Protein AF-0000000087742223 (afdb_homodimer)

Solvent-accessible surface area (backbone atoms only — not comparable to full-atom values): 45566 Å² total; per-residue (Å²): 126,82,78,73,71,72,75,75,63,58,58,28,65,40,25,45,65,69,66,67,43,57,46,55,66,52,47,65,45,51,42,52,51,47,54,49,37,52,41,29,89,66,44,44,80,52,85,76,18,36,36,39,75,44,46,47,68,55,53,37,59,74,55,50,55,72,65,54,70,68,59,47,47,54,52,49,53,52,36,34,48,50,44,12,29,34,47,39,71,52,62,34,60,91,76,56,30,36,44,25,33,14,52,28,34,29,26,35,30,51,93,60,33,36,36,40,25,31,33,48,86,40,41,55,52,55,64,55,63,80,70,67,58,33,80,42,45,48,69,53,60,50,64,52,79,43,40,48,27,48,38,46,50,51,51,52,49,44,49,50,51,52,51,50,50,49,48,45,51,48,19,58,71,68,71,41,75,60,68,76,62,63,83,61,69,51,78,45,76,51,73,45,45,43,41,52,46,35,31,56,41,25,61,40,52,48,80,41,70,60,13,36,64,35,46,60,45,82,72,49,43,34,60,57,14,57,70,45,34,86,77,58,59,57,74,47,65,68,47,31,41,60,69,42,51,49,48,21,34,51,50,40,44,70,64,47,70,38,30,56,47,75,44,78,34,61,44,72,97,83,53,44,71,54,23,38,35,36,41,39,30,31,29,72,44,48,44,67,69,58,73,75,82,80,76,77,82,70,82,68,70,55,66,76,85,55,61,64,85,56,58,78,61,70,69,69,46,58,40,56,52,49,36,51,48,55,70,69,41,88,66,91,71,42,52,57,53,47,50,49,41,32,57,51,36,70,67,36,64,66,52,48,50,53,31,49,56,54,52,69,70,45,90,80,71,92,49,59,68,61,48,39,35,48,28,48,68,67,58,68,66,88,70,78,80,71,83,75,83,74,83,73,75,71,79,69,76,76,70,70,63,65,60,60,55,52,51,60,74,70,97,125,83,77,74,72,70,76,76,63,58,60,29,64,40,26,46,66,68,67,67,44,59,46,55,64,50,47,67,45,51,40,52,51,45,54,48,39,52,41,29,88,66,44,45,82,51,84,76,16,36,36,38,75,43,46,45,69,54,53,36,56,74,55,50,54,73,63,53,69,68,60,46,48,54,51,49,53,52,36,36,47,50,43,12,28,34,46,39,69,51,59,34,59,90,77,55,31,36,44,25,33,15,52,28,34,28,26,34,30,52,94,58,32,35,36,42,24,30,33,50,87,41,40,56,54,56,64,55,63,82,69,68,60,34,81,44,44,48,66,53,60,50,66,52,79,44,38,49,28,49,38,46,50,50,50,51,49,44,50,49,52,51,52,49,50,49,49,45,51,48,18,58,72,69,70,41,74,62,67,76,60,63,84,60,68,54,77,44,76,52,74,43,46,42,41,52,46,36,32,57,41,25,61,40,53,48,79,41,68,60,14,35,64,34,45,60,44,81,73,48,42,35,62,56,15,56,69,45,34,86,77,58,60,56,72,48,65,68,47,32,41,59,69,42,49,50,48,23,36,50,50,40,44,70,65,47,71,40,30,56,47,75,45,78,34,61,44,74,95,82,51,44,70,52,23,37,33,36,40,38,30,32,28,70,43,46,44,68,69,58,72,75,81,81,75,78,82,70,83,67,72,52,67,75,84,52,62,65,86,55,58,79,62,69,69,68,45,58,40,54,51,48,34,51,49,54,71,68,41,86,65,92,70,41,50,57,54,47,50,49,41,32,55,51,37,71,67,34,63,64,52,47,49,52,32,49,56,53,51,68,70,44,89,79,71,91,49,59,69,63,48,39,35,47,29,48,70,67,57,69,69,88,69,78,79,72,83,73,82,74,83,72,77,70,77,70,75,76,70,70,63,64,59,60,53,52,52,60,73,71,98

Nearest PDB structures (foldseek):
  7sgc-assembly1_C  TM=8.302E-01  e=5.800E-12  Escherichia coli
  8aan-assembly1_A  TM=8.088E-01  e=1.295E-11  Escherichia coli
  7soz-assembly1_C  TM=8.041E-01  e=1.295E-11  Escherichia coli
  7rva-assembly1_C  TM=8.100E-01  e=2.740E-11  Escherichia coli K-12
  1rep-assembly1_C  TM=8.113E-01  e=1.365E-10  Escherichia coli

Sequence (822 aa):
MPNSIVKKGDNYKKSNFLITSKYKSSILENKILSIALANADDIHEESEGLVYEIAVSDLKRKMNISKSYGSFYDKLDDAAKSMTGRTIGTSNKKNRTFDYISVVTRATSKDGIFRIIFNPALKDNIIDIKDKFTVLKLSTMLSFKSSYSLRLYELLKDELQEIKWQQDRDAITLGKKNTYRQENLFKYETSIGLAELKLEMGVVNAELDKVKRVLQGKNPDYEKAVASSPEQIFKSWSDFRRRVLEKATEEINEKTDLHVDFEADKAGRGGKVVGVTFIITDSKSYKNSNAGIKTESSDVFMDDLGDPYIVEAEELDIDDLIDKVRMIISENLKTKEIKSILQAADNDISKIKDAYELACKQSEIENLVGWMISAIKNGYTATPKRKNNTYSDFEQNTYDYELLEDELRANMPNSIVKKGDNYKKSNFLITSKYKSSILENKILSIALANADDIHEESEGLVYEIAVSDLKRKMNISKSYGSFYDKLDDAAKSMTGRTIGTSNKKNRTFDYISVVTRATSKDGIFRIIFNPALKDNIIDIKDKFTVLKLSTMLSFKSSYSLRLYELLKDELQEIKWQQDRDAITLGKKNTYRQENLFKYETSIGLAELKLEMGVVNAELDKVKRVLQGKNPDYEKAVASSPEQIFKSWSDFRRRVLEKATEEINEKTDLHVDFEADKAGRGGKVVGVTFIITDSKSYKNSNAGIKTESSDVFMDDLGDPYIVEAEELDIDDLIDKVRMIISENLKTKEIKSILQAADNDISKIKDAYELACKQSEIENLVGWMISAIKNGYTATPKRKNNTYSDFEQNTYDYELLEDELRAN

Secondary structure (DSSP, 8-state):
---------SEEEEEHHHHH------HHHHHHHHHHHHTGGG-EEETTEEEEEEEHHHHHHHTT--S-HHHHHHHHHHHHHHHTT-EEEEEETTTTEEEEEESEEEEEEETTEEEEEE-GGGHHHHT---SSEEEEEHHHHHH---HHHHHHHHHHHHHHHHHHHHHHHHHHHTT---GGG-TT--EEEEEEEHHHHHHHTTSS-TTSHHHHHHH-SSS--HHHHHHH-TT-TT-SHHHHIIIIIHHHHHHHHHHSSEEEEEEEEEETTTTEEEEEEEEEEEHHHHHHHS-----------------TT--------HHHHHHHHHHH--S---HHHHHHHHHHTTT-HHHHHHHHHHHHT-S--S-HHHHHHHHHHHT----------S----------HHHHHHHHHH-/---------SEEEEEHHHHH------HHHHHHHHHHHHTGGG-EEETTEEEEEEEHHHHHHHTT--S-HHHHHHHHHHHHHHHTT-EEEEEETTTTEEEEEESEEEEEEETTEEEEEE-GGGHHHHT---SSEEEEEHHHHHH---HHHHHHHHHHHHHHHHHHHHHHHHHHHTT---GGG-TT--EEEEEEEHHHHHHHTTSS-TTSHHHHHHH-SSS--HHHHHHH-TT-TT-SHHHHIIIIIHHHHHHHHHHSSEEEEEEEEEETTTTEEEEEEEEEEEHHHHHHHS-----------------TT--------HHHHHHHHHHH--S---HHHHHHHHHHTTT-HHHHHHHHHHHHT-S--S-HHHHHHHHHHHT----------S----------HHHHHHHHHH-

Structure (mmCIF, N/CA/C/O backbone):
data_AF-0000000087742223-model_v1
#
loop_
_entity.id
_entity.type
_entity.pdbx_description
1 polymer 'RepB family plasmid replication initiator protein'
#
loop_
_atom_site.group_PDB
_atom_site.id
_atom_site.type_symbol
_atom_site.label_atom_id
_atom_site.label_alt_id
_atom_site.label_comp_id
_atom_site.label_asym_id
_atom_site.label_entity_id
_atom_site.label_seq_id
_atom_site.pdbx_PDB_ins_code
_atom_site.Cartn_x
_atom_site.Cartn_y
_atom_site.Cartn_z
_atom_site.occupancy
_atom_site.B_iso_or_equiv
_atom_site.auth_seq_id
_atom_site.auth_comp_id
_atom_site.auth_asym_id
_atom_site.auth_atom_id
_atom_site.pdbx_PDB_model_num
ATOM 1 N N . MET A 1 1 ? -32.219 -34.188 11.773 1 24.64 1 MET A N 1
ATOM 2 C CA . MET A 1 1 ? -31.406 -34.594 10.617 1 24.64 1 MET A CA 1
ATOM 3 C C . MET A 1 1 ? -30.031 -33.969 10.641 1 24.64 1 MET A C 1
ATOM 5 O O . MET A 1 1 ? -29.906 -32.781 10.961 1 24.64 1 MET A O 1
ATOM 9 N N . PRO A 1 2 ? -28.891 -34.719 10.898 1 28.28 2 PRO A N 1
ATOM 10 C CA . PRO A 1 2 ? -27.562 -34.156 11.117 1 28.28 2 PRO A CA 1
ATOM 11 C C . PRO A 1 2 ? -27.125 -33.219 9.992 1 28.28 2 PRO A C 1
ATOM 13 O O . PRO A 1 2 ? -27.453 -33.438 8.828 1 28.28 2 PRO A O 1
ATOM 16 N N . ASN A 1 3 ? -27.297 -31.938 10.164 1 30.61 3 ASN A N 1
ATOM 17 C CA . ASN A 1 3 ? -26.969 -30.922 9.18 1 30.61 3 ASN A CA 1
ATOM 18 C C . ASN A 1 3 ? -25.672 -31.234 8.453 1 30.61 3 ASN A C 1
ATOM 20 O O . ASN A 1 3 ? -24.625 -31.438 9.086 1 30.61 3 ASN A O 1
ATOM 24 N N . SER A 1 4 ? -25.703 -32.031 7.391 1 30.89 4 SER A N 1
ATOM 25 C CA . SER A 1 4 ? -24.641 -32.531 6.523 1 30.89 4 SER A CA 1
ATOM 26 C C . SER A 1 4 ? -23.594 -31.438 6.27 1 30.89 4 SER A C 1
ATOM 28 O O . SER A 1 4 ? -23.922 -30.391 5.707 1 30.89 4 SER A O 1
ATOM 30 N N . ILE A 1 5 ? -22.781 -31.203 7.199 1 35.38 5 ILE A N 1
ATOM 31 C CA . ILE A 1 5 ? -21.594 -30.391 6.969 1 35.38 5 ILE A CA 1
ATOM 32 C C . ILE A 1 5 ? -21.016 -30.703 5.59 1 35.38 5 ILE A C 1
ATOM 34 O O . ILE A 1 5 ? -20.547 -31.812 5.344 1 35.38 5 ILE A O 1
ATOM 38 N N . VAL A 1 6 ? -21.703 -30.422 4.523 1 37.72 6 VAL A N 1
ATOM 39 C CA . VAL A 1 6 ? -21.172 -30.594 3.178 1 37.72 6 VAL A CA 1
ATOM 40 C C . VAL A 1 6 ? -19.656 -30.359 3.193 1 37.72 6 VAL A C 1
ATOM 42 O O . VAL A 1 6 ? -19.188 -29.328 3.67 1 37.72 6 VAL A O 1
ATOM 45 N N . LYS A 1 7 ? -18.922 -31.406 3.346 1 42.81 7 LYS A N 1
ATOM 46 C CA . LYS A 1 7 ? -17.469 -31.5 3.229 1 42.81 7 LYS A CA 1
ATOM 47 C C . LYS A 1 7 ? -16.953 -30.594 2.109 1 42.81 7 LYS A C 1
ATOM 49 O O . LYS A 1 7 ? -17.188 -30.859 0.93 1 42.81 7 LYS A O 1
ATOM 54 N N . LYS A 1 8 ? -16.906 -29.25 2.275 1 56.97 8 LYS A N 1
ATOM 55 C CA . LYS A 1 8 ? -16.391 -28.359 1.236 1 56.97 8 LYS A CA 1
ATOM 56 C C . LYS A 1 8 ? -15.078 -28.875 0.663 1 56.97 8 LYS A C 1
ATOM 58 O O . LYS A 1 8 ? -14.203 -29.328 1.408 1 56.97 8 LYS A O 1
ATOM 63 N N . GLY A 1 9 ? -15.047 -29.484 -0.623 1 71.94 9 GLY A N 1
ATOM 64 C CA . GLY A 1 9 ? -13.945 -30.109 -1.33 1 71.94 9 GLY A CA 1
ATOM 65 C C . GLY A 1 9 ? -12.656 -29.312 -1.271 1 71.94 9 GLY A C 1
ATOM 66 O O . GLY A 1 9 ? -12.648 -28.172 -0.778 1 71.94 9 GLY A O 1
ATOM 67 N N . ASP A 1 10 ? -11.484 -29.953 -1.344 1 90.44 10 ASP A N 1
ATOM 68 C CA . ASP A 1 10 ? -10.117 -29.438 -1.302 1 90.44 10 ASP A CA 1
ATOM 69 C C . ASP A 1 10 ? -9.836 -28.531 -2.498 1 90.44 10 ASP A C 1
ATOM 71 O O . ASP A 1 10 ? -8.898 -27.719 -2.471 1 90.44 10 ASP A O 1
ATOM 75 N N . ASN A 1 11 ? -10.711 -28.609 -3.529 1 94.12 11 ASN A N 1
ATOM 76 C CA . ASN A 1 11 ? -10.508 -27.812 -4.734 1 94.12 11 ASN A CA 1
ATOM 77 C C . ASN A 1 11 ? -11.234 -26.469 -4.648 1 94.12 11 ASN A C 1
ATOM 79 O O . ASN A 1 11 ? -12.336 -26.391 -4.105 1 94.12 11 ASN A O 1
ATOM 83 N N . TYR A 1 12 ? -10.633 -25.438 -5.133 1 95.5 12 TYR A N 1
ATOM 84 C CA . TYR A 1 12 ? -11.281 -24.125 -5.227 1 95.5 12 TYR A CA 1
ATOM 85 C C . TYR A 1 12 ? -10.82 -23.375 -6.477 1 95.5 12 TYR A C 1
ATOM 87 O O . TYR A 1 12 ? -9.805 -23.734 -7.074 1 95.5 12 TYR A O 1
ATOM 95 N N . LYS A 1 13 ? -11.57 -22.438 -6.867 1 95.06 13 LYS A N 1
ATOM 96 C CA . LYS A 1 13 ? -11.281 -21.625 -8.055 1 95.06 13 LYS A CA 1
ATOM 97 C C . LYS A 1 13 ? -10.602 -20.312 -7.676 1 95.06 13 LYS A C 1
ATOM 99 O O . LYS A 1 13 ? -10.977 -19.688 -6.684 1 95.06 13 LYS A O 1
ATOM 104 N N . LYS A 1 14 ? -9.625 -19.969 -8.406 1 95.44 14 LYS A N 1
ATOM 105 C CA . LYS A 1 14 ? -9.016 -18.641 -8.344 1 95.44 14 LYS A CA 1
ATOM 106 C C . LYS A 1 14 ? -8.992 -17.984 -9.727 1 95.44 14 LYS A C 1
ATOM 108 O O . LYS A 1 14 ? -8.547 -18.594 -10.703 1 95.44 14 LYS A O 1
ATOM 113 N N . SER A 1 15 ? -9.508 -16.781 -9.75 1 94.25 15 SER A N 1
ATOM 114 C CA . SER A 1 15 ? -9.578 -16.094 -11.031 1 94.25 15 SER A CA 1
ATOM 115 C C . SER A 1 15 ? -8.188 -15.852 -11.609 1 94.25 15 SER A C 1
ATOM 117 O O . SER A 1 15 ? -7.25 -15.531 -10.875 1 94.25 15 SER A O 1
ATOM 119 N N . ASN A 1 16 ? -8.039 -15.977 -12.953 1 91.12 16 ASN A N 1
ATOM 120 C CA . ASN A 1 16 ? -6.773 -15.711 -13.625 1 91.12 16 ASN A CA 1
ATOM 121 C C . ASN A 1 16 ? -6.328 -14.266 -13.406 1 91.12 16 ASN A C 1
ATOM 123 O O . ASN A 1 16 ? -5.129 -13.984 -13.336 1 91.12 16 ASN A O 1
ATOM 127 N N . PHE A 1 17 ? -7.316 -13.492 -13.25 1 89.5 17 PHE A N 1
ATOM 128 C CA . PHE A 1 17 ? -7.043 -12.078 -12.984 1 89.5 17 PHE A CA 1
ATOM 129 C C . PHE A 1 17 ? -6.289 -11.914 -11.672 1 89.5 17 PHE A C 1
ATOM 131 O O . PHE A 1 17 ? -5.285 -11.195 -11.617 1 89.5 17 PHE A O 1
ATOM 138 N N . LEU A 1 18 ? -6.691 -12.547 -10.625 1 91.19 18 LEU A N 1
ATOM 139 C CA . LEU A 1 18 ? -6.039 -12.453 -9.32 1 91.19 18 LEU A CA 1
ATOM 140 C C . LEU A 1 18 ? -4.668 -13.117 -9.352 1 91.19 18 LEU A C 1
ATOM 142 O O . LEU A 1 18 ? -3.742 -12.672 -8.664 1 91.19 18 LEU A O 1
ATOM 146 N N . ILE A 1 19 ? -4.508 -14.125 -10.117 1 91.5 19 ILE A N 1
ATOM 147 C CA . ILE A 1 19 ? -3.24 -14.844 -10.203 1 91.5 19 ILE A CA 1
ATOM 148 C C . ILE A 1 19 ? -2.199 -13.984 -10.914 1 91.5 19 ILE A C 1
ATOM 150 O O . ILE A 1 19 ? -1.046 -13.906 -10.477 1 91.5 19 ILE A O 1
ATOM 154 N N . THR A 1 20 ? -2.574 -13.273 -11.906 1 85.06 20 THR A N 1
ATOM 155 C CA . THR A 1 20 ? -1.614 -12.555 -12.742 1 85.06 20 THR A CA 1
ATOM 156 C C . THR A 1 20 ? -1.434 -11.125 -12.242 1 85.06 20 THR A C 1
ATOM 158 O O . THR A 1 20 ? -0.556 -10.406 -12.719 1 85.06 20 THR A O 1
ATOM 161 N N . SER A 1 21 ? -2.281 -10.812 -11.289 1 79.19 21 SER A N 1
ATOM 162 C CA . SER A 1 21 ? -2.107 -9.484 -10.719 1 79.19 21 SER A CA 1
ATOM 163 C C . SER A 1 21 ? -0.779 -9.367 -9.977 1 79.19 21 SER A C 1
ATOM 165 O O . SER A 1 21 ? -0.411 -10.258 -9.211 1 79.19 21 SER A O 1
ATOM 167 N N . LYS A 1 22 ? 0.018 -8.43 -10.352 1 61.81 22 LYS A N 1
ATOM 168 C CA . LYS A 1 22 ? 1.414 -8.273 -9.961 1 61.81 22 LYS A CA 1
ATOM 169 C C . LYS A 1 22 ? 1.528 -7.527 -8.633 1 61.81 22 LYS A C 1
ATOM 171 O O . LYS A 1 22 ? 1.303 -6.316 -8.57 1 61.81 22 LYS A O 1
ATOM 176 N N . TYR A 1 23 ? 1.649 -8.289 -7.562 1 66 23 TYR A N 1
ATOM 177 C CA . TYR A 1 23 ? 1.946 -7.633 -6.293 1 66 23 TYR A CA 1
ATOM 178 C C . TYR A 1 23 ? 2.771 -8.539 -5.391 1 66 23 TYR A C 1
ATOM 180 O O . TYR A 1 23 ? 2.721 -9.766 -5.52 1 66 23 TYR A O 1
ATOM 188 N N . LYS A 1 24 ? 3.568 -7.902 -4.688 1 74.38 24 LYS A N 1
ATOM 189 C CA . LYS A 1 24 ? 4.301 -8.633 -3.656 1 74.38 24 LYS A CA 1
ATOM 190 C C . LYS A 1 24 ? 3.385 -9.016 -2.498 1 74.38 24 LYS A C 1
ATOM 192 O O . LYS A 1 24 ? 2.621 -8.18 -2.002 1 74.38 24 LYS A O 1
ATOM 197 N N . SER A 1 25 ? 3.332 -10.312 -2.221 1 82.62 25 SER A N 1
ATOM 198 C CA . SER A 1 25 ? 2.518 -10.805 -1.117 1 82.62 25 SER A CA 1
ATOM 199 C C . SER A 1 25 ? 3.287 -11.812 -0.27 1 82.62 25 SER A C 1
ATOM 201 O O . SER A 1 25 ? 4.105 -12.57 -0.792 1 82.62 25 SER A O 1
ATOM 203 N N . SER A 1 26 ? 3.029 -11.797 0.991 1 84.88 26 SER A N 1
ATOM 204 C CA . SER A 1 26 ? 3.648 -12.773 1.886 1 84.88 26 SER A CA 1
ATOM 205 C C . SER A 1 26 ? 2.941 -14.117 1.81 1 84.88 26 SER A C 1
ATOM 207 O O . SER A 1 26 ? 1.835 -14.219 1.271 1 84.88 26 SER A O 1
ATOM 209 N N . ILE A 1 27 ? 3.621 -15.078 2.324 1 90.31 27 ILE A N 1
ATOM 210 C CA . ILE A 1 27 ? 3.064 -16.422 2.322 1 90.31 27 ILE A CA 1
ATOM 211 C C . ILE A 1 27 ? 1.771 -16.453 3.135 1 90.31 27 ILE A C 1
ATOM 213 O O . ILE A 1 27 ? 0.793 -17.094 2.734 1 90.31 27 ILE A O 1
ATOM 217 N N . LEU A 1 28 ? 1.738 -15.758 4.25 1 91.88 28 LEU A N 1
ATOM 218 C CA . LEU A 1 28 ? 0.547 -15.727 5.09 1 91.88 28 LEU A CA 1
ATOM 219 C C . LEU A 1 28 ? -0.62 -15.078 4.359 1 91.88 28 LEU A C 1
ATOM 221 O O . LEU A 1 28 ? -1.745 -15.578 4.402 1 91.88 28 LEU A O 1
ATOM 225 N N . GLU A 1 29 ? -0.349 -13.961 3.697 1 92.88 29 GLU A N 1
ATOM 226 C CA . GLU A 1 29 ? -1.372 -13.297 2.895 1 92.88 29 GLU A CA 1
ATOM 227 C C . GLU A 1 29 ? -1.972 -14.25 1.865 1 92.88 29 GLU A C 1
ATOM 229 O O . GLU A 1 29 ? -3.193 -14.336 1.726 1 92.88 29 GLU A O 1
ATOM 234 N N . ASN A 1 30 ? -1.108 -14.906 1.192 1 93.75 30 ASN A N 1
ATOM 235 C CA . ASN A 1 30 ? -1.547 -15.828 0.15 1 93.75 30 ASN A CA 1
ATOM 236 C C . ASN A 1 30 ? -2.369 -16.984 0.727 1 93.75 30 ASN A C 1
ATOM 238 O O . ASN A 1 30 ? -3.385 -17.375 0.149 1 93.75 30 ASN A O 1
ATOM 242 N N . LYS A 1 31 ? -1.947 -17.5 1.813 1 94.81 31 LYS A N 1
ATOM 243 C CA . LYS A 1 31 ? -2.664 -18.609 2.447 1 94.81 31 LYS A CA 1
ATOM 244 C C . LYS A 1 31 ? -4.031 -18.156 2.955 1 94.81 31 LYS A C 1
ATOM 246 O O . LYS A 1 31 ? -5.02 -18.875 2.814 1 94.81 31 LYS A O 1
ATOM 251 N N . ILE A 1 32 ? -4.078 -16.969 3.512 1 96.19 32 ILE A N 1
ATOM 252 C CA . ILE A 1 32 ? -5.348 -16.422 3.967 1 96.19 32 ILE A CA 1
ATOM 253 C C . ILE A 1 32 ? -6.301 -16.281 2.781 1 96.19 32 ILE A C 1
ATOM 255 O O . ILE A 1 32 ? -7.473 -16.656 2.869 1 96.19 32 ILE A O 1
ATOM 259 N N . LEU A 1 33 ? -5.785 -15.75 1.72 1 95.81 33 LEU A N 1
ATOM 260 C CA . LEU A 1 33 ? -6.598 -15.609 0.517 1 95.81 33 LEU A CA 1
ATOM 261 C C . LEU A 1 33 ? -7.09 -16.969 0.026 1 95.81 33 LEU A C 1
ATOM 263 O O . LEU A 1 33 ? -8.258 -17.109 -0.329 1 95.81 33 LEU A O 1
ATOM 267 N N . SER A 1 34 ? -6.25 -17.953 0.003 1 96.06 34 SER A N 1
ATOM 268 C CA . SER A 1 34 ? -6.633 -19.297 -0.421 1 96.06 34 SER A CA 1
ATOM 269 C C . SER A 1 34 ? -7.742 -19.859 0.458 1 96.06 34 SER A C 1
ATOM 271 O O . SER A 1 34 ? -8.695 -20.453 -0.044 1 96.06 34 SER A O 1
ATOM 273 N N . ILE A 1 35 ? -7.613 -19.703 1.725 1 96.62 35 ILE A N 1
ATOM 274 C CA . ILE A 1 35 ? -8.617 -20.203 2.666 1 96.62 35 ILE A CA 1
ATOM 275 C C . ILE A 1 35 ? -9.953 -19.516 2.402 1 96.62 35 ILE A C 1
ATOM 277 O O . ILE A 1 35 ? -10.992 -20.172 2.357 1 96.62 35 ILE A O 1
ATOM 281 N N . ALA A 1 36 ? -9.898 -18.219 2.225 1 96.5 36 ALA A N 1
ATOM 282 C CA . ALA A 1 36 ? -11.133 -17.469 1.961 1 96.5 36 ALA A CA 1
ATOM 283 C C . ALA A 1 36 ? -11.789 -17.938 0.668 1 96.5 36 ALA A C 1
ATOM 285 O O . ALA A 1 36 ? -13 -18.188 0.635 1 96.5 36 ALA A O 1
ATOM 286 N N . LEU A 1 37 ? -10.984 -18.078 -0.371 1 96.06 37 LEU A N 1
ATOM 287 C CA . LEU A 1 37 ? -11.516 -18.469 -1.671 1 96.06 37 LEU A CA 1
ATOM 288 C C . LEU A 1 37 ? -12.055 -19.891 -1.627 1 96.06 37 LEU A C 1
ATOM 290 O O . LEU A 1 37 ? -13.047 -20.203 -2.289 1 96.06 37 LEU A O 1
ATOM 294 N N . ALA A 1 38 ? -11.367 -20.75 -0.923 1 95.81 38 ALA A N 1
ATOM 295 C CA . ALA A 1 38 ? -11.828 -22.125 -0.77 1 95.81 38 ALA A CA 1
ATOM 296 C C . ALA A 1 38 ? -13.156 -22.188 -0.021 1 95.81 38 ALA A C 1
ATOM 298 O O . ALA A 1 38 ? -13.883 -23.188 -0.103 1 95.81 38 ALA A O 1
ATOM 299 N N . ASN A 1 39 ? -13.484 -21.172 0.73 1 95 39 ASN A N 1
ATOM 300 C CA . ASN A 1 39 ? -14.742 -21.047 1.461 1 95 39 ASN A CA 1
ATOM 301 C C . ASN A 1 39 ? -15.609 -19.922 0.913 1 95 39 ASN A C 1
ATOM 303 O O . ASN A 1 39 ? -16.219 -19.172 1.68 1 95 39 ASN A O 1
ATOM 307 N N . ALA A 1 40 ? -15.57 -19.766 -0.352 1 93.56 40 ALA A N 1
ATOM 308 C CA . ALA A 1 40 ? -16.266 -18.672 -1.017 1 93.56 40 ALA A CA 1
ATOM 309 C C . ALA A 1 40 ? -17.75 -18.672 -0.667 1 93.56 40 ALA A C 1
ATOM 311 O O . ALA A 1 40 ? -18.391 -17.625 -0.582 1 93.56 40 ALA A O 1
ATOM 312 N N . ASP A 1 41 ? -18.312 -19.828 -0.415 1 92.69 41 ASP A N 1
ATOM 313 C CA . ASP A 1 41 ? -19.734 -19.969 -0.082 1 92.69 41 ASP A CA 1
ATOM 314 C C . ASP A 1 41 ? -20.062 -19.281 1.244 1 92.69 41 ASP A C 1
ATOM 316 O O . ASP A 1 41 ? -21.219 -18.953 1.518 1 92.69 41 ASP A O 1
ATOM 320 N N . ASP A 1 42 ? -19.031 -19.078 2.045 1 94.38 42 ASP A N 1
ATOM 321 C CA . ASP A 1 42 ? -19.203 -18.453 3.35 1 94.38 42 ASP A CA 1
ATOM 322 C C . ASP A 1 42 ? -19.062 -16.938 3.25 1 94.38 42 ASP A C 1
ATOM 324 O O . ASP A 1 42 ? -19.25 -16.219 4.234 1 94.38 42 ASP A O 1
ATOM 328 N N . ILE A 1 43 ? -18.734 -16.438 2.1 1 96 43 ILE A N 1
ATOM 329 C CA . ILE A 1 43 ? -18.578 -15 1.897 1 96 43 ILE A CA 1
ATOM 330 C C . ILE A 1 43 ? -19.953 -14.375 1.609 1 96 43 ILE A C 1
ATOM 332 O O . ILE A 1 43 ? -20.672 -14.828 0.716 1 96 43 ILE A O 1
ATOM 336 N N . HIS A 1 44 ? -20.328 -13.43 2.344 1 95.88 44 HIS A N 1
ATOM 337 C CA . HIS A 1 44 ? -21.609 -12.773 2.145 1 95.88 44 HIS A CA 1
ATOM 338 C C . HIS A 1 44 ? -21.422 -11.281 1.852 1 95.88 44 HIS A C 1
ATOM 340 O O . HIS A 1 44 ? -20.391 -10.703 2.189 1 95.88 44 HIS A O 1
ATOM 346 N N . GLU A 1 45 ? -22.406 -10.727 1.274 1 94.19 45 GLU A N 1
ATOM 347 C CA . GLU A 1 45 ? -22.344 -9.328 0.863 1 94.19 45 GLU A CA 1
ATOM 348 C C . GLU A 1 45 ? -22.938 -8.406 1.927 1 94.19 45 GLU A C 1
ATOM 350 O O . GLU A 1 45 ? -24.016 -8.688 2.457 1 94.19 45 GLU A O 1
ATOM 355 N N . GLU A 1 46 ? -22.188 -7.387 2.287 1 93.62 46 GLU A N 1
ATOM 356 C CA . GLU A 1 46 ? -22.641 -6.293 3.141 1 93.62 46 GLU A CA 1
ATOM 357 C C . GLU A 1 46 ? -22.422 -4.941 2.469 1 93.62 46 GLU A C 1
ATOM 359 O O . GLU A 1 46 ? -21.906 -4.879 1.346 1 93.62 46 GLU A O 1
ATOM 364 N N . SER A 1 47 ? -22.875 -3.891 3.141 1 90.5 47 SER A N 1
ATOM 365 C CA . SER A 1 47 ? -22.703 -2.541 2.611 1 90.5 47 SER A CA 1
ATOM 366 C C . SER A 1 47 ? -21.234 -2.199 2.42 1 90.5 47 SER A C 1
ATOM 368 O O . SER A 1 47 ? -20.875 -1.416 1.535 1 90.5 47 SER A O 1
ATOM 370 N N . GLU A 1 48 ? -20.422 -2.861 3.193 1 92.5 48 GLU A N 1
ATOM 371 C CA . GLU A 1 48 ? -19 -2.557 3.133 1 92.5 48 GLU A CA 1
ATOM 372 C C . GLU A 1 48 ? -18.297 -3.389 2.061 1 92.5 48 GLU A C 1
ATOM 374 O O . GLU A 1 48 ? -17.172 -3.088 1.67 1 92.5 48 GLU A O 1
ATOM 379 N N . GLY A 1 49 ? -18.938 -4.41 1.656 1 95.75 49 GLY A N 1
ATOM 380 C CA . GLY A 1 49 ? -18.328 -5.242 0.63 1 95.75 49 GLY A CA 1
ATOM 381 C C . GLY A 1 49 ? -18.547 -6.727 0.857 1 95.75 49 GLY A C 1
ATOM 382 O O . GLY A 1 49 ? -19.594 -7.129 1.39 1 95.75 49 GLY A O 1
ATOM 383 N N . LEU A 1 50 ? -17.656 -7.574 0.316 1 97.44 50 LEU A N 1
ATOM 384 C CA . LEU A 1 50 ? -17.734 -9.023 0.441 1 97.44 50 LEU A CA 1
ATOM 385 C C . LEU A 1 50 ? -17.016 -9.5 1.702 1 97.44 50 LEU A C 1
ATOM 387 O O . LEU A 1 50 ? -15.797 -9.445 1.781 1 97.44 50 LEU A O 1
ATOM 391 N N . VAL A 1 51 ? -17.75 -10.086 2.635 1 98.06 51 VAL A N 1
ATOM 392 C CA . VAL A 1 51 ? -17.234 -10.289 3.986 1 98.06 51 VAL A CA 1
ATOM 393 C C . VAL A 1 51 ? -16.938 -11.773 4.207 1 98.06 51 VAL A C 1
ATOM 395 O O . VAL A 1 51 ? -17.797 -12.625 3.943 1 98.06 51 VAL A O 1
ATOM 398 N N . TYR A 1 52 ? -15.742 -12.086 4.645 1 98 52 TYR A N 1
ATOM 399 C CA . TYR A 1 52 ? -15.344 -13.406 5.113 1 98 52 TYR A CA 1
ATOM 400 C C . TYR A 1 52 ? -14.875 -13.344 6.562 1 98 52 TYR A C 1
ATOM 402 O O . TYR A 1 52 ? -14.078 -12.477 6.93 1 98 52 TYR A O 1
ATOM 410 N N . GLU A 1 53 ? -15.359 -14.25 7.375 1 98 53 GLU A N 1
ATOM 411 C CA . GLU A 1 53 ? -14.992 -14.305 8.789 1 98 53 GLU A CA 1
ATOM 412 C C . GLU A 1 53 ? -14.5 -15.695 9.172 1 98 53 GLU A C 1
ATOM 414 O O . GLU A 1 53 ? -15.047 -16.703 8.711 1 98 53 GLU A O 1
ATOM 419 N N . ILE A 1 54 ? -13.492 -15.695 10.016 1 96.81 54 ILE A N 1
ATOM 420 C CA . ILE A 1 54 ? -12.961 -16.953 10.516 1 96.81 54 ILE A CA 1
ATOM 421 C C . ILE A 1 54 ? -12.359 -16.75 11.906 1 96.81 54 ILE A C 1
ATOM 423 O O . ILE A 1 54 ? -11.758 -15.711 12.18 1 96.81 54 ILE A O 1
ATOM 427 N N . ALA A 1 55 ? -12.562 -17.734 12.734 1 95.44 55 ALA A N 1
ATOM 428 C CA . ALA A 1 55 ? -11.898 -17.672 14.039 1 95.44 55 ALA A CA 1
ATOM 429 C C . ALA A 1 55 ? -10.383 -17.734 13.883 1 95.44 55 ALA A C 1
ATOM 431 O O . ALA A 1 55 ? -9.875 -18.547 13.102 1 95.44 55 ALA A O 1
ATOM 432 N N . VAL A 1 56 ? -9.672 -16.906 14.656 1 94 56 VAL A N 1
ATOM 433 C CA . VAL A 1 56 ? -8.219 -16.875 14.586 1 94 56 VAL A CA 1
ATOM 434 C C . VAL A 1 56 ? -7.656 -18.25 14.938 1 94 56 VAL A C 1
ATOM 436 O O . VAL A 1 56 ? -6.691 -18.719 14.32 1 94 56 VAL A O 1
ATOM 439 N N . SER A 1 57 ? -8.25 -18.922 15.844 1 90.81 57 SER A N 1
ATOM 440 C CA . SER A 1 57 ? -7.832 -20.266 16.234 1 90.81 57 SER A CA 1
ATOM 441 C C . SER A 1 57 ? -7.977 -21.25 15.078 1 90.81 57 SER A C 1
ATOM 443 O O . SER A 1 57 ? -7.121 -22.109 14.883 1 90.81 57 SER A O 1
ATOM 445 N N . ASP A 1 58 ? -9.031 -21.141 14.328 1 92.69 58 ASP A N 1
ATOM 446 C CA . ASP A 1 58 ? -9.25 -22 13.172 1 92.69 58 ASP A CA 1
ATOM 447 C C . ASP A 1 58 ? -8.227 -21.719 12.078 1 92.69 58 ASP A C 1
ATOM 449 O O . ASP A 1 58 ? -7.746 -22.625 11.406 1 92.69 58 ASP A O 1
ATOM 453 N N . LEU A 1 59 ? -7.977 -20.438 11.875 1 93.19 59 LEU A N 1
ATOM 454 C CA . LEU A 1 59 ? -6.969 -20.031 10.898 1 93.19 59 LEU A CA 1
ATOM 455 C C . LEU A 1 59 ? -5.617 -20.656 11.234 1 93.19 59 LEU A C 1
ATOM 457 O O . LEU A 1 59 ? -4.945 -21.203 10.352 1 93.19 59 LEU A O 1
ATOM 461 N N . LYS A 1 60 ? -5.301 -20.562 12.43 1 89.94 60 LYS A N 1
ATOM 462 C CA . LYS A 1 60 ? -4.051 -21.141 12.914 1 89.94 60 LYS A CA 1
ATOM 463 C C . LYS A 1 60 ? -4.02 -22.641 12.703 1 89.94 60 LYS A C 1
ATOM 465 O O . LYS A 1 60 ? -3.01 -23.203 12.266 1 89.94 60 LYS A O 1
ATOM 470 N N . ARG A 1 61 ? -5.051 -23.328 12.961 1 90.06 61 ARG A N 1
ATOM 471 C CA . ARG A 1 61 ? -5.156 -24.781 12.812 1 90.06 61 ARG A CA 1
ATOM 472 C C . ARG A 1 61 ? -5.043 -25.188 11.352 1 90.06 61 ARG A C 1
ATOM 474 O O . ARG A 1 61 ? -4.316 -26.141 11.023 1 90.06 61 ARG A O 1
ATOM 481 N N . LYS A 1 62 ? -5.77 -24.484 10.516 1 90.44 62 LYS A N 1
ATOM 482 C CA . LYS A 1 62 ? -5.766 -24.812 9.094 1 90.44 62 LYS A CA 1
ATOM 483 C C . LYS A 1 62 ? -4.363 -24.688 8.508 1 90.44 62 LYS A C 1
ATOM 485 O O . LYS A 1 62 ? -3.994 -25.453 7.613 1 90.44 62 LYS A O 1
ATOM 490 N N . MET A 1 63 ? -3.623 -23.75 8.992 1 89 63 MET A N 1
ATOM 491 C CA . MET A 1 63 ? -2.295 -23.5 8.438 1 89 63 MET A CA 1
ATOM 492 C C . MET A 1 63 ? -1.231 -24.281 9.195 1 89 63 MET A C 1
ATOM 494 O O . MET A 1 63 ? -0.042 -24.188 8.891 1 89 63 MET A O 1
ATOM 498 N N . ASN A 1 64 ? -1.613 -25 10.164 1 82.5 64 ASN A N 1
ATOM 499 C CA . ASN A 1 64 ? -0.736 -25.844 10.977 1 82.5 64 ASN A CA 1
ATOM 500 C C . ASN A 1 64 ? 0.413 -25.031 11.57 1 82.5 64 ASN A C 1
ATOM 502 O O . ASN A 1 64 ? 1.575 -25.422 11.469 1 82.5 64 ASN A O 1
ATOM 506 N N . ILE A 1 65 ? 0.039 -23.953 12.102 1 80 65 ILE A N 1
ATOM 507 C CA . ILE A 1 65 ? 1.048 -23.094 12.703 1 80 65 ILE A CA 1
ATOM 508 C C . ILE A 1 65 ? 1.212 -23.438 14.18 1 80 65 ILE A C 1
ATOM 510 O O . ILE A 1 65 ? 0.238 -23.453 14.938 1 80 65 ILE A O 1
ATOM 514 N N . SER A 1 66 ? 2.441 -23.781 14.547 1 71 66 SER A N 1
ATOM 515 C CA . SER A 1 66 ? 2.744 -24.219 15.906 1 71 66 SER A CA 1
ATOM 516 C C . SER A 1 66 ? 3.072 -23.031 16.797 1 71 66 SER A C 1
ATOM 518 O O . SER A 1 66 ? 3.037 -23.141 18.031 1 71 66 SER A O 1
ATOM 520 N N . LYS A 1 67 ? 3.309 -21.891 16.25 1 67.69 67 LYS A N 1
ATOM 521 C CA . LYS A 1 67 ? 3.691 -20.719 17.031 1 67.69 67 LYS A CA 1
ATOM 522 C C . LYS A 1 67 ? 2.641 -20.406 18.094 1 67.69 67 LYS A C 1
ATOM 524 O O . LYS A 1 67 ? 1.491 -20.844 17.984 1 67.69 67 LYS A O 1
ATOM 529 N N . SER A 1 68 ? 3.211 -19.703 19.094 1 69.31 68 SER A N 1
ATOM 530 C CA . SER A 1 68 ? 2.283 -19.266 20.141 1 69.31 68 SER A CA 1
ATOM 531 C C . SER A 1 68 ? 1.189 -18.375 19.562 1 69.31 68 SER A C 1
ATOM 533 O O . SER A 1 68 ? 1.357 -17.797 18.484 1 69.31 68 SER A O 1
ATOM 535 N N . TYR A 1 69 ? 0.148 -18.453 20.219 1 67.56 69 TYR A N 1
ATOM 536 C CA . TYR A 1 69 ? -1.014 -17.672 19.812 1 67.56 69 TYR A CA 1
ATOM 537 C C . TYR A 1 69 ? -0.659 -16.203 19.672 1 67.56 69 TYR A C 1
ATOM 539 O O . TYR A 1 69 ? -1.08 -15.539 18.719 1 67.56 69 TYR A O 1
ATOM 547 N N . GLY A 1 70 ? 0.14 -15.648 20.562 1 69.5 70 GLY A N 1
ATOM 548 C CA . GLY A 1 70 ? 0.565 -14.258 20.516 1 69.5 70 GLY A CA 1
ATOM 549 C C . GLY A 1 70 ? 1.428 -13.945 19.297 1 69.5 70 GLY A C 1
ATOM 550 O O . GLY A 1 70 ? 1.211 -12.938 18.625 1 69.5 70 GLY A O 1
ATOM 551 N N . SER A 1 71 ? 2.227 -14.805 19.047 1 77.12 71 SER A N 1
ATOM 552 C CA . SER A 1 71 ? 3.125 -14.633 17.906 1 77.12 71 SER A CA 1
ATOM 553 C C . SER A 1 71 ? 2.367 -14.688 16.578 1 77.12 71 SER A C 1
ATOM 555 O O . SER A 1 71 ? 2.67 -13.93 15.656 1 77.12 71 SER A O 1
ATOM 557 N N . PHE A 1 72 ? 1.35 -15.508 16.594 1 86.19 72 PHE A N 1
ATOM 558 C CA . PHE A 1 72 ? 0.553 -15.609 15.375 1 86.19 72 PHE A CA 1
ATOM 559 C C . PHE A 1 72 ? -0.269 -14.344 15.164 1 86.19 72 PHE A C 1
ATOM 561 O O . PHE A 1 72 ? -0.423 -13.883 14.031 1 86.19 72 PHE A O 1
ATOM 568 N N . TYR A 1 73 ? -0.687 -13.836 16.25 1 85.31 73 TYR A N 1
ATOM 569 C CA . TYR A 1 73 ? -1.469 -12.609 16.172 1 85.31 73 TYR A CA 1
ATOM 570 C C . TYR A 1 73 ? -0.647 -11.477 15.555 1 85.31 73 TYR A C 1
ATOM 572 O O . TYR A 1 73 ? -1.154 -10.703 14.742 1 85.31 73 TYR A O 1
ATOM 580 N N . ASP A 1 74 ? 0.502 -11.414 15.953 1 85.06 74 ASP A N 1
ATOM 581 C CA . ASP A 1 74 ? 1.382 -10.391 15.406 1 85.06 74 ASP A CA 1
ATOM 582 C C . ASP A 1 74 ? 1.557 -10.562 13.898 1 85.06 74 ASP A C 1
ATOM 584 O O . ASP A 1 74 ? 1.533 -9.578 13.148 1 85.06 74 ASP A O 1
ATOM 588 N N . LYS A 1 75 ? 1.697 -11.75 13.508 1 87.38 75 LYS A N 1
ATOM 589 C CA . LYS A 1 75 ? 1.842 -12.031 12.086 1 87.38 75 LYS A CA 1
ATOM 590 C C . LYS A 1 75 ? 0.557 -11.711 11.328 1 87.38 75 LYS A C 1
ATOM 592 O O . LYS A 1 75 ? 0.602 -11.203 10.203 1 87.38 75 LYS A O 1
ATOM 597 N N . LEU A 1 76 ? -0.483 -12.07 11.984 1 92.81 76 LEU A N 1
ATOM 598 C CA . LEU A 1 76 ? -1.781 -11.789 11.383 1 92.81 76 LEU A CA 1
ATOM 599 C C . LEU A 1 76 ? -2 -10.281 11.25 1 92.81 76 LEU A C 1
ATOM 601 O O . LEU A 1 76 ? -2.547 -9.812 10.25 1 92.81 76 LEU A O 1
ATOM 605 N N . ASP A 1 77 ? -1.619 -9.562 12.234 1 91.5 77 ASP A N 1
ATOM 606 C CA . ASP A 1 77 ? -1.684 -8.109 12.227 1 91.5 77 ASP A CA 1
ATOM 607 C C . ASP A 1 77 ? -0.919 -7.527 11.039 1 91.5 77 ASP A C 1
ATOM 609 O O . ASP A 1 77 ? -1.455 -6.707 10.289 1 91.5 77 ASP A O 1
ATOM 613 N N . ASP A 1 78 ? 0.23 -8.055 10.797 1 87.69 78 ASP A N 1
ATOM 614 C CA . ASP A 1 78 ? 1.071 -7.617 9.688 1 87.69 78 ASP A CA 1
ATOM 615 C C . ASP A 1 78 ? 0.435 -7.965 8.344 1 87.69 78 ASP A C 1
ATOM 617 O O . ASP A 1 78 ? 0.443 -7.156 7.418 1 87.69 78 ASP A O 1
ATOM 621 N N . ALA A 1 79 ? -0.033 -9.117 8.297 1 91.44 79 ALA A N 1
ATOM 622 C CA . ALA A 1 79 ? -0.657 -9.57 7.062 1 91.44 79 ALA A CA 1
ATOM 623 C C . ALA A 1 79 ? -1.887 -8.734 6.727 1 91.44 79 ALA A C 1
ATOM 625 O O . ALA A 1 79 ? -2.094 -8.352 5.57 1 91.44 79 ALA A O 1
ATOM 626 N N . ALA A 1 80 ? -2.648 -8.422 7.742 1 94.31 80 ALA A N 1
ATOM 627 C CA . ALA A 1 80 ? -3.859 -7.629 7.555 1 94.31 80 ALA A CA 1
ATOM 628 C C . ALA A 1 80 ? -3.523 -6.238 7.023 1 94.31 80 ALA A C 1
ATOM 630 O O . ALA A 1 80 ? -4.176 -5.746 6.102 1 94.31 80 ALA A O 1
ATOM 631 N N . LYS A 1 81 ? -2.559 -5.672 7.625 1 89.75 81 LYS A N 1
ATOM 632 C CA . LYS A 1 81 ? -2.111 -4.355 7.176 1 89.75 81 LYS A CA 1
ATOM 633 C C . LYS A 1 81 ? -1.631 -4.402 5.727 1 89.75 81 LYS A C 1
ATOM 635 O O . LYS A 1 81 ? -2.004 -3.553 4.918 1 89.75 81 LYS A O 1
ATOM 640 N N . SER A 1 82 ? -0.896 -5.383 5.441 1 88.06 82 SER A N 1
ATOM 641 C CA . SER A 1 82 ? -0.369 -5.539 4.09 1 88.06 82 SER A CA 1
ATOM 642 C C . SER A 1 82 ? -1.485 -5.809 3.09 1 88.06 82 SER A C 1
ATOM 644 O O . SER A 1 82 ? -1.501 -5.234 1.999 1 88.06 82 SER A O 1
ATOM 646 N N . MET A 1 83 ? -2.355 -6.566 3.428 1 92.88 83 MET A N 1
ATOM 647 C CA . MET A 1 83 ? -3.443 -6.953 2.535 1 92.88 83 MET A CA 1
ATOM 648 C C . MET A 1 83 ? -4.293 -5.742 2.158 1 92.88 83 MET A C 1
ATOM 650 O O . MET A 1 83 ? -4.711 -5.605 1.007 1 92.88 83 MET A O 1
ATOM 654 N N . THR A 1 84 ? -4.512 -4.906 3.111 1 93.69 84 THR A N 1
ATOM 655 C CA . THR A 1 84 ? -5.363 -3.744 2.869 1 93.69 84 THR A CA 1
ATOM 656 C C . THR A 1 84 ? -4.586 -2.646 2.146 1 93.69 84 THR A C 1
ATOM 658 O O . THR A 1 84 ? -5.152 -1.611 1.788 1 93.69 84 THR A O 1
ATOM 661 N N . GLY A 1 85 ? -3.408 -2.898 1.899 1 87.56 85 GLY A N 1
ATOM 662 C CA . GLY A 1 85 ? -2.57 -1.972 1.156 1 87.56 85 GLY A CA 1
ATOM 663 C C . GLY A 1 85 ? -2.209 -2.475 -0.228 1 87.56 85 GLY A C 1
ATOM 664 O O . GLY A 1 85 ? -1.355 -1.893 -0.902 1 87.56 85 GLY A O 1
ATOM 665 N N . ARG A 1 86 ? -2.859 -3.496 -0.619 1 86 86 ARG A N 1
ATOM 666 C CA . ARG A 1 86 ? -2.568 -4.066 -1.931 1 86 86 ARG A CA 1
ATOM 667 C C . ARG A 1 86 ? -3.543 -3.545 -2.982 1 86 86 ARG A C 1
ATOM 669 O O . ARG A 1 86 ? -4.754 -3.504 -2.748 1 86 86 ARG A O 1
ATOM 676 N N . THR A 1 87 ? -2.943 -3.146 -4.059 1 88.88 87 THR A N 1
ATOM 677 C CA . THR A 1 87 ? -3.744 -2.662 -5.176 1 88.88 87 THR A CA 1
ATOM 678 C C . THR A 1 87 ? -3.398 -3.416 -6.457 1 88.88 87 THR A C 1
ATOM 680 O O . THR A 1 87 ? -2.238 -3.762 -6.684 1 88.88 87 THR A O 1
ATOM 683 N N . ILE A 1 88 ? -4.426 -3.738 -7.203 1 86.75 88 ILE A N 1
ATOM 684 C CA . ILE A 1 88 ? -4.246 -4.344 -8.516 1 86.75 88 ILE A CA 1
ATOM 685 C C . ILE A 1 88 ? -4.852 -3.441 -9.594 1 86.75 88 ILE A C 1
ATOM 687 O O . ILE A 1 88 ? -5.711 -2.607 -9.297 1 86.75 88 ILE A O 1
ATOM 691 N N . GLY A 1 89 ? -4.289 -3.576 -10.797 1 85.12 89 GLY A N 1
ATOM 692 C CA . GLY A 1 89 ? -4.914 -2.801 -11.859 1 85.12 89 GLY A CA 1
ATOM 693 C C . GLY A 1 89 ? -4.066 -2.725 -13.117 1 85.12 89 GLY A C 1
ATOM 694 O O . GLY A 1 89 ? -3.057 -3.42 -13.234 1 85.12 89 GLY A O 1
ATOM 695 N N . THR A 1 90 ? -4.715 -2.039 -14.031 1 83 90 THR A N 1
ATOM 696 C CA . THR A 1 90 ? -4.098 -1.885 -15.344 1 83 90 THR A CA 1
ATOM 697 C C . THR A 1 90 ? -4.109 -0.422 -15.781 1 83 90 THR A C 1
ATOM 699 O O . THR A 1 90 ? -4.879 0.382 -15.25 1 83 90 THR A O 1
ATOM 702 N N . SER A 1 91 ? -3.17 -0.078 -16.547 1 86.06 91 SER A N 1
ATOM 703 C CA . SER A 1 91 ? -3.09 1.252 -17.141 1 86.06 91 SER A CA 1
ATOM 704 C C . SER A 1 91 ? -2.75 1.172 -18.625 1 86.06 91 SER A C 1
ATOM 706 O O . SER A 1 91 ? -2.037 0.263 -19.047 1 86.06 91 SER A O 1
ATOM 708 N N . ASN A 1 92 ? -3.424 2.014 -19.391 1 85.69 92 ASN A N 1
ATOM 709 C CA . ASN A 1 92 ? -3.145 2.18 -20.812 1 85.69 92 ASN A CA 1
ATOM 710 C C . ASN A 1 92 ? -2.809 3.629 -21.156 1 85.69 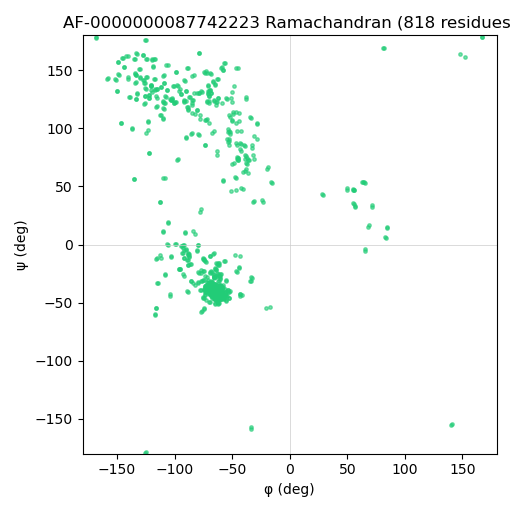92 ASN A C 1
ATOM 712 O O . ASN A 1 92 ? -3.703 4.473 -21.25 1 85.69 92 ASN A O 1
ATOM 716 N N . LYS A 1 93 ? -1.615 3.891 -21.406 1 79.81 93 LYS A N 1
ATOM 717 C CA . LYS A 1 93 ? -1.153 5.254 -21.656 1 79.81 93 LYS A CA 1
ATOM 718 C C . LYS A 1 93 ? -1.703 5.789 -22.969 1 79.81 93 LYS A C 1
ATOM 720 O O . LYS A 1 93 ? -2.045 6.973 -23.078 1 79.81 93 LYS A O 1
ATOM 725 N N . LYS A 1 94 ? -1.725 4.91 -23.969 1 80.81 94 LYS A N 1
ATOM 726 C CA . LYS A 1 94 ? -2.189 5.332 -25.281 1 80.81 94 LYS A CA 1
ATOM 727 C C . LYS A 1 94 ? -3.617 5.867 -25.219 1 80.81 94 LYS A C 1
ATOM 729 O O . LYS A 1 94 ? -3.912 6.93 -25.766 1 80.81 94 LYS A O 1
ATOM 734 N N . ASN A 1 95 ? -4.434 5.164 -24.516 1 85 95 ASN A N 1
ATOM 735 C CA . ASN A 1 95 ? -5.836 5.559 -24.422 1 85 95 ASN A CA 1
ATOM 736 C C . ASN A 1 95 ? -6.086 6.426 -23.188 1 85 95 ASN A C 1
ATOM 738 O O . ASN A 1 95 ? -7.211 6.879 -22.969 1 85 95 ASN A O 1
ATOM 742 N N . ARG A 1 96 ? -5.062 6.676 -22.375 1 86.5 96 ARG A N 1
ATOM 743 C CA . ARG A 1 96 ? -5.152 7.473 -21.156 1 86.5 96 ARG A CA 1
ATOM 744 C C . ARG A 1 96 ? -6.207 6.914 -20.219 1 86.5 96 ARG A C 1
ATOM 746 O O . ARG A 1 96 ? -7.07 7.648 -19.734 1 86.5 96 ARG A O 1
ATOM 753 N N . THR A 1 97 ? -6.18 5.598 -20.016 1 91.69 97 THR A N 1
ATOM 754 C CA . THR A 1 97 ? -7.113 4.922 -19.125 1 91.69 97 THR A CA 1
ATOM 755 C C . THR A 1 97 ? -6.363 4.121 -18.062 1 91.69 97 THR A C 1
ATOM 757 O O . THR A 1 97 ? -5.246 3.66 -18.297 1 91.69 97 THR A O 1
ATOM 760 N N . PHE A 1 98 ? -6.883 4.055 -16.859 1 93.88 98 PHE A N 1
ATOM 761 C CA . PHE A 1 98 ? -6.406 3.156 -15.82 1 93.88 98 PHE A CA 1
ATOM 762 C C . PHE A 1 98 ? -7.547 2.74 -14.906 1 93.88 98 PHE A C 1
ATOM 764 O O . PHE A 1 98 ? -8.602 3.381 -14.883 1 93.88 98 PHE A O 1
ATOM 771 N N . ASP A 1 99 ? -7.375 1.655 -14.281 1 95.06 99 ASP A N 1
ATOM 772 C CA . ASP A 1 99 ? -8.305 1.105 -13.297 1 95.06 99 ASP A CA 1
ATOM 773 C C . ASP A 1 99 ? -7.562 0.359 -12.195 1 95.06 99 ASP A C 1
ATOM 775 O O . ASP A 1 99 ? -7.055 -0.742 -12.414 1 95.06 99 ASP A O 1
ATOM 779 N N . TYR A 1 100 ? -7.48 1.011 -11.008 1 94.38 100 TYR A N 1
ATOM 780 C CA . TYR A 1 100 ? -6.805 0.409 -9.867 1 94.38 100 TYR A CA 1
ATOM 781 C C . TYR A 1 100 ? -7.801 0.064 -8.766 1 94.38 100 TYR A C 1
ATOM 783 O O . TYR A 1 100 ? -8.695 0.857 -8.461 1 94.38 100 TYR A O 1
ATOM 791 N N . ILE A 1 101 ? -7.664 -1.124 -8.203 1 95.88 101 ILE A N 1
ATOM 792 C CA . ILE A 1 101 ? -8.625 -1.657 -7.238 1 95.88 101 ILE A CA 1
ATOM 793 C C . ILE A 1 101 ? -7.879 -2.238 -6.039 1 95.88 101 ILE A C 1
ATOM 795 O O . ILE A 1 101 ? -6.953 -3.033 -6.199 1 95.88 101 ILE A O 1
ATOM 799 N N . SER A 1 102 ? -8.266 -1.736 -4.871 1 95.31 102 SER A N 1
ATOM 800 C CA . SER A 1 102 ? -7.801 -2.426 -3.672 1 95.31 102 SER A CA 1
ATOM 801 C C . SER A 1 102 ? -8.484 -3.781 -3.514 1 95.31 102 SER A C 1
ATOM 803 O O . SER A 1 102 ? -9.703 -3.881 -3.617 1 95.31 102 SER A O 1
ATOM 805 N N . VAL A 1 103 ? -7.758 -4.816 -3.264 1 94.69 103 VAL A N 1
ATOM 806 C CA . VAL A 1 103 ? -8.328 -6.156 -3.213 1 94.69 103 VAL A CA 1
ATOM 807 C C . VAL A 1 103 ? -9.078 -6.348 -1.897 1 94.69 103 VAL A C 1
ATOM 809 O O . VAL A 1 103 ? -10.266 -6.699 -1.896 1 94.69 103 VAL A O 1
ATOM 812 N N . VAL A 1 104 ? -8.398 -6.168 -0.809 1 97.12 104 VAL A N 1
ATOM 813 C CA . VAL A 1 104 ? -8.984 -6.188 0.524 1 97.12 104 VAL A CA 1
ATOM 814 C C . VAL A 1 104 ? -9.188 -4.762 1.026 1 97.12 104 VAL A C 1
ATOM 816 O O . VAL A 1 104 ? -8.227 -3.988 1.118 1 97.12 104 VAL A O 1
ATOM 819 N N . THR A 1 105 ? -10.398 -4.445 1.331 1 98.12 105 THR A N 1
ATOM 820 C CA . THR A 1 105 ? -10.688 -3.053 1.659 1 98.12 105 THR A CA 1
ATOM 821 C C . THR A 1 105 ? -10.648 -2.834 3.168 1 98.12 105 THR A C 1
ATOM 823 O O . THR A 1 105 ? -10.539 -1.697 3.633 1 98.12 105 THR A O 1
ATOM 826 N N . ARG A 1 106 ? -10.789 -3.867 3.893 1 98.06 106 ARG A N 1
ATOM 827 C CA . ARG A 1 106 ? -10.727 -3.773 5.348 1 98.06 106 ARG A CA 1
ATOM 828 C C . ARG A 1 106 ? -10.383 -5.125 5.969 1 98.06 106 ARG A C 1
ATOM 830 O O . ARG A 1 106 ? -10.797 -6.168 5.465 1 98.06 106 ARG A O 1
ATOM 837 N N . ALA A 1 107 ? -9.625 -5.148 6.992 1 97.94 107 ALA A N 1
ATOM 838 C CA . ALA A 1 107 ? -9.266 -6.336 7.766 1 97.94 107 ALA A CA 1
ATOM 839 C C . ALA A 1 107 ? -9.266 -6.031 9.266 1 97.94 107 ALA A C 1
ATOM 841 O O . ALA A 1 107 ? -8.617 -5.082 9.711 1 97.94 107 ALA A O 1
ATOM 842 N N . THR A 1 108 ? -10.023 -6.875 10.016 1 97.69 108 THR A N 1
ATOM 843 C CA . THR A 1 108 ? -10.164 -6.609 11.438 1 97.69 108 THR A CA 1
ATOM 844 C C . THR A 1 108 ? -9.969 -7.891 12.25 1 97.69 108 THR A C 1
ATOM 846 O O . THR A 1 108 ? -10.188 -8.992 11.734 1 97.69 108 THR A O 1
ATOM 849 N N . SER A 1 109 ? -9.445 -7.727 13.359 1 95.94 109 SER A N 1
ATOM 850 C CA . SER A 1 109 ? -9.461 -8.758 14.391 1 95.94 109 SER A CA 1
ATOM 851 C C . SER A 1 109 ? -10.031 -8.219 15.695 1 95.94 109 SER A C 1
ATOM 853 O O . SER A 1 109 ? -9.547 -7.219 16.234 1 95.94 109 SER A O 1
ATOM 855 N N . LYS A 1 110 ? -11.055 -8.867 16.109 1 94.81 110 LYS A N 1
ATOM 856 C CA . LYS A 1 110 ? -11.734 -8.523 17.359 1 94.81 110 LYS A CA 1
ATOM 857 C C . LYS A 1 110 ? -12.375 -9.758 18 1 94.81 110 LYS A C 1
ATOM 859 O O . LYS A 1 110 ? -13.023 -10.547 17.312 1 94.81 110 LYS A O 1
ATOM 864 N N . ASP A 1 111 ? -12.148 -9.93 19.281 1 93.25 111 ASP A N 1
ATOM 865 C CA . ASP A 1 111 ? -12.75 -11.023 20.031 1 93.25 111 ASP A CA 1
ATOM 866 C C . ASP A 1 111 ? -12.414 -12.375 19.406 1 93.25 111 ASP A C 1
ATOM 868 O O . ASP A 1 111 ? -13.289 -13.234 19.266 1 93.25 111 ASP A O 1
ATOM 872 N N . GLY A 1 112 ? -11.266 -12.438 18.859 1 92.44 112 GLY A N 1
ATOM 873 C CA . GLY A 1 112 ? -10.773 -13.703 18.328 1 92.44 112 GLY A CA 1
ATOM 874 C C . GLY A 1 112 ? -11.281 -14.008 16.938 1 92.44 112 GLY A C 1
ATOM 875 O O . GLY A 1 112 ? -11.062 -15.102 16.406 1 92.44 112 GLY A O 1
ATOM 876 N N . ILE A 1 113 ? -11.977 -13.078 16.344 1 96.69 113 ILE A N 1
ATOM 877 C CA . ILE A 1 113 ? -12.508 -13.273 15 1 96.69 113 ILE A CA 1
ATOM 878 C C . ILE A 1 113 ? -11.75 -12.398 14.008 1 96.69 113 ILE A C 1
ATOM 880 O O . ILE A 1 113 ? -11.617 -11.188 14.219 1 96.69 113 ILE A O 1
ATOM 884 N N . PHE A 1 114 ? -11.18 -13.023 13.039 1 97.44 114 PHE A N 1
ATOM 885 C CA . PHE A 1 114 ? -10.523 -12.328 11.938 1 97.44 114 PHE A CA 1
ATOM 886 C C . PHE A 1 114 ? -11.508 -12.102 10.789 1 97.44 114 PHE A C 1
ATOM 888 O O . PHE A 1 114 ? -12.133 -13.047 10.312 1 97.44 114 PHE A O 1
ATOM 895 N N . ARG A 1 115 ? -11.648 -10.867 10.414 1 97.94 115 ARG A N 1
ATOM 896 C CA . ARG A 1 115 ? -12.602 -10.469 9.383 1 97.94 115 ARG A CA 1
ATOM 897 C C . ARG A 1 115 ? -11.906 -9.758 8.234 1 97.94 115 ARG A C 1
ATOM 899 O O . ARG A 1 115 ? -11.133 -8.82 8.453 1 97.94 115 ARG A O 1
ATOM 906 N N . ILE A 1 116 ? -12.195 -10.258 7.039 1 98.12 116 ILE A N 1
ATOM 907 C CA . ILE A 1 116 ? -11.664 -9.633 5.832 1 98.12 116 ILE A CA 1
ATOM 908 C C . ILE A 1 116 ? -12.82 -9.195 4.934 1 98.12 116 ILE A C 1
ATOM 910 O O . ILE A 1 116 ? -13.789 -9.938 4.746 1 98.12 116 ILE A O 1
ATOM 914 N N . ILE A 1 117 ? -12.703 -8.023 4.402 1 98.38 117 ILE A N 1
ATOM 915 C CA . ILE A 1 117 ? -13.695 -7.52 3.459 1 98.38 117 ILE A CA 1
ATOM 916 C C . ILE A 1 117 ? -13.055 -7.316 2.09 1 98.38 117 ILE A C 1
ATOM 918 O O . ILE A 1 117 ? -12.109 -6.531 1.949 1 98.38 117 ILE A O 1
ATOM 922 N N . PHE A 1 118 ? -13.547 -8.023 1.106 1 97.75 118 PHE A N 1
ATOM 923 C CA . PHE A 1 118 ? -13.047 -7.887 -0.257 1 97.75 118 PHE A CA 1
ATOM 924 C C . PHE A 1 118 ? -13.797 -6.789 -1.001 1 97.75 118 PHE A C 1
ATOM 926 O O . PHE A 1 118 ? -14.977 -6.539 -0.728 1 97.75 118 PHE A O 1
ATOM 933 N N . ASN A 1 119 ? -13.133 -6.25 -1.896 1 97.88 119 ASN A N 1
ATOM 934 C CA . ASN A 1 119 ? -13.711 -5.211 -2.744 1 97.88 119 ASN A CA 1
ATOM 935 C C . ASN A 1 119 ? -14.883 -5.738 -3.559 1 97.88 119 ASN A C 1
ATOM 937 O O . ASN A 1 119 ? -14.742 -6.715 -4.301 1 97.88 119 ASN A O 1
ATOM 941 N N . PRO A 1 120 ? -16.016 -5.055 -3.447 1 96.56 120 PRO A N 1
ATOM 942 C CA . PRO A 1 120 ? -17.188 -5.539 -4.199 1 96.56 120 PRO A CA 1
ATOM 943 C C . PRO A 1 120 ? -16.969 -5.504 -5.711 1 96.56 120 PRO A C 1
ATOM 945 O O . PRO A 1 120 ? -17.594 -6.273 -6.445 1 96.56 120 PRO A O 1
ATOM 948 N N . ALA A 1 121 ? -16.125 -4.684 -6.16 1 95.38 121 ALA A N 1
ATOM 949 C CA . ALA A 1 121 ? -15.805 -4.609 -7.586 1 95.38 121 ALA A CA 1
ATOM 950 C C . ALA A 1 121 ? -15.203 -5.922 -8.086 1 95.38 121 ALA A C 1
ATOM 952 O O . ALA A 1 121 ? -15.148 -6.168 -9.289 1 95.38 121 ALA A O 1
ATOM 953 N N . LEU A 1 122 ? -14.766 -6.773 -7.176 1 95.25 122 LEU A N 1
ATOM 954 C CA . LEU A 1 122 ? -14.117 -8.031 -7.543 1 95.25 122 LEU A CA 1
ATOM 955 C C . LEU A 1 122 ? -15.055 -9.211 -7.301 1 95.25 122 LEU A C 1
ATOM 957 O O . LEU A 1 122 ? -14.594 -10.352 -7.168 1 95.25 122 LEU A O 1
ATOM 961 N N . LYS A 1 123 ? -16.281 -8.984 -7.207 1 95.88 123 LYS A N 1
ATOM 962 C CA . LYS A 1 123 ? -17.25 -10.031 -6.922 1 95.88 123 LYS A CA 1
ATOM 963 C C . LYS A 1 123 ? -17.125 -11.188 -7.906 1 95.88 123 LYS A C 1
ATOM 965 O O . LYS A 1 123 ? -17.078 -12.352 -7.5 1 95.88 123 LYS A O 1
ATOM 970 N N . ASP A 1 124 ? -16.891 -10.891 -9.172 1 94.62 124 ASP A N 1
ATOM 971 C CA . ASP A 1 124 ? -16.797 -11.906 -10.219 1 94.62 124 ASP A CA 1
ATOM 972 C C . ASP A 1 124 ? -15.469 -12.648 -10.141 1 94.62 124 ASP A C 1
ATOM 974 O O . ASP A 1 124 ? -15.297 -13.695 -10.773 1 94.62 124 ASP A O 1
ATOM 978 N N . ASN A 1 125 ? -14.555 -12.125 -9.359 1 94.62 125 ASN A N 1
ATOM 979 C CA . ASN A 1 125 ? -13.25 -12.75 -9.219 1 94.62 125 ASN A CA 1
ATOM 980 C C . ASN A 1 125 ? -13.133 -13.508 -7.898 1 94.62 125 ASN A C 1
ATOM 982 O O . ASN A 1 125 ? -12.188 -14.273 -7.699 1 94.62 125 ASN A O 1
ATOM 986 N N . ILE A 1 126 ? -14.094 -13.305 -7.047 1 94.62 126 ILE A N 1
ATOM 987 C CA . ILE A 1 126 ? -13.961 -13.859 -5.703 1 94.62 126 ILE A CA 1
ATOM 988 C C . ILE A 1 126 ? -15.055 -14.906 -5.469 1 94.62 126 ILE A C 1
ATOM 990 O O . ILE A 1 126 ? -14.758 -16.047 -5.109 1 94.62 126 ILE A O 1
ATOM 994 N N . ILE A 1 127 ? -16.281 -14.594 -5.648 1 92.94 127 ILE A N 1
ATOM 995 C CA . ILE A 1 127 ? -17.344 -15.531 -5.297 1 92.94 127 ILE A CA 1
ATOM 996 C C . ILE A 1 127 ? -18.094 -15.969 -6.559 1 92.94 127 ILE A C 1
ATOM 998 O O . ILE A 1 127 ? -18.625 -17.078 -6.621 1 92.94 127 ILE A O 1
ATOM 1002 N N . ASP A 1 128 ? -18.266 -15.188 -7.551 1 89.94 128 ASP A N 1
ATOM 1003 C CA . ASP A 1 128 ? -19.016 -15.508 -8.758 1 89.94 128 ASP A CA 1
ATOM 1004 C C . ASP A 1 128 ? -18.094 -15.695 -9.953 1 89.94 128 ASP A C 1
ATOM 1006 O O . ASP A 1 128 ? -18.297 -15.078 -11 1 89.94 128 ASP A O 1
ATOM 1010 N N . ILE A 1 129 ? -17.219 -16.625 -9.734 1 91.75 129 ILE A N 1
ATOM 1011 C CA . ILE A 1 129 ? -16.25 -16.844 -10.805 1 91.75 129 ILE A CA 1
ATOM 1012 C C . ILE A 1 129 ? -16.875 -17.703 -11.898 1 91.75 129 ILE A C 1
ATOM 1014 O O . ILE A 1 129 ? -17.219 -18.859 -11.656 1 91.75 129 ILE A O 1
ATOM 1018 N N . LYS A 1 130 ? -17.031 -17.172 -13.031 1 87.88 130 LYS A N 1
ATOM 1019 C CA . LYS A 1 130 ? -17.719 -17.891 -14.102 1 87.88 130 LYS A CA 1
ATOM 1020 C C . LYS A 1 130 ? -16.734 -18.422 -15.141 1 87.88 130 LYS A C 1
ATOM 1022 O O . LYS A 1 130 ? -16.891 -19.547 -15.641 1 87.88 130 LYS A O 1
ATOM 1027 N N . ASP A 1 131 ? -15.766 -17.531 -15.461 1 86.06 131 ASP A N 1
ATOM 1028 C CA . ASP A 1 131 ? -14.797 -17.922 -16.484 1 86.06 131 ASP A CA 1
ATOM 1029 C C . ASP A 1 131 ? -13.398 -17.406 -16.125 1 86.06 131 ASP A C 1
ATOM 1031 O O . ASP A 1 131 ? -13.219 -16.734 -15.117 1 86.06 131 ASP A O 1
ATOM 1035 N N . LYS A 1 132 ? -12.328 -18 -16.766 1 88.38 132 LYS A N 1
ATOM 1036 C CA . LYS A 1 132 ? -10.93 -17.594 -16.656 1 88.38 132 LYS A CA 1
ATOM 1037 C C . LYS A 1 132 ? -10.406 -17.812 -15.242 1 88.38 132 LYS A C 1
ATOM 1039 O O . LYS A 1 132 ? -10 -16.844 -14.578 1 88.38 132 LYS A O 1
ATOM 1044 N N . PHE A 1 133 ? -10.586 -18.969 -14.828 1 93.31 133 PHE A N 1
ATOM 1045 C CA . PHE A 1 133 ? -10.078 -19.297 -13.508 1 93.31 133 PHE A CA 1
ATOM 1046 C C . PHE A 1 133 ? -9.211 -20.547 -13.562 1 93.31 133 PHE A C 1
ATOM 1048 O O . PHE A 1 133 ? -9.211 -21.266 -14.555 1 93.31 133 PHE A O 1
ATOM 1055 N N . THR A 1 134 ? -8.453 -20.719 -12.539 1 92.88 134 THR A N 1
ATOM 1056 C CA . THR A 1 134 ? -7.625 -21.906 -12.305 1 92.88 134 THR A CA 1
ATOM 1057 C C . THR A 1 134 ? -8.086 -22.656 -11.062 1 92.88 134 THR A C 1
ATOM 1059 O O . THR A 1 134 ? -8.398 -22.031 -10.039 1 92.88 134 THR A O 1
ATOM 1062 N N . VAL A 1 135 ? -8.195 -23.969 -11.211 1 93.25 135 VAL A N 1
ATOM 1063 C CA . VAL A 1 135 ? -8.57 -24.797 -10.062 1 93.25 135 VAL A CA 1
ATOM 1064 C C . VAL A 1 135 ? -7.324 -25.172 -9.266 1 93.25 135 VAL A C 1
ATOM 1066 O O . VAL A 1 135 ? -6.352 -25.688 -9.828 1 93.25 135 VAL A O 1
ATOM 1069 N N . LEU A 1 136 ? -7.367 -24.891 -7.988 1 95.38 136 LEU A N 1
ATOM 1070 C CA . LEU A 1 136 ? -6.27 -25.172 -7.078 1 95.38 136 LEU A CA 1
ATOM 1071 C C . LEU A 1 136 ? -6.738 -26.031 -5.906 1 95.38 136 LEU A C 1
ATOM 1073 O O . LEU A 1 136 ? -7.941 -26.109 -5.637 1 95.38 136 LEU A O 1
ATOM 1077 N N . LYS A 1 137 ? -5.793 -26.688 -5.266 1 95.38 137 LYS A N 1
ATOM 1078 C CA . LYS A 1 137 ? -6.07 -27.453 -4.059 1 95.38 137 LYS A CA 1
ATOM 1079 C C . LYS A 1 137 ? -5.617 -26.703 -2.811 1 95.38 137 LYS A C 1
ATOM 1081 O O . LYS A 1 137 ? -4.453 -26.297 -2.707 1 95.38 137 LYS A O 1
ATOM 1086 N N . LEU A 1 138 ? -6.582 -26.516 -1.907 1 96.5 138 LEU A N 1
ATOM 1087 C CA . LEU A 1 138 ? -6.281 -25.766 -0.7 1 96.5 138 LEU A CA 1
ATOM 1088 C C . LEU A 1 138 ? -5.152 -26.422 0.088 1 96.5 138 LEU A C 1
ATOM 1090 O O . LEU A 1 138 ? -4.23 -25.734 0.542 1 96.5 138 LEU A O 1
ATOM 1094 N N . SER A 1 139 ? -5.203 -27.719 0.297 1 95.31 139 SER A N 1
ATOM 1095 C CA . SER A 1 139 ? -4.184 -28.438 1.052 1 95.31 139 SER A CA 1
ATOM 1096 C C . SER A 1 139 ? -2.797 -28.219 0.46 1 95.31 139 SER A C 1
ATOM 1098 O O . SER A 1 139 ? -1.825 -28.031 1.195 1 95.31 139 SER A O 1
ATOM 1100 N N . THR A 1 140 ? -2.736 -28.234 -0.887 1 95.31 140 THR A N 1
ATOM 1101 C CA . THR A 1 140 ? -1.471 -27.984 -1.57 1 95.31 140 THR A CA 1
ATOM 1102 C C . THR A 1 140 ? -0.971 -26.562 -1.295 1 95.31 140 THR A C 1
ATOM 1104 O O . THR A 1 140 ? 0.185 -26.375 -0.912 1 95.31 140 THR A O 1
ATOM 1107 N N . MET A 1 141 ? -1.859 -25.625 -1.434 1 96.25 141 MET A N 1
ATOM 1108 C CA . MET A 1 141 ? -1.481 -24.234 -1.244 1 96.25 141 MET A CA 1
ATOM 1109 C C . MET A 1 141 ? -1.001 -23.984 0.182 1 96.25 141 MET A C 1
ATOM 1111 O O . MET A 1 141 ? -0.053 -23.234 0.4 1 96.25 141 MET A O 1
ATOM 1115 N N . LEU A 1 142 ? -1.647 -24.609 1.119 1 95.62 142 LEU A N 1
ATOM 1116 C CA . LEU A 1 142 ? -1.312 -24.391 2.523 1 95.62 142 LEU A CA 1
ATOM 1117 C C . LEU A 1 142 ? -0.013 -25.109 2.885 1 95.62 142 LEU A C 1
ATOM 1119 O O . LEU A 1 142 ? 0.577 -24.844 3.934 1 95.62 142 LEU A O 1
ATOM 1123 N N . SER A 1 143 ? 0.482 -25.969 2.053 1 94.25 143 SER A N 1
ATOM 1124 C CA . SER A 1 143 ? 1.675 -26.766 2.355 1 94.25 143 SER A CA 1
ATOM 1125 C C . SER A 1 143 ? 2.945 -26 1.985 1 94.25 143 SER A C 1
ATOM 1127 O O . SER A 1 143 ? 4.035 -26.344 2.439 1 94.25 143 SER A O 1
ATOM 1129 N N . PHE A 1 144 ? 2.822 -24.984 1.196 1 94.56 144 PHE A N 1
ATOM 1130 C CA . PHE A 1 144 ? 3.996 -24.234 0.764 1 94.56 144 PHE A CA 1
ATOM 1131 C C . PHE A 1 144 ? 4.605 -23.469 1.93 1 94.56 144 PHE A C 1
ATOM 1133 O O . PHE A 1 144 ? 3.885 -22.922 2.766 1 94.56 144 PHE A O 1
ATOM 1140 N N . LYS A 1 145 ? 5.887 -23.344 1.868 1 90.31 145 LYS A N 1
ATOM 1141 C CA . LYS A 1 145 ? 6.605 -22.578 2.873 1 90.31 145 LYS A CA 1
ATOM 1142 C C . LYS A 1 145 ? 7.125 -21.266 2.289 1 90.31 145 LYS A C 1
ATOM 1144 O O . LYS A 1 145 ? 7.305 -20.281 3.014 1 90.31 145 LYS A O 1
ATOM 1149 N N . SER A 1 146 ? 7.305 -21.328 1.023 1 91.31 146 SER A N 1
ATOM 1150 C CA . SER A 1 146 ? 7.832 -20.172 0.325 1 91.31 146 SER A CA 1
ATOM 1151 C C . SER A 1 146 ? 6.75 -19.469 -0.495 1 91.31 146 SER A C 1
ATOM 1153 O O . SER A 1 146 ? 6.008 -20.125 -1.233 1 91.31 146 SER A O 1
ATOM 1155 N N . SER A 1 147 ? 6.762 -18.094 -0.289 1 90.81 147 SER A N 1
ATOM 1156 C CA . SER A 1 147 ? 5.828 -17.328 -1.11 1 90.81 147 SER A CA 1
ATOM 1157 C C . SER A 1 147 ? 6.199 -17.406 -2.588 1 90.81 147 SER A C 1
ATOM 1159 O O . SER A 1 147 ? 5.324 -17.391 -3.455 1 90.81 147 SER A O 1
ATOM 1161 N N . TYR A 1 148 ? 7.449 -17.578 -2.893 1 91.88 148 TYR A N 1
ATOM 1162 C CA . TYR A 1 148 ? 7.902 -17.688 -4.273 1 91.88 148 TYR A CA 1
ATOM 1163 C C . TYR A 1 148 ? 7.426 -18.984 -4.91 1 91.88 148 TYR A C 1
ATOM 1165 O O . TYR A 1 148 ? 6.992 -19 -6.066 1 91.88 148 TYR A O 1
ATOM 1173 N N . SER A 1 149 ? 7.535 -20.047 -4.133 1 95.19 149 SER A N 1
ATOM 1174 C CA . SER A 1 149 ? 7.074 -21.328 -4.625 1 95.19 149 SER A CA 1
ATOM 1175 C C . SER A 1 149 ? 5.578 -21.312 -4.914 1 95.19 149 SER A C 1
ATOM 1177 O O . SER A 1 149 ? 5.137 -21.781 -5.965 1 95.19 149 SER A O 1
ATOM 1179 N N . LEU A 1 150 ? 4.895 -20.766 -3.986 1 95.38 150 LEU A N 1
ATOM 1180 C CA . LEU A 1 150 ? 3.445 -20.688 -4.121 1 95.38 150 LEU A CA 1
ATOM 1181 C C . LEU A 1 150 ? 3.057 -19.875 -5.355 1 95.38 150 LEU A C 1
ATOM 1183 O O . LEU A 1 150 ? 2.23 -20.328 -6.156 1 95.38 150 LEU A O 1
ATOM 1187 N N . ARG A 1 151 ? 3.658 -18.766 -5.523 1 94.25 151 ARG A N 1
ATOM 1188 C CA . ARG A 1 151 ? 3.354 -17.875 -6.637 1 94.25 151 ARG A CA 1
ATOM 1189 C C . ARG A 1 151 ? 3.74 -18.5 -7.969 1 94.25 151 ARG A C 1
ATOM 1191 O O . ARG A 1 151 ? 2.988 -18.422 -8.945 1 94.25 151 ARG A O 1
ATOM 1198 N N . LEU A 1 152 ? 4.895 -19.094 -8 1 94.94 152 LEU A N 1
ATOM 1199 C CA . LEU A 1 152 ? 5.316 -19.75 -9.234 1 94.94 152 LEU A CA 1
ATOM 1200 C C . LEU A 1 152 ? 4.359 -20.875 -9.602 1 94.94 152 LEU A C 1
ATOM 1202 O O . LEU A 1 152 ? 3.992 -21.031 -10.773 1 94.94 152 LEU A O 1
ATOM 1206 N N . TYR A 1 153 ? 3.998 -21.672 -8.617 1 96.19 153 TYR A N 1
ATOM 1207 C CA . TYR A 1 153 ? 3.055 -22.75 -8.852 1 96.19 153 TYR A CA 1
ATOM 1208 C C . TYR A 1 153 ? 1.752 -22.234 -9.438 1 96.19 153 TYR A C 1
ATOM 1210 O O . TYR A 1 153 ? 1.246 -22.781 -10.422 1 96.19 153 TYR A O 1
ATOM 1218 N N . GLU A 1 154 ? 1.222 -21.141 -8.875 1 95 154 GLU A N 1
ATOM 1219 C CA . GLU A 1 154 ? -0.014 -20.547 -9.367 1 95 154 GLU A CA 1
ATOM 1220 C C . GLU A 1 154 ? 0.136 -20.094 -10.82 1 95 154 GLU A C 1
ATOM 1222 O O . GLU A 1 154 ? -0.751 -20.312 -11.641 1 95 154 GLU A O 1
ATOM 1227 N N . LEU A 1 155 ? 1.201 -19.469 -11.055 1 93.25 155 LEU A N 1
ATOM 1228 C CA . LEU A 1 155 ? 1.463 -18.938 -12.391 1 93.25 155 LEU A CA 1
ATOM 1229 C C . LEU A 1 155 ? 1.538 -20.078 -13.414 1 93.25 155 LEU A C 1
ATOM 1231 O O . LEU A 1 155 ? 0.949 -19.984 -14.492 1 93.25 155 LEU A O 1
ATOM 1235 N N . LEU A 1 156 ? 2.266 -21.109 -13.094 1 94 156 LEU A N 1
ATOM 1236 C CA . LEU A 1 156 ? 2.443 -22.234 -14.008 1 94 156 LEU A CA 1
ATOM 1237 C C . LEU A 1 156 ? 1.131 -22.984 -14.203 1 94 156 LEU A C 1
ATOM 1239 O O . LEU A 1 156 ? 0.812 -23.406 -15.32 1 94 156 LEU A O 1
ATOM 1243 N N . LYS A 1 157 ? 0.407 -23.141 -13.109 1 93.5 157 LYS A N 1
ATOM 1244 C CA . LYS A 1 157 ? -0.899 -23.781 -13.219 1 93.5 157 LYS A CA 1
ATOM 1245 C C . LYS A 1 157 ? -1.836 -22.984 -14.117 1 93.5 157 LYS A C 1
ATOM 1247 O O . LYS A 1 157 ? -2.59 -23.547 -14.906 1 93.5 157 LYS A O 1
ATOM 1252 N N . ASP A 1 158 ? -1.8 -21.719 -13.883 1 92.38 158 ASP A N 1
ATOM 1253 C CA . ASP A 1 158 ? -2.604 -20.828 -14.711 1 92.38 158 ASP A CA 1
ATOM 1254 C C . ASP A 1 158 ? -2.238 -20.953 -16.188 1 92.38 158 ASP A C 1
ATOM 1256 O O . ASP A 1 158 ? -3.119 -21.062 -17.047 1 92.38 158 ASP A O 1
ATOM 1260 N N . GLU A 1 159 ? -0.996 -20.984 -16.5 1 88 159 GLU A N 1
ATOM 1261 C CA . GLU A 1 159 ? -0.509 -21.156 -17.875 1 88 159 GLU A CA 1
ATOM 1262 C C . GLU A 1 159 ? -0.933 -22.5 -18.453 1 88 159 GLU A C 1
ATOM 1264 O O . GLU A 1 159 ? -1.319 -22.594 -19.625 1 88 159 GLU A O 1
ATOM 1269 N N . LEU A 1 160 ? -0.791 -23.516 -17.656 1 86.94 160 LEU A N 1
ATOM 1270 C CA . LEU A 1 160 ? -1.173 -24.859 -18.078 1 86.94 160 LEU A CA 1
ATOM 1271 C C . LEU A 1 160 ? -2.654 -24.906 -18.438 1 86.94 160 LEU A C 1
ATOM 1273 O O . LEU A 1 160 ? -3.033 -25.531 -19.438 1 86.94 160 LEU A O 1
ATOM 1277 N N . GLN A 1 161 ? -3.418 -24.266 -17.609 1 85.31 161 GLN A N 1
ATOM 1278 C CA . GLN A 1 161 ? -4.852 -24.234 -17.875 1 85.31 161 GLN A CA 1
ATOM 1279 C C . GLN A 1 161 ? -5.16 -23.516 -19.172 1 85.31 161 GLN A C 1
ATOM 1281 O O . GLN A 1 161 ? -6.039 -23.922 -19.938 1 85.31 161 GLN A O 1
ATOM 1286 N N . GLU A 1 162 ? -4.473 -22.484 -19.391 1 83.5 162 GLU A N 1
ATOM 1287 C CA . GLU A 1 162 ? -4.656 -21.719 -20.625 1 83.5 162 GLU A CA 1
ATOM 1288 C C . GLU A 1 162 ? -4.262 -22.547 -21.844 1 83.5 162 GLU A C 1
ATOM 1290 O O . GLU A 1 162 ? -4.949 -22.516 -22.859 1 83.5 162 GLU A O 1
ATOM 1295 N N . ILE A 1 163 ? -3.203 -23.25 -21.75 1 79 163 ILE A N 1
ATOM 1296 C CA . ILE A 1 163 ? -2.721 -24.094 -22.828 1 79 163 ILE A CA 1
ATOM 1297 C C . ILE A 1 163 ? -3.729 -25.203 -23.109 1 79 163 ILE A C 1
ATOM 1299 O O . ILE A 1 163 ? -4.051 -25.484 -24.266 1 79 163 ILE A O 1
ATOM 1303 N N . LYS A 1 164 ? -4.191 -25.75 -22.078 1 76.69 164 LYS A N 1
ATOM 1304 C CA . LYS A 1 164 ? -5.168 -26.828 -22.219 1 76.69 164 LYS A CA 1
ATOM 1305 C C . LYS A 1 164 ? -6.445 -26.312 -22.891 1 76.69 164 LYS A C 1
ATOM 1307 O O . LYS A 1 164 ? -7.02 -27 -23.75 1 76.69 164 LYS A O 1
ATOM 1312 N N . TRP A 1 165 ? -6.832 -25.203 -22.469 1 78.69 165 TRP A N 1
ATOM 1313 C CA . TRP A 1 165 ? -8.023 -24.609 -23.047 1 78.69 165 TRP A CA 1
ATOM 1314 C C . TRP A 1 165 ? -7.832 -24.344 -24.531 1 78.69 165 TRP A C 1
ATOM 1316 O O . TRP A 1 165 ? -8.719 -24.641 -25.344 1 78.69 165 TRP A O 1
ATOM 1326 N N . GLN A 1 166 ? -6.73 -23.875 -24.859 1 76.94 166 GLN A N 1
ATOM 1327 C CA . GLN A 1 166 ? -6.43 -23.609 -26.266 1 76.94 166 GLN A CA 1
ATOM 1328 C C . GLN A 1 166 ? -6.391 -24.906 -27.078 1 76.94 166 GLN A C 1
ATOM 1330 O O . GLN A 1 166 ? -6.895 -24.953 -28.203 1 76.94 166 GLN A O 1
ATOM 1335 N N . GLN A 1 167 ? -5.781 -25.859 -26.531 1 73.88 167 GLN A N 1
ATOM 1336 C CA . GLN A 1 167 ? -5.707 -27.156 -27.203 1 73.88 167 GLN A CA 1
ATOM 1337 C C . GLN A 1 167 ? -7.102 -27.734 -27.422 1 73.88 167 GLN A C 1
ATOM 1339 O O . GLN A 1 167 ? -7.383 -28.312 -28.484 1 73.88 167 GLN A O 1
ATOM 1344 N N . ASP A 1 168 ? -7.844 -27.578 -26.406 1 73.69 168 ASP A N 1
ATOM 1345 C CA . ASP A 1 168 ? -9.211 -28.062 -26.516 1 73.69 168 ASP A CA 1
ATOM 1346 C C . ASP A 1 168 ? -9.977 -27.312 -27.609 1 73.69 168 ASP A C 1
ATOM 1348 O O . ASP A 1 168 ? -10.695 -27.922 -28.391 1 73.69 168 ASP A O 1
ATOM 1352 N N . ARG A 1 169 ? -9.781 -26.125 -27.625 1 74 169 ARG A N 1
ATOM 1353 C CA . ARG A 1 169 ? -10.43 -25.312 -28.641 1 74 169 ARG A CA 1
ATOM 1354 C C . ARG A 1 169 ? -9.953 -25.703 -30.047 1 74 169 ARG A C 1
ATOM 1356 O O . ARG A 1 169 ? -10.75 -25.781 -30.984 1 74 169 ARG A O 1
ATOM 1363 N N . ASP A 1 170 ? -8.711 -25.859 -30.172 1 68.88 170 ASP A N 1
ATOM 1364 C CA . ASP A 1 170 ? -8.141 -26.266 -31.453 1 68.88 170 ASP A CA 1
ATOM 1365 C C . ASP A 1 170 ? -8.648 -27.641 -31.875 1 68.88 170 ASP A C 1
ATOM 1367 O O . ASP A 1 170 ? -8.93 -27.875 -33.062 1 68.88 170 ASP A O 1
ATOM 1371 N N . ALA A 1 171 ? -8.695 -28.484 -30.875 1 64.19 171 ALA A N 1
ATOM 1372 C CA . ALA A 1 171 ? -9.211 -29.828 -31.156 1 64.19 171 ALA A CA 1
ATOM 1373 C C . ALA A 1 171 ? -10.648 -29.766 -31.656 1 64.19 171 ALA A C 1
ATOM 1375 O O . ALA A 1 171 ? -11.023 -30.469 -32.594 1 64.19 171 ALA A O 1
ATOM 1376 N N . ILE A 1 172 ? -11.375 -28.953 -31.094 1 64.5 172 ILE A N 1
ATOM 1377 C CA . ILE A 1 172 ? -12.766 -28.781 -31.484 1 64.5 172 ILE A CA 1
ATOM 1378 C C . ILE A 1 172 ? -12.836 -28.234 -32.906 1 64.5 172 ILE A C 1
ATOM 1380 O O . ILE A 1 172 ? -13.617 -28.719 -33.719 1 64.5 172 ILE A O 1
ATOM 1384 N N . THR A 1 173 ? -12.078 -27.281 -33.156 1 66.25 173 THR A N 1
ATOM 1385 C CA . THR A 1 173 ? -12.086 -26.672 -34.469 1 66.25 173 THR A CA 1
ATOM 1386 C C . THR A 1 173 ? -11.625 -27.656 -35.531 1 66.25 173 THR A C 1
ATOM 1388 O O . THR A 1 173 ? -12.133 -27.656 -36.656 1 66.25 173 THR A O 1
ATOM 1391 N N . LEU A 1 174 ? -10.656 -28.391 -35.219 1 60.09 174 LEU A N 1
ATOM 1392 C CA . LEU A 1 174 ? -10.109 -29.344 -36.188 1 60.09 174 LEU A CA 1
ATOM 1393 C C . LEU A 1 174 ? -10.93 -30.625 -36.219 1 60.09 174 LEU A C 1
ATOM 1395 O O . LEU A 1 174 ? -10.656 -31.531 -37 1 60.09 174 LEU A O 1
ATOM 1399 N N . GLY A 1 175 ? -12.094 -30.75 -35.594 1 54.69 175 GLY A N 1
ATOM 1400 C CA . GLY A 1 175 ? -12.938 -31.938 -35.562 1 54.69 175 GLY A CA 1
ATOM 1401 C C . GLY A 1 175 ? -12.289 -33.094 -34.844 1 54.69 175 GLY A C 1
ATOM 1402 O O . GLY A 1 175 ? -12.672 -34.25 -35.031 1 54.69 175 GLY A O 1
ATOM 1403 N N . LYS A 1 176 ? -11.078 -33 -34.406 1 49.28 176 LYS A N 1
ATOM 1404 C CA . LYS A 1 176 ? -10.32 -34.062 -33.781 1 49.28 176 LYS A CA 1
ATOM 1405 C C . LYS A 1 176 ? -10.609 -34.156 -32.281 1 49.28 176 LYS A C 1
ATOM 1407 O O . LYS A 1 176 ? -10.906 -33.125 -31.656 1 49.28 176 LYS A O 1
ATOM 1412 N N . LYS A 1 177 ? -11.086 -35.281 -31.891 1 45.47 177 LYS A N 1
ATOM 1413 C CA . LYS A 1 177 ? -11.281 -35.562 -30.469 1 45.47 177 LYS A CA 1
ATOM 1414 C C . LYS A 1 177 ? -10.031 -35.219 -29.672 1 45.47 177 LYS A C 1
ATOM 1416 O O . LYS A 1 177 ? -8.906 -35.438 -30.125 1 45.47 177 LYS A O 1
ATOM 1421 N N . ASN A 1 178 ? -10.047 -34.219 -28.828 1 43.81 178 ASN A N 1
ATOM 1422 C CA . ASN A 1 178 ? -8.922 -33.812 -27.984 1 43.81 178 ASN A CA 1
ATOM 1423 C C . ASN A 1 178 ? -8.164 -35.031 -27.438 1 43.81 178 ASN A C 1
ATOM 1425 O O .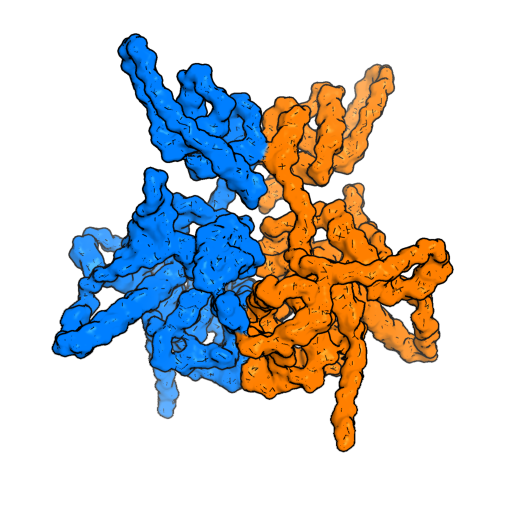 ASN A 1 178 ? -8.641 -35.688 -26.516 1 43.81 178 ASN A O 1
ATOM 1429 N N . THR A 1 179 ? -7.543 -35.875 -28.281 1 38.44 179 THR A N 1
ATOM 1430 C CA . THR A 1 179 ? -6.723 -37 -27.875 1 38.44 179 THR A CA 1
ATOM 1431 C C . THR A 1 179 ? -5.754 -36.625 -26.766 1 38.44 179 THR A C 1
ATOM 1433 O O . THR A 1 179 ? -4.977 -37.469 -26.281 1 38.44 179 THR A O 1
ATOM 1436 N N . TYR A 1 180 ? -5.461 -35.438 -26.672 1 39.59 180 TYR A N 1
ATOM 1437 C CA . TYR A 1 180 ? -4.453 -35.062 -25.688 1 39.59 180 TYR A CA 1
ATOM 1438 C C . TYR A 1 180 ? -4.953 -35.312 -24.281 1 39.59 180 TYR A C 1
ATOM 1440 O O . TYR A 1 180 ? -4.367 -34.812 -23.312 1 39.59 180 TYR A O 1
ATOM 1448 N N . ARG A 1 181 ? -6.176 -35.656 -24.141 1 39.06 181 ARG A N 1
ATOM 1449 C CA . ARG A 1 181 ? -6.613 -36.062 -22.812 1 39.06 181 ARG A CA 1
ATOM 1450 C C . ARG A 1 181 ? -5.754 -37.219 -22.297 1 39.06 181 ARG A C 1
ATOM 1452 O O . ARG A 1 181 ? -6.133 -37.906 -21.328 1 39.06 181 ARG A O 1
ATOM 1459 N N . GLN A 1 182 ? -5.016 -37.844 -23.078 1 38.09 182 GLN A N 1
ATOM 1460 C CA . GLN A 1 182 ? -4.355 -38.875 -22.297 1 38.09 182 GLN A CA 1
ATOM 1461 C C . GLN A 1 182 ? -3.676 -38.312 -21.062 1 38.09 182 GLN A C 1
ATOM 1463 O O . GLN A 1 182 ? -2.844 -37.406 -21.172 1 38.09 182 GLN A O 1
ATOM 1468 N N . GLU A 1 183 ? -4.344 -38.25 -19.969 1 44.44 183 GLU A N 1
ATOM 1469 C CA . GLU A 1 183 ? -4.309 -37.812 -18.578 1 44.44 183 GLU A CA 1
ATOM 1470 C C . GLU A 1 183 ? -2.877 -37.562 -18.109 1 44.44 183 GLU A C 1
ATOM 1472 O O . GLU A 1 183 ? -2.627 -36.656 -17.328 1 44.44 183 GLU A O 1
ATOM 1477 N N . ASN A 1 184 ? -1.856 -38.656 -18.266 1 47.28 184 ASN A N 1
ATOM 1478 C CA . ASN A 1 184 ? -0.728 -39.031 -17.422 1 47.28 184 ASN A CA 1
ATOM 1479 C C . ASN A 1 184 ? 0.561 -38.344 -17.875 1 47.28 184 ASN A C 1
ATOM 1481 O O . ASN A 1 184 ? 1.589 -38.438 -17.203 1 47.28 184 ASN A O 1
ATOM 1485 N N . LEU A 1 185 ? 0.778 -37.906 -19.219 1 56.03 185 LEU A N 1
ATOM 1486 C CA . LEU A 1 185 ? 2.164 -37.562 -19.516 1 56.03 185 LEU A CA 1
ATOM 1487 C C . LEU A 1 185 ? 2.24 -36.25 -20.297 1 56.03 185 LEU A C 1
ATOM 1489 O O . LEU A 1 185 ? 2.48 -36.25 -21.5 1 56.03 185 LEU A O 1
ATOM 1493 N N . PHE A 1 186 ? 1.677 -35.156 -19.75 1 67.25 186 PHE A N 1
ATOM 1494 C CA . PHE A 1 186 ? 1.807 -33.938 -20.516 1 67.25 186 PHE A CA 1
ATOM 1495 C C . PHE A 1 186 ? 3.156 -33.25 -20.266 1 67.25 186 PHE A C 1
ATOM 1497 O O . PHE A 1 186 ? 3.771 -33.5 -19.219 1 67.25 186 PHE A O 1
ATOM 1504 N N . LYS A 1 187 ? 3.807 -32.906 -21.359 1 78.5 187 LYS A N 1
ATOM 1505 C CA . LYS A 1 187 ? 4.984 -32.031 -21.312 1 78.5 187 LYS A CA 1
ATOM 1506 C C . LYS A 1 187 ? 4.699 -30.688 -21.953 1 78.5 187 LYS A C 1
ATOM 1508 O O . LYS A 1 187 ? 4.324 -30.625 -23.125 1 78.5 187 LYS A O 1
ATOM 1513 N N . TYR A 1 188 ? 4.676 -29.672 -21.109 1 85.81 188 TYR A N 1
ATOM 1514 C CA . TYR A 1 188 ? 4.438 -28.312 -21.594 1 85.81 188 TYR A CA 1
ATOM 1515 C C . TYR A 1 188 ? 5.637 -27.422 -21.312 1 85.81 188 TYR A C 1
ATOM 1517 O O . TYR A 1 188 ? 6.352 -27.609 -20.328 1 85.81 188 TYR A O 1
ATOM 1525 N N . GLU A 1 189 ? 5.848 -26.562 -22.328 1 88.62 189 GLU A N 1
ATOM 1526 C CA . GLU A 1 189 ? 6.91 -25.578 -22.141 1 88.62 189 GLU A CA 1
ATOM 1527 C C . GLU A 1 189 ? 6.363 -24.156 -22.234 1 88.62 189 GLU A C 1
ATOM 1529 O O . GLU A 1 189 ? 5.484 -23.859 -23.047 1 88.62 189 GLU A O 1
ATOM 1534 N N . THR A 1 190 ? 6.805 -23.312 -21.359 1 89.75 190 THR A N 1
ATOM 1535 C CA . THR A 1 190 ? 6.445 -21.906 -21.406 1 89.75 190 THR A CA 1
ATOM 1536 C C . THR A 1 190 ? 7.641 -21.031 -21.047 1 89.75 190 THR A C 1
ATOM 1538 O O . THR A 1 190 ? 8.453 -21.391 -20.188 1 89.75 190 THR A O 1
ATOM 1541 N N . SER A 1 191 ? 7.738 -19.891 -21.703 1 91.69 191 SER A N 1
ATOM 1542 C CA . SER A 1 191 ? 8.836 -18.953 -21.469 1 91.69 191 SER A CA 1
ATOM 1543 C C . SER A 1 191 ? 8.328 -17.625 -20.922 1 91.69 191 SER A C 1
ATOM 1545 O O . SER A 1 191 ? 7.309 -17.109 -21.375 1 91.69 191 SER A O 1
ATOM 1547 N N . ILE A 1 192 ? 8.969 -17.156 -19.891 1 88.69 192 ILE A N 1
ATOM 1548 C CA . ILE A 1 192 ? 8.633 -15.883 -19.266 1 88.69 192 ILE A CA 1
ATOM 1549 C C . ILE A 1 192 ? 9.875 -14.984 -19.219 1 88.69 192 ILE A C 1
ATOM 1551 O O . ILE A 1 192 ? 10.961 -15.445 -18.859 1 88.69 192 ILE A O 1
ATOM 1555 N N . GLY A 1 193 ? 9.727 -13.734 -19.594 1 88.38 193 GLY A N 1
ATOM 1556 C CA . GLY A 1 193 ? 10.828 -12.797 -19.453 1 88.38 193 GLY A CA 1
ATO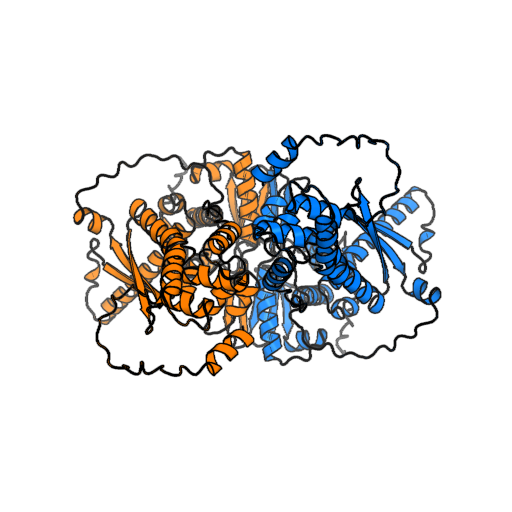M 1557 C C . GLY A 1 193 ? 11.32 -12.664 -18.016 1 88.38 193 GLY A C 1
ATOM 1558 O O . GLY A 1 193 ? 10.531 -12.742 -17.078 1 88.38 193 GLY A O 1
ATOM 1559 N N . LEU A 1 194 ? 12.586 -12.367 -17.891 1 86.56 194 LEU A N 1
ATOM 1560 C CA . LEU A 1 194 ? 13.203 -12.367 -16.562 1 86.56 194 LEU A CA 1
ATOM 1561 C C . LEU A 1 194 ? 12.594 -11.281 -15.688 1 86.56 194 LEU A C 1
ATOM 1563 O O . LEU A 1 194 ? 12.219 -11.539 -14.539 1 86.56 194 LEU A O 1
ATOM 1567 N N . ALA A 1 195 ? 12.547 -10.086 -16.203 1 80.88 195 ALA A N 1
ATOM 1568 C CA . ALA A 1 195 ? 11.992 -8.969 -15.438 1 80.88 195 ALA A CA 1
ATOM 1569 C C . ALA A 1 195 ? 10.531 -9.227 -15.078 1 80.88 195 ALA A C 1
ATOM 1571 O O . ALA A 1 195 ? 10.109 -8.977 -13.945 1 80.88 195 ALA A O 1
ATOM 1572 N N . GLU A 1 196 ? 9.82 -9.75 -15.961 1 81.94 196 GLU A N 1
ATOM 1573 C CA . GLU A 1 196 ? 8.414 -10.086 -15.734 1 81.94 196 GLU A CA 1
ATOM 1574 C C . GLU A 1 196 ? 8.273 -11.164 -14.656 1 81.94 196 GLU A C 1
ATOM 1576 O O . GLU A 1 196 ? 7.402 -11.07 -13.797 1 81.94 196 GLU A O 1
ATOM 1581 N N . LEU A 1 197 ? 9.109 -12.109 -14.75 1 87.38 197 LEU A N 1
ATOM 1582 C CA . LEU A 1 197 ? 9.07 -13.211 -13.789 1 87.38 197 LEU A CA 1
ATOM 1583 C C . LEU A 1 197 ? 9.336 -12.695 -12.375 1 87.38 197 LEU A C 1
ATOM 1585 O O . LEU A 1 197 ? 8.648 -13.094 -11.43 1 87.38 197 LEU A O 1
ATOM 1589 N N . LYS A 1 198 ? 10.266 -11.844 -12.258 1 83.75 198 LYS A N 1
ATOM 1590 C CA . LYS A 1 198 ? 10.609 -11.281 -10.953 1 83.75 198 LYS A CA 1
ATOM 1591 C C . LYS A 1 198 ? 9.445 -10.484 -10.375 1 83.75 198 LYS A C 1
ATOM 1593 O O . LYS A 1 198 ? 9.195 -10.516 -9.172 1 83.75 198 LYS A O 1
ATOM 1598 N N . LEU A 1 199 ? 8.711 -9.836 -11.18 1 79.56 199 LEU A N 1
ATOM 1599 C CA . LEU A 1 199 ? 7.547 -9.062 -10.75 1 79.56 199 LEU A CA 1
ATOM 1600 C C . LEU A 1 199 ? 6.391 -9.977 -10.375 1 79.56 199 LEU A C 1
ATOM 1602 O O . LEU A 1 199 ? 5.758 -9.789 -9.336 1 79.56 199 LEU A O 1
ATOM 1606 N N . GLU A 1 200 ? 6.234 -10.938 -11.195 1 82.81 200 GLU A N 1
ATOM 1607 C CA . GLU A 1 200 ? 5.105 -11.844 -10.992 1 82.81 200 GLU A CA 1
ATOM 1608 C C . GLU A 1 200 ? 5.289 -12.672 -9.727 1 82.81 200 GLU A C 1
ATOM 1610 O O . GLU A 1 200 ? 4.312 -12.992 -9.039 1 82.81 200 GLU A O 1
ATOM 1615 N N . MET A 1 201 ? 6.484 -12.938 -9.453 1 86.94 201 MET A N 1
ATOM 1616 C CA . MET A 1 201 ? 6.762 -13.758 -8.281 1 86.94 201 MET A CA 1
ATOM 1617 C C . MET A 1 201 ? 6.875 -12.898 -7.027 1 86.94 201 MET A C 1
ATOM 1619 O O . MET A 1 201 ? 6.996 -13.422 -5.918 1 86.94 201 MET A O 1
ATOM 1623 N N . GLY A 1 202 ? 6.926 -11.602 -7.227 1 78.44 202 GLY A N 1
ATOM 1624 C CA . GLY A 1 202 ? 6.965 -10.695 -6.09 1 78.44 202 GLY A CA 1
ATOM 1625 C C . GLY A 1 202 ? 8.367 -10.477 -5.551 1 78.44 202 GLY A C 1
ATOM 1626 O O . GLY A 1 202 ? 8.531 -10.047 -4.41 1 78.44 202 GLY A O 1
ATOM 1627 N N . VAL A 1 203 ? 9.289 -10.852 -6.297 1 76.25 203 VAL A N 1
ATOM 1628 C CA . VAL A 1 203 ? 10.68 -10.625 -5.898 1 76.25 203 VAL A CA 1
ATOM 1629 C C . VAL A 1 203 ? 10.969 -9.125 -5.875 1 76.25 203 VAL A C 1
ATOM 1631 O O . VAL A 1 203 ? 11.656 -8.633 -4.973 1 76.25 203 VAL A O 1
ATOM 1634 N N . VAL A 1 204 ? 10.531 -8.516 -6.828 1 68.81 204 VAL A N 1
ATOM 1635 C CA . VAL A 1 204 ? 10.586 -7.059 -6.891 1 68.81 204 VAL A CA 1
ATOM 1636 C C . VAL A 1 204 ? 9.211 -6.477 -6.578 1 68.81 204 VAL A C 1
ATOM 1638 O O . VAL A 1 204 ? 8.203 -6.898 -7.152 1 68.81 204 VAL A O 1
ATOM 1641 N N . ASN A 1 205 ? 9.297 -5.621 -5.57 1 62.88 205 ASN A N 1
ATOM 1642 C CA . ASN A 1 205 ? 8.047 -4.984 -5.184 1 62.88 205 ASN A CA 1
ATOM 1643 C C . ASN A 1 205 ? 7.605 -3.941 -6.211 1 62.88 205 ASN A C 1
ATOM 1645 O O . ASN A 1 205 ? 8.18 -2.854 -6.281 1 62.88 205 ASN A O 1
ATOM 1649 N N . ALA A 1 206 ? 6.68 -4.27 -6.867 1 58.28 206 ALA A N 1
ATOM 1650 C CA . ALA A 1 206 ? 6.188 -3.402 -7.934 1 58.28 206 ALA A CA 1
ATOM 1651 C C . ALA A 1 206 ? 5.535 -2.148 -7.359 1 58.28 206 ALA A C 1
ATOM 1653 O O . ALA A 1 206 ? 5.316 -1.171 -8.078 1 58.28 206 ALA A O 1
ATOM 1654 N N . GLU A 1 207 ? 5.348 -2.182 -6.023 1 59.09 207 GLU A N 1
ATOM 1655 C CA . GLU A 1 207 ? 4.594 -1.092 -5.41 1 59.09 207 GLU A CA 1
ATOM 1656 C C . GLU A 1 207 ? 5.52 0.031 -4.953 1 59.09 207 GLU A C 1
ATOM 1658 O O . GLU A 1 207 ? 5.059 1.117 -4.594 1 59.09 207 GLU A O 1
ATOM 1663 N N . LEU A 1 208 ? 6.766 -0.259 -4.961 1 59.34 208 LEU A N 1
ATOM 1664 C CA . LEU A 1 208 ? 7.719 0.777 -4.582 1 59.34 208 LEU A CA 1
ATOM 1665 C C . LEU A 1 208 ? 7.73 1.907 -5.605 1 59.34 208 LEU A C 1
ATOM 1667 O O . LEU A 1 208 ? 7.676 1.657 -6.812 1 59.34 208 LEU A O 1
ATOM 1671 N N . ASP A 1 209 ? 7.82 3.084 -5.168 1 54 209 ASP A N 1
ATOM 1672 C CA . ASP A 1 209 ? 7.684 4.27 -6.008 1 54 209 ASP A CA 1
ATOM 1673 C C . ASP A 1 209 ? 8.617 4.199 -7.211 1 54 209 ASP A C 1
ATOM 1675 O O . ASP A 1 209 ? 8.188 4.41 -8.352 1 54 209 ASP A O 1
ATOM 1679 N N . LYS A 1 210 ? 9.812 3.85 -6.984 1 51.91 210 LYS A N 1
ATOM 1680 C CA . LYS A 1 210 ? 10.789 3.832 -8.07 1 51.91 210 LYS A CA 1
ATOM 1681 C C . LYS A 1 210 ? 10.445 2.768 -9.109 1 51.91 210 LYS A C 1
ATOM 1683 O O . LYS A 1 210 ? 10.617 2.984 -10.312 1 51.91 210 LYS A O 1
ATOM 1688 N N . VAL A 1 211 ? 9.938 1.701 -8.727 1 57.59 211 VAL A N 1
ATOM 1689 C CA . VAL A 1 211 ? 9.609 0.585 -9.602 1 57.59 211 VAL A CA 1
ATOM 1690 C C . VAL A 1 211 ? 8.312 0.886 -10.359 1 57.59 211 VAL A C 1
ATOM 1692 O O . VAL A 1 211 ? 8.234 0.679 -11.57 1 57.59 211 VAL A O 1
ATOM 1695 N N . LYS A 1 212 ? 7.508 1.442 -9.633 1 59.53 212 LYS A N 1
ATOM 1696 C CA . LYS A 1 212 ? 6.207 1.783 -10.203 1 59.53 212 LYS A CA 1
ATOM 1697 C C . LYS A 1 212 ? 6.363 2.727 -11.391 1 59.53 212 LYS A C 1
ATOM 1699 O O . LYS A 1 212 ? 5.688 2.566 -12.414 1 59.53 212 LYS A O 1
ATOM 1704 N N . ARG A 1 213 ? 7.219 3.613 -11.297 1 54.75 213 ARG A N 1
ATOM 1705 C CA . ARG A 1 213 ? 7.449 4.621 -12.328 1 54.75 213 ARG A CA 1
ATOM 1706 C C . ARG A 1 213 ? 7.883 3.975 -13.641 1 54.75 213 ARG A C 1
ATOM 1708 O O . ARG A 1 213 ? 7.488 4.418 -14.719 1 54.75 213 ARG A O 1
ATOM 1715 N N . VAL A 1 214 ? 8.562 2.879 -13.477 1 53.91 214 VAL A N 1
ATOM 1716 C CA . VAL A 1 214 ? 9.117 2.234 -14.656 1 53.91 214 VAL A CA 1
ATOM 1717 C C . VAL A 1 214 ? 8.078 1.316 -15.297 1 53.91 214 VAL A C 1
ATOM 1719 O O . VAL A 1 214 ? 8.031 1.168 -16.516 1 53.91 214 VAL A O 1
ATOM 1722 N N . LEU A 1 215 ? 7.281 0.792 -14.508 1 57.28 215 LEU A N 1
ATOM 1723 C CA . LEU A 1 215 ? 6.336 -0.203 -15 1 57.28 215 LEU A CA 1
ATOM 1724 C C . LEU A 1 215 ? 5.145 0.466 -15.672 1 57.28 215 LEU A C 1
ATOM 1726 O O . LEU A 1 215 ? 4.344 -0.2 -16.344 1 57.28 215 LEU A O 1
ATOM 1730 N N . GLN A 1 216 ? 5.188 1.773 -15.539 1 48.69 216 GLN A N 1
ATOM 1731 C CA . GLN A 1 216 ? 4.117 2.584 -16.109 1 48.69 216 GLN A CA 1
ATOM 1732 C C . GLN A 1 216 ? 4.289 2.752 -17.609 1 48.69 216 GLN A C 1
ATOM 1734 O O . GLN A 1 216 ? 5.402 2.953 -18.094 1 48.69 216 GLN A O 1
ATOM 1739 N N . GLY A 1 217 ? 3.266 1.961 -18.547 1 48.78 217 GLY A N 1
ATOM 1740 C CA . GLY A 1 217 ? 3.268 2.037 -20 1 48.78 217 GLY A CA 1
ATOM 1741 C C . GLY A 1 217 ? 2.719 0.789 -20.656 1 48.78 217 GLY A C 1
ATOM 1742 O O . GLY A 1 217 ? 2.428 -0.202 -19.984 1 48.78 217 GLY A O 1
ATOM 1743 N N . LYS A 1 218 ? 2.363 0.942 -21.875 1 49.09 218 LYS A N 1
ATOM 1744 C CA . LYS A 1 218 ? 1.729 -0.115 -22.656 1 49.09 218 LYS A CA 1
ATOM 1745 C C . LYS A 1 218 ? 2.6 -1.367 -22.688 1 49.09 218 LYS A C 1
ATOM 1747 O O . LYS A 1 218 ? 2.088 -2.488 -22.656 1 49.09 218 LYS A O 1
ATOM 1752 N N . ASN A 1 219 ? 3.916 -1.105 -22.781 1 49 219 ASN A N 1
ATOM 1753 C CA . ASN A 1 219 ? 4.949 -2.135 -22.812 1 49 219 ASN A CA 1
ATOM 1754 C C . ASN A 1 219 ? 5.949 -1.948 -21.672 1 49 219 ASN A C 1
ATOM 1756 O O . ASN A 1 219 ? 6.961 -1.265 -21.844 1 49 219 ASN A O 1
ATOM 1760 N N . PRO A 1 220 ? 5.457 -2.404 -20.484 1 53.38 220 PRO A N 1
ATOM 1761 C CA . PRO A 1 220 ? 6.359 -2.125 -19.359 1 53.38 220 PRO A CA 1
ATOM 1762 C C . PRO A 1 220 ? 7.77 -2.664 -19.594 1 53.38 220 PRO A C 1
ATOM 1764 O O . PRO A 1 220 ? 7.938 -3.752 -20.141 1 53.38 220 PRO A O 1
ATOM 1767 N N . ASP A 1 221 ? 8.711 -1.761 -19.469 1 57.59 221 ASP A N 1
ATOM 1768 C CA . ASP A 1 221 ? 10.109 -2.184 -19.453 1 57.59 221 ASP A CA 1
ATOM 1769 C C . ASP A 1 221 ? 10.461 -2.859 -18.141 1 57.59 221 ASP A C 1
ATOM 1771 O O . ASP A 1 221 ? 10.906 -2.199 -17.203 1 57.59 221 ASP A O 1
ATOM 1775 N N . TYR A 1 222 ? 10.211 -4.062 -18.094 1 60.78 222 TYR A N 1
ATOM 1776 C CA . TYR A 1 222 ? 10.414 -4.836 -16.875 1 60.78 222 TYR A CA 1
ATOM 1777 C C . TYR A 1 222 ? 11.859 -4.75 -16.406 1 60.78 222 TYR A C 1
ATOM 1779 O O . TYR A 1 222 ? 12.133 -4.715 -15.203 1 60.78 222 TYR A O 1
ATOM 1787 N N . GLU A 1 223 ? 12.695 -4.699 -17.391 1 61.81 223 GLU A N 1
ATOM 1788 C CA . GLU A 1 223 ? 14.109 -4.617 -17.047 1 61.81 223 GLU A CA 1
ATOM 1789 C C . GLU A 1 223 ? 14.422 -3.326 -16.297 1 61.81 223 GLU A C 1
ATOM 1791 O O . GLU A 1 223 ? 15.094 -3.352 -15.258 1 61.81 223 GLU A O 1
ATOM 1796 N N . LYS A 1 224 ? 13.883 -2.352 -16.781 1 59.84 224 LYS A N 1
ATOM 1797 C CA . LYS A 1 224 ? 14.102 -1.056 -16.141 1 59.84 224 LYS A CA 1
ATOM 1798 C C . LYS A 1 224 ? 13.438 -1.003 -14.766 1 59.84 224 LYS A C 1
ATOM 1800 O O . LYS A 1 224 ? 13.992 -0.433 -13.82 1 59.84 224 LYS A O 1
ATOM 1805 N N . ALA A 1 225 ? 12.367 -1.617 -14.68 1 60.03 225 ALA A N 1
ATOM 1806 C CA . ALA A 1 225 ? 11.633 -1.624 -13.414 1 60.03 225 ALA A CA 1
ATOM 1807 C C . ALA A 1 225 ? 12.422 -2.355 -12.336 1 60.03 225 ALA A C 1
ATOM 1809 O O . ALA A 1 225 ? 12.586 -1.843 -11.227 1 60.03 225 ALA A O 1
ATOM 1810 N N . VAL A 1 226 ? 12.914 -3.42 -12.656 1 59.56 226 VAL A N 1
ATOM 1811 C CA . VAL A 1 226 ? 13.648 -4.234 -11.695 1 59.56 226 VAL A CA 1
ATOM 1812 C C . VAL A 1 226 ? 14.938 -3.52 -11.289 1 59.56 226 VAL A C 1
ATOM 1814 O O . VAL A 1 226 ? 15.305 -3.514 -10.109 1 59.56 226 VAL A O 1
ATOM 1817 N N . ALA A 1 227 ? 15.484 -2.861 -12.234 1 60.09 227 ALA A N 1
ATOM 1818 C CA . ALA A 1 227 ? 16.75 -2.158 -11.977 1 60.09 227 ALA A CA 1
ATOM 1819 C C . ALA A 1 227 ? 16.531 -0.97 -11.047 1 60.09 227 ALA A C 1
ATOM 1821 O O . ALA A 1 227 ? 17.438 -0.589 -10.305 1 60.09 227 ALA A O 1
ATOM 1822 N N . SER A 1 228 ? 15.406 -0.507 -11.031 1 57.97 228 SER A N 1
ATOM 1823 C CA . SER A 1 228 ? 15.125 0.722 -10.297 1 57.97 228 SER A CA 1
ATOM 1824 C C . SER A 1 228 ? 14.766 0.428 -8.844 1 57.97 228 SER A C 1
ATOM 1826 O O . SER A 1 228 ? 14.688 1.342 -8.023 1 57.97 228 SER A O 1
ATOM 1828 N N . SER A 1 229 ? 14.586 -0.827 -8.5 1 60.94 229 SER A N 1
ATOM 1829 C CA . SER A 1 229 ? 14.141 -1.172 -7.156 1 60.94 229 SER A CA 1
ATOM 1830 C C . SER A 1 229 ? 15.219 -0.866 -6.117 1 60.94 229 SER A C 1
ATOM 1832 O O . SER A 1 229 ? 16.359 -1.32 -6.242 1 60.94 229 SER A O 1
ATOM 1834 N N . PRO A 1 230 ? 14.797 -0.182 -5.086 1 55.5 230 PRO A N 1
ATOM 1835 C CA . PRO A 1 230 ? 15.781 0.092 -4.039 1 55.5 230 PRO A CA 1
ATOM 1836 C C . PRO A 1 230 ? 16.094 -1.136 -3.182 1 55.5 230 PRO A C 1
ATOM 1838 O O . PRO A 1 230 ? 17.125 -1.183 -2.514 1 55.5 230 PRO A O 1
ATOM 1841 N N . GLU A 1 231 ? 15.18 -2.068 -3.158 1 59.94 231 GLU A N 1
ATOM 1842 C CA . GLU A 1 231 ? 15.375 -3.25 -2.324 1 59.94 231 GLU A CA 1
ATOM 1843 C C . GLU A 1 231 ? 16.422 -4.18 -2.928 1 59.94 231 GLU A C 1
ATOM 1845 O O . GLU A 1 231 ? 17.109 -4.906 -2.203 1 59.94 231 GLU A O 1
ATOM 1850 N N . GLN A 1 232 ? 16.797 -4.008 -4.168 1 57.66 232 GLN A N 1
ATOM 1851 C CA . GLN A 1 232 ? 17.766 -4.762 -4.949 1 57.66 232 GLN A CA 1
ATOM 1852 C C . GLN A 1 232 ? 17.859 -6.207 -4.465 1 57.66 232 GLN A C 1
ATOM 1854 O O . GLN A 1 232 ? 18.953 -6.734 -4.281 1 57.66 232 GLN A O 1
ATOM 1859 N N . ILE A 1 233 ? 16.734 -6.797 -4.203 1 62.34 233 ILE A N 1
ATOM 1860 C CA . ILE A 1 233 ? 16.734 -8.188 -3.766 1 62.34 233 ILE A CA 1
ATOM 1861 C C . ILE A 1 233 ? 16.969 -9.102 -4.965 1 62.34 233 ILE A C 1
ATOM 1863 O O . ILE A 1 233 ? 16.359 -8.93 -6.02 1 62.34 233 ILE A O 1
ATOM 1867 N N . PHE A 1 234 ? 17.859 -10.078 -4.918 1 67.69 234 PHE A N 1
ATOM 1868 C CA . PHE A 1 234 ? 18.219 -11.07 -5.926 1 67.69 234 PHE A CA 1
ATOM 1869 C C . PHE A 1 234 ? 18.484 -10.406 -7.273 1 67.69 234 PHE A C 1
ATOM 1871 O O . PHE A 1 234 ? 17.938 -10.836 -8.297 1 67.69 234 PHE A O 1
ATOM 1878 N N . LYS A 1 235 ? 19.219 -9.391 -7.238 1 72.12 235 LYS A N 1
ATOM 1879 C CA . LYS A 1 235 ? 19.531 -8.609 -8.438 1 72.12 235 LYS A CA 1
ATOM 1880 C C . LYS A 1 235 ? 20.266 -9.453 -9.469 1 72.12 235 LYS A C 1
ATOM 1882 O O . LYS A 1 235 ? 19.953 -9.414 -10.656 1 72.12 235 LYS A O 1
ATOM 1887 N N . SER A 1 236 ? 21.141 -10.297 -9.031 1 77.44 236 SER A N 1
ATOM 1888 C CA . SER A 1 236 ? 21.906 -11.133 -9.953 1 77.44 236 SER A CA 1
ATOM 1889 C C . SER A 1 236 ? 21.141 -12.391 -10.336 1 77.44 236 SER A C 1
ATOM 1891 O O . SER A 1 236 ? 20.406 -12.945 -9.516 1 77.44 236 SER A O 1
ATOM 1893 N N . TRP A 1 237 ? 21.344 -12.797 -11.578 1 84.62 237 TRP A N 1
ATOM 1894 C CA . TRP A 1 237 ? 20.734 -14.031 -12.047 1 84.62 237 TRP A CA 1
ATOM 1895 C C . TRP A 1 237 ? 21.094 -15.203 -11.141 1 84.62 237 TRP A C 1
ATOM 1897 O O . TRP A 1 237 ? 20.25 -16.031 -10.805 1 84.62 237 TRP A O 1
ATOM 1907 N N . SER A 1 238 ? 22.328 -15.219 -10.828 1 83.81 238 SER A N 1
ATOM 1908 C CA . SER A 1 238 ? 22.812 -16.328 -10.016 1 83.81 238 SER A CA 1
ATOM 1909 C C . SER A 1 238 ? 22.047 -16.422 -8.703 1 83.81 238 SER A C 1
ATOM 1911 O O . SER A 1 238 ? 21.641 -17.516 -8.289 1 83.81 238 SER A O 1
ATOM 1913 N N . ASP A 1 239 ? 21.875 -15.32 -8.117 1 83.31 239 ASP A N 1
ATOM 1914 C CA . ASP A 1 239 ? 21.141 -15.305 -6.848 1 83.31 239 ASP A CA 1
ATOM 1915 C C . ASP A 1 239 ? 19.672 -15.641 -7.062 1 83.31 239 ASP A C 1
ATOM 1917 O O . ASP A 1 239 ? 19.078 -16.391 -6.277 1 83.31 239 ASP A O 1
ATOM 1921 N N . PHE A 1 240 ? 19.156 -15.047 -8.055 1 90.19 240 PHE A N 1
ATOM 1922 C CA . PHE A 1 240 ? 17.75 -15.32 -8.359 1 90.19 240 PHE A CA 1
ATOM 1923 C C . PHE A 1 240 ? 17.547 -16.797 -8.656 1 90.19 240 PHE A C 1
ATOM 1925 O O . PHE A 1 240 ? 16.594 -17.406 -8.156 1 90.19 240 PHE A O 1
ATOM 1932 N N . ARG A 1 241 ? 18.391 -17.328 -9.398 1 91.31 241 ARG A N 1
ATOM 1933 C CA . ARG A 1 241 ? 18.297 -18.734 -9.773 1 91.31 241 ARG A CA 1
ATOM 1934 C C . ARG A 1 241 ? 18.422 -19.641 -8.547 1 91.31 241 ARG A C 1
ATOM 1936 O O . ARG A 1 241 ? 17.562 -20.5 -8.312 1 91.31 241 ARG A O 1
ATOM 1943 N N . ARG A 1 242 ? 19.391 -19.422 -7.773 1 90.31 242 ARG A N 1
ATOM 1944 C CA . ARG A 1 242 ? 19.734 -20.312 -6.672 1 90.31 242 ARG A CA 1
ATOM 1945 C C . ARG A 1 242 ? 18.75 -20.156 -5.512 1 90.31 242 ARG A C 1
ATOM 1947 O O . ARG A 1 242 ? 18.312 -21.141 -4.918 1 90.31 242 ARG A O 1
ATOM 1954 N N . ARG A 1 243 ? 18.391 -18.922 -5.316 1 89.88 243 ARG A N 1
ATOM 1955 C CA . ARG A 1 243 ? 17.656 -18.641 -4.082 1 89.88 243 ARG A CA 1
ATOM 1956 C C . ARG A 1 243 ? 16.156 -18.641 -4.324 1 89.88 243 ARG A C 1
ATOM 1958 O O . ARG A 1 243 ? 15.375 -18.797 -3.385 1 89.88 243 ARG A O 1
ATOM 1965 N N . VAL A 1 244 ? 15.812 -18.469 -5.512 1 93.19 244 VAL A N 1
ATOM 1966 C CA . VAL A 1 244 ? 14.383 -18.359 -5.777 1 93.19 244 VAL A CA 1
ATOM 1967 C C . VAL A 1 244 ? 13.93 -19.516 -6.672 1 93.19 244 VAL A C 1
ATOM 1969 O O . VAL A 1 244 ? 13.156 -20.359 -6.246 1 93.19 244 VAL A O 1
ATOM 1972 N N . LEU A 1 245 ? 14.453 -19.625 -7.82 1 95.5 245 LEU A N 1
ATOM 1973 C CA . LEU A 1 245 ? 13.93 -20.547 -8.82 1 95.5 245 LEU A CA 1
ATOM 1974 C C . LEU A 1 245 ? 14.195 -21.984 -8.414 1 95.5 245 LEU A C 1
ATOM 1976 O O . LEU A 1 245 ? 13.297 -22.828 -8.453 1 95.5 245 LEU A O 1
ATOM 1980 N N . GLU A 1 246 ? 15.406 -22.234 -8.062 1 95.12 246 GLU A N 1
ATOM 1981 C CA . GLU A 1 246 ? 15.75 -23.609 -7.688 1 95.12 246 GLU A CA 1
ATOM 1982 C C . GLU A 1 246 ? 14.977 -24.062 -6.453 1 95.12 246 GLU A C 1
ATOM 1984 O O . GLU A 1 246 ? 14.422 -25.156 -6.422 1 95.12 246 GLU A O 1
ATOM 1989 N N . LYS A 1 247 ? 14.945 -23.203 -5.543 1 94.44 247 LYS A N 1
ATOM 1990 C CA . LYS A 1 247 ? 14.211 -23.547 -4.32 1 94.44 247 LYS A CA 1
ATOM 1991 C C . LYS A 1 247 ? 12.719 -23.703 -4.602 1 94.44 247 LYS A C 1
ATOM 1993 O O . LYS A 1 247 ? 12.078 -24.625 -4.086 1 94.44 247 LYS A O 1
ATOM 1998 N N . ALA A 1 248 ? 12.203 -22.812 -5.383 1 96.19 248 ALA A N 1
ATOM 1999 C CA . ALA A 1 248 ? 10.781 -22.859 -5.699 1 96.19 248 ALA A CA 1
ATOM 2000 C C . ALA A 1 248 ? 10.43 -24.125 -6.484 1 96.19 248 ALA A C 1
ATOM 2002 O O . ALA A 1 248 ? 9.445 -24.797 -6.18 1 96.19 248 ALA A O 1
ATOM 2003 N N . THR A 1 249 ? 11.234 -24.469 -7.453 1 96.56 249 THR A N 1
ATOM 2004 C CA . THR A 1 249 ? 10.961 -25.656 -8.258 1 96.56 249 THR A CA 1
ATOM 2005 C C . THR A 1 249 ? 11.117 -26.922 -7.426 1 96.56 249 THR A C 1
ATOM 2007 O O . THR A 1 249 ? 10.352 -27.875 -7.59 1 96.56 249 THR A O 1
ATOM 2010 N N . GLU A 1 250 ? 12.062 -26.891 -6.562 1 95.88 250 GLU A N 1
ATOM 2011 C CA . GLU A 1 250 ? 12.25 -28.031 -5.672 1 95.88 250 GLU A CA 1
ATOM 2012 C C . GLU A 1 250 ? 11.016 -28.25 -4.789 1 95.88 250 GLU A C 1
ATOM 2014 O O . GLU A 1 250 ? 10.523 -29.375 -4.668 1 95.88 250 GLU A O 1
ATOM 2019 N N . GLU A 1 251 ? 10.57 -27.203 -4.227 1 96.25 251 GLU A N 1
ATOM 2020 C CA . GLU A 1 251 ? 9.406 -27.312 -3.359 1 96.25 251 GLU A CA 1
ATOM 2021 C C . GLU A 1 251 ? 8.164 -27.734 -4.145 1 96.25 251 GLU A C 1
ATOM 2023 O O . GLU A 1 251 ? 7.375 -28.547 -3.678 1 96.25 251 GLU A O 1
ATOM 2028 N N . ILE A 1 252 ? 7.984 -27.219 -5.285 1 97 252 ILE A N 1
ATOM 2029 C CA . ILE A 1 252 ? 6.859 -27.578 -6.137 1 97 252 ILE A CA 1
ATOM 2030 C C . ILE A 1 252 ? 6.926 -29.062 -6.469 1 97 252 ILE A C 1
ATOM 2032 O O . ILE A 1 252 ? 5.926 -29.781 -6.352 1 97 252 ILE A O 1
ATOM 2036 N N . ASN A 1 253 ? 8.07 -29.547 -6.832 1 95.38 253 ASN A N 1
ATOM 2037 C CA . ASN A 1 253 ? 8.258 -30.938 -7.211 1 95.38 253 ASN A CA 1
ATOM 2038 C C . ASN A 1 253 ? 8.023 -31.875 -6.031 1 95.38 253 ASN A C 1
ATOM 2040 O O . ASN A 1 253 ? 7.605 -33.031 -6.219 1 95.38 253 ASN A O 1
ATOM 2044 N N . GLU A 1 254 ? 8.258 -31.359 -4.895 1 94.25 254 GLU A N 1
ATOM 2045 C CA . GLU A 1 254 ? 8.086 -32.156 -3.686 1 94.25 254 GLU A CA 1
ATOM 2046 C C . GLU A 1 254 ? 6.625 -32.188 -3.24 1 94.25 254 GLU A C 1
ATOM 2048 O O . GLU A 1 254 ? 6.133 -33.219 -2.775 1 94.25 254 GLU A O 1
ATOM 2053 N N . LYS A 1 255 ? 5.926 -31.125 -3.432 1 93.56 255 LYS A N 1
ATOM 2054 C CA . LYS A 1 255 ? 4.672 -30.953 -2.697 1 93.56 255 LYS A CA 1
ATOM 2055 C C . LYS A 1 255 ? 3.471 -31.031 -3.635 1 93.56 255 LYS A C 1
ATOM 2057 O O . LYS A 1 255 ? 2.326 -31.094 -3.18 1 93.56 255 LYS A O 1
ATOM 2062 N N . THR A 1 256 ? 3.701 -31 -4.895 1 93.94 256 THR A N 1
ATOM 2063 C CA . THR A 1 256 ? 2.555 -30.891 -5.789 1 93.94 256 THR A CA 1
ATOM 2064 C C . THR A 1 256 ? 2.549 -32.031 -6.809 1 93.94 256 THR A C 1
ATOM 2066 O O . THR A 1 256 ? 3.395 -32.938 -6.75 1 93.94 256 THR A O 1
ATOM 2069 N N . ASP A 1 257 ? 1.52 -31.984 -7.703 1 87.44 257 ASP A N 1
ATOM 2070 C CA . ASP A 1 257 ? 1.347 -33 -8.742 1 87.44 257 ASP A CA 1
ATOM 2071 C C . ASP A 1 257 ? 2.07 -32.594 -10.031 1 87.44 257 ASP A C 1
ATOM 2073 O O . ASP A 1 257 ? 1.898 -33.219 -11.07 1 87.44 257 ASP A O 1
ATOM 2077 N N . LEU A 1 258 ? 2.859 -31.562 -9.93 1 91.06 258 LEU A N 1
ATOM 2078 C CA . LEU A 1 258 ? 3.631 -31.125 -11.086 1 91.06 258 LEU A CA 1
ATOM 2079 C C . LEU A 1 258 ? 5.113 -31.406 -10.891 1 91.06 258 LEU A C 1
ATOM 2081 O O . LEU A 1 258 ? 5.605 -31.438 -9.758 1 91.06 258 LEU A O 1
ATOM 2085 N N . HIS A 1 259 ? 5.727 -31.719 -11.93 1 92.5 259 HIS A N 1
ATOM 2086 C CA . HIS A 1 259 ? 7.18 -31.672 -11.992 1 92.5 259 HIS A CA 1
ATOM 2087 C C . HIS A 1 259 ? 7.656 -30.531 -12.891 1 92.5 259 HIS A C 1
ATOM 2089 O O . HIS A 1 259 ? 7.277 -30.469 -14.062 1 92.5 259 HIS A O 1
ATOM 2095 N N . VAL A 1 260 ? 8.445 -29.688 -12.344 1 95.38 260 VAL A N 1
ATOM 2096 C CA . VAL A 1 260 ? 8.859 -28.484 -13.047 1 95.38 260 VAL A CA 1
ATOM 2097 C C . VAL A 1 260 ? 10.375 -28.438 -13.148 1 95.38 260 VAL A C 1
ATOM 2099 O O . VAL A 1 260 ? 11.078 -28.641 -12.156 1 95.38 260 VAL A O 1
ATOM 2102 N N . ASP A 1 261 ? 10.852 -28.281 -14.328 1 94.44 261 ASP A N 1
ATOM 2103 C CA . ASP A 1 261 ? 12.234 -27.938 -14.609 1 94.44 261 ASP A CA 1
ATOM 2104 C C . ASP A 1 261 ? 12.328 -26.594 -15.328 1 94.44 261 ASP A C 1
ATOM 2106 O O . ASP A 1 261 ? 11.328 -26.062 -15.812 1 94.44 261 ASP A O 1
ATOM 2110 N N . PHE A 1 262 ? 13.562 -25.969 -15.258 1 96.12 262 PHE A N 1
ATOM 2111 C CA . PHE A 1 262 ? 13.664 -24.688 -15.953 1 96.12 262 PHE A CA 1
ATOM 2112 C C . PHE A 1 262 ? 15.047 -24.531 -16.578 1 96.12 262 PHE A C 1
ATOM 2114 O O . PHE A 1 262 ? 16 -25.172 -16.156 1 96.12 262 PHE A O 1
ATOM 2121 N N . GLU A 1 263 ? 15.062 -23.734 -17.672 1 94.31 263 GLU A N 1
ATOM 2122 C CA . GLU A 1 263 ? 16.281 -23.375 -18.375 1 94.31 263 GLU A CA 1
ATOM 2123 C C . GLU A 1 263 ? 16.375 -21.859 -18.594 1 94.31 263 GLU A C 1
ATOM 2125 O O . GLU A 1 263 ? 15.352 -21.203 -18.844 1 94.31 263 GLU A O 1
ATOM 2130 N N . ALA A 1 264 ? 17.547 -21.328 -18.516 1 93.5 264 ALA A N 1
ATOM 2131 C CA . ALA A 1 264 ? 17.766 -19.906 -18.766 1 93.5 264 ALA A CA 1
ATOM 2132 C C . ALA A 1 264 ? 17.797 -19.625 -20.266 1 93.5 264 ALA A C 1
ATOM 2134 O O . ALA A 1 264 ? 18.422 -20.359 -21.031 1 93.5 264 ALA A O 1
ATOM 2135 N N . ASP A 1 265 ? 17.031 -18.641 -20.609 1 91.81 265 ASP A N 1
ATOM 2136 C CA . ASP A 1 265 ? 17.094 -18.141 -21.969 1 91.81 265 ASP A CA 1
ATOM 2137 C C . ASP A 1 265 ? 18.156 -17.062 -22.109 1 91.81 265 ASP A C 1
ATOM 2139 O O . ASP A 1 265 ? 18.031 -15.984 -21.516 1 91.81 265 ASP A O 1
ATOM 2143 N N . LYS A 1 266 ? 19.094 -17.312 -22.906 1 90.31 266 LYS A N 1
ATOM 2144 C CA . LYS A 1 266 ? 20.203 -16.375 -23.078 1 90.31 266 LYS A CA 1
ATOM 2145 C C . LYS A 1 266 ? 20.156 -15.688 -24.438 1 90.31 266 LYS A C 1
ATOM 2147 O O . LYS A 1 266 ? 19.688 -16.281 -25.422 1 90.31 266 LYS A O 1
ATOM 2152 N N . ALA A 1 267 ? 20.453 -14.414 -24.375 1 85.19 267 ALA A N 1
ATOM 2153 C CA . ALA A 1 267 ? 20.484 -13.672 -25.625 1 85.19 267 ALA A CA 1
ATOM 2154 C C . ALA A 1 267 ? 21.719 -12.773 -25.703 1 85.19 267 ALA A C 1
ATOM 2156 O O . ALA A 1 267 ? 22.266 -12.383 -24.672 1 85.19 267 ALA A O 1
ATOM 2157 N N . GLY A 1 268 ? 22 -12.445 -26.953 1 78.31 268 GLY A N 1
ATOM 2158 C CA . GLY A 1 268 ? 23.094 -11.516 -27.188 1 78.31 268 GLY A CA 1
ATOM 2159 C C . GLY A 1 268 ? 24.453 -12.18 -27.172 1 78.31 268 GLY A C 1
ATOM 2160 O O . GLY A 1 268 ? 24.562 -13.359 -26.828 1 78.31 268 GLY A O 1
ATOM 2161 N N . ARG A 1 269 ? 25.438 -11.508 -27.578 1 73.5 269 ARG A N 1
ATOM 2162 C CA . ARG A 1 269 ? 26.812 -11.984 -27.688 1 73.5 269 ARG A CA 1
ATOM 2163 C C . ARG A 1 269 ? 27.391 -12.336 -26.328 1 73.5 269 ARG A C 1
ATOM 2165 O O . ARG A 1 269 ? 28.172 -13.281 -26.188 1 73.5 269 ARG A O 1
ATOM 2172 N N . GLY A 1 270 ? 26.875 -11.664 -25.297 1 76.81 270 GLY A N 1
ATOM 2173 C CA . GLY A 1 270 ? 27.406 -11.859 -23.953 1 76.81 270 GLY A CA 1
ATOM 2174 C C . GLY A 1 270 ? 26.672 -12.938 -23.172 1 76.81 270 GLY A C 1
ATOM 2175 O O . GLY A 1 270 ? 27.109 -13.328 -22.078 1 76.81 270 GLY A O 1
ATOM 2176 N N . GLY A 1 271 ? 25.672 -13.453 -23.734 1 82.38 271 GLY A N 1
ATOM 2177 C CA . GLY A 1 271 ? 24.938 -14.547 -23.109 1 82.38 271 GLY A CA 1
ATOM 2178 C C . GLY A 1 271 ? 24.125 -14.102 -21.906 1 82.38 271 GLY A C 1
ATOM 2179 O O . GLY A 1 271 ? 24.031 -14.82 -20.906 1 82.38 271 GLY A O 1
ATOM 2180 N N . LYS A 1 272 ? 23.656 -12.938 -22 1 85.12 272 LYS A N 1
ATOM 2181 C CA . LYS A 1 272 ? 22.844 -12.422 -20.891 1 85.12 272 LYS A CA 1
ATOM 2182 C C . LYS A 1 272 ? 21.5 -13.148 -20.812 1 85.12 272 LYS A C 1
ATOM 2184 O O . LYS A 1 272 ? 20.875 -13.414 -21.844 1 85.12 272 LYS A O 1
ATOM 2189 N N . VAL A 1 273 ? 21.125 -13.555 -19.625 1 89.12 273 VAL A N 1
ATOM 2190 C CA . VAL A 1 273 ? 19.844 -14.219 -19.406 1 89.12 273 VAL A CA 1
ATOM 2191 C C . VAL A 1 273 ? 18.703 -13.219 -19.578 1 89.12 273 VAL A C 1
ATOM 2193 O O . VAL A 1 273 ? 18.672 -12.188 -18.891 1 89.12 273 VAL A O 1
ATOM 2196 N N . VAL A 1 274 ? 17.797 -13.453 -20.453 1 88.31 274 VAL A N 1
ATOM 2197 C CA . VAL A 1 274 ? 16.719 -12.516 -20.75 1 88.31 274 VAL A CA 1
ATOM 2198 C C . VAL A 1 274 ? 15.375 -13.125 -20.359 1 88.31 274 VAL A C 1
ATOM 2200 O O . VAL A 1 274 ? 14.367 -12.422 -20.281 1 88.31 274 VAL A O 1
ATOM 2203 N N . GLY A 1 275 ? 15.398 -14.406 -20.078 1 91.62 275 GLY A N 1
ATOM 2204 C CA . GLY A 1 275 ? 14.164 -15.102 -19.734 1 91.62 275 GLY A CA 1
ATOM 2205 C C . GLY A 1 275 ? 14.398 -16.484 -19.172 1 91.62 275 GLY A C 1
ATOM 2206 O O . GLY A 1 275 ? 15.547 -16.906 -19.016 1 91.62 275 GLY A O 1
ATOM 2207 N N . VAL A 1 276 ? 13.328 -17.094 -18.812 1 93.88 276 VAL A N 1
ATOM 2208 C CA . VAL A 1 276 ? 13.367 -18.453 -18.281 1 93.88 276 VAL A CA 1
ATOM 2209 C C . VAL A 1 276 ? 12.297 -19.312 -18.969 1 93.88 276 VAL A C 1
ATOM 2211 O O . VAL A 1 276 ? 11.148 -18.891 -19.094 1 93.88 276 VAL A O 1
ATOM 2214 N N . THR A 1 277 ? 12.75 -20.422 -19.422 1 94.25 277 THR A N 1
ATOM 2215 C CA . THR A 1 277 ? 11.812 -21.391 -19.969 1 94.25 277 THR A CA 1
ATOM 2216 C C . THR A 1 277 ? 11.547 -22.516 -18.969 1 94.25 277 THR A C 1
ATOM 2218 O O . THR A 1 277 ? 12.477 -23.156 -18.484 1 94.25 277 THR A O 1
ATOM 2221 N N . PHE A 1 278 ? 10.289 -22.688 -18.703 1 95.06 278 PHE A N 1
ATOM 2222 C CA . PHE A 1 278 ? 9.883 -23.75 -17.781 1 95.06 278 PHE A CA 1
ATOM 2223 C C . PHE A 1 278 ? 9.375 -24.969 -18.531 1 95.06 278 PHE A C 1
ATOM 2225 O O . PHE A 1 278 ? 8.656 -24.828 -19.531 1 95.06 278 PHE A O 1
ATOM 2232 N N . ILE A 1 279 ? 9.797 -26.156 -18.078 1 92.31 279 ILE A N 1
ATOM 2233 C CA . ILE A 1 279 ? 9.312 -27.438 -18.578 1 92.31 279 ILE A CA 1
ATOM 2234 C C . ILE A 1 279 ? 8.453 -28.125 -17.516 1 92.31 279 ILE A C 1
ATOM 2236 O O . ILE A 1 279 ? 8.938 -28.469 -16.438 1 92.31 279 ILE A O 1
ATOM 2240 N N . ILE A 1 280 ? 7.199 -28.312 -17.891 1 91.69 280 ILE A N 1
ATOM 2241 C CA . ILE A 1 280 ? 6.242 -28.812 -16.906 1 91.69 280 ILE A CA 1
ATOM 2242 C C . ILE A 1 280 ? 5.734 -30.188 -17.328 1 91.69 280 ILE A C 1
ATOM 2244 O O . ILE A 1 280 ? 5.297 -30.375 -18.469 1 91.69 280 ILE A O 1
ATOM 2248 N N . THR A 1 281 ? 5.84 -31.141 -16.391 1 87.75 281 THR A N 1
ATOM 2249 C CA . THR A 1 281 ? 5.312 -32.5 -16.609 1 87.75 281 THR A CA 1
ATOM 2250 C C . THR A 1 281 ? 4.523 -32.969 -15.383 1 87.75 281 THR A C 1
ATOM 2252 O O . THR A 1 281 ? 4.504 -32.281 -14.352 1 87.75 281 THR A O 1
ATOM 2255 N N . ASP A 1 282 ? 3.746 -34.031 -15.586 1 81.38 282 ASP A N 1
ATOM 2256 C CA . ASP A 1 282 ? 3.049 -34.625 -14.453 1 81.38 282 ASP A CA 1
ATOM 2257 C C . ASP A 1 282 ? 4.023 -35.344 -13.531 1 81.38 282 ASP A C 1
ATOM 2259 O O . ASP A 1 282 ? 4.973 -36 -14.008 1 81.38 282 ASP A O 1
ATOM 2263 N N . SER A 1 283 ? 3.863 -35.188 -12.219 1 74.56 283 SER A N 1
ATOM 2264 C CA . SER A 1 283 ? 4.781 -35.812 -11.273 1 74.56 283 SER A CA 1
ATOM 2265 C C . SER A 1 283 ? 4.777 -37.344 -11.414 1 74.56 283 SER A C 1
ATOM 2267 O O . SER A 1 283 ? 5.801 -38 -11.195 1 74.56 283 SER A O 1
ATOM 2269 N N . LYS A 1 284 ? 3.652 -37.906 -11.617 1 66.44 284 LYS A N 1
ATOM 2270 C CA . LYS A 1 284 ? 3.564 -39.344 -11.781 1 66.44 284 LYS A CA 1
ATOM 2271 C C . LYS A 1 284 ? 4.395 -39.812 -12.977 1 66.44 284 LYS A C 1
ATOM 2273 O O . LYS A 1 284 ? 5.035 -40.875 -12.922 1 66.44 284 LYS A O 1
ATOM 2278 N N . SER A 1 285 ? 4.332 -38.938 -13.922 1 56.88 285 SER A N 1
ATOM 2279 C CA . SER A 1 285 ? 5.105 -39.312 -15.102 1 56.88 285 SER A CA 1
ATOM 2280 C C . SER A 1 285 ? 6.605 -39.219 -14.836 1 56.88 285 SER A C 1
ATOM 2282 O O . SER A 1 285 ? 7.387 -40 -15.383 1 56.88 285 SER A O 1
ATOM 2284 N N . TYR A 1 286 ? 6.93 -38.281 -13.953 1 54.38 286 TYR A N 1
ATOM 2285 C CA . TYR A 1 286 ? 8.352 -38.094 -13.672 1 54.38 286 TYR A CA 1
ATOM 2286 C C . TYR A 1 286 ? 8.883 -39.219 -12.797 1 54.38 286 TYR A C 1
ATOM 2288 O O . TYR A 1 286 ? 10 -39.688 -13.008 1 54.38 286 TYR A O 1
ATOM 2296 N N . LYS A 1 287 ? 8.141 -39.625 -11.648 1 53.25 287 LYS A N 1
ATOM 2297 C CA . LYS A 1 287 ? 8.617 -40.719 -10.797 1 53.25 287 LYS A CA 1
ATOM 2298 C C . LYS A 1 287 ? 8.766 -42 -11.594 1 53.25 287 LYS A C 1
ATOM 2300 O O . LYS A 1 287 ? 9.648 -42.812 -11.305 1 53.25 287 LYS A O 1
ATOM 2305 N N . ASN A 1 288 ? 7.801 -42.219 -12.414 1 47.19 288 ASN A N 1
ATOM 2306 C CA . ASN A 1 288 ? 7.965 -43.438 -13.172 1 47.19 288 ASN A CA 1
ATOM 2307 C C . ASN A 1 288 ? 9.242 -43.438 -14 1 47.19 288 ASN A C 1
ATOM 2309 O O . ASN A 1 288 ? 9.812 -44.469 -14.297 1 47.19 288 ASN A O 1
ATOM 2313 N N . SER A 1 289 ? 9.492 -42.25 -14.445 1 42.25 289 SER A N 1
ATOM 2314 C CA . SER A 1 289 ? 10.734 -42.312 -15.203 1 42.25 289 SER A CA 1
ATOM 2315 C C . SER A 1 289 ? 11.945 -42.406 -14.273 1 42.25 289 SER A C 1
ATOM 2317 O O . SER A 1 289 ? 12.969 -43 -14.633 1 42.25 289 SER A O 1
ATOM 2319 N N . ASN A 1 290 ? 12.008 -41.531 -13.133 1 41.78 290 ASN A N 1
ATOM 2320 C CA . ASN A 1 290 ? 13.164 -41.594 -12.258 1 41.78 290 ASN A CA 1
ATOM 2321 C C . ASN A 1 290 ? 12.898 -42.438 -11.023 1 41.78 290 ASN A C 1
ATOM 2323 O O . ASN A 1 290 ? 12.156 -42.031 -10.133 1 41.78 290 ASN A O 1
ATOM 2327 N N . ALA A 1 291 ? 12.797 -43.781 -11.016 1 33.97 291 ALA A N 1
ATOM 2328 C CA . ALA A 1 291 ? 12.461 -44.875 -10.102 1 33.97 291 ALA A CA 1
ATOM 2329 C C . ALA A 1 291 ? 13.125 -44.656 -8.742 1 33.97 291 ALA A C 1
ATOM 2331 O O . ALA A 1 291 ? 12.773 -45.344 -7.773 1 33.97 291 ALA A O 1
ATOM 2332 N N . GLY A 1 292 ? 14.422 -44.25 -8.578 1 32.22 292 GLY A N 1
ATOM 2333 C CA . GLY A 1 292 ? 15.148 -44.688 -7.398 1 32.22 292 GLY A CA 1
ATOM 2334 C C . GLY A 1 292 ? 14.711 -43.969 -6.133 1 32.22 292 GLY A C 1
ATOM 2335 O O . GLY A 1 292 ? 15.062 -44.375 -5.027 1 32.22 292 GLY A O 1
ATOM 2336 N N . ILE A 1 293 ? 14.688 -42.656 -5.965 1 29.62 293 ILE A N 1
ATOM 2337 C CA . ILE A 1 293 ? 14.977 -42.094 -4.645 1 29.62 293 ILE A CA 1
ATOM 2338 C C . ILE A 1 293 ? 13.68 -41.969 -3.842 1 29.62 293 ILE A C 1
ATOM 2340 O O . ILE A 1 293 ? 12.742 -41.312 -4.27 1 29.62 293 ILE A O 1
ATOM 2344 N N . LYS A 1 294 ? 13.281 -42.938 -3.041 1 31.2 294 LYS A N 1
ATOM 2345 C CA . LYS A 1 294 ? 12.25 -43.031 -2.016 1 31.2 294 LYS A CA 1
ATOM 2346 C C . LYS A 1 294 ? 12.352 -41.875 -1.031 1 31.2 294 LYS A C 1
ATOM 2348 O O . LYS A 1 294 ? 13.273 -41.812 -0.217 1 31.2 294 LYS A O 1
ATOM 2353 N N . THR A 1 295 ? 12.102 -40.625 -1.208 1 28.48 295 THR A N 1
ATOM 2354 C CA . THR A 1 295 ? 12.219 -39.625 -0.138 1 28.48 295 THR A CA 1
ATOM 2355 C C . THR A 1 295 ? 11.078 -39.812 0.867 1 28.48 295 THR A C 1
ATOM 2357 O O . THR A 1 295 ? 9.914 -39.938 0.481 1 28.48 295 THR A O 1
ATOM 2360 N N . GLU A 1 296 ? 11.32 -40.312 2.094 1 26.22 296 GLU A N 1
ATOM 2361 C CA . GLU A 1 296 ? 10.523 -40.406 3.316 1 26.22 296 GLU A CA 1
ATOM 2362 C C . GLU A 1 296 ? 9.836 -39.062 3.615 1 26.22 296 GLU A C 1
ATOM 2364 O O . GLU A 1 296 ? 10.445 -38 3.492 1 26.22 296 GLU A O 1
ATOM 2369 N N . SER A 1 297 ? 8.547 -39 3.547 1 28.98 297 SER A N 1
ATOM 2370 C CA . SER A 1 297 ? 7.656 -37.906 3.883 1 28.98 297 SER A CA 1
ATOM 2371 C C . SER A 1 297 ? 7.816 -37.469 5.34 1 28.98 297 SER A C 1
ATOM 2373 O O . SER A 1 297 ? 7.41 -38.219 6.25 1 28.98 297 SER A O 1
ATOM 2375 N N . SER A 1 298 ? 8.992 -37.094 5.906 1 25.81 298 SER A N 1
ATOM 2376 C CA . SER A 1 298 ? 8.977 -36.625 7.289 1 25.81 298 SER A CA 1
ATOM 2377 C C . SER A 1 298 ? 7.961 -35.5 7.48 1 25.81 298 SER A C 1
ATOM 2379 O O . SER A 1 298 ? 7.859 -34.625 6.645 1 25.81 298 SER A O 1
ATOM 2381 N N . ASP A 1 299 ? 6.941 -35.75 8.188 1 29.36 299 ASP A N 1
ATOM 2382 C CA . ASP A 1 299 ? 5.957 -34.844 8.742 1 29.36 299 ASP A CA 1
ATOM 2383 C C . ASP A 1 299 ? 6.629 -33.594 9.328 1 29.36 299 ASP A C 1
ATOM 2385 O O . ASP A 1 299 ? 7.152 -33.625 10.438 1 29.36 299 ASP A O 1
ATOM 2389 N N . VAL A 1 300 ? 7.527 -32.938 8.609 1 26.06 300 VAL A N 1
ATOM 2390 C CA . VAL A 1 300 ? 8.156 -31.766 9.188 1 26.06 300 VAL A CA 1
ATOM 2391 C C . VAL A 1 300 ? 7.078 -30.781 9.641 1 26.06 300 VAL A C 1
ATOM 2393 O O . VAL A 1 300 ? 6.211 -30.391 8.859 1 26.06 300 VAL A O 1
ATOM 2396 N N . PHE A 1 301 ? 6.652 -30.875 10.828 1 26.94 301 PHE A N 1
ATOM 2397 C CA . PHE A 1 301 ? 5.949 -29.781 11.5 1 26.94 301 PHE A CA 1
ATOM 2398 C C . PHE A 1 301 ? 6.508 -28.438 11.07 1 26.94 301 PHE A C 1
ATOM 2400 O O . PHE A 1 301 ? 7.719 -28.281 10.914 1 26.94 301 PHE A O 1
ATOM 2407 N N . MET A 1 302 ? 5.699 -27.703 10.297 1 32.62 302 MET A N 1
ATOM 2408 C CA . MET A 1 302 ? 5.973 -26.359 9.789 1 32.62 302 MET A CA 1
ATOM 2409 C C . MET A 1 302 ? 6.516 -25.469 10.898 1 32.62 302 MET A C 1
ATOM 2411 O O . MET A 1 302 ? 5.82 -25.188 11.875 1 32.62 302 MET A O 1
ATOM 2415 N N . ASP A 1 303 ? 7.781 -25.688 11.297 1 29.55 303 ASP A N 1
ATOM 2416 C CA . ASP A 1 303 ? 8.367 -24.656 12.148 1 29.55 303 ASP A CA 1
ATOM 2417 C C . ASP A 1 303 ? 7.84 -23.266 11.773 1 29.55 303 ASP A C 1
ATOM 2419 O O . ASP A 1 303 ? 7.172 -23.109 10.758 1 29.55 303 ASP A O 1
ATOM 2423 N N . ASP A 1 304 ? 8.695 -22.188 12.211 1 31.12 304 ASP A N 1
ATOM 2424 C CA . ASP A 1 304 ? 8.461 -20.766 12.469 1 31.12 304 ASP A CA 1
ATOM 2425 C C . ASP A 1 304 ? 8.109 -20.031 11.188 1 31.12 304 ASP A C 1
ATOM 2427 O O . ASP A 1 304 ? 8.672 -20.312 10.125 1 31.12 304 ASP A O 1
ATOM 2431 N N . LEU A 1 305 ? 6.859 -19.859 11.008 1 33.12 305 LEU A N 1
ATOM 2432 C CA . LEU A 1 305 ? 6.465 -18.859 10.023 1 33.12 305 LEU A CA 1
ATOM 2433 C C . LEU A 1 305 ? 7.566 -17.812 9.836 1 33.12 305 LEU A C 1
ATOM 2435 O O . LEU A 1 305 ? 7.621 -16.828 10.562 1 33.12 305 LEU A O 1
ATOM 2439 N N . GLY A 1 306 ? 8.867 -18.266 9.859 1 31.09 306 GLY A N 1
ATOM 2440 C CA . GLY A 1 306 ? 9.922 -17.297 9.609 1 31.09 306 GLY A CA 1
ATOM 2441 C C . GLY A 1 306 ? 9.562 -16.281 8.539 1 31.09 306 GLY A C 1
ATOM 2442 O O . GLY A 1 306 ? 8.664 -16.516 7.73 1 31.09 306 GLY A O 1
ATOM 2443 N N . ASP A 1 307 ? 9.695 -15.117 9.016 1 32.06 307 ASP A N 1
ATOM 2444 C CA . ASP A 1 307 ? 9.57 -14.031 8.047 1 32.06 307 ASP A CA 1
ATOM 2445 C C . ASP A 1 307 ? 10.211 -14.422 6.711 1 32.06 307 ASP A C 1
ATOM 2447 O O . ASP A 1 307 ? 11.414 -14.648 6.637 1 32.06 307 ASP A O 1
ATOM 2451 N N . PRO A 1 308 ? 9.578 -15.336 6.035 1 33.81 308 PRO A N 1
ATOM 2452 C CA . PRO A 1 308 ? 10.164 -15.859 4.797 1 33.81 308 PRO A CA 1
ATOM 2453 C C . PRO A 1 308 ? 10.961 -14.805 4.031 1 33.81 308 PRO A C 1
ATOM 2455 O O . PRO A 1 308 ? 11.562 -15.109 3 1 33.81 308 PRO A O 1
ATOM 2458 N N . TYR A 1 309 ? 10.562 -13.57 4.207 1 33 309 TYR A N 1
ATOM 2459 C CA . TYR A 1 309 ? 11.492 -12.664 3.541 1 33 309 TYR A CA 1
ATOM 2460 C C . TYR A 1 309 ? 12.883 -12.773 4.145 1 33 309 TYR A C 1
ATOM 2462 O O . TYR A 1 309 ? 13.797 -12.039 3.75 1 33 309 TYR A O 1
ATOM 2470 N N . ILE A 1 310 ? 12.984 -13.352 5.387 1 28.64 310 ILE A N 1
ATOM 2471 C CA . ILE A 1 310 ? 14.328 -13.531 5.934 1 28.64 310 ILE A CA 1
ATOM 2472 C C . ILE A 1 310 ? 14.992 -14.734 5.266 1 28.64 310 ILE A C 1
ATOM 2474 O O . ILE A 1 310 ? 14.734 -15.883 5.633 1 28.64 310 ILE A O 1
ATOM 2478 N N . VAL A 1 311 ? 14.828 -15.188 4.109 1 28.84 311 VAL A N 1
ATOM 2479 C CA . VAL A 1 311 ? 16.094 -15.852 3.777 1 28.84 311 VAL A CA 1
ATOM 2480 C C . VAL A 1 311 ? 17.234 -15.188 4.527 1 28.84 311 VAL A C 1
ATOM 2482 O O . VAL A 1 311 ? 17.281 -13.961 4.652 1 28.84 311 VAL A O 1
ATOM 2485 N N . GLU A 1 312 ? 17.766 -15.742 5.555 1 27.83 312 GLU A N 1
ATOM 2486 C CA . GLU A 1 312 ? 19.078 -15.383 6.059 1 27.83 312 GLU A CA 1
ATOM 2487 C C . GLU A 1 312 ? 20 -14.945 4.922 1 27.83 312 GLU A C 1
ATOM 2489 O O . GLU A 1 312 ? 20.594 -15.789 4.23 1 27.83 312 GLU A O 1
ATOM 2494 N N . ALA A 1 313 ? 19.578 -14.297 3.953 1 26.7 313 ALA A N 1
ATOM 2495 C CA . ALA A 1 313 ? 20.672 -13.672 3.213 1 26.7 313 ALA A CA 1
ATOM 2496 C C . ALA A 1 313 ? 21.812 -13.297 4.145 1 26.7 313 ALA A C 1
ATOM 2498 O O . ALA A 1 313 ? 21.625 -12.531 5.094 1 26.7 313 ALA A O 1
ATOM 2499 N N . GLU A 1 314 ? 22.594 -14.195 4.559 1 29.17 314 GLU A N 1
ATOM 2500 C CA . GLU A 1 314 ? 23.922 -13.758 4.977 1 29.17 314 GLU A CA 1
ATOM 2501 C C . GLU A 1 314 ? 24.25 -12.383 4.402 1 29.17 314 GLU A C 1
ATOM 2503 O O . GLU A 1 314 ? 24.297 -12.203 3.184 1 29.17 314 GLU A O 1
ATOM 2508 N N . GLU A 1 315 ? 23.594 -11.461 4.809 1 31.5 315 GLU A N 1
ATOM 2509 C CA . GLU A 1 315 ? 24.062 -10.102 4.566 1 31.5 315 GLU A CA 1
ATOM 2510 C C . GLU A 1 315 ? 25.531 -10.078 4.168 1 31.5 315 GLU A C 1
ATOM 2512 O O . GLU A 1 315 ? 26.406 -10.273 5.008 1 31.5 315 GLU A O 1
ATOM 2517 N N . LEU A 1 316 ? 25.891 -10.758 3.252 1 34.91 316 LEU A N 1
ATOM 2518 C CA . LEU A 1 316 ? 27.234 -10.484 2.754 1 34.91 316 LEU A CA 1
ATOM 2519 C C . LEU A 1 316 ? 27.562 -9 2.893 1 34.91 316 LEU A C 1
ATOM 2521 O O . LEU A 1 316 ? 26.828 -8.141 2.404 1 34.91 316 LEU A O 1
ATOM 2525 N N . ASP A 1 317 ? 28 -8.617 3.943 1 45 317 ASP A N 1
ATOM 2526 C CA . ASP A 1 317 ? 28.453 -7.281 4.32 1 45 317 ASP A CA 1
ATOM 2527 C C . ASP A 1 317 ? 29.203 -6.617 3.176 1 45 317 ASP A C 1
ATOM 2529 O O . ASP A 1 317 ? 30.375 -6.926 2.934 1 45 317 ASP A O 1
ATOM 2533 N N . ILE A 1 318 ? 28.531 -6.238 2.266 1 51.47 318 ILE A N 1
ATOM 2534 C CA . ILE A 1 318 ? 29.125 -5.543 1.128 1 51.47 318 ILE A CA 1
ATOM 2535 C C . ILE A 1 318 ? 30.297 -4.691 1.6 1 51.47 318 ILE A C 1
ATOM 2537 O O . ILE A 1 318 ? 31.328 -4.598 0.915 1 51.47 318 ILE A O 1
ATOM 2541 N N . ASP A 1 319 ? 30.109 -4.301 2.73 1 56.56 319 ASP A N 1
ATOM 2542 C CA . ASP A 1 319 ? 31.234 -3.576 3.316 1 56.56 319 ASP A CA 1
ATOM 2543 C C . ASP A 1 319 ? 32.406 -4.512 3.586 1 56.56 319 ASP A C 1
ATOM 2545 O O . ASP A 1 319 ? 33.562 -4.145 3.355 1 56.56 319 ASP A O 1
ATOM 2549 N N . ASP A 1 320 ? 31.969 -5.613 3.953 1 64.25 320 ASP A N 1
ATOM 2550 C CA . ASP A 1 320 ? 33.031 -6.602 4.172 1 64.25 320 ASP A CA 1
ATOM 2551 C C . ASP A 1 320 ? 33.625 -7.051 2.848 1 64.25 320 ASP A C 1
ATOM 2553 O O . ASP A 1 320 ? 34.844 -7.262 2.76 1 64.25 320 ASP A O 1
ATOM 2557 N N . LEU A 1 321 ? 32.844 -7.074 1.896 1 71 321 LEU A N 1
ATOM 2558 C CA . LEU A 1 321 ? 33.312 -7.453 0.578 1 71 321 LEU A CA 1
ATOM 2559 C C . LEU A 1 321 ? 34.156 -6.336 -0.031 1 71 321 LEU A C 1
ATOM 2561 O O . LEU A 1 321 ? 35.219 -6.602 -0.638 1 71 321 LEU A O 1
ATOM 2565 N N . ILE A 1 322 ? 33.812 -5.203 0.209 1 71.5 322 ILE A N 1
ATOM 2566 C CA . ILE A 1 322 ? 34.562 -4.051 -0.244 1 71.5 322 ILE A CA 1
ATOM 2567 C C . ILE A 1 322 ? 35.938 -4.043 0.439 1 71.5 322 ILE A C 1
ATOM 2569 O O . ILE A 1 322 ? 36.969 -3.854 -0.217 1 71.5 322 ILE A O 1
ATOM 2573 N N . ASP A 1 323 ? 35.906 -4.348 1.659 1 70.38 323 ASP A N 1
ATOM 2574 C CA . ASP A 1 323 ? 37.156 -4.379 2.42 1 70.38 323 ASP A CA 1
ATOM 2575 C C . ASP A 1 323 ? 38.062 -5.52 1.951 1 70.38 323 ASP A C 1
ATOM 2577 O O . ASP A 1 323 ? 39.25 -5.352 1.852 1 70.38 323 ASP A O 1
ATOM 2581 N N . LYS A 1 324 ? 37.469 -6.543 1.622 1 75.94 324 LYS A N 1
ATOM 2582 C CA . LYS A 1 324 ? 38.219 -7.676 1.121 1 75.94 324 LYS A CA 1
ATOM 2583 C C . LYS A 1 324 ? 38.844 -7.359 -0.239 1 75.94 324 LYS A C 1
ATOM 2585 O O . LYS A 1 324 ? 40 -7.688 -0.491 1 75.94 324 LYS A O 1
ATOM 2590 N N . VAL A 1 325 ? 38.156 -6.695 -1.026 1 79.62 325 VAL A N 1
ATOM 2591 C CA . VAL A 1 325 ? 38.688 -6.328 -2.344 1 79.62 325 VAL A CA 1
ATOM 2592 C C . VAL A 1 325 ? 39.781 -5.297 -2.199 1 79.62 325 VAL A C 1
ATOM 2594 O O . VAL A 1 325 ? 40.812 -5.367 -2.895 1 79.62 325 VAL A O 1
ATOM 2597 N N . ARG A 1 326 ? 39.594 -4.496 -1.252 1 75.44 326 ARG A N 1
ATOM 2598 C CA . ARG A 1 326 ? 40.625 -3.496 -0.99 1 75.44 326 ARG A CA 1
ATOM 2599 C C . ARG A 1 326 ? 41.906 -4.148 -0.506 1 75.44 326 ARG A C 1
ATOM 2601 O O . ARG A 1 326 ? 43 -3.633 -0.749 1 75.44 326 ARG A O 1
ATOM 2608 N N . MET A 1 327 ? 41.812 -5.234 0.046 1 76.31 327 MET A N 1
ATOM 2609 C CA . MET A 1 327 ? 42.969 -5.973 0.511 1 76.31 327 MET A CA 1
ATOM 2610 C C . MET A 1 327 ? 43.656 -6.695 -0.645 1 76.31 327 MET A C 1
ATOM 2612 O O . MET A 1 327 ? 44.875 -6.957 -0.598 1 76.31 327 MET A O 1
ATOM 2616 N N . ILE A 1 328 ? 43 -6.953 -1.605 1 78.62 328 ILE A N 1
ATOM 2617 C CA . ILE A 1 328 ? 43.469 -7.73 -2.736 1 78.62 328 ILE A CA 1
ATOM 2618 C C . ILE A 1 328 ? 44.125 -6.805 -3.762 1 78.62 328 ILE A C 1
ATOM 2620 O O . ILE A 1 328 ? 45.219 -7.098 -4.281 1 78.62 328 ILE A O 1
ATOM 2624 N N . ILE A 1 329 ? 43.5 -5.668 -3.957 1 76.69 329 ILE A N 1
ATOM 2625 C CA . ILE A 1 329 ? 43.969 -4.746 -4.996 1 76.69 329 ILE A CA 1
ATOM 2626 C C . ILE A 1 329 ? 44.812 -3.648 -4.379 1 76.69 329 ILE A C 1
ATOM 2628 O O . ILE A 1 329 ? 44.375 -2.904 -3.51 1 76.69 329 ILE A O 1
ATOM 2632 N N . SER A 1 330 ? 45.938 -3.598 -4.871 1 72.62 330 SER A N 1
ATOM 2633 C CA . SER A 1 330 ? 46.906 -2.688 -4.289 1 72.62 330 SER A CA 1
ATOM 2634 C C . SER A 1 330 ? 46.656 -1.245 -4.703 1 72.62 330 SER A C 1
ATOM 2636 O O . SER A 1 330 ? 47.031 -0.308 -3.996 1 72.62 330 SER A O 1
ATOM 2638 N N . GLU A 1 331 ? 45.969 -1.097 -5.801 1 69.75 331 GLU A N 1
ATOM 2639 C CA . GLU A 1 331 ? 45.656 0.243 -6.285 1 69.75 331 GLU A CA 1
ATOM 2640 C C . GLU A 1 331 ? 44.562 0.88 -5.457 1 69.75 331 GLU A C 1
ATOM 2642 O O . GLU A 1 331 ? 43.688 0.18 -4.93 1 69.75 331 GLU A O 1
ATOM 2647 N N . ASN A 1 332 ? 44.594 2.119 -5.32 1 66.81 332 ASN A N 1
ATOM 2648 C CA . ASN A 1 332 ? 43.562 2.875 -4.605 1 66.81 332 ASN A CA 1
ATOM 2649 C C . ASN A 1 332 ? 42.312 3.096 -5.469 1 66.81 332 ASN A C 1
ATOM 2651 O O . ASN A 1 332 ? 42.25 4.086 -6.199 1 66.81 332 ASN A O 1
ATOM 2655 N N . LEU A 1 333 ? 41.344 2.264 -5.348 1 73 333 LEU A N 1
ATOM 2656 C CA . LEU A 1 333 ? 40.125 2.332 -6.133 1 73 333 LEU A CA 1
ATOM 2657 C C . LEU A 1 333 ? 39 3.002 -5.34 1 73 333 LEU A C 1
ATOM 2659 O O . LEU A 1 333 ? 38.938 2.869 -4.117 1 73 333 LEU A O 1
ATOM 2663 N N . LYS A 1 334 ? 38.156 3.67 -6.031 1 68.19 334 LYS A N 1
ATOM 2664 C CA . LYS A 1 334 ? 36.969 4.266 -5.43 1 68.19 334 LYS A CA 1
ATOM 2665 C C . LYS A 1 334 ? 35.938 3.197 -5.062 1 68.19 334 LYS A C 1
ATOM 2667 O O . LYS A 1 334 ? 35.906 2.137 -5.691 1 68.19 334 LYS A O 1
ATOM 2672 N N . THR A 1 335 ? 35.281 3.523 -4.043 1 71.38 335 THR A N 1
ATOM 2673 C CA . THR A 1 335 ? 34.25 2.58 -3.562 1 71.38 335 THR A CA 1
ATOM 2674 C C . THR A 1 335 ? 33.312 2.191 -4.688 1 71.38 335 THR A C 1
ATOM 2676 O O . THR A 1 335 ? 32.969 1.016 -4.844 1 71.38 335 THR A O 1
ATOM 2679 N N . LYS A 1 336 ? 33 3.072 -5.434 1 69.25 336 LYS A N 1
ATOM 2680 C CA . LYS A 1 336 ? 32.125 2.803 -6.562 1 69.25 336 LYS A CA 1
ATOM 2681 C C . LYS A 1 336 ? 32.75 1.82 -7.543 1 69.25 336 LYS A C 1
ATOM 2683 O O . LYS A 1 336 ? 32.094 0.955 -8.094 1 69.25 336 LYS A O 1
ATOM 2688 N N . GLU A 1 337 ? 34 1.977 -7.715 1 70.69 337 GLU A N 1
ATOM 2689 C CA . GLU A 1 337 ? 34.75 1.099 -8.609 1 70.69 337 GLU A CA 1
ATOM 2690 C C . GLU A 1 337 ? 34.812 -0.323 -8.055 1 70.69 337 GLU A C 1
ATOM 2692 O O . GLU A 1 337 ? 34.656 -1.291 -8.805 1 70.69 337 GLU A O 1
ATOM 2697 N N . ILE A 1 338 ? 35 -0.378 -6.828 1 78.81 338 ILE A N 1
ATOM 2698 C CA . ILE A 1 338 ? 35.062 -1.68 -6.172 1 78.81 338 ILE A CA 1
ATOM 2699 C C . ILE A 1 338 ? 33.688 -2.371 -6.27 1 78.81 338 ILE A C 1
ATOM 2701 O O . ILE A 1 338 ? 33.625 -3.566 -6.562 1 78.81 338 ILE A O 1
ATOM 2705 N N . LYS A 1 339 ? 32.812 -1.585 -6.051 1 74.62 339 LYS A N 1
ATOM 2706 C CA . LYS A 1 339 ? 31.469 -2.123 -6.16 1 74.62 339 LYS A CA 1
ATOM 2707 C C . LYS A 1 339 ? 31.188 -2.621 -7.574 1 74.62 339 LYS A C 1
ATOM 2709 O O . LYS A 1 339 ? 30.562 -3.668 -7.758 1 74.62 339 LYS A O 1
ATOM 2714 N N . SER A 1 340 ? 31.719 -1.945 -8.484 1 72.31 340 SER A N 1
ATOM 2715 C CA . SER A 1 340 ? 31.562 -2.354 -9.883 1 72.31 340 SER A CA 1
ATOM 2716 C C . SER A 1 340 ? 32.281 -3.672 -10.148 1 72.31 340 SER A C 1
ATOM 2718 O O . SER A 1 340 ? 31.781 -4.523 -10.883 1 72.31 340 SER A O 1
ATOM 2720 N N . ILE A 1 341 ? 33.375 -3.799 -9.594 1 77.62 341 ILE A N 1
ATOM 2721 C CA . ILE A 1 341 ? 34.125 -5.027 -9.734 1 77.62 341 ILE A CA 1
ATOM 2722 C C . ILE A 1 341 ? 33.438 -6.172 -9.016 1 77.62 341 ILE A C 1
ATOM 2724 O O . ILE A 1 341 ? 33.312 -7.277 -9.555 1 77.62 341 ILE A O 1
ATOM 2728 N N . LEU A 1 342 ? 33 -5.859 -7.922 1 78.88 342 LEU A N 1
ATOM 2729 C CA . LEU A 1 342 ? 32.281 -6.852 -7.152 1 78.88 342 LEU A CA 1
ATOM 2730 C C . LEU A 1 342 ? 31.031 -7.312 -7.91 1 78.88 342 LEU A C 1
ATOM 2732 O O . LEU A 1 342 ? 30.734 -8.508 -7.965 1 78.88 342 LEU A O 1
ATOM 2736 N N . GLN A 1 343 ? 30.516 -6.406 -8.445 1 73.5 343 GLN A N 1
ATOM 2737 C CA . GLN A 1 343 ? 29.328 -6.684 -9.242 1 73.5 343 GLN A CA 1
ATOM 2738 C C . GLN A 1 343 ? 29.656 -7.559 -10.445 1 73.5 343 GLN A C 1
ATOM 2740 O O . GLN A 1 343 ? 28.953 -8.523 -10.742 1 73.5 343 GLN A O 1
ATOM 2745 N N . ALA A 1 344 ? 30.703 -7.184 -11.07 1 69.62 344 ALA A N 1
ATOM 2746 C CA . ALA A 1 344 ? 31.172 -7.953 -12.227 1 69.62 344 ALA A CA 1
ATOM 2747 C C . ALA A 1 344 ? 31.531 -9.383 -11.828 1 69.62 344 ALA A C 1
ATOM 2749 O O . ALA A 1 344 ? 31.375 -10.312 -12.617 1 69.62 344 ALA A O 1
ATOM 2750 N N . ALA A 1 345 ? 31.906 -9.547 -10.586 1 74.81 345 ALA A N 1
ATOM 2751 C CA . ALA A 1 345 ? 32.375 -10.836 -10.086 1 74.81 345 ALA A CA 1
ATOM 2752 C C . ALA A 1 345 ? 31.281 -11.586 -9.336 1 74.81 345 ALA A C 1
ATOM 2754 O O . ALA A 1 345 ? 31.531 -12.648 -8.766 1 74.81 345 ALA A O 1
ATOM 2755 N N . ASP A 1 346 ? 30.141 -10.922 -9.312 1 66.25 346 ASP A N 1
ATOM 2756 C CA . ASP A 1 346 ? 29 -11.477 -8.57 1 66.25 346 ASP A CA 1
ATOM 2757 C C . ASP A 1 346 ? 29.391 -11.75 -7.121 1 66.25 346 ASP A C 1
ATOM 2759 O O . ASP A 1 346 ? 29.094 -12.828 -6.59 1 66.25 346 ASP A O 1
ATOM 2763 N N . ASN A 1 347 ? 30.234 -10.852 -6.645 1 71.38 347 ASN A N 1
ATOM 2764 C CA . ASN A 1 347 ? 30.688 -10.789 -5.262 1 71.38 347 ASN A CA 1
ATOM 2765 C C . ASN A 1 347 ? 31.578 -11.984 -4.91 1 71.38 347 ASN A C 1
ATOM 2767 O O . ASN A 1 347 ? 31.766 -12.305 -3.734 1 71.38 347 ASN A O 1
ATOM 2771 N N . ASP A 1 348 ? 32 -12.617 -5.828 1 73.69 348 ASP A N 1
ATOM 2772 C CA . ASP A 1 348 ? 32.969 -13.703 -5.645 1 73.69 348 ASP A CA 1
ATOM 2773 C C . ASP A 1 348 ? 34.375 -13.156 -5.539 1 73.69 348 ASP A C 1
ATOM 2775 O O . ASP A 1 348 ? 35 -12.773 -6.543 1 73.69 348 ASP A O 1
ATOM 2779 N N . ILE A 1 349 ? 34.938 -13.266 -4.453 1 79.56 349 ILE A N 1
ATOM 2780 C CA . ILE A 1 349 ? 36.219 -12.688 -4.137 1 79.56 349 ILE A CA 1
ATOM 2781 C C . ILE A 1 349 ? 37.344 -13.453 -4.867 1 79.56 349 ILE A C 1
ATOM 2783 O O . ILE A 1 349 ? 38.344 -12.875 -5.262 1 79.56 349 ILE A O 1
ATOM 2787 N N . SER A 1 350 ? 37.094 -14.664 -5.113 1 79.31 350 SER A N 1
ATOM 2788 C CA . SER A 1 350 ? 38.094 -15.469 -5.789 1 79.31 350 SER A CA 1
ATOM 2789 C C . SER A 1 350 ? 38.281 -15.023 -7.234 1 79.31 350 SER A C 1
ATOM 2791 O O . SER A 1 350 ? 39.406 -14.938 -7.723 1 79.31 350 SER A O 1
ATOM 2793 N N . LYS A 1 351 ? 37.281 -14.656 -7.855 1 80.44 351 LYS A N 1
ATOM 2794 C CA . LYS A 1 351 ? 37.344 -14.164 -9.234 1 80.44 351 LYS A CA 1
ATOM 2795 C C . LYS A 1 351 ? 38.062 -12.836 -9.312 1 80.44 351 LYS A C 1
ATOM 2797 O O . LYS A 1 351 ? 38.812 -12.586 -10.258 1 80.44 351 LYS A O 1
ATOM 2802 N N . ILE A 1 352 ? 37.875 -12.148 -8.312 1 81.94 352 ILE A N 1
ATOM 2803 C CA . ILE A 1 352 ? 38.531 -10.836 -8.25 1 81.94 352 ILE A CA 1
ATOM 2804 C C . ILE A 1 352 ? 40 -11.008 -8.016 1 81.94 352 ILE A C 1
ATOM 2806 O O . ILE A 1 352 ? 40.844 -10.352 -8.664 1 81.94 352 ILE A O 1
ATOM 2810 N N . LYS A 1 353 ? 40.281 -11.914 -7.188 1 82.12 353 LYS A N 1
ATOM 2811 C CA . LYS A 1 353 ? 41.688 -12.219 -6.918 1 82.12 353 LYS A CA 1
ATOM 2812 C C . LYS A 1 353 ? 42.406 -12.719 -8.18 1 82.12 353 LYS A C 1
ATOM 2814 O O . LYS A 1 353 ? 43.5 -12.273 -8.5 1 82.12 353 LYS A O 1
ATOM 2819 N N . ASP A 1 354 ? 41.75 -13.555 -8.867 1 79.94 354 ASP A N 1
ATOM 2820 C CA . ASP A 1 354 ? 42.312 -14.117 -10.094 1 79.94 354 ASP A CA 1
ATOM 2821 C C . ASP A 1 354 ? 42.5 -13.031 -11.156 1 79.94 354 ASP A C 1
ATOM 2823 O O . ASP A 1 354 ? 43.562 -12.977 -11.805 1 79.94 354 ASP A O 1
ATOM 2827 N N . ALA A 1 355 ? 41.594 -12.25 -11.273 1 79.31 355 ALA A N 1
ATOM 2828 C CA . ALA A 1 355 ? 41.656 -11.18 -12.266 1 79.31 355 ALA A CA 1
ATOM 2829 C C . ALA A 1 355 ? 42.75 -10.188 -11.93 1 79.31 355 ALA A C 1
ATOM 2831 O O . ALA A 1 355 ? 43.469 -9.727 -12.82 1 79.31 355 ALA A O 1
ATOM 2832 N N . TYR A 1 356 ? 42.844 -9.961 -10.742 1 84.5 356 TYR A N 1
ATOM 2833 C CA . TYR A 1 356 ? 43.875 -9.016 -10.328 1 84.5 356 TYR A CA 1
ATOM 2834 C C . TYR A 1 356 ? 45.25 -9.602 -10.5 1 84.5 356 TYR A C 1
ATOM 2836 O O . TYR A 1 356 ? 46.188 -8.914 -10.938 1 84.5 356 TYR A O 1
ATOM 2844 N N . GLU A 1 357 ? 45.375 -10.789 -10.234 1 79.5 357 GLU A N 1
ATOM 2845 C CA . GLU A 1 357 ? 46.656 -11.461 -10.477 1 79.5 357 GLU A CA 1
ATOM 2846 C C . GLU A 1 357 ? 47.031 -11.43 -11.953 1 79.5 357 GLU A C 1
ATOM 2848 O O . GLU A 1 357 ? 48.188 -11.242 -12.305 1 79.5 357 GLU A O 1
ATOM 2853 N N . LEU A 1 358 ? 46.062 -11.609 -12.727 1 78.31 358 LEU A N 1
ATOM 2854 C CA . LEU A 1 358 ? 46.281 -11.539 -14.172 1 78.31 358 LEU A CA 1
ATOM 2855 C C . LEU A 1 358 ? 46.625 -10.117 -14.594 1 78.31 358 LEU A C 1
ATOM 2857 O O . LEU A 1 358 ? 47.469 -9.922 -15.469 1 78.31 358 LEU A O 1
ATOM 2861 N N . ALA A 1 359 ? 46.031 -9.211 -13.992 1 77.44 359 ALA A N 1
ATOM 2862 C CA . ALA A 1 359 ? 46.281 -7.805 -14.305 1 77.44 359 ALA A CA 1
ATOM 2863 C C . ALA A 1 359 ? 47.719 -7.422 -13.961 1 77.44 359 ALA A C 1
ATOM 2865 O O . ALA A 1 359 ? 48.375 -6.691 -14.711 1 77.44 359 ALA A O 1
ATOM 2866 N N . CYS A 1 360 ? 48.125 -7.949 -12.961 1 78.69 360 CYS A N 1
ATOM 2867 C CA . CYS A 1 360 ? 49.469 -7.648 -12.492 1 78.69 360 CYS A CA 1
ATOM 2868 C C . CYS A 1 360 ? 50.531 -8.203 -13.445 1 78.69 360 CYS A C 1
ATOM 2870 O O . CYS A 1 360 ? 51.656 -7.691 -13.508 1 78.69 360 CYS A O 1
ATOM 2872 N N . LYS A 1 361 ? 50.156 -9.125 -14.148 1 70.81 361 LYS A N 1
ATOM 2873 C CA . LYS A 1 361 ? 51.062 -9.75 -15.094 1 70.81 361 LYS A CA 1
ATOM 2874 C C . LYS A 1 361 ? 51.031 -9.039 -16.438 1 70.81 361 LYS A C 1
ATOM 2876 O O . LYS A 1 361 ? 51.844 -9.344 -17.328 1 70.81 361 LYS A O 1
ATOM 2881 N N . GLN A 1 362 ? 50.156 -8.188 -16.5 1 66.75 362 GLN A N 1
ATOM 2882 C CA . GLN A 1 362 ? 50.062 -7.438 -17.75 1 66.75 362 GLN A CA 1
ATOM 2883 C C . GLN A 1 362 ? 50.938 -6.188 -17.703 1 66.75 362 GLN A C 1
ATOM 2885 O O . GLN A 1 362 ? 51.125 -5.578 -16.656 1 66.75 362 GLN A O 1
ATOM 2890 N N . SER A 1 363 ? 51.688 -5.984 -18.688 1 60.44 363 SER A N 1
ATOM 2891 C CA . SER A 1 363 ? 52.688 -4.922 -18.719 1 60.44 363 SER A CA 1
ATOM 2892 C C . SER A 1 363 ? 52.031 -3.547 -18.703 1 60.44 363 SER A C 1
ATOM 2894 O O . SER A 1 363 ? 52.562 -2.605 -18.109 1 60.44 363 SER A O 1
ATOM 2896 N N . GLU A 1 364 ? 50.906 -3.311 -19.453 1 59.28 364 GLU A N 1
ATOM 2897 C CA . GLU A 1 364 ? 50.344 -1.964 -19.531 1 59.28 364 GLU A CA 1
ATOM 2898 C C . GLU A 1 364 ? 48.812 -1.988 -19.406 1 59.28 364 GLU A C 1
ATOM 2900 O O . GLU A 1 364 ? 48.156 -2.633 -20.203 1 59.28 364 GLU A O 1
ATOM 2905 N N . ILE A 1 365 ? 48.25 -1.673 -18.188 1 64.19 365 ILE A N 1
ATOM 2906 C CA . ILE A 1 365 ? 46.781 -1.517 -18.031 1 64.19 365 ILE A CA 1
ATOM 2907 C C . ILE A 1 365 ? 46.469 -0.049 -17.781 1 64.19 365 ILE A C 1
ATOM 2909 O O . ILE A 1 365 ? 46.906 0.534 -16.781 1 64.19 365 ILE A O 1
ATOM 2913 N N . GLU A 1 366 ? 45.906 0.558 -18.719 1 62 366 GLU A N 1
ATOM 2914 C CA . GLU A 1 366 ? 45.562 1.967 -18.562 1 62 366 GLU A CA 1
ATOM 2915 C C . GLU A 1 366 ? 44.406 2.143 -17.562 1 62 366 GLU A C 1
ATOM 2917 O O . GLU A 1 366 ? 44.438 3.062 -16.75 1 62 366 GLU A O 1
ATOM 2922 N N . ASN A 1 367 ? 43.438 1.266 -17.688 1 64.19 367 ASN A N 1
ATOM 2923 C CA . ASN A 1 367 ? 42.25 1.301 -16.828 1 64.19 367 ASN A CA 1
ATOM 2924 C C . ASN A 1 367 ? 42.031 -0.027 -16.109 1 64.19 367 ASN A C 1
ATOM 2926 O O . ASN A 1 367 ? 41.469 -0.963 -16.672 1 64.19 367 ASN A O 1
ATOM 2930 N N . LEU A 1 368 ? 42.531 -0.002 -14.93 1 77.38 368 LEU A N 1
ATOM 2931 C CA . LEU A 1 368 ? 42.5 -1.249 -14.172 1 77.38 368 LEU A CA 1
ATOM 2932 C C . LEU A 1 368 ? 41.094 -1.743 -13.945 1 77.38 368 LEU A C 1
ATOM 2934 O O . LEU A 1 368 ? 40.812 -2.926 -14.133 1 77.38 368 LEU A O 1
ATOM 2938 N N . VAL A 1 369 ? 40.281 -0.834 -13.555 1 76.75 369 VAL A N 1
ATOM 2939 C CA . VAL A 1 369 ? 38.906 -1.205 -13.219 1 76.75 369 VAL A CA 1
ATOM 2940 C C . VAL A 1 369 ? 38.219 -1.777 -14.453 1 76.75 369 VAL A C 1
ATOM 2942 O O . VAL A 1 369 ? 37.594 -2.846 -14.383 1 76.75 369 VAL A O 1
ATOM 2945 N N . GLY A 1 370 ? 38.281 -1.137 -15.484 1 71.38 370 GLY A N 1
ATOM 2946 C CA . GLY A 1 370 ? 37.719 -1.632 -16.734 1 71.38 370 GLY A CA 1
ATOM 2947 C C . GLY A 1 370 ? 38.312 -2.965 -17.172 1 71.38 370 GLY A C 1
ATOM 2948 O O . GLY A 1 370 ? 37.562 -3.85 -17.609 1 71.38 370 GLY A O 1
ATOM 2949 N N . TRP A 1 371 ? 39.531 -3.1 -17.078 1 74.38 371 TRP A N 1
ATOM 2950 C CA . TRP A 1 371 ? 40.219 -4.336 -17.438 1 74.38 371 TRP A CA 1
ATOM 2951 C C . TRP A 1 371 ? 39.75 -5.496 -16.562 1 74.38 371 TRP A C 1
ATOM 2953 O O . TRP A 1 371 ? 39.469 -6.586 -17.062 1 74.38 371 TRP A O 1
ATOM 2963 N N . MET A 1 372 ? 39.656 -5.266 -15.32 1 79.88 372 MET A N 1
ATOM 2964 C CA . MET A 1 372 ? 39.25 -6.309 -14.383 1 79.88 372 MET A CA 1
ATOM 2965 C C . MET A 1 372 ? 37.812 -6.758 -14.672 1 79.88 372 MET A C 1
ATOM 2967 O O . MET A 1 372 ? 37.531 -7.957 -14.68 1 79.88 372 MET A O 1
ATOM 2971 N N . ILE A 1 373 ? 37.062 -5.832 -14.891 1 76.12 373 ILE A N 1
ATOM 2972 C CA . ILE A 1 373 ? 35.656 -6.141 -15.195 1 76.12 373 ILE A CA 1
ATOM 2973 C C . ILE A 1 373 ? 35.594 -6.969 -16.484 1 76.12 373 ILE A C 1
ATOM 2975 O O . ILE A 1 373 ? 34.875 -7.977 -16.531 1 76.12 373 ILE A O 1
ATOM 2979 N N . SER A 1 374 ? 36.344 -6.648 -17.422 1 72.75 374 SER A N 1
ATOM 2980 C CA . SER A 1 374 ? 36.406 -7.398 -18.672 1 72.75 374 SER A CA 1
ATOM 2981 C C . SER A 1 374 ? 37 -8.789 -18.453 1 72.75 374 SER A C 1
ATOM 2983 O O . SER A 1 374 ? 36.5 -9.773 -19 1 72.75 374 SER A O 1
ATOM 2985 N N . ALA A 1 375 ? 37.969 -8.859 -17.688 1 76.38 375 ALA A N 1
ATOM 2986 C CA . ALA A 1 375 ? 38.594 -10.133 -17.406 1 76.38 375 ALA A CA 1
ATOM 2987 C C . ALA A 1 375 ? 37.656 -11.086 -16.672 1 76.38 375 ALA A C 1
ATOM 2989 O O . ALA A 1 375 ? 37.594 -12.273 -16.984 1 76.38 375 ALA A O 1
ATOM 2990 N N . ILE A 1 376 ? 36.906 -10.562 -15.82 1 77.88 376 ILE A N 1
ATOM 2991 C CA . ILE A 1 376 ? 35.969 -11.352 -15.023 1 77.88 376 ILE A CA 1
ATOM 2992 C C . ILE A 1 376 ? 34.812 -11.797 -15.891 1 77.88 376 ILE A C 1
ATOM 2994 O O . ILE A 1 376 ? 34.406 -12.969 -15.867 1 77.88 376 ILE A O 1
ATOM 2998 N N . LYS A 1 377 ? 34.438 -10.938 -16.672 1 69.38 377 LYS A N 1
ATOM 2999 C CA . LYS A 1 377 ? 33.25 -11.203 -17.484 1 69.38 377 LYS A CA 1
ATOM 3000 C C . LYS A 1 377 ? 33.594 -12.156 -18.641 1 69.38 377 LYS A C 1
ATOM 3002 O O . LYS A 1 377 ? 32.781 -13.008 -18.984 1 69.38 377 LYS A O 1
ATOM 3007 N N . ASN A 1 378 ? 34.844 -12.07 -19.141 1 67.44 378 ASN A N 1
ATOM 3008 C CA . ASN A 1 378 ? 35.25 -12.836 -20.312 1 67.44 378 ASN A CA 1
ATOM 3009 C C . ASN A 1 378 ? 36.156 -14.008 -19.938 1 67.44 378 ASN A C 1
ATOM 3011 O O . ASN A 1 378 ? 36.625 -14.75 -20.797 1 67.44 378 ASN A O 1
ATOM 3015 N N . GLY A 1 379 ? 36.406 -14.117 -18.734 1 67.75 379 GLY A N 1
ATOM 3016 C CA . GLY A 1 379 ? 37.188 -15.242 -18.281 1 67.75 379 GLY A CA 1
ATOM 3017 C C . GLY A 1 379 ? 38.594 -15.242 -18.828 1 67.75 379 GLY A C 1
ATOM 3018 O O . GLY A 1 379 ? 39.062 -16.25 -19.375 1 67.75 379 GLY A O 1
ATOM 3019 N N . TYR A 1 380 ? 39.312 -14.242 -18.688 1 69.12 380 TYR A N 1
ATOM 3020 C CA . TYR A 1 380 ? 40.688 -14.18 -19.156 1 69.12 380 TYR A CA 1
ATOM 3021 C C . TYR A 1 380 ? 41.562 -15.18 -18.422 1 69.12 380 TYR A C 1
ATOM 3023 O O . TYR A 1 380 ? 41.406 -15.391 -17.219 1 69.12 380 TYR A O 1
ATOM 3031 N N . THR A 1 381 ? 42.156 -16.094 -19.172 1 62.06 381 THR A N 1
ATOM 3032 C CA . THR A 1 381 ? 43.094 -17.047 -18.594 1 62.06 381 THR A CA 1
ATOM 3033 C C . THR A 1 381 ? 44.531 -16.672 -18.984 1 62.06 381 THR A C 1
ATOM 3035 O O . THR A 1 381 ? 44.75 -15.992 -19.984 1 62.06 381 THR A O 1
ATOM 3038 N N . ALA A 1 382 ? 45.469 -17.047 -18.203 1 53.25 382 ALA A N 1
ATOM 3039 C CA . ALA A 1 382 ? 46.875 -16.828 -18.469 1 53.25 382 ALA A CA 1
ATOM 3040 C C . ALA A 1 382 ? 47.312 -17.562 -19.734 1 53.25 382 ALA A C 1
ATOM 3042 O O . ALA A 1 382 ? 47.125 -18.781 -19.844 1 53.25 382 ALA A O 1
ATOM 3043 N N . THR A 1 383 ? 47.094 -17.219 -20.891 1 41.88 383 THR A N 1
ATOM 3044 C CA . THR A 1 383 ? 47.719 -17.891 -22.031 1 41.88 383 THR A CA 1
ATOM 3045 C C . THR A 1 383 ? 49.219 -17.812 -21.938 1 41.88 383 THR A C 1
ATOM 3047 O O . THR A 1 383 ? 49.812 -16.75 -21.703 1 41.88 383 THR A O 1
ATOM 3050 N N . PRO A 1 384 ? 49.938 -18.938 -21.906 1 34.22 384 PRO A N 1
ATOM 3051 C CA . PRO A 1 384 ? 51.406 -18.922 -22 1 34.22 384 PRO A CA 1
ATOM 3052 C C . PRO A 1 384 ? 51.906 -18.094 -23.172 1 34.22 384 PRO A C 1
ATOM 3054 O O . PRO A 1 384 ? 51.25 -18.016 -24.219 1 34.22 384 PRO A O 1
ATOM 3057 N N . LYS A 1 385 ? 52.781 -17.281 -23 1 35.22 385 LYS A N 1
ATOM 3058 C CA . LYS A 1 385 ? 53.469 -16.562 -24.062 1 35.22 385 LYS A CA 1
ATOM 3059 C C . LYS A 1 385 ? 54.031 -17.531 -25.094 1 35.22 385 LYS A C 1
ATOM 3061 O O . LYS A 1 385 ? 54.875 -18.391 -24.781 1 35.22 385 LYS A O 1
ATOM 3066 N N . ARG A 1 386 ? 53.219 -17.953 -26.094 1 30.98 386 ARG A N 1
ATOM 3067 C CA . ARG A 1 386 ? 54 -18.516 -27.188 1 30.98 386 ARG A CA 1
ATOM 3068 C C . ARG A 1 386 ? 5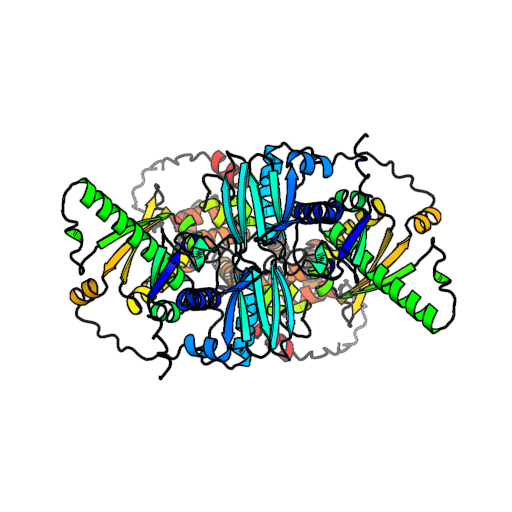5.125 -17.562 -27.625 1 30.98 386 ARG A C 1
ATOM 3070 O O . ARG A 1 386 ? 54.906 -16.344 -27.656 1 30.98 386 ARG A O 1
ATOM 3077 N N . LYS A 1 387 ? 56.406 -17.953 -27.688 1 31.81 387 LYS A N 1
ATOM 3078 C CA . LYS A 1 387 ? 57.688 -17.344 -28.094 1 31.81 387 LYS A CA 1
ATOM 3079 C C . LYS A 1 387 ? 57.531 -16.641 -29.453 1 31.81 387 LYS A C 1
ATOM 3081 O O . LYS A 1 387 ? 58.531 -16.297 -30.078 1 31.81 387 LYS A O 1
ATOM 3086 N N . ASN A 1 388 ? 56.375 -16.75 -30.297 1 28.84 388 ASN A N 1
ATOM 3087 C CA . ASN A 1 388 ? 56.719 -16.25 -31.625 1 28.84 388 ASN A CA 1
ATOM 3088 C C . ASN A 1 388 ? 56.906 -14.742 -31.609 1 28.84 388 ASN A C 1
ATOM 3090 O O . ASN A 1 388 ? 56.219 -14.023 -30.891 1 28.84 388 ASN A O 1
ATOM 3094 N N . ASN A 1 389 ? 58.125 -14.047 -32.156 1 29.12 389 ASN A N 1
ATOM 3095 C CA . ASN A 1 389 ? 58.625 -12.719 -32.438 1 29.12 389 ASN A CA 1
ATOM 3096 C C . ASN A 1 389 ? 57.562 -11.82 -33.062 1 29.12 389 ASN A C 1
ATOM 3098 O O . ASN A 1 389 ? 57.844 -10.68 -33.438 1 29.12 389 ASN A O 1
ATOM 3102 N N . THR A 1 390 ? 56.688 -12.312 -34.094 1 26.64 390 THR A N 1
ATOM 3103 C CA . THR A 1 390 ? 56.094 -11.344 -35 1 26.64 390 THR A CA 1
ATOM 3104 C C . THR A 1 390 ? 55.031 -10.516 -34.25 1 26.64 390 THR A C 1
ATOM 3106 O O . THR A 1 390 ? 54.281 -11.047 -33.438 1 26.64 390 THR A O 1
ATOM 3109 N N . TYR A 1 391 ? 55.062 -9.102 -34.344 1 28.3 391 TYR A N 1
ATOM 3110 C CA . TYR A 1 391 ? 54.281 -7.977 -33.875 1 28.3 391 TYR A CA 1
ATOM 3111 C C . TYR A 1 391 ? 52.812 -8.18 -34.219 1 28.3 391 TYR A C 1
ATOM 3113 O O . TYR A 1 391 ? 52.375 -7.988 -35.344 1 28.3 391 TYR A O 1
ATOM 3121 N N . SER A 1 392 ? 52.188 -9.328 -34 1 26.8 392 SER A N 1
ATOM 3122 C CA . SER A 1 392 ? 50.781 -9.469 -34.406 1 26.8 392 SER A CA 1
ATOM 3123 C C . SER A 1 392 ? 49.938 -8.336 -33.844 1 26.8 392 SER A C 1
ATOM 3125 O O . SER A 1 392 ? 49.938 -8.094 -32.625 1 26.8 392 SER A O 1
ATOM 3127 N N . ASP A 1 393 ? 49.656 -7.246 -34.688 1 26.77 393 ASP A N 1
ATOM 3128 C CA . ASP A 1 393 ? 48.812 -6.082 -34.531 1 26.77 393 ASP A CA 1
ATOM 3129 C C . ASP A 1 393 ? 47.438 -6.473 -33.969 1 26.77 393 ASP A C 1
ATOM 3131 O O . ASP A 1 393 ? 46.688 -7.223 -34.594 1 26.77 393 ASP A O 1
ATOM 3135 N N . PHE A 1 394 ? 47.312 -6.762 -32.781 1 28.91 394 PHE A N 1
ATOM 3136 C CA . PHE A 1 394 ? 46.031 -6.926 -32.156 1 28.91 394 PHE A CA 1
ATOM 3137 C C . PHE A 1 394 ? 45.094 -5.793 -32.531 1 28.91 394 PHE A C 1
ATOM 3139 O O . PHE A 1 394 ? 45.438 -4.617 -32.406 1 28.91 394 PHE A O 1
ATOM 3146 N N . GLU A 1 395 ? 44.406 -5.98 -33.719 1 27.92 395 GLU A N 1
ATOM 3147 C CA . GLU A 1 395 ? 43.375 -5 -34.125 1 27.92 395 GLU A CA 1
ATOM 3148 C C . GLU A 1 395 ? 42.531 -4.598 -32.938 1 27.92 395 GLU A C 1
ATOM 3150 O O . GLU A 1 395 ? 41.812 -5.43 -32.344 1 27.92 395 GLU A O 1
ATOM 3155 N N . GLN A 1 396 ? 43 -3.689 -32.094 1 26.27 396 GLN A N 1
ATOM 3156 C CA . GLN A 1 396 ? 42.219 -2.965 -31.109 1 26.27 396 GLN A CA 1
ATOM 3157 C C . GLN A 1 396 ? 40.906 -2.459 -31.703 1 26.27 396 GLN A C 1
ATOM 3159 O O . GLN A 1 396 ? 40.906 -1.619 -32.594 1 26.27 396 GLN A O 1
ATOM 3164 N N . ASN A 1 397 ? 39.969 -3.375 -31.938 1 27.8 397 ASN A N 1
ATOM 3165 C CA . ASN A 1 397 ? 38.688 -2.771 -32.312 1 27.8 397 ASN A CA 1
ATOM 3166 C C . ASN A 1 397 ? 38.375 -1.564 -31.438 1 27.8 397 ASN A C 1
ATOM 3168 O O . ASN A 1 397 ? 38.438 -1.648 -30.203 1 27.8 397 ASN A O 1
ATOM 3172 N N . THR A 1 398 ? 38.656 -0.334 -31.906 1 28.94 398 THR A N 1
ATOM 3173 C CA . THR A 1 398 ? 38.312 0.98 -31.375 1 28.94 398 THR A CA 1
ATOM 3174 C C . THR A 1 398 ? 36.844 1.036 -30.969 1 28.94 398 THR A C 1
ATOM 3176 O O . THR A 1 398 ? 35.969 1.149 -31.828 1 28.94 398 THR A O 1
ATOM 3179 N N . TYR A 1 399 ? 36.406 0.204 -30.125 1 27.98 399 TYR A N 1
ATOM 3180 C CA . TYR A 1 399 ? 35.062 0.459 -29.641 1 27.98 399 TYR A CA 1
ATOM 3181 C C . TYR A 1 399 ? 34.906 1.901 -29.172 1 27.98 399 TYR A C 1
ATOM 3183 O O . TYR A 1 399 ? 35.844 2.453 -28.547 1 27.98 399 TYR A O 1
ATOM 3191 N N . ASP A 1 400 ? 34.156 2.74 -29.984 1 30.64 400 ASP A N 1
ATOM 3192 C CA . ASP A 1 400 ? 33.781 4.137 -29.766 1 30.64 400 ASP A CA 1
ATOM 3193 C C . ASP A 1 400 ? 33.344 4.363 -28.312 1 30.64 400 ASP A C 1
ATOM 3195 O O . ASP A 1 400 ? 32.344 3.822 -27.875 1 30.64 400 ASP A O 1
ATOM 3199 N N . TYR A 1 401 ? 34.25 4.629 -27.469 1 30.75 401 TYR A N 1
ATOM 3200 C CA . TYR A 1 401 ? 34.188 5.039 -26.078 1 30.75 401 TYR A CA 1
ATOM 3201 C C . TYR A 1 401 ? 33.125 6.105 -25.875 1 30.75 401 TYR A C 1
ATOM 3203 O O . TYR A 1 401 ? 32.812 6.477 -24.734 1 30.75 401 TYR A O 1
ATOM 3211 N N . GLU A 1 402 ? 32.75 6.793 -27.047 1 33.03 402 GLU A N 1
ATOM 3212 C CA . GLU A 1 402 ? 31.812 7.883 -26.859 1 33.03 402 GLU A CA 1
ATOM 3213 C C . GLU A 1 402 ? 30.453 7.359 -26.359 1 33.03 402 GLU A C 1
ATOM 3215 O O . GLU A 1 402 ? 29.797 8.008 -25.547 1 33.03 402 GLU A O 1
ATOM 3220 N N . LEU A 1 403 ? 30.094 6.184 -26.812 1 31.22 403 LEU A N 1
ATOM 3221 C CA . LEU A 1 403 ? 28.75 5.777 -26.438 1 31.22 403 LEU A CA 1
ATOM 3222 C C . LEU A 1 403 ? 28.688 5.379 -24.969 1 31.22 403 LEU A C 1
ATOM 3224 O O . LEU A 1 403 ? 27.703 5.668 -24.281 1 31.22 403 LEU A O 1
ATOM 3228 N N . LEU A 1 404 ? 29.719 4.762 -24.438 1 29.58 404 LEU A N 1
ATOM 3229 C CA . LEU A 1 404 ? 29.562 4.336 -23.062 1 29.58 404 LEU A CA 1
ATOM 3230 C C . LEU A 1 404 ? 29.672 5.523 -22.109 1 29.58 404 LEU A C 1
ATOM 3232 O O . LEU A 1 404 ? 29 5.559 -21.078 1 29.58 404 LEU A O 1
ATOM 3236 N N . GLU A 1 405 ? 30.422 6.578 -22.375 1 32.22 405 GLU A N 1
ATOM 3237 C CA . GLU A 1 405 ? 30.406 7.762 -21.531 1 32.22 405 GLU A CA 1
ATOM 3238 C C . GLU A 1 405 ? 29.016 8.391 -21.469 1 32.22 405 GLU A C 1
ATOM 3240 O O . GLU A 1 405 ? 28.594 8.891 -20.422 1 32.22 405 GLU A O 1
ATOM 3245 N N . ASP A 1 406 ? 28.266 8.445 -22.531 1 32.97 406 ASP A N 1
ATOM 3246 C CA . ASP A 1 406 ? 26.922 9.023 -22.531 1 32.97 406 ASP A CA 1
ATOM 3247 C C . ASP A 1 406 ? 25.984 8.211 -21.656 1 32.97 406 ASP A C 1
ATOM 3249 O O . ASP A 1 406 ? 25.094 8.766 -21 1 32.97 406 ASP A O 1
ATOM 3253 N N . GLU A 1 407 ? 26.109 6.992 -21.625 1 31.17 407 GLU A N 1
ATOM 3254 C CA . GLU A 1 407 ? 25.219 6.207 -20.781 1 31.17 407 GLU A CA 1
ATOM 3255 C C . GLU A 1 407 ? 25.547 6.391 -19.297 1 31.17 407 GLU A C 1
ATOM 3257 O O . GLU A 1 407 ? 24.656 6.34 -18.453 1 31.17 407 GLU A O 1
ATOM 3262 N N . LEU A 1 408 ? 26.719 6.547 -18.875 1 30.16 408 LEU A N 1
ATOM 3263 C CA . LEU A 1 408 ? 27.047 6.801 -17.469 1 30.16 408 LEU A CA 1
ATOM 3264 C C . LEU A 1 408 ? 26.609 8.203 -17.062 1 30.16 408 LEU A C 1
ATOM 3266 O O . LEU A 1 408 ? 26.25 8.438 -15.906 1 30.16 408 LEU A O 1
ATOM 3270 N N . ARG A 1 409 ? 26.656 9.289 -17.922 1 31.44 409 ARG A N 1
ATOM 3271 C CA . ARG A 1 409 ? 26.078 10.594 -17.625 1 31.44 409 ARG A CA 1
ATOM 3272 C C . ARG A 1 409 ? 24.547 10.531 -17.609 1 31.44 409 ARG A C 1
ATOM 3274 O O . ARG A 1 409 ? 23.891 11.445 -17.109 1 31.44 409 ARG A O 1
ATOM 3281 N N . ALA A 1 410 ? 23.922 9.703 -18.438 1 31.02 410 ALA A N 1
ATOM 3282 C CA . ALA A 1 410 ? 22.469 9.664 -18.391 1 31.02 410 ALA A CA 1
ATOM 3283 C C . ALA A 1 410 ? 21.969 8.805 -17.219 1 31.02 410 ALA A C 1
ATOM 3285 O O . ALA A 1 410 ? 20.797 8.828 -16.875 1 31.02 410 ALA A O 1
ATOM 3286 N N . ASN A 1 411 ? 22.625 7.777 -16.797 1 26.53 411 ASN A N 1
ATOM 3287 C CA . ASN A 1 411 ? 22.078 7.109 -15.625 1 26.53 411 ASN A CA 1
ATOM 3288 C C . ASN A 1 411 ? 22.547 7.762 -14.328 1 26.53 411 ASN A C 1
ATOM 3290 O O . ASN A 1 411 ? 23.719 8.102 -14.195 1 26.53 411 ASN A O 1
ATOM 3294 N N . MET B 1 1 ? -35 30.078 -13.938 1 24.86 1 MET B N 1
ATOM 3295 C CA . MET B 1 1 ? -34.281 30.594 -12.766 1 24.86 1 MET B CA 1
ATOM 3296 C C . MET B 1 1 ? -32.844 30.109 -12.727 1 24.86 1 MET B C 1
ATOM 3298 O O . MET B 1 1 ? -32.562 28.938 -13.023 1 24.86 1 MET B O 1
ATOM 3302 N N . PRO B 1 2 ? -31.812 30.984 -12.969 1 28.45 2 PRO B N 1
ATOM 3303 C CA . PRO B 1 2 ? -30.422 30.562 -13.133 1 28.45 2 PRO B CA 1
ATOM 3304 C C . PRO B 1 2 ? -29.938 29.672 -11.984 1 28.45 2 PRO B C 1
ATOM 3306 O O . PRO B 1 2 ? -30.328 29.891 -10.836 1 28.45 2 PRO B O 1
ATOM 3309 N N . ASN B 1 3 ? -29.969 28.406 -12.148 1 30.5 3 ASN B N 1
ATOM 3310 C CA . ASN B 1 3 ? -29.578 27.422 -11.141 1 30.5 3 ASN B CA 1
ATOM 3311 C C . ASN B 1 3 ? -28.344 27.875 -10.359 1 30.5 3 ASN B C 1
ATOM 3313 O O . ASN B 1 3 ? -27.312 28.156 -10.953 1 30.5 3 ASN B O 1
ATOM 3317 N N . SER B 1 4 ? -28.531 28.672 -9.312 1 30.97 4 SER B N 1
ATOM 3318 C CA . SER B 1 4 ? -27.547 29.266 -8.406 1 30.97 4 SER B CA 1
ATOM 3319 C C . SER B 1 4 ? -26.406 28.297 -8.117 1 30.97 4 SER B C 1
ATOM 3321 O O . SER B 1 4 ? -26.625 27.203 -7.57 1 30.97 4 SER B O 1
ATOM 3323 N N . ILE B 1 5 ? -25.531 28.141 -9.039 1 35.16 5 ILE B N 1
ATOM 3324 C CA . ILE B 1 5 ? -24.266 27.469 -8.766 1 35.16 5 ILE B CA 1
ATOM 3325 C C . ILE B 1 5 ? -23.781 27.828 -7.367 1 35.16 5 ILE B C 1
ATOM 3327 O O . ILE B 1 5 ? -23.438 28.984 -7.098 1 35.16 5 ILE B O 1
ATOM 3331 N N . VAL B 1 6 ? -24.5 27.516 -6.316 1 37.38 6 VAL B N 1
ATOM 3332 C CA . VAL B 1 6 ? -24.031 27.719 -4.945 1 37.38 6 VAL B CA 1
ATOM 3333 C C . VAL B 1 6 ? -22.516 27.641 -4.891 1 37.38 6 VAL B C 1
ATOM 3335 O O . VAL B 1 6 ? -21.922 26.656 -5.336 1 37.38 6 VAL B O 1
ATOM 3338 N N . LYS B 1 7 ? -21.859 28.75 -5.051 1 42.47 7 LYS B N 1
ATOM 3339 C CA . LYS B 1 7 ? -20.422 28.984 -4.875 1 42.47 7 LYS B CA 1
ATOM 3340 C C . LYS B 1 7 ? -19.875 28.141 -3.729 1 42.47 7 LYS B C 1
ATOM 3342 O O . LYS B 1 7 ? -20.188 28.391 -2.562 1 42.47 7 LYS B O 1
ATOM 3347 N N . LYS B 1 8 ? -19.703 26.781 -3.85 1 57.53 8 LYS B N 1
ATOM 3348 C CA . LYS B 1 8 ? -19.141 25.953 -2.785 1 57.53 8 LYS B CA 1
ATOM 3349 C C . LYS B 1 8 ? -17.922 26.609 -2.158 1 57.53 8 LYS B C 1
ATOM 3351 O O . LYS B 1 8 ? -17.078 27.156 -2.865 1 57.53 8 LYS B O 1
ATOM 3356 N N . GLY B 1 9 ? -18 27.203 -0.859 1 72.12 9 GLY B N 1
ATOM 3357 C CA . GLY B 1 9 ? -17.016 27.953 -0.102 1 72.12 9 GLY B CA 1
ATOM 3358 C C . GLY B 1 9 ? -15.641 27.297 -0.099 1 72.12 9 GLY B C 1
ATOM 3359 O O . GLY B 1 9 ? -15.484 26.172 -0.58 1 72.12 9 GLY B O 1
ATOM 3360 N N . ASP B 1 10 ? -14.555 28.062 0.024 1 90.38 10 ASP B N 1
ATOM 3361 C CA . ASP B 1 10 ? -13.141 27.703 0.049 1 90.38 10 ASP B CA 1
ATOM 3362 C C . ASP B 1 10 ? -12.82 26.828 1.263 1 90.38 10 ASP B C 1
ATOM 3364 O O . ASP B 1 10 ? -11.797 26.141 1.281 1 90.38 10 ASP B O 1
ATOM 3368 N N . ASN B 1 11 ? -13.742 26.828 2.26 1 94 11 ASN B N 1
ATOM 3369 C CA . ASN B 1 11 ? -13.508 26.062 3.477 1 94 11 ASN B CA 1
ATOM 3370 C C . ASN B 1 11 ? -14.078 24.656 3.367 1 94 11 ASN B C 1
ATOM 3372 O O . ASN B 1 11 ? -15.141 24.453 2.777 1 94 11 ASN B O 1
ATOM 3376 N N . TYR B 1 12 ? -13.391 23.672 3.883 1 95.38 12 TYR B N 1
ATOM 3377 C CA . TYR B 1 12 ? -13.898 22.312 3.959 1 95.38 12 TYR B CA 1
ATOM 3378 C C . TYR B 1 12 ? -13.414 21.625 5.23 1 95.38 12 TYR B C 1
ATOM 3380 O O . TYR B 1 12 ? -12.461 22.078 5.867 1 95.38 12 TYR B O 1
ATOM 3388 N N . LYS B 1 13 ? -14.078 20.594 5.602 1 94.94 13 LYS B N 1
ATOM 3389 C CA . LYS B 1 13 ? -13.75 19.828 6.801 1 94.94 13 LYS B CA 1
ATOM 3390 C C . LYS B 1 13 ? -12.922 18.594 6.453 1 94.94 13 LYS B C 1
ATOM 3392 O O . LYS B 1 13 ? -13.188 17.922 5.453 1 94.94 13 LYS B O 1
ATOM 3397 N N . LYS B 1 14 ? -11.945 18.344 7.227 1 95.44 14 LYS B N 1
ATOM 3398 C CA . LYS B 1 14 ? -11.203 17.094 7.195 1 95.44 14 LYS B CA 1
ATOM 3399 C C . LYS B 1 14 ? -11.156 16.438 8.57 1 95.44 14 LYS B C 1
ATOM 3401 O O . LYS B 1 14 ? -10.82 17.094 9.562 1 95.44 14 LYS B O 1
ATOM 3406 N N . SER B 1 15 ? -11.539 15.188 8.578 1 94.25 15 SER B N 1
ATOM 3407 C CA . SER B 1 15 ? -11.586 14.5 9.859 1 94.25 15 SER B CA 1
ATOM 3408 C C . SER B 1 15 ? -10.195 14.406 10.484 1 94.25 15 SER B C 1
ATOM 3410 O O . SER B 1 15 ? -9.203 14.195 9.789 1 94.25 15 SER B O 1
ATOM 3412 N N . ASN B 1 16 ? -10.117 14.547 11.836 1 91.19 16 ASN B N 1
ATOM 3413 C CA . ASN B 1 16 ? -8.852 14.414 12.555 1 91.19 16 ASN B CA 1
ATOM 3414 C C . ASN B 1 16 ? -8.242 13.023 12.367 1 91.19 16 ASN B C 1
ATOM 3416 O O . ASN B 1 16 ? -7.023 12.875 12.336 1 91.19 16 ASN B O 1
ATOM 3420 N N . PHE B 1 17 ? -9.125 12.156 12.172 1 89.44 17 PHE B N 1
ATOM 3421 C CA . PHE B 1 17 ? -8.703 10.781 11.922 1 89.44 17 PHE B CA 1
ATOM 3422 C C . PHE B 1 17 ? -7.883 10.695 10.641 1 89.44 17 PHE B C 1
ATOM 3424 O O . PHE B 1 17 ? -6.809 10.086 10.617 1 89.44 17 PHE B O 1
ATOM 3431 N N . LEU B 1 18 ? -8.32 11.273 9.57 1 91.06 18 LEU B N 1
ATOM 3432 C CA . LEU B 1 18 ? -7.613 11.25 8.289 1 91.06 18 LEU B CA 1
ATOM 3433 C C . LEU B 1 18 ? -6.32 12.055 8.375 1 91.06 18 LEU B C 1
ATOM 3435 O O . LEU B 1 18 ? -5.332 11.711 7.727 1 91.06 18 LEU B O 1
ATOM 3439 N N . ILE B 1 19 ? -6.297 13.078 9.148 1 91.5 19 ILE B N 1
ATOM 3440 C CA . ILE B 1 19 ? -5.121 13.93 9.273 1 91.5 19 ILE B CA 1
ATOM 3441 C C . ILE B 1 19 ? -4.02 13.18 10.023 1 91.5 19 ILE B C 1
ATOM 3443 O O . ILE B 1 19 ? -2.852 13.227 9.633 1 91.5 19 ILE B O 1
ATOM 3447 N N . THR B 1 20 ? -4.352 12.438 11.016 1 85 20 THR B N 1
ATOM 3448 C CA . THR B 1 20 ? -3.355 11.82 11.883 1 85 20 THR B CA 1
ATOM 3449 C C . THR B 1 20 ? -3.002 10.422 11.398 1 85 20 THR B C 1
ATOM 3451 O O . THR B 1 20 ? -2.07 9.797 11.906 1 85 20 THR B O 1
ATOM 3454 N N . SER B 1 21 ? -3.77 10.016 10.414 1 79.44 21 SER B N 1
ATOM 3455 C CA . SER B 1 21 ? -3.434 8.711 9.859 1 79.44 21 SER B CA 1
ATOM 3456 C C . SER B 1 21 ? -2.068 8.742 9.172 1 79.44 21 SER B C 1
ATOM 3458 O O . SER B 1 21 ? -1.761 9.672 8.43 1 79.44 21 SER B O 1
ATOM 3460 N N . LYS B 1 22 ? -1.216 7.891 9.578 1 61.78 22 LYS B N 1
ATOM 3461 C CA . LYS B 1 22 ? 0.206 7.875 9.242 1 61.78 22 LYS B CA 1
ATOM 3462 C C . LYS B 1 22 ? 0.456 7.145 7.926 1 61.78 22 LYS B C 1
ATOM 3464 O O . LYS B 1 22 ? 0.399 5.914 7.871 1 61.78 22 LYS B O 1
ATOM 3469 N N . TYR B 1 23 ? 0.52 7.902 6.859 1 65.88 23 TYR B N 1
ATOM 3470 C CA . TYR B 1 23 ? 0.935 7.281 5.605 1 65.88 23 TYR B CA 1
ATOM 3471 C C . TYR B 1 23 ? 1.689 8.273 4.73 1 65.88 23 TYR B C 1
ATOM 3473 O O . TYR B 1 23 ? 1.501 9.484 4.848 1 65.88 23 TYR B O 1
ATOM 3481 N N . LYS B 1 24 ? 2.582 7.738 4.062 1 74.31 24 LYS B N 1
ATOM 3482 C CA . LYS B 1 24 ? 3.271 8.539 3.059 1 74.31 24 LYS B CA 1
ATOM 3483 C C . LYS B 1 24 ? 2.363 8.82 1.863 1 74.31 24 LYS B C 1
ATOM 3485 O O . LYS B 1 24 ? 1.713 7.91 1.345 1 74.31 24 LYS B O 1
ATOM 3490 N N . SER B 1 25 ? 2.174 10.102 1.585 1 82.81 25 SER B N 1
ATOM 3491 C CA . SER B 1 25 ? 1.355 10.5 0.446 1 82.81 25 SER B CA 1
ATOM 3492 C C . SER B 1 25 ? 2.049 11.586 -0.376 1 82.81 25 SER B C 1
ATOM 3494 O O . SER B 1 25 ? 2.758 12.43 0.173 1 82.81 25 SER B O 1
ATOM 3496 N N . SER B 1 26 ? 1.84 11.547 -1.645 1 84.88 26 SER B N 1
ATOM 3497 C CA . SER B 1 26 ? 2.387 12.578 -2.521 1 84.88 26 SER B CA 1
ATOM 3498 C C . SER B 1 26 ? 1.541 13.852 -2.477 1 84.88 26 SER B C 1
ATOM 3500 O O . SER B 1 26 ? 0.411 13.828 -1.984 1 84.88 26 SER B O 1
ATOM 3502 N N . ILE B 1 27 ? 2.139 14.875 -2.971 1 90.38 27 ILE B N 1
ATOM 3503 C CA . ILE B 1 27 ? 1.445 16.156 -2.994 1 90.38 27 ILE B CA 1
ATOM 3504 C C . ILE B 1 27 ? 0.188 16.047 -3.854 1 90.38 27 ILE B C 1
ATOM 3506 O O . ILE B 1 27 ? -0.866 16.578 -3.494 1 90.38 27 ILE B O 1
ATOM 3510 N N . LEU B 1 28 ? 0.271 15.344 -4.977 1 91.94 28 LEU B N 1
ATOM 3511 C CA . LEU B 1 28 ? -0.88 15.188 -5.863 1 91.94 28 LEU B CA 1
ATOM 3512 C C . LEU B 1 28 ? -1.997 14.414 -5.172 1 91.94 28 LEU B C 1
ATOM 3514 O O . LEU B 1 28 ? -3.166 14.797 -5.258 1 91.94 28 LEU B O 1
ATOM 3518 N N . GLU B 1 29 ? -1.628 13.344 -4.492 1 92.94 29 GLU B N 1
ATOM 3519 C CA . GLU B 1 29 ? -2.604 12.57 -3.725 1 92.94 29 GLU B CA 1
ATOM 3520 C C . GLU B 1 29 ? -3.338 13.461 -2.723 1 92.94 29 GLU B C 1
ATOM 3522 O O . GLU B 1 29 ? -4.566 13.414 -2.629 1 92.94 29 GLU B O 1
ATOM 3527 N N . ASN B 1 30 ? -2.578 14.203 -2.023 1 93.75 30 ASN B N 1
ATOM 3528 C CA . ASN B 1 30 ? -3.148 15.07 -1 1 93.75 30 ASN B CA 1
ATOM 3529 C C . ASN B 1 30 ? -4.066 16.125 -1.611 1 93.75 30 ASN B C 1
ATOM 3531 O O . ASN B 1 30 ? -5.137 16.422 -1.071 1 93.75 30 ASN B O 1
ATOM 3535 N N . LYS B 1 31 ? -3.66 16.703 -2.682 1 94.81 31 LYS B N 1
ATOM 3536 C CA . LYS B 1 31 ? -4.465 17.719 -3.348 1 94.81 31 LYS B CA 1
ATOM 3537 C C . LYS B 1 31 ? -5.754 17.141 -3.902 1 94.81 31 LYS B C 1
ATOM 3539 O O . LYS B 1 31 ? -6.82 17.75 -3.797 1 94.81 31 LYS B O 1
ATOM 3544 N N . ILE B 1 32 ? -5.656 15.945 -4.449 1 96.19 32 ILE B N 1
ATOM 3545 C CA . ILE B 1 32 ? -6.844 15.266 -4.953 1 96.19 32 ILE B CA 1
ATOM 3546 C C . ILE B 1 32 ? -7.82 15.023 -3.805 1 96.19 32 ILE B C 1
ATOM 3548 O O . ILE B 1 32 ? -9.023 15.273 -3.938 1 96.19 32 ILE B O 1
ATOM 3552 N N . LEU B 1 33 ? -7.289 14.555 -2.725 1 95.81 33 LEU B N 1
ATOM 3553 C CA . LEU B 1 33 ? -8.125 14.328 -1.554 1 95.81 33 LEU B CA 1
ATOM 3554 C C . LEU B 1 33 ? -8.781 15.625 -1.088 1 95.81 33 LEU B C 1
ATOM 3556 O O . LEU B 1 33 ? -9.977 15.648 -0.779 1 95.81 33 LEU B O 1
ATOM 3560 N N . SER B 1 34 ? -8.055 16.688 -1.034 1 96 34 SER B N 1
ATOM 3561 C CA . SER B 1 34 ? -8.594 17.984 -0.63 1 96 34 SER B CA 1
ATOM 3562 C C . SER B 1 34 ? -9.719 18.438 -1.555 1 96 34 SER B C 1
ATOM 3564 O O . SER B 1 34 ? -10.75 18.922 -1.091 1 96 34 SER B O 1
ATOM 3566 N N . ILE B 1 35 ? -9.523 18.281 -2.812 1 96.56 35 ILE B N 1
ATOM 3567 C CA . ILE B 1 35 ? -10.531 18.672 -3.793 1 96.56 35 ILE B CA 1
ATOM 3568 C C . ILE B 1 35 ? -11.805 17.859 -3.578 1 96.56 35 ILE B C 1
ATOM 3570 O O . ILE B 1 35 ? -12.914 18.406 -3.578 1 96.56 35 ILE B O 1
ATOM 3574 N N . ALA B 1 36 ? -11.625 16.562 -3.396 1 96.5 36 ALA B N 1
ATOM 3575 C CA . ALA B 1 36 ? -12.781 15.695 -3.18 1 96.5 36 ALA B CA 1
ATOM 3576 C C . ALA B 1 36 ? -13.539 16.094 -1.916 1 96.5 36 ALA B C 1
ATOM 3578 O O . ALA B 1 36 ? -14.766 16.219 -1.932 1 96.5 36 ALA B O 1
ATOM 3579 N N . LEU B 1 37 ? -12.781 16.312 -0.85 1 95.94 37 LEU B N 1
ATOM 3580 C CA . LEU B 1 37 ? -13.398 16.641 0.427 1 95.94 37 LEU B CA 1
ATOM 3581 C C . LEU B 1 37 ? -14.086 18.016 0.354 1 95.94 37 LEU B C 1
ATOM 3583 O O . LEU B 1 37 ? -15.133 18.219 0.975 1 95.94 37 LEU B O 1
ATOM 3587 N N . ALA B 1 38 ? -13.477 18.938 -0.322 1 95.81 38 ALA B N 1
ATOM 3588 C CA . ALA B 1 38 ? -14.07 20.266 -0.498 1 95.81 38 ALA B CA 1
ATOM 3589 C C . ALA B 1 38 ? -15.367 20.188 -1.3 1 95.81 38 ALA B C 1
ATOM 3591 O O . ALA B 1 38 ? -16.188 21.094 -1.249 1 95.81 38 ALA B O 1
ATOM 3592 N N . ASN B 1 39 ? -15.547 19.125 -2.066 1 95 39 ASN B N 1
ATOM 3593 C CA . ASN B 1 39 ? -16.75 18.875 -2.846 1 95 39 ASN B CA 1
ATOM 3594 C C . ASN B 1 39 ? -17.516 17.672 -2.326 1 95 39 ASN B C 1
ATOM 3596 O O . ASN B 1 39 ? -18 16.859 -3.111 1 95 39 ASN B O 1
ATOM 3600 N N . ALA B 1 40 ? -17.516 17.516 -1.056 1 93.44 40 ALA B N 1
ATOM 3601 C CA . ALA B 1 40 ? -18.125 16.359 -0.414 1 93.44 40 ALA B CA 1
ATOM 3602 C C . ALA B 1 40 ? -19.594 16.203 -0.824 1 93.44 40 ALA B C 1
ATOM 3604 O O . ALA B 1 40 ? -20.094 15.086 -0.927 1 93.44 40 ALA B O 1
ATOM 3605 N N . ASP B 1 41 ? -20.25 17.297 -1.096 1 92.56 41 ASP B N 1
ATOM 3606 C CA . ASP B 1 41 ? -21.656 17.281 -1.485 1 92.56 41 ASP B CA 1
ATOM 3607 C C . ASP B 1 41 ? -21.859 16.578 -2.822 1 92.56 41 ASP B C 1
ATOM 3609 O O . ASP B 1 41 ? -22.969 16.125 -3.143 1 92.56 41 ASP B O 1
ATOM 3613 N N . ASP B 1 42 ? -20.781 16.484 -3.584 1 94.31 42 ASP B N 1
ATOM 3614 C CA . ASP B 1 42 ? -20.844 15.836 -4.895 1 94.31 42 ASP B CA 1
ATOM 3615 C C . ASP B 1 42 ? -20.547 14.344 -4.781 1 94.31 42 ASP B C 1
ATOM 3617 O O . ASP B 1 42 ? -20.625 13.617 -5.773 1 94.31 42 ASP B O 1
ATOM 3621 N N . ILE B 1 43 ? -20.219 13.883 -3.615 1 95.94 43 ILE B N 1
ATOM 3622 C CA . ILE B 1 43 ? -19.922 12.469 -3.402 1 95.94 43 ILE B CA 1
ATOM 3623 C C . ILE B 1 43 ? -21.234 11.703 -3.168 1 95.94 43 ILE B C 1
ATOM 3625 O O . ILE B 1 43 ? -22.031 12.078 -2.305 1 95.94 43 ILE B O 1
ATOM 3629 N N . HIS B 1 44 ? -21.469 10.734 -3.914 1 95.94 44 HIS B N 1
ATOM 3630 C CA . HIS B 1 44 ? -22.688 9.938 -3.764 1 95.94 44 HIS B CA 1
ATOM 3631 C C . HIS B 1 44 ? -22.359 8.477 -3.457 1 95.94 44 HIS B C 1
ATOM 3633 O O . HIS B 1 44 ? -21.25 8.016 -3.748 1 95.94 44 HIS B O 1
ATOM 3639 N N . GLU B 1 45 ? -23.297 7.816 -2.912 1 94.19 45 GLU B N 1
ATOM 3640 C CA . GLU B 1 45 ? -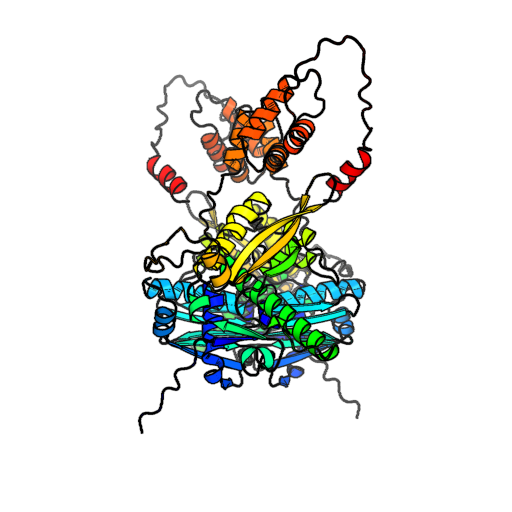23.109 6.43 -2.492 1 94.19 45 GLU B CA 1
ATOM 3641 C C . GLU B 1 45 ? -23.562 5.457 -3.57 1 94.19 45 GLU B C 1
ATOM 3643 O O . GLU B 1 45 ? -24.641 5.613 -4.137 1 94.19 45 GLU B O 1
ATOM 3648 N N . GLU B 1 46 ? -22.703 4.516 -3.898 1 93.69 46 GLU B N 1
ATOM 3649 C CA . GLU B 1 46 ? -23 3.377 -4.766 1 93.69 46 GLU B CA 1
ATOM 3650 C C . GLU B 1 46 ? -22.656 2.059 -4.078 1 93.69 46 GLU B C 1
ATOM 3652 O O . GLU B 1 46 ? -22.203 2.049 -2.934 1 93.69 46 GLU B O 1
ATOM 3657 N N . SER B 1 47 ? -22.969 0.961 -4.766 1 90.5 47 SER B N 1
ATOM 3658 C CA . SER B 1 47 ? -22.688 -0.362 -4.227 1 90.5 47 SER B CA 1
ATOM 3659 C C . SER B 1 47 ? -21.188 -0.545 -3.979 1 90.5 47 SER B C 1
ATOM 3661 O O . SER B 1 47 ? -20.781 -1.289 -3.08 1 90.5 47 SER B O 1
ATOM 3663 N N . GLU B 1 48 ? -20.422 0.202 -4.719 1 92.5 48 GLU B N 1
ATOM 3664 C CA . GLU B 1 48 ? -18.969 0.051 -4.605 1 92.5 48 GLU B CA 1
ATOM 3665 C C . GLU B 1 48 ? -18.406 0.949 -3.508 1 92.5 48 GLU B C 1
ATOM 3667 O O . GLU B 1 48 ? -17.266 0.767 -3.074 1 92.5 48 GLU B O 1
ATOM 3672 N N . GLY B 1 49 ? -19.172 1.899 -3.127 1 95.75 49 GLY B N 1
ATOM 3673 C CA . GLY B 1 49 ? -18.703 2.791 -2.08 1 95.75 49 GLY B CA 1
ATOM 3674 C C . GLY B 1 49 ? -19.078 4.242 -2.322 1 95.75 49 GLY B C 1
ATOM 3675 O O . GLY B 1 49 ? -20.125 4.535 -2.895 1 95.75 49 GLY B O 1
ATOM 3676 N N . LEU B 1 50 ? -18.297 5.18 -1.757 1 97.44 50 LEU B N 1
ATOM 3677 C CA . LEU B 1 50 ? -18.516 6.617 -1.89 1 97.44 50 LEU B CA 1
ATOM 3678 C C . LEU B 1 50 ? -17.812 7.164 -3.123 1 97.44 50 LEU B C 1
ATOM 3680 O O . LEU B 1 50 ? -16.578 7.238 -3.156 1 97.44 50 LEU B O 1
ATOM 3684 N N . VAL B 1 51 ? -18.547 7.664 -4.086 1 98.12 51 VAL B N 1
ATOM 3685 C CA . VAL B 1 51 ? -18.016 7.922 -5.418 1 98.12 51 VAL B CA 1
ATOM 3686 C C . VAL B 1 51 ? -17.859 9.43 -5.633 1 98.12 51 VAL B C 1
ATOM 3688 O O . VAL B 1 51 ? -18.812 10.188 -5.41 1 98.12 51 VAL B O 1
ATOM 3691 N N . TYR B 1 52 ? -16.703 9.875 -6.016 1 98 52 TYR B N 1
ATOM 3692 C CA . TYR B 1 52 ? -16.406 11.227 -6.473 1 98 52 TYR B CA 1
ATOM 3693 C C . TYR B 1 52 ? -15.883 11.219 -7.902 1 98 52 TYR B C 1
ATOM 3695 O O . TYR B 1 52 ? -14.984 10.445 -8.234 1 98 52 TYR B O 1
ATOM 3703 N N . GLU B 1 53 ? -16.438 12.062 -8.742 1 98 53 GLU B N 1
ATOM 3704 C CA . GLU B 1 53 ? -16.016 12.164 -10.133 1 98 53 GLU B CA 1
ATOM 3705 C C . GLU B 1 53 ? -15.664 13.602 -10.508 1 98 53 GLU B C 1
ATOM 3707 O O . GLU B 1 53 ? -16.328 14.539 -10.07 1 98 53 GLU B O 1
ATOM 3712 N N . ILE B 1 54 ? -14.625 13.695 -11.305 1 96.81 54 ILE B N 1
ATOM 3713 C CA . ILE B 1 54 ? -14.203 15 -11.789 1 96.81 54 ILE B CA 1
ATOM 3714 C C . ILE B 1 54 ? -13.539 14.859 -13.156 1 96.81 54 ILE B C 1
ATOM 3716 O O . ILE B 1 54 ? -12.82 13.891 -13.406 1 96.81 54 ILE B O 1
ATOM 3720 N N . ALA B 1 55 ? -13.812 15.82 -14.008 1 95.5 55 ALA B N 1
ATOM 3721 C CA . ALA B 1 55 ? -13.094 15.828 -15.281 1 95.5 55 ALA B CA 1
ATOM 3722 C C . ALA B 1 55 ? -11.602 16.062 -15.07 1 95.5 55 ALA B C 1
ATOM 3724 O O . ALA B 1 55 ? -11.203 16.906 -14.266 1 95.5 55 ALA B O 1
ATOM 3725 N N . VAL B 1 56 ? -10.789 15.297 -15.805 1 93.94 56 VAL B N 1
ATOM 3726 C CA . VAL B 1 56 ? -9.336 15.43 -15.688 1 93.94 56 VAL B CA 1
ATOM 3727 C C . VAL B 1 56 ? -8.914 16.859 -16.016 1 93.94 56 VAL B C 1
ATOM 3729 O O . VAL B 1 56 ? -8.023 17.406 -15.367 1 93.94 56 VAL B O 1
ATOM 3732 N N . SER B 1 57 ? -9.539 17.453 -16.953 1 90.94 57 SER B N 1
ATOM 3733 C CA . SER B 1 57 ? -9.25 18.828 -17.328 1 90.94 57 SER B CA 1
ATOM 3734 C C . SER B 1 57 ? -9.539 19.797 -16.172 1 90.94 57 SER B C 1
ATOM 3736 O O . SER B 1 57 ? -8.789 20.75 -15.953 1 90.94 57 SER B O 1
ATOM 3738 N N . ASP B 1 58 ? -10.617 19.578 -15.477 1 92.69 58 ASP B N 1
ATOM 3739 C CA . ASP B 1 58 ? -10.961 20.406 -14.328 1 92.69 58 ASP B CA 1
ATOM 3740 C C . ASP B 1 58 ? -9.961 20.234 -13.195 1 92.69 58 ASP B C 1
ATOM 3742 O O . ASP B 1 58 ? -9.602 21.203 -12.516 1 92.69 58 ASP B O 1
ATOM 3746 N N . LEU B 1 59 ? -9.578 19 -12.977 1 93.25 59 LEU B N 1
ATOM 3747 C CA . LEU B 1 59 ? -8.57 18.703 -11.969 1 93.25 59 LEU B CA 1
ATOM 3748 C C . LEU B 1 59 ? -7.277 19.453 -12.25 1 93.25 59 LEU B C 1
ATOM 3750 O O . LEU B 1 59 ? -6.699 20.062 -11.352 1 93.25 59 LEU B O 1
ATOM 3754 N N . LYS B 1 60 ? -6.91 19.391 -13.43 1 89.94 60 LYS B N 1
ATOM 3755 C CA . LYS B 1 60 ? -5.707 20.094 -13.867 1 89.94 60 LYS B CA 1
ATOM 3756 C C . LYS B 1 60 ? -5.844 21.594 -13.664 1 89.94 60 LYS B C 1
ATOM 3758 O O . LYS B 1 60 ? -4.91 22.25 -13.188 1 89.94 60 LYS B O 1
ATOM 3763 N N . ARG B 1 61 ? -6.922 22.172 -13.961 1 90.12 61 ARG B N 1
ATOM 3764 C CA . ARG B 1 61 ? -7.188 23.594 -13.828 1 90.12 61 ARG B CA 1
ATOM 3765 C C . ARG B 1 61 ? -7.176 24.031 -12.367 1 90.12 61 ARG B C 1
ATOM 3767 O O . ARG B 1 61 ? -6.566 25.031 -12.016 1 90.12 61 ARG B O 1
ATOM 3774 N N . LYS B 1 62 ? -7.863 23.25 -11.555 1 90.38 62 LYS B N 1
ATOM 3775 C CA . LYS B 1 62 ? -7.949 23.562 -10.133 1 90.38 62 LYS B CA 1
ATOM 3776 C C . LYS B 1 62 ? -6.566 23.594 -9.492 1 90.38 62 LYS B C 1
ATOM 3778 O O . LYS B 1 62 ? -6.312 24.406 -8.586 1 90.38 62 LYS B O 1
ATOM 3783 N N . MET B 1 63 ? -5.715 22.734 -9.938 1 89 63 MET B N 1
ATOM 3784 C CA . MET B 1 63 ? -4.387 22.625 -9.336 1 89 63 MET B CA 1
ATOM 3785 C C . MET B 1 63 ? -3.385 23.516 -10.062 1 89 63 MET B C 1
ATOM 3787 O O . MET B 1 63 ? -2.205 23.547 -9.711 1 89 63 MET B O 1
ATOM 3791 N N . ASN B 1 64 ? -3.793 24.203 -11.047 1 82.56 64 ASN B N 1
ATOM 3792 C CA . ASN B 1 64 ? -2.975 25.125 -11.828 1 82.56 64 ASN B CA 1
ATOM 3793 C C . ASN B 1 64 ? -1.729 24.438 -12.375 1 82.56 64 ASN B C 1
ATOM 3795 O O . ASN B 1 64 ? -0.618 24.953 -12.234 1 82.56 64 ASN B O 1
ATOM 3799 N N . ILE B 1 65 ? -1.968 23.312 -12.914 1 80.12 65 ILE B N 1
ATOM 3800 C CA . ILE B 1 65 ? -0.853 22.562 -13.477 1 80.12 65 ILE B CA 1
ATOM 3801 C C . ILE B 1 65 ? -0.672 22.938 -14.945 1 80.12 65 ILE B C 1
ATOM 3803 O O . ILE B 1 65 ? -1.613 22.828 -15.734 1 80.12 65 ILE B O 1
ATOM 3807 N N . SER B 1 66 ? 0.535 23.391 -15.266 1 71.06 66 SER B N 1
ATOM 3808 C CA . SER B 1 66 ? 0.84 23.844 -16.609 1 71.06 66 SER B CA 1
ATOM 3809 C C . SER B 1 66 ? 1.333 22.703 -17.484 1 71.06 66 SER B C 1
ATOM 3811 O O . SER B 1 66 ? 1.341 22.812 -18.719 1 71.06 66 SER B O 1
ATOM 3813 N N . LYS B 1 67 ? 1.667 21.594 -16.906 1 67.75 67 LYS B N 1
ATOM 3814 C CA . LYS B 1 67 ? 2.203 20.469 -17.672 1 67.75 67 LYS B CA 1
ATOM 3815 C C . LYS B 1 67 ? 1.239 20.047 -18.781 1 67.75 67 LYS B C 1
ATOM 3817 O O . LYS B 1 67 ? 0.044 20.344 -18.719 1 67.75 67 LYS B O 1
ATOM 3822 N N . SER B 1 68 ? 1.91 19.422 -19.75 1 69.06 68 SER B N 1
ATOM 3823 C CA . SER B 1 68 ? 1.078 18.891 -20.828 1 69.06 68 SER B CA 1
ATOM 3824 C C . SER B 1 68 ? 0.06 17.891 -20.281 1 69.06 68 SER B C 1
ATOM 3826 O O . SER B 1 68 ? 0.246 17.328 -19.203 1 69.06 68 SER B O 1
ATOM 3828 N N . TYR B 1 69 ? -0.948 17.859 -21 1 67.56 69 TYR B N 1
ATOM 3829 C CA . TYR B 1 69 ? -2.041 16.969 -20.625 1 67.56 69 TYR B CA 1
ATOM 3830 C C . TYR B 1 69 ? -1.544 15.539 -20.469 1 67.56 69 TYR B C 1
ATOM 3832 O O . TYR B 1 69 ? -1.937 14.844 -19.531 1 67.56 69 TYR B O 1
ATOM 3840 N N . GLY B 1 70 ? -0.658 15.07 -21.328 1 69.56 70 GLY B N 1
ATOM 3841 C CA . GLY B 1 70 ? -0.094 13.727 -21.25 1 69.56 70 GLY B CA 1
ATOM 3842 C C . GLY B 1 70 ? 0.746 13.508 -20 1 69.56 70 GLY B C 1
ATOM 3843 O O . GLY B 1 70 ? 0.606 12.484 -19.328 1 69.56 70 GLY B O 1
ATOM 3844 N N . SER B 1 71 ? 1.434 14.461 -19.719 1 77.25 71 SER B N 1
ATOM 3845 C CA . SER B 1 71 ? 2.301 14.375 -18.547 1 77.25 71 SER B CA 1
ATOM 3846 C C . SER B 1 71 ? 1.488 14.352 -17.266 1 77.25 71 SER B C 1
ATOM 3848 O O . SER B 1 71 ? 1.831 13.641 -16.328 1 77.25 71 SER B O 1
ATOM 3850 N N . PHE B 1 72 ? 0.387 15.07 -17.328 1 86.25 72 PHE B N 1
ATOM 3851 C CA . PHE B 1 72 ? -0.462 15.086 -16.141 1 86.25 72 PHE B CA 1
ATOM 3852 C C . PHE B 1 72 ? -1.157 13.742 -15.945 1 86.25 72 PHE B C 1
ATOM 3854 O O . PHE B 1 72 ? -1.304 13.266 -14.82 1 86.25 72 PHE B O 1
ATOM 3861 N N . TYR B 1 73 ? -1.477 13.195 -17.047 1 85.44 73 TYR B N 1
ATOM 3862 C CA . TYR B 1 73 ? -2.131 11.898 -16.984 1 85.44 73 TYR B CA 1
ATOM 3863 C C . TYR B 1 73 ? -1.218 10.859 -16.344 1 85.44 73 TYR B C 1
ATOM 3865 O O . TYR B 1 73 ? -1.672 10.031 -15.555 1 85.44 73 TYR B O 1
ATOM 3873 N N . ASP B 1 74 ? -0.048 10.922 -16.703 1 85.06 74 ASP B N 1
ATOM 3874 C CA . ASP B 1 74 ? 0.913 9.992 -16.125 1 85.06 74 ASP B CA 1
ATOM 3875 C C . ASP B 1 74 ? 1.009 10.18 -14.602 1 85.06 74 ASP B C 1
ATOM 3877 O O . ASP B 1 74 ? 1.061 9.203 -13.859 1 85.06 74 ASP B O 1
ATOM 3881 N N . LYS B 1 75 ? 1.012 11.367 -14.211 1 87.31 75 LYS B N 1
ATOM 3882 C CA . LYS B 1 75 ? 1.07 11.664 -12.781 1 87.31 75 LYS B CA 1
ATOM 3883 C C . LYS B 1 75 ? -0.203 11.203 -12.07 1 87.31 75 LYS B C 1
ATOM 3885 O O . LYS B 1 75 ? -0.149 10.703 -10.945 1 87.31 75 LYS B O 1
ATOM 3890 N N . LEU B 1 76 ? -1.249 11.461 -12.773 1 92.81 76 LEU B N 1
ATOM 3891 C CA . LEU B 1 76 ? -2.533 11.039 -12.219 1 92.81 76 LEU B CA 1
ATOM 3892 C C . LEU B 1 76 ? -2.6 9.523 -12.094 1 92.81 76 LEU B C 1
ATOM 3894 O O . LEU B 1 76 ? -3.133 9 -11.109 1 92.81 76 LEU B O 1
ATOM 3898 N N . ASP B 1 77 ? -2.107 8.852 -13.062 1 91.44 77 ASP B N 1
ATOM 3899 C CA . ASP B 1 77 ? -2.02 7.391 -13.055 1 91.44 77 ASP B CA 1
ATOM 3900 C C . ASP B 1 77 ? -1.245 6.895 -11.828 1 91.44 77 ASP B C 1
ATOM 3902 O O . ASP B 1 77 ? -1.722 6.027 -11.102 1 91.44 77 ASP B O 1
ATOM 3906 N N . ASP B 1 78 ? -0.167 7.539 -11.539 1 87.62 78 ASP B N 1
ATOM 3907 C CA . ASP B 1 78 ? 0.673 7.191 -10.398 1 87.62 78 ASP B CA 1
ATOM 3908 C C . ASP B 1 78 ? -0.048 7.473 -9.078 1 87.62 78 ASP B C 1
ATOM 3910 O O . ASP B 1 78 ? 0.009 6.664 -8.156 1 87.62 78 ASP B O 1
ATOM 3914 N N . ALA B 1 79 ? -0.631 8.57 -9.055 1 91.38 79 ALA B N 1
ATOM 3915 C CA . ALA B 1 79 ? -1.347 8.953 -7.844 1 91.38 79 ALA B CA 1
ATOM 3916 C C . ALA B 1 79 ? -2.494 7.992 -7.555 1 91.38 79 ALA B C 1
ATOM 3918 O O . ALA B 1 79 ? -2.703 7.594 -6.406 1 91.38 79 ALA B O 1
ATOM 3919 N N . ALA B 1 80 ? -3.18 7.605 -8.602 1 94.38 80 ALA B N 1
ATOM 3920 C CA . ALA B 1 80 ? -4.305 6.688 -8.461 1 94.38 80 ALA B CA 1
ATOM 3921 C C . ALA B 1 80 ? -3.848 5.34 -7.914 1 94.38 80 ALA B C 1
ATOM 3923 O O . ALA B 1 80 ? -4.48 4.777 -7.016 1 94.38 80 ALA B O 1
ATOM 3924 N N . LYS B 1 81 ? -2.803 4.879 -8.477 1 89.62 81 LYS B N 1
ATOM 3925 C CA . LYS B 1 81 ? -2.24 3.617 -8.008 1 89.62 81 LYS B CA 1
ATOM 3926 C C . LYS B 1 81 ? -1.822 3.711 -6.543 1 89.62 81 LYS B C 1
ATOM 3928 O O . LYS B 1 81 ? -2.133 2.822 -5.746 1 89.62 81 LYS B O 1
ATOM 3933 N N . SER B 1 82 ? -1.202 4.762 -6.234 1 88 82 SER B N 1
ATOM 3934 C CA . SER B 1 82 ? -0.745 4.969 -4.863 1 88 82 SER B CA 1
ATOM 3935 C C . SER B 1 82 ? -1.922 5.117 -3.906 1 88 82 SER B C 1
ATOM 3937 O O . SER B 1 82 ? -1.921 4.539 -2.818 1 88 82 SER B O 1
ATOM 3939 N N . MET B 1 83 ? -2.855 5.781 -4.27 1 92.88 83 MET B N 1
ATOM 3940 C CA . MET B 1 83 ? -4.012 6.047 -3.42 1 92.88 83 MET B CA 1
ATOM 3941 C C . MET B 1 83 ? -4.742 4.758 -3.076 1 92.88 83 MET B C 1
ATOM 3943 O O . MET B 1 83 ? -5.188 4.574 -1.94 1 92.88 83 MET B O 1
ATOM 3947 N N . THR B 1 84 ? -4.832 3.91 -4.035 1 93.69 84 THR B N 1
ATOM 3948 C CA . THR B 1 84 ? -5.566 2.666 -3.82 1 93.69 84 THR B CA 1
ATOM 3949 C C . THR B 1 84 ? -4.707 1.653 -3.07 1 93.69 84 THR B C 1
ATOM 3951 O O . THR B 1 84 ? -5.176 0.56 -2.74 1 93.69 84 THR B O 1
ATOM 3954 N N . GLY B 1 85 ? -3.576 2.021 -2.781 1 87.62 85 GLY B N 1
ATOM 3955 C CA . GLY B 1 85 ? -2.676 1.184 -2.006 1 87.62 85 GLY B CA 1
ATOM 3956 C C . GLY B 1 85 ? -2.42 1.716 -0.607 1 87.62 85 GLY B C 1
ATOM 3957 O O . GLY B 1 85 ? -1.541 1.221 0.1 1 87.62 85 GLY B O 1
ATOM 3958 N N . ARG B 1 86 ? -3.174 2.67 -0.247 1 86.19 86 ARG B N 1
ATOM 3959 C CA . ARG B 1 86 ? -2.992 3.26 1.075 1 86.19 86 ARG B CA 1
ATOM 3960 C C . ARG B 1 86 ? -3.947 2.637 2.088 1 86.19 86 ARG B C 1
ATOM 3962 O O . ARG B 1 86 ? -5.133 2.461 1.805 1 86.19 86 ARG B O 1
ATOM 3969 N N . THR B 1 87 ? -3.361 2.312 3.197 1 88.88 87 THR B N 1
ATOM 3970 C CA . THR B 1 87 ? -4.152 1.742 4.281 1 88.88 87 THR B CA 1
ATOM 3971 C C . THR B 1 87 ? -3.945 2.527 5.574 1 88.88 87 THR B C 1
ATOM 3973 O O . THR B 1 87 ? -2.84 2.998 5.852 1 88.88 87 THR B O 1
ATOM 3976 N N . ILE B 1 88 ? -5.02 2.73 6.273 1 86.88 88 ILE B N 1
ATOM 3977 C CA . ILE B 1 88 ? -4.965 3.35 7.594 1 86.88 88 ILE B CA 1
ATOM 3978 C C . ILE B 1 88 ? -5.508 2.381 8.641 1 86.88 88 ILE B C 1
ATOM 3980 O O . ILE B 1 88 ? -6.27 1.466 8.312 1 86.88 88 ILE B O 1
ATOM 3984 N N . GLY B 1 89 ? -5.008 2.568 9.875 1 85.06 89 GLY B N 1
ATOM 3985 C CA . GLY B 1 89 ? -5.582 1.726 10.914 1 85.06 89 GLY B CA 1
ATOM 3986 C C . GLY B 1 89 ? -4.781 1.738 12.203 1 85.06 89 GLY B C 1
ATOM 3987 O O . GLY B 1 89 ? -3.852 2.535 12.359 1 85.06 89 GLY B O 1
ATOM 3988 N N . THR B 1 90 ? -5.383 0.984 13.094 1 83 90 THR B N 1
ATOM 3989 C CA . THR B 1 90 ? -4.801 0.893 14.422 1 83 90 THR B CA 1
ATOM 3990 C C . THR B 1 90 ? -4.68 -0.564 14.867 1 83 90 THR B C 1
ATOM 3992 O O . THR B 1 90 ? -5.344 -1.441 14.312 1 83 90 THR B O 1
ATOM 3995 N N . SER B 1 91 ? -3.736 -0.803 15.656 1 86.19 91 SER B N 1
ATOM 3996 C CA . SER B 1 91 ? -3.541 -2.117 16.266 1 86.19 91 SER B CA 1
ATOM 3997 C C . SER B 1 91 ? -3.268 -2.008 17.75 1 86.19 91 SER B C 1
ATOM 3999 O O . SER B 1 91 ? -2.668 -1.03 18.219 1 86.19 91 SER B O 1
ATOM 4001 N N . ASN B 1 92 ? -3.871 -2.928 18.5 1 85.75 92 ASN B N 1
ATOM 4002 C CA . ASN B 1 92 ? -3.629 -3.068 19.938 1 85.75 92 ASN B CA 1
ATOM 4003 C C . ASN B 1 92 ? -3.16 -4.477 20.297 1 85.75 92 ASN B C 1
ATOM 4005 O O . ASN B 1 92 ? -3.969 -5.406 20.359 1 85.75 92 ASN B O 1
ATOM 4009 N N . LYS B 1 93 ? -1.957 -4.609 20.578 1 79.88 93 LYS B N 1
ATOM 4010 C CA . LYS B 1 93 ? -1.367 -5.922 20.844 1 79.88 93 LYS B CA 1
ATOM 4011 C C . LYS B 1 93 ? -1.907 -6.516 22.141 1 79.88 93 LYS B C 1
ATOM 4013 O O . LYS B 1 93 ? -2.127 -7.727 22.234 1 79.88 93 LYS B O 1
ATOM 4018 N N . LYS B 1 94 ? -2.062 -5.641 23.125 1 80.81 94 LYS B N 1
ATOM 4019 C CA . LYS B 1 94 ? -2.527 -6.113 24.422 1 80.81 94 LYS B CA 1
ATOM 4020 C C . LYS B 1 94 ? -3.889 -6.797 24.312 1 80.81 94 LYS B C 1
ATOM 4022 O O . LYS B 1 94 ? -4.09 -7.887 24.844 1 80.81 94 LYS B O 1
ATOM 4027 N N . ASN B 1 95 ? -4.754 -6.191 23.578 1 85 95 ASN B N 1
ATOM 4028 C CA . ASN B 1 95 ? -6.102 -6.727 23.438 1 85 95 ASN B CA 1
ATOM 4029 C C . ASN B 1 95 ? -6.219 -7.613 22.188 1 85 95 ASN B C 1
ATOM 4031 O O . ASN B 1 95 ? -7.281 -8.18 21.922 1 85 95 ASN B O 1
ATOM 4035 N N . ARG B 1 96 ? -5.148 -7.746 21.438 1 86.5 96 ARG B N 1
ATOM 4036 C CA . ARG B 1 96 ? -5.109 -8.547 20.219 1 86.5 96 ARG B CA 1
ATOM 4037 C C . ARG B 1 96 ? -6.18 -8.094 19.234 1 86.5 96 ARG B C 1
ATOM 4039 O O . ARG B 1 96 ? -6.941 -8.914 18.703 1 86.5 96 ARG B O 1
ATOM 4046 N N . THR B 1 97 ? -6.277 -6.781 19.016 1 91.62 97 THR B N 1
ATOM 4047 C CA . THR B 1 97 ? -7.242 -6.203 18.094 1 91.62 97 THR B CA 1
ATOM 4048 C C . THR B 1 97 ? -6.539 -5.324 17.062 1 91.62 97 THR B C 1
ATOM 4050 O O . THR B 1 97 ? -5.484 -4.75 17.344 1 91.62 97 THR B O 1
ATOM 4053 N N . PHE B 1 98 ? -7.023 -5.312 15.852 1 93.88 98 PHE B N 1
ATOM 4054 C CA . PHE B 1 98 ? -6.602 -4.363 14.828 1 93.88 98 PHE B CA 1
ATOM 4055 C C . PHE B 1 98 ? -7.746 -4.066 13.867 1 93.88 98 PHE B C 1
ATOM 4057 O O . PHE B 1 98 ? -8.727 -4.812 13.805 1 93.88 98 PHE B O 1
ATOM 4064 N N . ASP B 1 99 ? -7.668 -2.967 13.25 1 95.06 99 ASP B N 1
ATOM 4065 C CA . ASP B 1 99 ? -8.617 -2.516 12.234 1 95.06 99 ASP B CA 1
ATOM 4066 C C . ASP B 1 99 ? -7.91 -1.692 11.156 1 95.06 99 ASP B C 1
ATOM 4068 O O . ASP B 1 99 ? -7.527 -0.544 11.398 1 95.06 99 ASP B O 1
ATOM 4072 N N . TYR B 1 100 ? -7.711 -2.324 9.977 1 94.38 100 TYR B N 1
ATOM 4073 C CA . TYR B 1 100 ? -7.062 -1.653 8.859 1 94.38 100 TYR B CA 1
ATOM 4074 C C . TYR B 1 100 ? -8.047 -1.411 7.719 1 94.38 100 TYR B C 1
ATOM 4076 O O . TYR B 1 100 ? -8.836 -2.293 7.379 1 94.38 100 TYR B O 1
ATOM 4084 N N . ILE B 1 101 ? -8.016 -0.215 7.16 1 95.88 101 ILE B N 1
ATOM 4085 C CA . ILE B 1 101 ? -8.992 0.219 6.16 1 95.88 101 ILE B CA 1
ATOM 4086 C C . ILE B 1 101 ? -8.266 0.875 4.988 1 95.88 101 ILE B C 1
ATOM 4088 O O . ILE B 1 101 ? -7.43 1.761 5.184 1 95.88 101 ILE B O 1
ATOM 4092 N N . SER B 1 102 ? -8.547 0.35 3.811 1 95.31 102 SER B N 1
ATOM 4093 C CA . SER B 1 102 ? -8.109 1.087 2.629 1 95.31 102 SER B CA 1
ATOM 4094 C C . SER B 1 102 ? -8.922 2.363 2.441 1 95.31 102 SER B C 1
ATOM 4096 O O . SER B 1 102 ? -10.148 2.338 2.498 1 95.31 102 SER B O 1
ATOM 4098 N N . VAL B 1 103 ? -8.305 3.457 2.205 1 94.62 103 VAL B N 1
ATOM 4099 C CA . VAL B 1 103 ? -9.008 4.73 2.129 1 94.62 103 VAL B CA 1
ATOM 4100 C C . VAL B 1 103 ? -9.727 4.848 0.785 1 94.62 103 VAL B C 1
ATOM 4102 O O . VAL B 1 103 ? -10.938 5.07 0.735 1 94.62 103 VAL B O 1
ATOM 4105 N N . VAL B 1 104 ? -8.984 4.75 -0.271 1 97.12 104 VAL B N 1
ATOM 4106 C CA . VAL B 1 104 ? -9.516 4.715 -1.628 1 97.12 104 VAL B CA 1
ATOM 4107 C C . VAL B 1 104 ? -9.547 3.273 -2.135 1 97.12 104 VAL B C 1
ATOM 4109 O O . VAL B 1 104 ? -8.508 2.607 -2.186 1 97.12 104 VAL B O 1
ATOM 4112 N N . THR B 1 105 ? -10.711 2.826 -2.488 1 98.19 105 THR B N 1
ATOM 4113 C CA . THR B 1 105 ? -10.844 1.412 -2.824 1 98.19 105 THR B CA 1
ATOM 4114 C C . THR B 1 105 ? -10.719 1.199 -4.328 1 98.19 105 THR B C 1
ATOM 4116 O O . THR B 1 105 ? -10.469 0.082 -4.785 1 98.19 105 THR B O 1
ATOM 4119 N N . ARG B 1 106 ? -10.938 2.215 -5.055 1 98.12 106 ARG B N 1
ATOM 4120 C CA . ARG B 1 106 ? -10.812 2.131 -6.508 1 98.12 106 ARG B CA 1
ATOM 4121 C C . ARG B 1 106 ? -10.594 3.51 -7.117 1 98.12 106 ARG B C 1
ATOM 4123 O O . ARG B 1 106 ? -11.133 4.504 -6.633 1 98.12 106 ARG B O 1
ATOM 4130 N N . ALA B 1 107 ? -9.797 3.615 -8.109 1 98 107 ALA B N 1
ATOM 4131 C CA . ALA B 1 107 ? -9.539 4.832 -8.875 1 98 107 ALA B CA 1
ATOM 4132 C C . ALA B 1 107 ? -9.445 4.535 -10.367 1 98 107 ALA B C 1
ATOM 4134 O O . ALA B 1 107 ? -8.688 3.658 -10.781 1 98 107 ALA B O 1
ATOM 4135 N N . THR B 1 108 ? -10.258 5.293 -11.141 1 97.69 108 THR B N 1
ATOM 4136 C CA . THR B 1 108 ? -10.305 5.016 -12.578 1 97.69 108 THR B CA 1
ATOM 4137 C C . THR B 1 108 ? -10.219 6.312 -13.383 1 97.69 108 THR B C 1
ATOM 4139 O O . THR B 1 108 ? -10.57 7.383 -12.883 1 97.69 108 THR B O 1
ATOM 4142 N N . SER B 1 109 ? -9.641 6.199 -14.477 1 96.06 109 SER B N 1
ATOM 4143 C CA . SER B 1 109 ? -9.719 7.223 -15.508 1 96.06 109 SER B CA 1
ATOM 4144 C C . SER B 1 109 ? -10.18 6.633 -16.844 1 96.06 109 SER B C 1
ATOM 4146 O O . SER B 1 109 ? -9.57 5.688 -17.344 1 96.06 109 SER B O 1
ATOM 4148 N N . LYS B 1 110 ? -11.258 7.172 -17.297 1 94.88 110 LYS B N 1
ATOM 4149 C CA . LYS B 1 110 ? -11.844 6.758 -18.562 1 94.88 110 LYS B CA 1
ATOM 4150 C C . LYS B 1 110 ? -12.586 7.914 -19.219 1 94.88 110 LYS B C 1
ATOM 4152 O O . LYS B 1 110 ? -13.352 8.625 -18.562 1 94.88 110 LYS B O 1
ATOM 4157 N N . ASP B 1 111 ? -12.328 8.109 -20.5 1 93.25 111 ASP B N 1
ATOM 4158 C CA . ASP B 1 111 ? -13.016 9.133 -21.281 1 93.25 111 ASP B CA 1
ATOM 4159 C C . ASP B 1 111 ? -12.844 10.516 -20.656 1 93.25 111 ASP B C 1
ATOM 4161 O O . ASP B 1 111 ? -13.805 11.281 -20.547 1 93.25 111 ASP B O 1
ATOM 4165 N N . GLY B 1 112 ? -11.734 10.703 -20.062 1 92.44 112 GLY B N 1
ATOM 4166 C CA . GLY B 1 112 ? -11.398 12.008 -19.516 1 92.44 112 GLY B CA 1
ATOM 4167 C C . GLY B 1 112 ? -11.984 12.258 -18.141 1 92.44 112 GLY B C 1
ATOM 4168 O O . GLY B 1 112 ? -11.898 13.367 -17.609 1 92.44 112 GLY B O 1
ATOM 4169 N N . ILE B 1 113 ? -12.609 11.258 -17.578 1 96.75 113 ILE B N 1
ATOM 4170 C CA . ILE B 1 113 ? -13.211 11.398 -16.25 1 96.75 113 ILE B CA 1
ATOM 4171 C C . ILE B 1 113 ? -12.398 10.602 -15.234 1 96.75 113 ILE B C 1
ATOM 4173 O O . ILE B 1 113 ? -12.133 9.414 -15.43 1 96.75 113 ILE B O 1
ATOM 4177 N N . PHE B 1 114 ? -11.93 11.289 -14.242 1 97.38 114 PHE B N 1
ATOM 4178 C CA . PHE B 1 114 ? -11.25 10.664 -13.109 1 97.38 114 PHE B CA 1
ATOM 4179 C C . PHE B 1 114 ? -12.242 10.344 -12 1 97.38 114 PHE B C 1
ATOM 4181 O O . PHE B 1 114 ? -12.984 11.219 -11.547 1 97.38 114 PHE B O 1
ATOM 4188 N N . ARG B 1 115 ? -12.273 9.094 -11.625 1 97.94 115 ARG B N 1
ATOM 4189 C CA . ARG B 1 115 ? -13.219 8.602 -10.633 1 97.94 115 ARG B CA 1
ATOM 4190 C C . ARG B 1 115 ? -12.5 7.965 -9.453 1 97.94 115 ARG B C 1
ATOM 4192 O O . ARG B 1 115 ? -11.625 7.113 -9.633 1 97.94 115 ARG B O 1
ATOM 4199 N N . ILE B 1 116 ? -12.883 8.43 -8.273 1 98.19 116 ILE B N 1
ATOM 4200 C CA . ILE B 1 116 ? -12.336 7.863 -7.043 1 98.19 116 ILE B CA 1
ATOM 4201 C C . ILE B 1 116 ? -13.469 7.305 -6.188 1 98.19 116 ILE B C 1
ATOM 4203 O O . ILE B 1 116 ? -14.516 7.941 -6.043 1 98.19 116 ILE B O 1
ATOM 4207 N N . ILE B 1 117 ? -13.25 6.152 -5.656 1 98.38 117 ILE B N 1
ATOM 4208 C CA . ILE B 1 117 ? -14.219 5.543 -4.75 1 98.38 117 ILE B CA 1
ATOM 4209 C C . ILE B 1 117 ? -13.609 5.406 -3.357 1 98.38 117 ILE B C 1
ATOM 4211 O O . ILE B 1 117 ? -12.602 4.723 -3.18 1 98.38 117 ILE B O 1
ATOM 4215 N N . PHE B 1 118 ? -14.227 6.059 -2.391 1 97.75 118 PHE B N 1
ATOM 4216 C CA . PHE B 1 118 ? -13.766 5.973 -1.009 1 97.75 118 PHE B CA 1
ATOM 4217 C C . PHE B 1 118 ? -14.43 4.805 -0.29 1 97.75 118 PHE B C 1
ATOM 4219 O O . PHE B 1 118 ? -15.562 4.43 -0.609 1 97.75 118 PHE B O 1
ATOM 4226 N N . ASN B 1 119 ? -13.742 4.332 0.638 1 97.88 119 ASN B N 1
ATOM 4227 C CA . ASN B 1 119 ? -14.234 3.238 1.466 1 97.88 119 ASN B CA 1
ATOM 4228 C C . ASN B 1 119 ? -15.492 3.641 2.236 1 97.88 119 ASN B C 1
ATOM 4230 O O . ASN B 1 119 ? -15.484 4.625 2.979 1 97.88 119 ASN B O 1
ATOM 4234 N N . PRO B 1 120 ? -16.547 2.844 2.086 1 96.56 120 PRO B N 1
ATOM 4235 C CA . PRO B 1 120 ? -17.781 3.199 2.793 1 96.56 120 PRO B CA 1
ATOM 4236 C C . PRO B 1 120 ? -17.609 3.186 4.312 1 96.56 120 PRO B C 1
ATOM 4238 O O . PRO B 1 120 ? -18.344 3.879 5.02 1 96.56 120 PRO B O 1
ATOM 4241 N N . ALA B 1 121 ? -16.719 2.459 4.789 1 95.31 121 ALA B N 1
ATOM 4242 C CA . ALA B 1 121 ? -16.438 2.416 6.223 1 95.31 121 ALA B CA 1
ATOM 4243 C C . ALA B 1 121 ? -16 3.781 6.738 1 95.31 121 ALA B C 1
ATOM 4245 O O . ALA B 1 121 ? -16.016 4.031 7.949 1 95.31 121 ALA B O 1
ATOM 4246 N N . LEU B 1 122 ? -15.625 4.68 5.852 1 95.19 122 LEU B N 1
ATOM 4247 C CA . LEU B 1 122 ? -15.125 5.996 6.238 1 95.19 122 LEU B CA 1
ATOM 4248 C C . LEU B 1 122 ? -16.172 7.074 5.961 1 95.19 122 LEU B C 1
ATOM 4250 O O . LEU B 1 122 ? -15.828 8.25 5.84 1 95.19 122 LEU B O 1
ATOM 4254 N N . LYS B 1 123 ? -17.344 6.719 5.812 1 95.88 123 LYS B N 1
ATOM 4255 C CA . LYS B 1 123 ? -18.422 7.656 5.484 1 95.88 123 LYS B CA 1
ATOM 4256 C C . LYS B 1 123 ? -18.453 8.82 6.469 1 95.88 123 LYS B C 1
ATOM 4258 O O . LYS B 1 123 ? -18.516 9.984 6.062 1 95.88 123 LYS B O 1
ATOM 4263 N N . ASP B 1 124 ? -18.25 8.555 7.746 1 94.62 124 ASP B N 1
ATOM 4264 C CA . ASP B 1 124 ? -18.297 9.57 8.789 1 94.62 124 ASP B CA 1
ATOM 4265 C C . ASP B 1 124 ? -17.047 10.453 8.758 1 94.62 124 ASP B C 1
ATOM 4267 O O . ASP B 1 124 ? -17.016 11.508 9.391 1 94.62 124 ASP B O 1
ATOM 4271 N N . ASN B 1 125 ? -16.062 10.016 8.023 1 94.56 125 ASN B N 1
ATOM 4272 C CA . ASN B 1 125 ? -14.82 10.781 7.926 1 94.56 125 ASN B CA 1
ATOM 4273 C C . ASN B 1 125 ? -14.734 11.539 6.605 1 94.56 125 ASN B C 1
ATOM 4275 O O . ASN B 1 125 ? -13.867 12.406 6.441 1 94.56 125 ASN B O 1
ATOM 4279 N N . ILE B 1 126 ? -15.633 11.242 5.723 1 94.62 126 ILE B N 1
ATOM 4280 C CA . ILE B 1 126 ? -15.516 11.812 4.383 1 94.62 126 ILE B CA 1
ATOM 4281 C C . ILE B 1 126 ? -16.703 12.734 4.105 1 94.62 126 ILE B C 1
ATOM 4283 O O . ILE B 1 126 ? -16.516 13.906 3.752 1 94.62 126 ILE B O 1
ATOM 4287 N N . ILE B 1 127 ? -17.891 12.289 4.238 1 92.94 127 ILE B N 1
ATOM 4288 C CA . ILE B 1 127 ? -19.047 13.109 3.844 1 92.94 127 ILE B CA 1
ATOM 4289 C C . ILE B 1 127 ? -19.875 13.469 5.074 1 92.94 127 ILE B C 1
ATOM 4291 O O . ILE B 1 127 ? -20.516 14.516 5.109 1 92.94 127 ILE B O 1
ATOM 4295 N N . ASP B 1 128 ? -19.984 12.672 6.066 1 89.94 128 ASP B N 1
ATOM 4296 C CA . ASP B 1 128 ? -20.828 12.914 7.238 1 89.94 128 ASP B CA 1
ATOM 4297 C C . ASP B 1 128 ? -19.969 13.195 8.469 1 89.94 128 ASP B C 1
ATOM 4299 O O . ASP B 1 128 ? -20.141 12.555 9.516 1 89.94 128 ASP B O 1
ATOM 4303 N N . ILE B 1 129 ? -19.172 14.211 8.281 1 91.69 129 ILE B N 1
ATOM 4304 C CA . ILE B 1 129 ? -18.281 14.516 9.391 1 91.69 129 ILE B CA 1
ATOM 4305 C C . ILE B 1 129 ? -19.031 15.305 10.461 1 91.69 129 ILE B C 1
ATOM 4307 O O . ILE B 1 129 ? -19.5 16.422 10.203 1 91.69 129 ILE B O 1
ATOM 4311 N N . LYS B 1 130 ? -19.188 14.781 11.586 1 87.75 130 LYS B N 1
ATOM 4312 C CA . LYS B 1 130 ? -19.984 15.406 12.625 1 87.75 130 LYS B CA 1
ATOM 4313 C C . LYS B 1 130 ? -19.094 16.047 13.695 1 87.75 130 LYS B C 1
ATOM 4315 O O . LYS B 1 130 ? -19.391 17.141 14.172 1 87.75 130 LYS B O 1
ATOM 4320 N N . ASP B 1 131 ? -18.047 15.242 14.07 1 86 131 ASP B N 1
ATOM 4321 C CA . ASP B 1 131 ? -17.172 15.734 15.125 1 86 131 ASP B CA 1
ATOM 4322 C C . ASP B 1 131 ? -15.711 15.391 14.82 1 86 131 ASP B C 1
ATOM 4324 O O . ASP B 1 131 ? -15.414 14.727 13.828 1 86 131 ASP B O 1
ATOM 4328 N N . LYS B 1 132 ? -14.734 16.109 15.508 1 88.31 132 LYS B N 1
ATOM 4329 C CA . LYS B 1 132 ? -13.297 15.852 15.445 1 88.31 132 LYS B CA 1
ATOM 4330 C C . LYS B 1 132 ? -12.75 16.109 14.047 1 88.31 132 LYS B C 1
ATOM 4332 O O . LYS B 1 132 ? -12.219 15.203 13.406 1 88.31 132 LYS B O 1
ATOM 4337 N N . PHE B 1 133 ? -13.031 17.234 13.617 1 93.25 133 PHE B N 1
ATOM 4338 C CA . PHE B 1 133 ? -12.516 17.625 12.305 1 93.25 133 PHE B CA 1
ATOM 4339 C C . PHE B 1 133 ? -11.781 18.953 12.391 1 93.25 133 PHE B C 1
ATOM 4341 O O . PHE B 1 133 ? -11.891 19.672 13.383 1 93.25 133 PHE B O 1
ATOM 4348 N N . THR B 1 134 ? -11.016 19.219 11.398 1 92.81 134 THR B N 1
ATOM 4349 C CA . THR B 1 134 ? -10.305 20.484 11.195 1 92.81 134 THR B CA 1
ATOM 4350 C C . THR B 1 134 ? -10.797 21.172 9.93 1 92.81 134 THR B C 1
ATOM 4352 O O . THR B 1 134 ? -11.008 20.531 8.898 1 92.81 134 THR B O 1
ATOM 4355 N N . VAL B 1 135 ? -11.055 22.484 10.062 1 93.19 135 VAL B N 1
ATOM 4356 C CA . VAL B 1 135 ? -11.469 23.25 8.898 1 93.19 135 VAL B CA 1
ATOM 4357 C C . VAL B 1 135 ? -10.234 23.766 8.148 1 93.19 135 VAL B C 1
ATOM 4359 O O . VAL B 1 135 ? -9.344 24.375 8.742 1 93.19 135 VAL B O 1
ATOM 4362 N N . LEU B 1 136 ? -10.203 23.469 6.875 1 95.31 136 LEU B N 1
ATOM 4363 C CA . LEU B 1 136 ? -9.102 23.875 6.004 1 95.31 136 LEU B CA 1
ATOM 4364 C C . LEU B 1 136 ? -9.617 24.672 4.812 1 95.31 136 LEU B C 1
ATOM 4366 O O . LEU B 1 136 ? -10.812 24.625 4.492 1 95.31 136 LEU B O 1
ATOM 4370 N N . LYS B 1 137 ? -8.719 25.422 4.203 1 95.25 137 LYS B N 1
ATOM 4371 C CA . LYS B 1 137 ? -9.031 26.156 2.977 1 95.25 137 LYS B CA 1
ATOM 4372 C C . LYS B 1 137 ? -8.453 25.453 1.754 1 95.25 137 LYS B C 1
ATOM 4374 O O . LYS B 1 137 ? -7.25 25.188 1.698 1 95.25 137 LYS B O 1
ATOM 4379 N N . LEU B 1 138 ? -9.359 25.172 0.812 1 96.5 138 LEU B N 1
ATOM 4380 C CA . LEU B 1 138 ? -8.938 24.438 -0.38 1 96.5 138 LEU B CA 1
ATOM 4381 C C . LEU B 1 138 ? -7.855 25.219 -1.128 1 96.5 138 LEU B C 1
ATOM 4383 O O . LEU B 1 138 ? -6.848 24.641 -1.542 1 96.5 138 LEU B O 1
ATOM 4387 N N . SER B 1 139 ? -8.031 26.516 -1.345 1 95.38 139 SER B N 1
ATOM 4388 C CA . SER B 1 139 ? -7.066 27.328 -2.061 1 95.38 139 SER B CA 1
ATOM 4389 C C . SER B 1 139 ? -5.688 27.25 -1.414 1 95.38 139 SER B C 1
ATOM 4391 O O . SER B 1 139 ? -4.672 27.172 -2.109 1 95.38 139 SER B O 1
ATOM 4393 N N . THR B 1 140 ? -5.676 27.281 -0.062 1 95.25 140 THR B N 1
ATOM 4394 C CA . THR B 1 140 ? -4.418 27.172 0.672 1 95.25 140 THR B CA 1
ATOM 4395 C C . THR B 1 140 ? -3.762 25.812 0.424 1 95.25 140 THR B C 1
ATOM 4397 O O . THR B 1 140 ? -2.578 25.75 0.09 1 95.25 140 THR B O 1
ATOM 4400 N N . MET B 1 141 ? -4.547 24.781 0.524 1 96.31 141 MET B N 1
ATOM 4401 C CA . MET B 1 141 ? -4.016 23.438 0.358 1 96.31 141 MET B CA 1
ATOM 4402 C C . MET B 1 141 ? -3.455 23.234 -1.047 1 96.31 141 MET B C 1
ATOM 4404 O O . MET B 1 141 ? -2.422 22.594 -1.223 1 96.31 141 MET B O 1
ATOM 4408 N N . LEU B 1 142 ? -4.133 23.781 -2.014 1 95.62 142 LEU B N 1
ATOM 4409 C CA . LEU B 1 142 ? -3.723 23.609 -3.402 1 95.62 142 LEU B CA 1
ATOM 4410 C C . LEU B 1 142 ? -2.494 24.453 -3.717 1 95.62 142 LEU B C 1
ATOM 4412 O O . LEU B 1 142 ? -1.838 24.25 -4.742 1 95.62 142 LEU B O 1
ATOM 4416 N N . SER B 1 143 ? -2.127 25.375 -2.869 1 94.25 143 SER B N 1
ATOM 4417 C CA . SER B 1 143 ? -1.015 26.281 -3.129 1 94.25 143 SER B CA 1
ATOM 4418 C C . SER B 1 143 ? 0.313 25.656 -2.707 1 94.25 143 SER B C 1
ATOM 4420 O O . SER B 1 143 ? 1.38 26.125 -3.117 1 94.25 143 SER B O 1
ATOM 4422 N N . PHE B 1 144 ? 0.267 24.641 -1.912 1 94.5 144 PHE B N 1
ATOM 4423 C CA . PHE B 1 144 ? 1.496 24.016 -1.432 1 94.5 144 PHE B CA 1
ATOM 4424 C C . PHE B 1 144 ? 2.229 23.312 -2.57 1 94.5 144 PHE B C 1
ATOM 4426 O O . PHE B 1 144 ? 1.602 22.688 -3.43 1 94.5 144 PHE B O 1
ATOM 4433 N N . LYS B 1 145 ? 3.518 23.328 -2.461 1 90.31 145 LYS B N 1
ATOM 4434 C CA . LYS B 1 145 ? 4.355 22.641 -3.434 1 90.31 145 LYS B CA 1
ATOM 4435 C C . LYS B 1 145 ? 4.984 21.391 -2.824 1 90.31 145 LYS B C 1
ATOM 4437 O O . LYS B 1 145 ? 5.301 20.438 -3.537 1 90.31 145 LYS B O 1
ATOM 4442 N N . SER B 1 146 ? 5.105 21.484 -1.562 1 91.25 146 SER B N 1
ATOM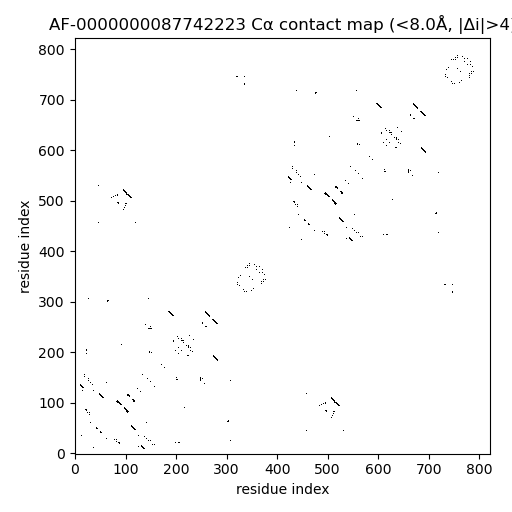 4443 C CA . SER B 1 146 ? 5.73 20.375 -0.837 1 91.25 146 SER B CA 1
ATOM 4444 C C . SER B 1 146 ? 4.695 19.578 -0.053 1 91.25 146 SER B C 1
ATOM 4446 O O . SER B 1 146 ? 3.863 20.141 0.654 1 91.25 146 SER B O 1
ATOM 4448 N N . SER B 1 147 ? 4.863 18.203 -0.248 1 90.88 147 SER B N 1
ATOM 4449 C CA . SER B 1 147 ? 3.986 17.344 0.541 1 90.88 147 SER B CA 1
ATOM 4450 C C . SER B 1 147 ? 4.289 17.453 2.031 1 90.88 147 SER B C 1
ATOM 4452 O O . SER B 1 147 ? 3.385 17.359 2.863 1 90.88 147 SER B O 1
ATOM 4454 N N . TYR B 1 148 ? 5.488 17.766 2.391 1 91.81 148 TYR B N 1
ATOM 4455 C CA . TYR B 1 148 ? 5.875 17.922 3.787 1 91.81 148 TYR B CA 1
ATOM 4456 C C . TYR B 1 148 ? 5.234 19.172 4.395 1 91.81 148 TYR B C 1
ATOM 4458 O O . TYR B 1 148 ? 4.758 19.141 5.531 1 91.81 148 TYR B O 1
ATOM 4466 N N . SER B 1 149 ? 5.258 20.234 3.611 1 95.19 149 SER B N 1
ATOM 4467 C CA . SER B 1 149 ? 4.645 21.469 4.078 1 95.19 149 SER B CA 1
ATOM 4468 C C . SER B 1 149 ? 3.148 21.297 4.309 1 95.19 149 SER B C 1
ATOM 4470 O O . SER B 1 149 ? 2.621 21.703 5.344 1 95.19 149 SER B O 1
ATOM 4472 N N . LEU B 1 150 ? 2.568 20.672 3.359 1 95.31 150 LEU B N 1
ATOM 4473 C CA . LEU B 1 150 ? 1.131 20.438 3.436 1 95.31 150 LEU B CA 1
ATOM 4474 C C . LEU B 1 150 ? 0.781 19.594 4.656 1 95.31 150 LEU B C 1
ATOM 4476 O O . LEU B 1 150 ? -0.115 19.953 5.426 1 95.31 150 LEU B O 1
ATOM 4480 N N . ARG B 1 151 ? 1.503 18.547 4.852 1 94.25 151 ARG B N 1
ATOM 4481 C CA . ARG B 1 151 ? 1.252 17.641 5.957 1 94.25 151 ARG B CA 1
ATOM 4482 C C . ARG B 1 151 ? 1.52 18.312 7.297 1 94.25 151 ARG B C 1
ATOM 4484 O O . ARG B 1 151 ? 0.744 18.156 8.242 1 94.25 151 ARG B O 1
ATOM 4491 N N . LEU B 1 152 ? 2.59 19 7.383 1 94.88 152 LEU B N 1
ATOM 4492 C CA . LEU B 1 152 ? 2.895 19.703 8.625 1 94.88 152 LEU B CA 1
ATOM 4493 C C . LEU B 1 152 ? 1.811 20.734 8.945 1 94.88 152 LEU B C 1
ATOM 4495 O O . LEU B 1 152 ? 1.38 20.844 10.094 1 94.88 152 LEU B O 1
ATOM 4499 N N . TYR B 1 153 ? 1.411 21.469 7.914 1 96.25 153 TYR B N 1
ATOM 4500 C CA . TYR B 1 153 ? 0.35 22.453 8.102 1 96.25 153 TYR B CA 1
ATOM 4501 C C . TYR B 1 153 ? -0.914 21.797 8.641 1 96.25 153 TYR B C 1
ATOM 4503 O O . TYR B 1 153 ? -1.514 22.297 9.602 1 96.25 153 TYR B O 1
ATOM 4511 N N . GLU B 1 154 ? -1.292 20.656 8.102 1 95 154 GLU B N 1
ATOM 4512 C CA . GLU B 1 154 ? -2.477 19.922 8.555 1 95 154 GLU B CA 1
ATOM 4513 C C . GLU B 1 154 ? -2.336 19.484 10.008 1 95 154 GLU B C 1
ATOM 4515 O O . GLU B 1 154 ? -3.275 19.625 10.797 1 95 154 GLU B O 1
ATOM 4520 N N . LEU B 1 155 ? -1.225 18.984 10.281 1 93.12 155 LEU B N 1
ATOM 4521 C CA . LEU B 1 155 ? -0.961 18.484 11.625 1 93.12 155 LEU B CA 1
ATOM 4522 C C . LEU B 1 155 ? -1.045 19.625 12.648 1 93.12 155 LEU B C 1
ATOM 4524 O O . LEU B 1 155 ? -1.664 19.469 13.703 1 93.12 155 LEU B O 1
ATOM 4528 N N . LEU B 1 156 ? -0.419 20.734 12.344 1 93.81 156 LEU B N 1
ATOM 4529 C CA . LEU B 1 156 ? -0.398 21.859 13.258 1 93.81 156 LEU B CA 1
ATOM 4530 C C . LEU B 1 156 ? -1.79 22.469 13.406 1 93.81 156 LEU B C 1
ATOM 4532 O O . LEU B 1 156 ? -2.193 22.859 14.508 1 93.81 156 LEU B O 1
ATOM 4536 N N . LYS B 1 157 ? -2.49 22.547 12.297 1 93.5 157 LYS B N 1
ATOM 4537 C CA . LYS B 1 157 ? -3.861 23.047 12.344 1 93.5 157 LYS B CA 1
ATOM 4538 C C . LYS B 1 157 ? -4.742 22.156 13.211 1 93.5 157 LYS B C 1
ATOM 4540 O O . LYS B 1 157 ? -5.582 22.641 13.969 1 93.5 157 LYS B O 1
ATOM 4545 N N . ASP B 1 158 ? -4.551 20.906 12.984 1 92.38 158 ASP B N 1
ATOM 4546 C CA . ASP B 1 158 ? -5.285 19.922 13.781 1 92.38 158 ASP B CA 1
ATOM 4547 C C . ASP B 1 158 ? -4.992 20.109 15.273 1 92.38 158 ASP B C 1
ATOM 4549 O O . ASP B 1 158 ? -5.91 20.109 16.094 1 92.38 158 ASP B O 1
ATOM 4553 N N . GLU B 1 159 ? -3.777 20.266 15.648 1 87.94 159 GLU B N 1
ATOM 4554 C CA . GLU B 1 159 ? -3.363 20.484 17.031 1 87.94 159 GLU B CA 1
ATOM 4555 C C . GLU B 1 159 ? -3.949 21.781 17.578 1 87.94 159 GLU B C 1
ATOM 4557 O O . GLU B 1 159 ? -4.387 21.828 18.734 1 87.94 159 GLU B O 1
ATOM 4562 N N . LEU B 1 160 ? -3.887 22.797 16.781 1 86.94 160 LEU B N 1
ATOM 4563 C CA . LEU B 1 160 ? -4.426 24.094 17.188 1 86.94 160 LEU B CA 1
ATOM 4564 C C . LEU B 1 160 ? -5.914 23.984 17.484 1 86.94 160 LEU B C 1
ATOM 4566 O O . LEU B 1 160 ? -6.395 24.562 18.469 1 86.94 160 LEU B O 1
ATOM 4570 N N . GLN B 1 161 ? -6.586 23.281 16.641 1 85.25 161 GLN B N 1
ATOM 4571 C CA . GLN B 1 161 ? -8.016 23.094 16.844 1 85.25 161 GLN B CA 1
ATOM 4572 C C . GLN B 1 161 ? -8.297 22.344 18.141 1 85.25 161 GLN B C 1
ATOM 4574 O O . GLN B 1 161 ? -9.242 22.672 18.859 1 85.25 161 GLN B O 1
ATOM 4579 N N . GLU B 1 162 ? -7.504 21.391 18.375 1 83.38 162 GLU B N 1
ATOM 4580 C CA . GLU B 1 162 ? -7.648 20.625 19.609 1 83.38 162 GLU B CA 1
ATOM 4581 C C . GLU B 1 162 ? -7.391 21.5 20.844 1 83.38 162 GLU B C 1
ATOM 4583 O O . GLU B 1 162 ? -8.109 21.391 21.844 1 83.38 162 GLU B O 1
ATOM 4588 N N . ILE B 1 163 ? -6.41 22.297 20.781 1 79 163 ILE B N 1
ATOM 4589 C CA . ILE B 1 163 ? -6.062 23.188 21.891 1 79 163 ILE B CA 1
ATOM 4590 C C . ILE B 1 163 ? -7.191 24.188 22.109 1 79 163 ILE B C 1
ATOM 4592 O O . ILE B 1 163 ? -7.582 24.438 23.266 1 79 163 ILE B O 1
ATOM 4596 N N . LYS B 1 164 ? -7.672 24.688 21.062 1 76.69 164 LYS B N 1
ATOM 4597 C CA . LYS B 1 164 ? -8.766 25.641 21.172 1 76.69 164 LYS B CA 1
ATOM 4598 C C . LYS B 1 164 ? -10 25 21.781 1 76.69 164 LYS B C 1
ATOM 4600 O O . LYS B 1 164 ? -10.68 25.625 22.609 1 76.69 164 LYS B O 1
ATOM 4605 N N . TRP B 1 165 ? -10.25 23.859 21.359 1 78.62 165 TRP B N 1
ATOM 4606 C CA . TRP B 1 165 ? -11.391 23.141 21.891 1 78.62 165 TRP B CA 1
ATOM 4607 C C . TRP B 1 165 ? -11.227 22.906 23.391 1 78.62 165 TRP B C 1
ATOM 4609 O O . TRP B 1 165 ? -12.172 23.094 24.172 1 78.62 165 TRP B O 1
ATOM 4619 N N . GLN B 1 166 ? -10.094 22.547 23.766 1 76.69 166 GLN B N 1
ATOM 4620 C CA . GLN B 1 166 ? -9.82 22.312 25.188 1 76.69 166 GLN B CA 1
ATOM 4621 C C . GLN B 1 166 ? -9.945 23.609 25.984 1 76.69 166 GLN B C 1
ATOM 4623 O O . GLN B 1 166 ? -10.5 23.609 27.094 1 76.69 166 GLN B O 1
ATOM 4628 N N . GLN B 1 167 ? -9.414 24.625 25.453 1 73.88 167 GLN B N 1
ATOM 4629 C CA . GLN B 1 167 ? -9.508 25.906 26.125 1 73.88 167 GLN B CA 1
ATOM 4630 C C . GLN B 1 167 ? -10.961 26.344 26.281 1 73.88 167 GLN B C 1
ATOM 4632 O O . GLN B 1 167 ? -11.344 26.891 27.328 1 73.88 167 GLN B O 1
ATOM 4637 N N . ASP B 1 168 ? -11.648 26.109 25.25 1 73.5 168 ASP B N 1
ATOM 4638 C CA . ASP B 1 168 ? -13.07 26.453 25.297 1 73.5 168 ASP B CA 1
ATOM 4639 C C . ASP B 1 168 ? -13.789 25.625 26.359 1 73.5 168 ASP B C 1
ATOM 4641 O O . ASP B 1 168 ? -14.602 26.141 27.125 1 73.5 168 ASP B O 1
ATOM 4645 N N . ARG B 1 169 ? -13.469 24.469 26.406 1 73.69 169 ARG B N 1
ATOM 4646 C CA . ARG B 1 169 ? -14.055 23.578 27.406 1 73.69 169 ARG B CA 1
ATOM 4647 C C . ARG B 1 169 ? -13.68 24.016 28.812 1 73.69 169 ARG B C 1
ATOM 4649 O O . ARG B 1 169 ? -14.516 24.016 29.719 1 73.69 169 ARG B O 1
ATOM 4656 N N . ASP B 1 170 ? -12.469 24.312 28.984 1 68.81 170 ASP B N 1
ATOM 4657 C CA . ASP B 1 170 ? -11.992 24.766 30.281 1 68.81 170 ASP B CA 1
ATOM 4658 C C . ASP B 1 170 ? -12.664 26.094 30.672 1 68.81 170 ASP B C 1
ATOM 4660 O O . ASP B 1 170 ? -13.008 26.281 31.844 1 68.81 170 ASP B O 1
ATOM 4664 N N . ALA B 1 171 ? -12.75 26.922 29.656 1 64.25 171 ALA B N 1
ATOM 4665 C CA . ALA B 1 171 ? -13.414 28.203 29.922 1 64.25 171 ALA B CA 1
ATOM 4666 C C . ALA B 1 171 ? -14.859 27.984 30.359 1 64.25 171 ALA B C 1
ATOM 4668 O O . ALA B 1 171 ? -15.344 28.656 31.281 1 64.25 171 ALA B O 1
ATOM 4669 N N . ILE B 1 172 ? -15.477 27.109 29.781 1 64.5 172 ILE B N 1
ATOM 4670 C CA . ILE B 1 172 ? -16.859 26.797 30.125 1 64.5 172 ILE B CA 1
ATOM 4671 C C . ILE B 1 172 ? -16.922 26.234 31.547 1 64.5 172 ILE B C 1
ATOM 4673 O O . ILE B 1 172 ? -17.781 26.625 32.344 1 64.5 172 ILE B O 1
ATOM 4677 N N . THR B 1 173 ? -16.062 25.375 31.828 1 66.5 173 THR B N 1
ATOM 4678 C CA . THR B 1 173 ? -16.047 24.766 33.156 1 66.5 173 THR B CA 1
ATOM 4679 C C . THR B 1 173 ? -15.734 25.797 34.219 1 66.5 173 THR B C 1
ATOM 4681 O O . THR B 1 173 ? -16.281 25.734 35.344 1 66.5 173 THR B O 1
ATOM 4684 N N . LEU B 1 174 ? -14.844 26.641 33.906 1 60.78 174 LEU B N 1
ATOM 4685 C CA . LEU B 1 174 ? -14.438 27.641 34.906 1 60.78 174 LEU B CA 1
ATOM 4686 C C . LEU B 1 174 ? -15.391 28.828 34.875 1 60.78 174 LEU B C 1
ATOM 4688 O O . LEU B 1 174 ? -15.242 29.766 35.688 1 60.78 174 LEU B O 1
ATOM 4692 N N . GLY B 1 175 ? -16.531 28.812 34.219 1 55.06 175 GLY B N 1
ATOM 4693 C CA . GLY B 1 175 ? -17.5 29.891 34.156 1 55.06 175 GLY B CA 1
ATOM 4694 C C . GLY B 1 175 ? -16.969 31.125 33.438 1 55.06 175 GLY B C 1
ATOM 4695 O O . GLY B 1 175 ? -17.484 32.219 33.656 1 55.06 175 GLY B O 1
ATOM 4696 N N . LYS B 1 176 ? -15.742 31.156 33.062 1 49.5 176 LYS B N 1
ATOM 4697 C CA . LYS B 1 176 ? -15.094 32.312 32.469 1 49.5 176 LYS B CA 1
ATOM 4698 C C . LYS B 1 176 ? -15.352 32.344 30.953 1 49.5 176 LYS B C 1
ATOM 4700 O O . LYS B 1 176 ? -15.508 31.312 30.312 1 49.5 176 LYS B O 1
ATOM 4705 N N . LYS B 1 177 ? -15.945 33.438 30.531 1 45.66 177 LYS B N 1
ATOM 4706 C CA . LYS B 1 177 ? -16.125 33.656 29.109 1 45.66 177 LYS B CA 1
ATOM 4707 C C . LYS B 1 177 ? -14.82 33.438 28.344 1 45.66 177 LYS B C 1
ATOM 4709 O O . LYS B 1 177 ? -13.742 33.812 28.828 1 45.66 177 LYS B O 1
ATOM 4714 N N . ASN B 1 178 ? -14.703 32.469 27.5 1 43.75 178 ASN B N 1
ATOM 4715 C CA . ASN B 1 178 ? -13.508 32.188 26.703 1 43.75 178 ASN B CA 1
ATOM 4716 C C . ASN B 1 178 ? -12.875 33.469 26.172 1 43.75 178 ASN B C 1
ATOM 4718 O O . ASN B 1 178 ? -13.383 34.094 25.234 1 43.75 178 ASN B O 1
ATOM 4722 N N . THR B 1 179 ? -12.398 34.406 27.016 1 38.25 179 THR B N 1
ATOM 4723 C CA . THR B 1 179 ? -11.703 35.656 26.641 1 38.25 179 THR B CA 1
ATOM 4724 C C . THR B 1 179 ? -10.633 35.344 25.594 1 38.25 179 THR B C 1
ATOM 4726 O O . THR B 1 179 ? -9.953 36.25 25.125 1 38.25 179 THR B O 1
ATOM 4729 N N . TYR B 1 180 ? -10.211 34.219 25.547 1 39.28 180 TYR B N 1
ATOM 4730 C CA . TYR B 1 180 ? -9.102 33.938 24.641 1 39.28 180 TYR B CA 1
ATOM 4731 C C . TYR B 1 180 ? -9.539 34.094 23.188 1 39.28 180 TYR B C 1
ATOM 4733 O O . TYR B 1 180 ? -8.844 33.625 22.281 1 39.28 180 TYR B O 1
ATOM 4741 N N . ARG B 1 181 ? -10.797 34.281 22.984 1 39.28 181 ARG B N 1
ATOM 4742 C CA . ARG B 1 181 ? -11.18 34.594 21.625 1 39.28 181 ARG B CA 1
ATOM 4743 C C . ARG B 1 181 ? -10.438 35.844 21.125 1 39.28 181 ARG B C 1
ATOM 4745 O O . ARG B 1 181 ? -10.836 36.438 20.125 1 39.28 181 ARG B O 1
ATOM 4752 N N . GLN B 1 182 ? -9.852 36.562 21.922 1 38.09 182 GLN B N 1
ATOM 4753 C CA . GLN B 1 182 ? -9.289 37.688 21.172 1 38.09 182 GLN B CA 1
ATOM 4754 C C . GLN B 1 182 ? -8.469 37.188 19.969 1 38.09 182 GLN B C 1
ATOM 4756 O O . GLN B 1 182 ? -7.551 36.375 20.141 1 38.09 182 GLN B O 1
ATOM 4761 N N . GLU B 1 183 ? -9.055 37.125 18.828 1 44.09 183 GLU B N 1
ATOM 4762 C CA . GLU B 1 183 ? -8.875 36.719 17.438 1 44.09 183 GLU B CA 1
ATOM 4763 C C . GLU B 1 183 ? -7.398 36.625 17.078 1 44.09 183 GLU B C 1
ATOM 4765 O O . GLU B 1 183 ? -7 35.781 16.281 1 44.09 183 GLU B O 1
ATOM 4770 N N . ASN B 1 184 ? -6.504 37.812 17.312 1 46.84 184 ASN B N 1
ATOM 4771 C CA . ASN B 1 184 ? -5.371 38.312 16.562 1 46.84 184 ASN B CA 1
ATOM 4772 C C . ASN B 1 184 ? -4.051 37.75 17.062 1 46.84 184 ASN B C 1
ATOM 4774 O O . ASN B 1 184 ? -3.006 37.938 16.438 1 46.84 184 ASN B O 1
ATOM 4778 N N . LEU B 1 185 ? -3.836 37.312 18.406 1 55.94 185 LEU B N 1
ATOM 4779 C CA . LEU B 1 185 ? -2.434 37.094 18.734 1 55.94 185 LEU B CA 1
ATOM 4780 C C . LEU B 1 185 ? -2.262 35.781 19.5 1 55.94 185 LEU B C 1
ATOM 4782 O O . LEU B 1 185 ? -2.076 35.812 20.719 1 55.94 185 LEU B O 1
ATOM 4786 N N . PHE B 1 186 ? -2.721 34.625 18.938 1 66.62 186 PHE B N 1
ATOM 4787 C CA . PHE B 1 186 ? -2.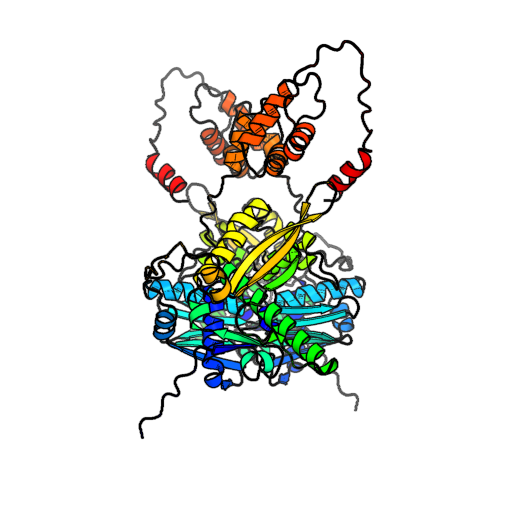49 33.406 19.703 1 66.62 186 PHE B CA 1
ATOM 4788 C C . PHE B 1 186 ? -1.069 32.906 19.5 1 66.62 186 PHE B C 1
ATOM 4790 O O . PHE B 1 186 ? -0.437 33.219 18.484 1 66.62 186 PHE B O 1
ATOM 4797 N N . LYS B 1 187 ? -0.424 32.625 20.625 1 78.44 187 LYS B N 1
ATOM 4798 C CA . LYS B 1 187 ? 0.836 31.875 20.625 1 78.44 187 LYS B CA 1
ATOM 4799 C C . LYS B 1 187 ? 0.668 30.5 21.266 1 78.44 187 LYS B C 1
ATOM 4801 O O . LYS B 1 187 ? 0.271 30.406 22.422 1 78.44 187 LYS B O 1
ATOM 4806 N N . TYR B 1 188 ? 0.774 29.5 20.406 1 85.75 188 TYR B N 1
ATOM 4807 C CA . TYR B 1 188 ? 0.658 28.125 20.891 1 85.75 188 TYR B CA 1
ATOM 4808 C C . TYR B 1 188 ? 1.955 27.359 20.672 1 85.75 188 TYR B C 1
ATOM 4810 O O . TYR B 1 188 ? 2.678 27.609 19.703 1 85.75 188 TYR B O 1
ATOM 4818 N N . GLU B 1 189 ? 2.213 26.531 21.688 1 88.56 189 GLU B N 1
ATOM 4819 C CA . GLU B 1 189 ? 3.379 25.672 21.547 1 88.56 189 GLU B CA 1
ATOM 4820 C C . GLU B 1 189 ? 2.982 24.188 21.625 1 88.56 189 GLU B C 1
ATOM 4822 O O . GLU B 1 189 ? 2.109 23.812 22.406 1 88.56 189 GLU B O 1
ATOM 4827 N N . THR B 1 190 ? 3.545 23.406 20.781 1 89.69 190 THR B N 1
ATOM 4828 C CA . THR B 1 190 ? 3.332 21.953 20.797 1 89.69 190 THR B CA 1
ATOM 4829 C C . THR B 1 190 ? 4.629 21.219 20.5 1 89.69 190 THR B C 1
ATOM 4831 O O . THR B 1 190 ? 5.426 21.656 19.672 1 89.69 190 THR B O 1
ATOM 4834 N N . SER B 1 191 ? 4.82 20.109 21.172 1 91.56 191 SER B N 1
ATOM 4835 C CA . SER B 1 191 ? 6.016 19.297 20.984 1 91.56 191 SER B CA 1
ATOM 4836 C C . SER B 1 191 ? 5.672 17.922 20.406 1 91.56 191 SER B C 1
ATOM 4838 O O . SER B 1 191 ? 4.695 17.297 20.828 1 91.56 191 SER B O 1
ATOM 4840 N N . ILE B 1 192 ? 6.406 17.516 19.422 1 88.56 192 ILE B N 1
ATOM 4841 C CA . ILE B 1 192 ? 6.23 16.203 18.797 1 88.56 192 ILE B CA 1
ATOM 4842 C C . ILE B 1 192 ? 7.559 15.453 18.797 1 88.56 192 ILE B C 1
ATOM 4844 O O . ILE B 1 192 ? 8.602 16.016 18.469 1 88.56 192 ILE B O 1
ATOM 4848 N N . GLY B 1 193 ? 7.523 14.203 19.172 1 88.38 193 GLY B N 1
ATOM 4849 C CA . GLY B 1 193 ? 8.719 13.383 19.078 1 88.38 193 GLY B CA 1
ATOM 4850 C C . GLY B 1 193 ? 9.281 13.305 17.672 1 88.38 193 GLY B C 1
ATOM 4851 O O . GLY B 1 193 ? 8.523 13.297 16.703 1 88.38 193 GLY B O 1
ATOM 4852 N N . LEU B 1 194 ? 10.578 13.141 17.578 1 86.56 194 LEU B N 1
ATOM 4853 C CA . LEU B 1 194 ? 11.234 13.203 16.281 1 86.56 194 LEU B CA 1
ATOM 4854 C C . LEU B 1 194 ? 10.781 12.055 15.383 1 86.56 194 LEU B C 1
ATOM 4856 O O . LEU B 1 194 ? 10.422 12.266 14.219 1 86.56 194 LEU B O 1
ATOM 4860 N N . ALA B 1 195 ? 10.844 10.859 15.906 1 80.88 195 ALA B N 1
ATOM 4861 C CA . ALA B 1 195 ? 10.438 9.695 15.125 1 80.88 195 ALA B CA 1
ATOM 4862 C C . ALA B 1 195 ? 8.977 9.789 14.711 1 80.88 195 ALA B C 1
ATOM 4864 O O . ALA B 1 195 ? 8.625 9.484 13.57 1 80.88 195 ALA B O 1
ATOM 4865 N N . GLU B 1 196 ? 8.18 10.227 15.555 1 81.88 196 GLU B N 1
ATOM 4866 C CA . GLU B 1 196 ? 6.762 10.414 15.273 1 81.88 196 GLU B CA 1
ATOM 4867 C C . GLU B 1 196 ? 6.547 11.461 14.195 1 81.88 196 GLU B C 1
ATOM 4869 O O . GLU B 1 196 ? 5.727 11.273 13.289 1 81.88 196 GLU B O 1
ATOM 4874 N N . LEU B 1 197 ? 7.266 12.5 14.312 1 87.31 197 LEU B N 1
ATOM 4875 C CA . LEU B 1 197 ? 7.148 13.586 13.344 1 87.31 197 LEU B CA 1
ATOM 4876 C C . LEU B 1 197 ? 7.52 13.109 11.945 1 87.31 197 LEU B C 1
ATOM 4878 O O . LEU B 1 197 ? 6.832 13.43 10.969 1 87.31 197 LEU B O 1
ATOM 4882 N N . LYS B 1 198 ? 8.539 12.359 11.867 1 83.62 198 LYS B N 1
ATOM 4883 C CA . LYS B 1 198 ? 8.992 11.844 10.578 1 83.62 198 LYS B CA 1
ATOM 4884 C C . LYS B 1 198 ? 7.941 10.922 9.961 1 83.62 198 LYS B C 1
ATOM 4886 O O . LYS B 1 198 ? 7.738 10.93 8.742 1 83.62 198 LYS B O 1
ATOM 4891 N N . LEU B 1 199 ? 7.25 10.195 10.727 1 79.69 199 LEU B N 1
ATOM 4892 C CA . LEU B 1 199 ? 6.195 9.305 10.258 1 79.69 199 LEU B CA 1
ATOM 4893 C C . LEU B 1 199 ? 4.965 10.094 9.836 1 79.69 199 LEU B C 1
ATOM 4895 O O . LEU B 1 199 ? 4.395 9.844 8.773 1 79.69 199 LEU B O 1
ATOM 4899 N N . GLU B 1 200 ? 4.672 11.039 10.656 1 82.62 200 GLU B N 1
ATOM 4900 C CA . GLU B 1 200 ? 3.463 11.812 10.398 1 82.62 200 GLU B CA 1
ATOM 4901 C C . GLU B 1 200 ? 3.607 12.664 9.141 1 82.62 200 GLU B C 1
ATOM 4903 O O . GLU B 1 200 ? 2.631 12.883 8.414 1 82.62 200 GLU B O 1
ATOM 4908 N N . MET B 1 201 ? 4.773 13.062 8.906 1 86.88 201 MET B N 1
ATOM 4909 C CA . MET B 1 201 ? 5.008 13.906 7.742 1 86.88 201 MET B CA 1
ATOM 4910 C C . MET B 1 201 ? 5.262 13.062 6.5 1 86.88 201 MET B C 1
ATOM 4912 O O . MET B 1 201 ? 5.375 13.594 5.395 1 86.88 201 MET B O 1
ATOM 4916 N N . GLY B 1 202 ? 5.434 11.781 6.711 1 78.44 202 GLY B N 1
ATOM 4917 C CA . GLY B 1 202 ? 5.617 10.883 5.578 1 78.44 202 GLY B CA 1
ATOM 4918 C C . GLY B 1 202 ? 7.055 10.82 5.094 1 78.44 202 GLY B C 1
ATOM 4919 O O . GLY B 1 202 ? 7.316 10.414 3.961 1 78.44 202 GLY B O 1
ATOM 4920 N N . VAL B 1 203 ? 7.906 11.289 5.875 1 76.19 203 VAL B N 1
ATOM 4921 C CA . VAL B 1 203 ? 9.32 11.211 5.531 1 76.19 203 VAL B CA 1
ATOM 4922 C C . VAL B 1 203 ? 9.773 9.758 5.523 1 76.19 203 VAL B C 1
ATOM 4924 O O . VAL B 1 203 ? 10.539 9.344 4.656 1 76.19 203 VAL B O 1
ATOM 4927 N N . VAL B 1 204 ? 9.344 9.102 6.457 1 69.12 204 VAL B N 1
ATOM 4928 C CA . VAL B 1 204 ? 9.555 7.66 6.527 1 69.12 204 VAL B CA 1
ATOM 4929 C C . VAL B 1 204 ? 8.258 6.934 6.164 1 69.12 204 VAL B C 1
ATOM 4931 O O . VAL B 1 204 ? 7.191 7.254 6.688 1 69.12 204 VAL B O 1
ATOM 4934 N N . ASN B 1 205 ? 8.477 6.07 5.168 1 62.94 205 ASN B N 1
ATOM 4935 C CA . ASN B 1 205 ? 7.309 5.305 4.73 1 62.94 205 ASN B CA 1
ATOM 4936 C C . ASN B 1 205 ? 6.938 4.223 5.742 1 62.94 205 ASN B C 1
ATOM 4938 O O . ASN B 1 205 ? 7.617 3.199 5.84 1 62.94 205 ASN B O 1
ATOM 4942 N N . ALA B 1 206 ? 5.957 4.461 6.359 1 58.47 206 ALA B N 1
ATOM 4943 C CA . ALA B 1 206 ? 5.512 3.547 7.41 1 58.47 206 ALA B CA 1
ATOM 4944 C C . ALA B 1 206 ? 5.016 2.23 6.812 1 58.47 206 ALA B C 1
ATOM 4946 O O . ALA B 1 206 ? 4.871 1.236 7.527 1 58.47 206 ALA B O 1
ATOM 4947 N N . GLU B 1 207 ? 4.891 2.256 5.473 1 59.19 207 GLU B N 1
ATOM 4948 C CA . GLU B 1 207 ? 4.281 1.094 4.832 1 59.19 207 GLU B CA 1
ATOM 4949 C C . GLU B 1 207 ? 5.336 0.072 4.422 1 59.19 207 GLU B C 1
ATOM 4951 O O . GLU B 1 207 ? 5.004 -1.057 4.051 1 59.19 207 GLU B O 1
ATOM 4956 N N . LEU B 1 208 ? 6.535 0.49 4.48 1 59.12 208 LEU B N 1
ATOM 4957 C CA . LEU B 1 208 ? 7.605 -0.439 4.145 1 59.12 208 LEU B CA 1
ATOM 4958 C C . LEU B 1 208 ? 7.695 -1.562 5.172 1 59.12 208 LEU B C 1
ATOM 4960 O O . LEU B 1 208 ? 7.566 -1.32 6.375 1 59.12 208 LEU B O 1
ATOM 4964 N N . ASP B 1 209 ? 7.934 -2.727 4.734 1 53.59 209 ASP B N 1
ATOM 4965 C CA . ASP B 1 209 ? 7.887 -3.918 5.574 1 53.59 209 ASP B CA 1
ATOM 4966 C C . ASP B 1 209 ? 8.758 -3.748 6.816 1 53.59 209 ASP B C 1
ATOM 4968 O O . ASP B 1 209 ? 8.305 -4.004 7.938 1 53.59 209 ASP B O 1
ATOM 4972 N N . LYS B 1 210 ? 9.914 -3.279 6.645 1 51.75 210 LYS B N 1
ATOM 4973 C CA . LYS B 1 210 ? 10.836 -3.16 7.766 1 51.75 210 LYS B CA 1
ATOM 4974 C C . LYS B 1 210 ? 10.336 -2.139 8.781 1 51.75 210 LYS B C 1
ATOM 4976 O O . LYS B 1 210 ? 10.484 -2.334 9.992 1 51.75 210 LYS B O 1
ATOM 4981 N N . VAL B 1 211 ? 9.742 -1.122 8.375 1 57.31 211 VAL B N 1
ATOM 4982 C CA . VAL B 1 211 ? 9.266 -0.047 9.234 1 57.31 211 VAL B CA 1
ATOM 4983 C C . VAL B 1 211 ? 7.977 -0.482 9.938 1 57.31 211 VAL B C 1
ATOM 4985 O O . VAL B 1 211 ? 7.824 -0.282 11.148 1 57.31 211 VAL B O 1
ATOM 4988 N N . LYS B 1 212 ? 7.27 -1.119 9.18 1 59.56 212 LYS B N 1
ATOM 4989 C CA . LYS B 1 212 ? 5.988 -1.595 9.695 1 59.56 212 LYS B CA 1
ATOM 4990 C C . LYS B 1 212 ? 6.188 -2.516 10.898 1 59.56 212 LYS B C 1
ATOM 4992 O O . LYS B 1 212 ? 5.457 -2.422 11.891 1 59.56 212 LYS B O 1
ATOM 4997 N N . ARG B 1 213 ? 7.129 -3.303 10.852 1 54.56 213 ARG B N 1
ATOM 4998 C CA . ARG B 1 213 ? 7.414 -4.281 11.891 1 54.56 213 ARG B CA 1
ATOM 4999 C C . ARG B 1 213 ? 7.727 -3.594 13.219 1 54.56 213 ARG B C 1
ATOM 5001 O O . ARG B 1 213 ? 7.332 -4.074 14.281 1 54.56 213 ARG B O 1
ATOM 5008 N N . VAL B 1 214 ? 8.289 -2.443 13.078 1 53.72 214 VAL B N 1
ATOM 5009 C CA . VAL B 1 214 ? 8.734 -1.744 14.273 1 53.72 214 VAL B CA 1
ATOM 5010 C C . VAL B 1 214 ? 7.574 -0.942 14.867 1 53.72 214 VAL B C 1
ATOM 5012 O O . VAL B 1 214 ? 7.469 -0.796 16.078 1 53.72 214 VAL B O 1
ATOM 5015 N N . LEU B 1 215 ? 6.766 -0.513 14.047 1 57.12 215 LEU B N 1
ATOM 5016 C CA . LEU B 1 215 ? 5.703 0.38 14.5 1 57.12 215 LEU B CA 1
ATOM 5017 C C . LEU B 1 215 ? 4.559 -0.41 15.117 1 57.12 215 LEU B C 1
ATOM 5019 O O . LEU B 1 215 ? 3.664 0.169 15.742 1 57.12 215 LEU B O 1
ATOM 5023 N N . GLN B 1 216 ? 4.75 -1.689 15 1 49.03 216 GLN B N 1
ATOM 5024 C CA . GLN B 1 216 ? 3.734 -2.6 15.516 1 49.03 216 GLN B CA 1
ATOM 5025 C C . GLN B 1 216 ? 3.83 -2.73 17.031 1 49.03 216 GLN B C 1
ATOM 5027 O O . GLN B 1 216 ? 4.93 -2.793 17.594 1 49.03 216 GLN B O 1
ATOM 5032 N N . GLY B 1 217 ? 2.639 -2.121 17.891 1 49.22 217 GLY B N 1
ATOM 5033 C CA . GLY B 1 217 ? 2.566 -2.201 19.344 1 49.22 217 GLY B CA 1
ATOM 5034 C C . GLY B 1 217 ? 1.887 -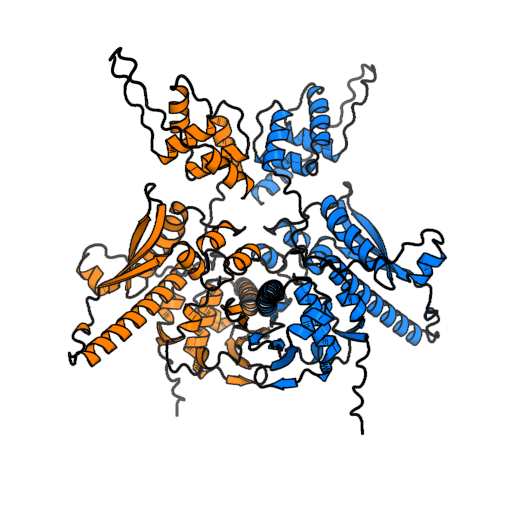1 19.969 1 49.22 217 GLY B C 1
ATOM 5035 O O . GLY B 1 217 ? 1.535 -0.044 19.281 1 49.22 217 GLY B O 1
ATOM 5036 N N . LYS B 1 218 ? 1.502 -1.164 21.188 1 49.38 218 LYS B N 1
ATOM 5037 C CA . LYS B 1 218 ? 0.744 -0.165 21.922 1 49.38 218 LYS B CA 1
ATOM 5038 C C . LYS B 1 218 ? 1.503 1.156 22 1 49.38 218 LYS B C 1
ATOM 5040 O O . LYS B 1 218 ? 0.899 2.229 21.953 1 49.38 218 LYS B O 1
ATOM 5045 N N . ASN B 1 219 ? 2.828 1.021 22.156 1 49.19 219 ASN B N 1
ATOM 5046 C CA . ASN B 1 219 ? 3.76 2.141 22.219 1 49.19 219 ASN B CA 1
ATOM 5047 C C . ASN B 1 219 ? 4.824 2.055 21.141 1 49.19 219 ASN B C 1
ATOM 5049 O O . ASN B 1 219 ? 5.879 1.455 21.344 1 49.19 219 ASN B O 1
ATOM 5053 N N . PRO B 1 220 ? 4.367 2.469 19.922 1 53.78 220 PRO B N 1
ATOM 5054 C CA . PRO B 1 220 ? 5.336 2.287 18.828 1 53.78 220 PRO B CA 1
ATOM 5055 C C . PRO B 1 220 ? 6.676 2.963 19.125 1 53.78 220 PRO B C 1
ATOM 5057 O O . PRO B 1 220 ? 6.707 4.062 19.688 1 53.78 220 PRO B O 1
ATOM 5060 N N . ASP B 1 221 ? 7.699 2.166 19.031 1 58.22 221 ASP B N 1
ATOM 5061 C CA . ASP B 1 221 ? 9.047 2.725 19.078 1 58.22 221 ASP B CA 1
ATOM 5062 C C . ASP B 1 221 ? 9.391 3.439 17.781 1 58.22 221 ASP B C 1
ATOM 5064 O O . ASP B 1 221 ? 9.938 2.834 16.859 1 58.22 221 ASP B O 1
ATOM 5068 N N . TYR B 1 222 ? 9.031 4.609 17.719 1 61.25 222 TYR B N 1
ATOM 5069 C CA . TYR B 1 222 ? 9.203 5.402 16.516 1 61.25 222 TYR B CA 1
ATOM 5070 C C . TYR B 1 222 ? 10.672 5.469 16.109 1 61.25 222 TYR B C 1
ATOM 5072 O O . TYR B 1 222 ? 10.992 5.461 14.914 1 61.25 222 TYR B O 1
ATOM 5080 N N . GLU B 1 223 ? 11.453 5.52 17.109 1 61.66 223 GLU B N 1
ATOM 5081 C CA . GLU B 1 223 ? 12.883 5.582 16.828 1 61.66 223 GLU B CA 1
ATOM 5082 C C . GLU B 1 223 ? 13.359 4.332 16.094 1 61.66 223 GLU B C 1
ATOM 5084 O O . GLU B 1 223 ? 14.07 4.43 15.094 1 61.66 223 GLU B O 1
ATOM 5089 N N . LYS B 1 224 ? 12.898 3.307 16.578 1 60.19 224 LYS B N 1
ATOM 5090 C CA . LYS B 1 224 ? 13.273 2.043 15.953 1 60.19 224 LYS B CA 1
ATOM 5091 C C . LYS B 1 224 ? 12.68 1.921 14.555 1 60.19 224 LYS B C 1
ATOM 5093 O O . LYS B 1 224 ? 13.336 1.412 13.633 1 60.19 224 LYS B O 1
ATOM 5098 N N . ALA B 1 225 ? 11.562 2.412 14.414 1 60.53 225 ALA B N 1
ATOM 5099 C CA . ALA B 1 225 ? 10.891 2.346 13.125 1 60.53 225 ALA B CA 1
ATOM 5100 C C . ALA B 1 225 ? 11.641 3.156 12.07 1 60.53 225 ALA B C 1
ATOM 5102 O O . ALA B 1 225 ? 11.906 2.664 10.969 1 60.53 225 ALA B O 1
ATOM 5103 N N . VAL B 1 226 ? 12.008 4.27 12.398 1 59.69 226 VAL B N 1
ATOM 5104 C CA . VAL B 1 226 ? 12.703 5.16 11.469 1 59.69 226 VAL B CA 1
ATOM 5105 C C . VAL B 1 226 ? 14.07 4.582 11.125 1 59.69 226 VAL B C 1
ATOM 5107 O O . VAL B 1 226 ? 14.492 4.609 9.969 1 59.69 226 VAL B O 1
ATOM 5110 N N . ALA B 1 227 ? 14.641 3.982 12.102 1 60.44 227 ALA B N 1
ATOM 5111 C CA . ALA B 1 227 ? 15.977 3.414 11.906 1 60.44 227 ALA B CA 1
ATOM 5112 C C . ALA B 1 227 ? 15.93 2.213 10.969 1 60.44 227 ALA B C 1
ATOM 5114 O O . ALA B 1 227 ? 16.906 1.924 10.273 1 60.44 227 ALA B O 1
ATOM 5115 N N . SER B 1 228 ? 14.859 1.638 10.891 1 57.91 228 SER B N 1
ATOM 5116 C CA . SER B 1 228 ? 14.742 0.387 10.148 1 57.91 228 SER B CA 1
ATOM 5117 C C . SER B 1 228 ? 14.422 0.645 8.68 1 57.91 228 SER B C 1
ATOM 5119 O O . SER B 1 228 ? 14.469 -0.272 7.859 1 57.91 228 SER B O 1
ATOM 5121 N N . SER B 1 229 ? 14.133 1.872 8.336 1 60.81 229 SER B N 1
ATOM 5122 C CA . SER B 1 229 ? 13.703 2.174 6.969 1 60.81 229 SER B CA 1
ATOM 5123 C C . SER B 1 229 ? 14.844 1.984 5.977 1 60.81 229 SER B C 1
ATOM 5125 O O . SER B 1 229 ? 15.922 2.557 6.148 1 60.81 229 SER B O 1
ATOM 5127 N N . PRO B 1 230 ? 14.539 1.26 4.934 1 55.31 230 PRO B N 1
ATOM 5128 C CA . PRO B 1 230 ? 15.586 1.095 3.922 1 55.31 230 PRO B CA 1
ATOM 5129 C C . PRO B 1 230 ? 15.789 2.346 3.072 1 55.31 230 PRO B C 1
ATOM 5131 O O . PRO B 1 230 ? 16.844 2.504 2.439 1 55.31 230 PRO B O 1
ATOM 5134 N N . GLU B 1 231 ? 14.781 3.174 3.008 1 60.06 231 GLU B N 1
ATOM 5135 C CA . GLU B 1 231 ? 14.883 4.371 2.18 1 60.06 231 GLU B CA 1
ATOM 5136 C C . GLU B 1 231 ? 15.805 5.406 2.818 1 60.06 231 GLU B C 1
ATOM 5138 O O . GLU B 1 231 ? 16.438 6.199 2.115 1 60.06 231 GLU B O 1
ATOM 5143 N N . GLN B 1 232 ? 16.125 5.27 4.082 1 57.84 232 GLN B N 1
ATOM 5144 C CA . GLN B 1 232 ? 16.984 6.121 4.898 1 57.84 232 GLN B CA 1
ATOM 5145 C C . GLN B 1 232 ? 16.953 7.566 4.41 1 57.84 232 GLN B C 1
ATOM 5147 O O . GLN B 1 232 ? 18 8.203 4.266 1 57.84 232 GLN B O 1
ATOM 5152 N N . ILE B 1 233 ? 15.789 8.039 4.086 1 62.44 233 ILE B N 1
ATOM 5153 C CA . ILE B 1 233 ? 15.664 9.422 3.641 1 62.44 233 ILE B CA 1
ATOM 5154 C C . ILE B 1 233 ? 15.75 10.359 4.844 1 62.44 233 ILE B C 1
ATOM 5156 O O . ILE B 1 233 ? 15.125 10.117 5.875 1 62.44 233 ILE B O 1
ATOM 5160 N N . PHE B 1 234 ? 16.547 11.422 4.84 1 67.81 234 PHE B N 1
ATOM 5161 C CA . PHE B 1 234 ? 16.766 12.453 5.855 1 67.81 234 PHE B CA 1
ATOM 5162 C C . PHE B 1 234 ? 17.031 11.82 7.215 1 67.81 234 PHE B C 1
ATOM 5164 O O . PHE B 1 234 ? 16.406 12.188 8.211 1 67.81 234 PHE B O 1
ATOM 5171 N N . LYS B 1 235 ? 17.891 10.891 7.211 1 72.5 235 LYS B N 1
ATOM 5172 C CA . LYS B 1 235 ? 18.219 10.148 8.422 1 72.5 235 LYS B CA 1
ATOM 5173 C C . LYS B 1 235 ? 18.828 11.07 9.477 1 72.5 235 LYS B C 1
ATOM 5175 O O . LYS B 1 235 ? 18.469 11 10.656 1 72.5 235 LYS B O 1
ATOM 5180 N N . SER B 1 236 ? 19.641 11.992 9.078 1 77.5 236 SER B N 1
ATOM 5181 C CA . SER B 1 236 ? 20.281 12.906 10.023 1 77.5 236 SER B CA 1
ATOM 5182 C C . SER B 1 236 ? 19.359 14.07 10.367 1 77.5 236 SER B C 1
ATOM 5184 O O . SER B 1 236 ? 18.594 14.539 9.516 1 77.5 236 SER B O 1
ATOM 5186 N N . TRP B 1 237 ? 19.484 14.492 11.617 1 84.56 237 TRP B N 1
ATOM 5187 C CA . TRP B 1 237 ? 18.719 15.656 12.055 1 84.56 237 TRP B CA 1
ATOM 5188 C C . TRP B 1 237 ? 18.984 16.859 11.164 1 84.56 237 TRP B C 1
ATOM 5190 O O . TRP B 1 237 ? 18.062 17.594 10.797 1 84.56 237 TRP B O 1
ATOM 5200 N N . SER B 1 238 ? 20.219 17 10.898 1 83.81 238 SER B N 1
ATOM 5201 C CA . SER B 1 238 ? 20.609 18.172 10.109 1 83.81 238 SER B CA 1
ATOM 5202 C C . SER B 1 238 ? 19.891 18.172 8.758 1 83.81 238 SER B C 1
ATOM 5204 O O . SER B 1 238 ? 19.391 19.219 8.328 1 83.81 238 SER B O 1
ATOM 5206 N N . ASP B 1 239 ? 19.859 17.062 8.164 1 83.38 239 ASP B N 1
ATOM 5207 C CA . ASP B 1 239 ? 19.188 16.953 6.875 1 83.38 239 ASP B CA 1
ATOM 5208 C C . ASP B 1 239 ? 17.688 17.141 7.027 1 83.38 239 ASP B C 1
ATOM 5210 O O . ASP B 1 239 ? 17.047 17.812 6.215 1 83.38 239 ASP B O 1
ATOM 5214 N N . PHE B 1 240 ? 17.188 16.484 8 1 90.62 240 PHE B N 1
ATOM 5215 C CA . PHE B 1 240 ? 15.758 16.609 8.25 1 90.62 240 PHE B CA 1
ATOM 5216 C C . PHE B 1 240 ? 15.383 18.062 8.531 1 90.62 240 PHE B C 1
ATOM 5218 O O . PHE B 1 240 ? 14.398 18.562 7.992 1 90.62 240 PHE B O 1
ATOM 5225 N N . ARG B 1 241 ? 16.141 18.688 9.305 1 91.31 241 ARG B N 1
ATOM 5226 C CA . ARG B 1 241 ? 15.891 20.078 9.672 1 91.31 241 ARG B CA 1
ATOM 5227 C C . ARG B 1 241 ? 15.953 20.969 8.445 1 91.31 241 ARG B C 1
ATOM 5229 O O . ARG B 1 241 ? 15.016 21.734 8.18 1 91.31 241 ARG B O 1
ATOM 5236 N N . ARG B 1 242 ? 16.969 20.875 7.703 1 90.31 242 ARG B N 1
ATOM 5237 C CA . ARG B 1 242 ? 17.25 21.797 6.609 1 90.31 242 ARG B CA 1
ATOM 5238 C C . ARG B 1 242 ? 16.344 21.531 5.418 1 90.31 242 ARG B C 1
ATOM 5240 O O . ARG B 1 242 ? 15.82 22.469 4.801 1 90.31 242 ARG B O 1
ATOM 5247 N N . ARG B 1 243 ? 16.125 20.266 5.211 1 89.88 243 ARG B N 1
ATOM 5248 C CA . ARG B 1 243 ? 15.477 19.906 3.949 1 89.88 243 ARG B CA 1
ATOM 5249 C C . ARG B 1 243 ? 13.969 19.75 4.133 1 89.88 243 ARG B C 1
ATOM 5251 O O . ARG B 1 243 ? 13.211 19.812 3.168 1 89.88 243 ARG B O 1
ATOM 5258 N N . VAL B 1 244 ? 13.609 19.547 5.309 1 93.25 244 VAL B N 1
ATOM 5259 C CA . VAL B 1 244 ? 12.188 19.281 5.52 1 93.25 244 VAL B CA 1
ATOM 5260 C C . VAL B 1 244 ? 11.578 20.375 6.391 1 93.25 244 VAL B C 1
ATOM 5262 O O . VAL B 1 244 ? 10.734 21.141 5.93 1 93.25 244 VAL B O 1
ATOM 5265 N N . LEU B 1 245 ? 12.047 20.547 7.555 1 95.5 245 LEU B N 1
ATOM 5266 C CA . LEU B 1 245 ? 11.391 21.406 8.523 1 95.5 245 LEU B CA 1
ATOM 5267 C C . LEU B 1 245 ? 11.516 22.875 8.125 1 95.5 245 LEU B C 1
ATOM 5269 O O . LEU B 1 245 ? 10.531 23.609 8.125 1 95.5 245 LEU B O 1
ATOM 5273 N N . GLU B 1 246 ? 12.703 23.25 7.82 1 95.12 246 GLU B N 1
ATOM 5274 C CA . GLU B 1 246 ? 12.914 24.641 7.453 1 95.12 246 GLU B CA 1
ATOM 5275 C C . GLU B 1 246 ? 12.148 25 6.184 1 95.12 246 GLU B C 1
ATOM 5277 O O . GLU B 1 246 ? 11.484 26.047 6.129 1 95.12 246 GLU B O 1
ATOM 5282 N N . LYS B 1 247 ? 12.242 24.156 5.281 1 94.5 247 LYS B N 1
ATOM 5283 C CA . LYS B 1 247 ? 11.523 24.406 4.031 1 94.5 247 LYS B CA 1
ATOM 5284 C C . LYS B 1 247 ? 10.016 24.406 4.254 1 94.5 247 LYS B C 1
ATOM 5286 O O . LYS B 1 247 ? 9.305 25.266 3.711 1 94.5 247 LYS B O 1
ATOM 5291 N N . ALA B 1 248 ? 9.57 23.469 5.016 1 96.19 248 ALA B N 1
ATOM 5292 C CA . ALA B 1 248 ? 8.133 23.375 5.277 1 96.19 248 ALA B CA 1
ATOM 5293 C C . ALA B 1 248 ? 7.625 24.578 6.043 1 96.19 248 ALA B C 1
ATOM 5295 O O . ALA B 1 248 ? 6.586 25.156 5.695 1 96.19 248 ALA B O 1
ATOM 5296 N N . THR B 1 249 ? 8.352 25.016 7.043 1 96.56 249 THR B N 1
ATOM 5297 C CA . THR B 1 249 ? 7.922 26.156 7.832 1 96.56 249 THR B CA 1
ATOM 5298 C C . THR B 1 249 ? 7.977 27.438 7 1 96.56 249 THR B C 1
ATOM 5300 O O . THR B 1 249 ? 7.109 28.312 7.129 1 96.56 249 THR B O 1
ATOM 5303 N N . GLU B 1 250 ? 8.953 27.516 6.172 1 95.81 250 GLU B N 1
ATOM 5304 C CA . GLU B 1 250 ? 9.055 28.672 5.281 1 95.81 250 GLU B CA 1
ATOM 5305 C C . GLU B 1 250 ? 7.844 28.75 4.352 1 95.81 250 GLU B C 1
ATOM 5307 O O . GLU B 1 250 ? 7.238 29.812 4.203 1 95.81 250 GLU B O 1
ATOM 5312 N N . GLU B 1 251 ? 7.523 27.672 3.785 1 96.31 251 GLU B N 1
ATOM 5313 C CA . GLU B 1 251 ? 6.387 27.656 2.871 1 96.31 251 GLU B CA 1
ATOM 5314 C C . GLU B 1 251 ? 5.082 27.938 3.607 1 96.31 251 GLU B C 1
ATOM 5316 O O . GLU B 1 251 ? 4.23 28.672 3.105 1 96.31 251 GLU B O 1
ATOM 5321 N N . ILE B 1 252 ? 4.918 27.406 4.742 1 97 252 ILE B N 1
ATOM 5322 C CA . ILE B 1 252 ? 3.729 27.656 5.547 1 97 252 ILE B CA 1
ATOM 5323 C C . ILE B 1 252 ? 3.625 29.141 5.875 1 97 252 ILE B C 1
ATOM 5325 O O . ILE B 1 252 ? 2.562 29.75 5.719 1 97 252 ILE B O 1
ATOM 5329 N N . ASN B 1 253 ? 4.695 29.734 6.277 1 95.31 253 ASN B N 1
ATOM 5330 C CA . ASN B 1 253 ? 4.723 31.141 6.66 1 95.31 253 ASN B CA 1
ATOM 5331 C C . ASN B 1 253 ? 4.441 32.031 5.465 1 95.31 253 ASN B C 1
ATOM 5333 O O . ASN B 1 253 ? 3.896 33.125 5.629 1 95.31 253 ASN B O 1
ATOM 5337 N N . GLU B 1 254 ? 4.77 31.547 4.34 1 94.25 254 GLU B N 1
ATOM 5338 C CA . GLU B 1 254 ? 4.562 32.344 3.123 1 94.25 254 GLU B CA 1
ATOM 5339 C C . GLU B 1 254 ? 3.127 32.188 2.621 1 94.25 254 GLU B C 1
ATOM 5341 O O . GLU B 1 254 ? 2.543 33.188 2.135 1 94.25 254 GLU B O 1
ATOM 5346 N N . LYS B 1 255 ? 2.531 31.062 2.795 1 93.69 255 LYS B N 1
ATOM 5347 C CA . LYS B 1 255 ? 1.335 30.781 2.014 1 93.69 255 LYS B CA 1
ATOM 5348 C C . LYS B 1 255 ? 0.096 30.719 2.902 1 93.69 255 LYS B C 1
ATOM 5350 O O . LYS B 1 255 ? -1.03 30.672 2.406 1 93.69 255 LYS B O 1
ATOM 5355 N N . THR B 1 256 ? 0.28 30.734 4.172 1 93.88 256 THR B N 1
ATOM 5356 C CA . THR B 1 256 ? -0.882 30.5 5.023 1 93.88 256 THR B CA 1
ATOM 5357 C C . THR B 1 256 ? -1.046 31.625 6.031 1 93.88 256 THR B C 1
ATOM 5359 O O . THR B 1 256 ? -0.298 32.625 6 1 93.88 256 THR B O 1
ATOM 5362 N N . ASP B 1 257 ? -2.104 31.484 6.887 1 87.38 257 ASP B N 1
ATOM 5363 C CA . ASP B 1 257 ? -2.42 32.469 7.914 1 87.38 257 ASP B CA 1
ATOM 5364 C C . ASP B 1 257 ? -1.712 32.125 9.227 1 87.38 257 ASP B C 1
ATOM 5366 O O . ASP B 1 257 ? -1.988 32.75 10.258 1 87.38 257 ASP B O 1
ATOM 5370 N N . LEU B 1 258 ? -0.818 31.203 9.172 1 91 258 LEU B N 1
ATOM 5371 C CA . LEU B 1 258 ? -0.049 30.844 10.352 1 91 258 LEU B CA 1
ATOM 5372 C C . LEU B 1 258 ? 1.402 31.297 10.219 1 91 258 LEU B C 1
ATOM 5374 O O . LEU B 1 258 ? 1.932 31.375 9.109 1 91 258 LEU B O 1
ATOM 5378 N N . HIS B 1 259 ? 1.933 31.656 11.281 1 92.5 259 HIS B N 1
ATOM 5379 C CA . HIS B 1 259 ? 3.383 31.766 11.406 1 92.5 259 HIS B CA 1
ATOM 5380 C C . HIS B 1 259 ? 3.938 30.672 12.32 1 92.5 259 HIS B C 1
ATOM 5382 O O . HIS B 1 259 ? 3.521 30.562 13.477 1 92.5 259 HIS B O 1
ATOM 5388 N N . VAL B 1 260 ? 4.84 29.906 11.797 1 95.31 260 VAL B N 1
ATOM 5389 C CA . VAL B 1 260 ? 5.348 28.75 12.523 1 95.31 260 VAL B CA 1
ATOM 5390 C C . VAL B 1 260 ? 6.859 28.859 12.68 1 95.31 260 VAL B C 1
ATOM 5392 O O . VAL B 1 260 ? 7.574 29.156 11.719 1 95.31 260 VAL B O 1
ATOM 5395 N N . ASP B 1 261 ? 7.293 28.766 13.883 1 94.44 261 ASP B N 1
ATOM 5396 C CA . ASP B 1 261 ? 8.703 28.562 14.227 1 94.44 261 ASP B CA 1
ATOM 5397 C C . ASP B 1 261 ? 8.906 27.25 14.953 1 94.44 261 ASP B C 1
ATOM 5399 O O . ASP B 1 261 ? 7.945 26.625 15.398 1 94.44 261 ASP B O 1
ATOM 5403 N N . PHE B 1 262 ? 10.195 26.766 14.93 1 96.06 262 PHE B N 1
ATOM 5404 C CA . PHE B 1 262 ? 10.406 25.5 15.641 1 96.06 262 PHE B CA 1
ATOM 5405 C C . PHE B 1 262 ? 11.773 25.5 16.312 1 96.06 262 PHE B C 1
ATOM 5407 O O . PHE B 1 262 ? 12.68 26.234 15.93 1 96.06 262 PHE B O 1
ATOM 5414 N N . GLU B 1 263 ? 11.828 24.703 17.406 1 94.25 263 GLU B N 1
ATOM 5415 C CA . GLU B 1 263 ? 13.055 24.484 18.172 1 94.25 263 GLU B CA 1
ATOM 5416 C C . GLU B 1 263 ? 13.289 22.984 18.391 1 94.25 263 GLU B C 1
ATOM 5418 O O . GLU B 1 263 ? 12.344 22.219 18.594 1 94.25 263 GLU B O 1
ATOM 5423 N N . ALA B 1 264 ? 14.523 22.578 18.359 1 93.5 264 ALA B N 1
ATOM 5424 C CA . ALA B 1 264 ? 14.883 21.188 18.625 1 93.5 264 ALA B CA 1
ATOM 5425 C C . ALA B 1 264 ? 14.883 20.906 20.125 1 93.5 264 ALA B C 1
ATOM 5427 O O . ALA B 1 264 ? 15.398 21.688 20.922 1 93.5 264 ALA B O 1
ATOM 5428 N N . ASP B 1 265 ? 14.219 19.844 20.438 1 91.75 265 ASP B N 1
ATOM 5429 C CA . ASP B 1 265 ? 14.281 19.359 21.812 1 91.75 265 ASP B CA 1
ATOM 5430 C C . ASP B 1 265 ? 15.453 18.391 22 1 91.75 265 ASP B C 1
ATOM 5432 O O . ASP B 1 265 ? 15.477 17.312 21.391 1 91.75 265 ASP B O 1
ATOM 5436 N N . LYS B 1 266 ? 16.328 18.734 22.828 1 90.31 266 LYS B N 1
ATOM 5437 C CA . LYS B 1 266 ? 17.516 17.922 23.047 1 90.31 266 LYS B CA 1
ATOM 5438 C C . LYS B 1 266 ? 17.484 17.234 24.406 1 90.31 266 LYS B C 1
ATOM 5440 O O . LYS B 1 266 ? 16.906 17.766 25.359 1 90.31 266 LYS B O 1
ATOM 5445 N N . ALA B 1 267 ? 17.906 16 24.359 1 85.06 267 ALA B N 1
ATOM 5446 C CA . ALA B 1 267 ? 17.969 15.266 25.609 1 85.06 267 ALA B CA 1
ATOM 5447 C C . ALA B 1 267 ? 19.297 14.5 25.734 1 85.06 267 ALA B C 1
ATOM 5449 O O . ALA B 1 267 ? 19.922 14.18 24.734 1 85.06 267 ALA B O 1
ATOM 5450 N N . GLY B 1 268 ? 19.531 14.211 26.984 1 78.44 268 GLY B N 1
ATOM 5451 C CA . GLY B 1 268 ? 20.703 13.406 27.281 1 78.44 268 GLY B CA 1
ATOM 5452 C C . GLY B 1 268 ? 21.984 14.211 27.312 1 78.44 268 GLY B C 1
ATOM 5453 O O . GLY B 1 268 ? 21.984 15.406 27 1 78.44 268 GLY B O 1
ATOM 5454 N N . ARG B 1 269 ? 23.031 13.633 27.766 1 73.38 269 ARG B N 1
ATOM 5455 C CA . ARG B 1 269 ? 24.344 14.25 27.938 1 73.38 269 ARG B CA 1
ATOM 5456 C C . ARG B 1 269 ? 24.938 14.664 26.594 1 73.38 269 ARG B C 1
ATOM 5458 O O . ARG B 1 269 ? 25.609 15.688 26.5 1 73.38 269 ARG B O 1
ATOM 5465 N N . GLY B 1 270 ? 24.531 13.945 25.531 1 76.56 270 GLY B N 1
ATOM 5466 C CA . GLY B 1 270 ? 25.094 14.211 24.234 1 76.56 270 GLY B CA 1
ATOM 5467 C C . GLY B 1 270 ? 24.297 15.195 23.406 1 76.56 270 GLY B C 1
ATOM 5468 O O . GLY B 1 270 ? 24.719 15.633 22.344 1 76.56 270 GLY B O 1
ATOM 5469 N N . GLY B 1 271 ? 23.219 15.609 23.938 1 82.5 271 GLY B N 1
ATOM 5470 C CA . GLY B 1 271 ? 22.406 16.609 23.266 1 82.5 271 GLY B CA 1
ATOM 5471 C C . GLY B 1 271 ? 21.688 16.078 22.047 1 82.5 271 GLY B C 1
ATOM 5472 O O . GLY B 1 271 ? 21.562 16.781 21.031 1 82.5 271 GLY B O 1
ATOM 5473 N N . LYS B 1 272 ? 21.344 14.875 22.109 1 85.19 272 LYS B N 1
ATOM 5474 C CA . LYS B 1 272 ? 20.641 14.281 20.984 1 85.19 272 LYS B CA 1
ATOM 5475 C C . LYS B 1 272 ? 19.234 14.852 20.844 1 85.19 272 LYS B C 1
ATOM 5477 O O . LYS B 1 272 ? 18.547 15.055 21.844 1 85.19 272 LYS B O 1
ATOM 5482 N N . VAL B 1 273 ? 18.859 15.219 19.641 1 89.19 273 VAL B N 1
ATOM 5483 C CA . VAL B 1 273 ? 17.531 15.742 19.375 1 89.19 273 VAL B CA 1
ATOM 5484 C C . VAL B 1 273 ? 16.5 14.625 19.5 1 89.19 273 VAL B C 1
ATOM 5486 O O . VAL B 1 273 ? 16.594 13.602 18.828 1 89.19 273 VAL B O 1
ATOM 5489 N N . VAL B 1 274 ? 15.531 14.773 20.328 1 88.31 274 VAL B N 1
ATOM 5490 C CA . VAL B 1 274 ? 14.555 13.727 20.609 1 88.31 274 VAL B CA 1
ATOM 5491 C C . VAL B 1 274 ? 13.164 14.195 20.156 1 88.31 274 VAL B C 1
ATOM 5493 O O . VAL B 1 274 ? 12.242 13.391 20.047 1 88.31 274 VAL B O 1
ATOM 5496 N N . GLY B 1 275 ? 13.062 15.461 19.875 1 91.56 275 GLY B N 1
ATOM 5497 C CA . GLY B 1 275 ? 11.781 16.016 19.469 1 91.56 275 GLY B CA 1
ATOM 5498 C C . GLY B 1 275 ? 11.883 17.422 18.906 1 91.56 275 GLY B C 1
ATOM 5499 O O . GLY B 1 275 ? 12.984 17.969 18.797 1 91.56 275 GLY B O 1
ATOM 5500 N N . VAL B 1 276 ? 10.766 17.906 18.516 1 93.88 276 VAL B N 1
ATOM 5501 C CA . VAL B 1 276 ? 10.68 19.266 17.969 1 93.88 276 VAL B CA 1
ATOM 5502 C C . VAL B 1 276 ? 9.5 20 18.625 1 93.88 276 VAL B C 1
ATOM 5504 O O . VAL B 1 276 ? 8.398 19.453 18.703 1 93.88 276 VAL B O 1
ATOM 5507 N N . THR B 1 277 ? 9.812 21.156 19.078 1 94.06 277 THR B N 1
ATOM 5508 C CA . THR B 1 277 ? 8.758 22.016 19.594 1 94.06 277 THR B CA 1
ATOM 5509 C C . THR B 1 277 ? 8.406 23.094 18.562 1 94.06 277 THR B C 1
ATOM 5511 O O . THR B 1 277 ? 9.281 23.844 18.125 1 94.06 277 THR B O 1
ATOM 5514 N N . PHE B 1 278 ? 7.164 23.156 18.25 1 95.06 278 PHE B N 1
ATOM 5515 C CA . PHE B 1 278 ? 6.684 24.156 17.312 1 95.06 278 PHE B CA 1
ATOM 5516 C C . PHE B 1 278 ? 6.02 25.312 18.047 1 95.06 278 PHE B C 1
ATOM 5518 O O . PHE B 1 278 ? 5.285 25.094 19.016 1 95.06 278 PHE B O 1
ATOM 5525 N N . ILE B 1 279 ? 6.328 26.547 17.609 1 92.19 279 ILE B N 1
ATOM 5526 C CA . ILE B 1 279 ? 5.691 27.766 18.078 1 92.19 279 ILE B CA 1
ATOM 5527 C C . ILE B 1 279 ? 4.805 28.359 16.984 1 92.19 279 ILE B C 1
ATOM 5529 O O . ILE B 1 279 ? 5.297 28.75 15.922 1 92.19 279 ILE B O 1
ATOM 5533 N N . ILE B 1 280 ? 3.523 28.406 17.281 1 91.62 280 ILE B N 1
ATOM 5534 C CA . ILE B 1 280 ? 2.557 28.797 16.266 1 91.62 280 ILE B CA 1
ATOM 5535 C C . ILE B 1 280 ? 1.892 30.109 16.656 1 91.62 280 ILE B C 1
ATOM 5537 O O . ILE B 1 280 ? 1.394 30.25 17.781 1 91.62 280 ILE B O 1
ATOM 5541 N N . THR B 1 281 ? 1.937 31.078 15.742 1 87.75 281 THR B N 1
ATOM 5542 C CA . THR B 1 281 ? 1.265 32.375 15.93 1 87.75 281 THR B CA 1
ATOM 5543 C C . THR B 1 281 ? 0.481 32.75 14.68 1 87.75 281 THR B C 1
ATOM 5545 O O . THR B 1 281 ? 0.58 32.094 13.648 1 87.75 281 THR B O 1
ATOM 5548 N N . ASP B 1 282 ? -0.424 33.719 14.836 1 81.38 282 ASP B N 1
ATOM 5549 C CA . ASP B 1 282 ? -1.137 34.25 13.672 1 81.38 282 ASP B CA 1
ATOM 5550 C C . ASP B 1 282 ? -0.21 35.094 12.797 1 81.38 282 ASP B C 1
ATOM 5552 O O . ASP B 1 282 ? 0.643 35.812 13.305 1 81.38 282 ASP B O 1
ATOM 5556 N N . SER B 1 283 ? -0.295 34.906 11.477 1 74.56 283 SER B N 1
ATOM 5557 C CA . SER B 1 283 ? 0.588 35.625 10.562 1 74.56 283 SER B CA 1
ATOM 5558 C C . SER B 1 283 ? 0.413 37.125 10.703 1 74.56 283 SER B C 1
ATOM 5560 O O . SER B 1 283 ? 1.366 37.906 10.516 1 74.56 283 SER B O 1
ATOM 5562 N N . LYS B 1 284 ? -0.771 37.562 10.859 1 66.44 284 LYS B N 1
ATOM 5563 C CA . LYS B 1 284 ? -1.02 39 11.016 1 66.44 284 LYS B CA 1
ATOM 5564 C C . LYS B 1 284 ? -0.29 39.562 12.234 1 66.44 284 LYS B C 1
ATOM 5566 O O . LYS B 1 284 ? 0.238 40.688 12.195 1 66.44 284 LYS B O 1
ATOM 5571 N N . SER B 1 285 ? -0.296 38.688 13.172 1 56.88 285 SER B N 1
ATOM 5572 C CA . SER B 1 285 ? 0.392 39.125 14.383 1 56.88 285 SER B CA 1
ATOM 5573 C C . SER B 1 285 ? 1.899 39.219 14.164 1 56.88 285 SER B C 1
ATOM 5575 O O . SER B 1 285 ? 2.574 40.062 14.734 1 56.88 285 SER B O 1
ATOM 5577 N N . TYR B 1 286 ? 2.355 38.281 13.305 1 54.5 286 TYR B N 1
ATOM 5578 C CA . TYR B 1 286 ? 3.795 38.25 13.062 1 54.5 286 TYR B CA 1
ATOM 5579 C C . TYR B 1 286 ? 4.238 39.438 12.203 1 54.5 286 TYR B C 1
ATOM 5581 O O . TYR B 1 286 ? 5.297 40.031 12.438 1 54.5 286 TYR B O 1
ATOM 5589 N N . LYS B 1 287 ? 3.506 39.75 11.023 1 53.53 287 LYS B N 1
ATOM 5590 C CA . LYS B 1 287 ? 3.898 40.875 10.18 1 53.53 287 LYS B CA 1
ATOM 5591 C C . LYS B 1 287 ? 3.883 42.188 10.961 1 53.53 287 LYS B C 1
ATOM 5593 O O . LYS B 1 287 ? 4.688 43.094 10.703 1 53.53 287 LYS B O 1
ATOM 5598 N N . ASN B 1 288 ? 2.879 42.312 11.758 1 47.03 288 ASN B N 1
ATOM 5599 C CA . ASN B 1 288 ? 2.887 43.562 12.5 1 47.03 288 ASN B CA 1
ATOM 5600 C C . ASN B 1 288 ? 4.137 43.688 13.367 1 47.03 288 ASN B C 1
ATOM 5602 O O . ASN B 1 288 ? 4.57 44.781 13.68 1 47.03 288 ASN B O 1
ATOM 5606 N N . SER B 1 289 ? 4.5 42.531 13.836 1 41.78 289 SER B N 1
ATOM 5607 C CA . SER B 1 289 ? 5.707 42.75 14.625 1 41.78 289 SER B CA 1
ATOM 5608 C C . SER B 1 289 ? 6.922 42.969 13.727 1 41.78 289 SER B C 1
ATOM 5610 O O . SER B 1 289 ? 7.879 43.656 14.117 1 41.78 289 SER B O 1
ATOM 5612 N N . ASN B 1 290 ? 7.125 42.094 12.617 1 41.72 290 ASN B N 1
ATOM 5613 C CA . ASN B 1 290 ? 8.305 42.25 11.781 1 41.72 290 ASN B CA 1
ATOM 5614 C C . ASN B 1 290 ? 7.988 43.062 10.523 1 41.72 290 ASN B C 1
ATOM 5616 O O . ASN B 1 290 ? 7.309 42.562 9.617 1 41.72 290 ASN B O 1
ATOM 5620 N N . ALA B 1 291 ? 7.773 44.375 10.5 1 33.88 291 ALA B N 1
ATOM 5621 C CA . ALA B 1 291 ? 7.367 45.438 9.57 1 33.88 291 ALA B CA 1
ATOM 5622 C C . ALA B 1 291 ? 8.078 45.281 8.227 1 33.88 291 ALA B C 1
ATOM 5624 O O . ALA B 1 291 ? 7.684 45.906 7.234 1 33.88 291 ALA B O 1
ATOM 5625 N N . GLY B 1 292 ? 9.414 44.969 8.102 1 32.12 292 GLY B N 1
ATOM 5626 C CA . GLY B 1 292 ? 10.133 45.469 6.934 1 32.12 292 GLY B CA 1
ATOM 5627 C C . GLY B 1 292 ? 9.797 44.719 5.664 1 32.12 292 GLY B C 1
ATOM 5628 O O . GLY B 1 292 ? 10.125 45.156 4.562 1 32.12 292 GLY B O 1
ATOM 5629 N N . ILE B 1 293 ? 9.914 43.406 5.504 1 29.83 293 ILE B N 1
ATOM 5630 C CA . ILE B 1 293 ? 10.297 42.875 4.199 1 29.83 293 ILE B CA 1
ATOM 5631 C C . ILE B 1 293 ? 9.047 42.594 3.359 1 29.83 293 ILE B C 1
ATOM 5633 O O . ILE B 1 293 ? 8.172 41.844 3.766 1 29.83 293 ILE B O 1
ATOM 5637 N N . LYS B 1 294 ? 8.57 43.531 2.551 1 31.2 294 LYS B N 1
ATOM 5638 C CA . LYS B 1 294 ? 7.566 43.5 1.495 1 31.2 294 LYS B CA 1
ATOM 5639 C C . LYS B 1 294 ? 7.812 42.344 0.53 1 31.2 294 LYS B C 1
ATOM 5641 O O . LYS B 1 294 ? 8.773 42.375 -0.246 1 31.2 294 LYS B O 1
ATOM 5646 N N . THR B 1 295 ? 7.676 41.094 0.722 1 29.11 295 THR B N 1
ATOM 5647 C CA . THR B 1 295 ? 7.918 40.094 -0.321 1 29.11 295 THR B CA 1
ATOM 5648 C C . THR B 1 295 ? 6.828 40.156 -1.387 1 29.11 295 THR B C 1
ATOM 5650 O O . THR B 1 295 ? 5.641 40.188 -1.065 1 29.11 295 THR B O 1
ATOM 5653 N N . GLU B 1 296 ? 7.082 40.719 -2.598 1 26.36 296 GLU B N 1
ATOM 5654 C CA . GLU B 1 296 ? 6.344 40.719 -3.857 1 26.36 296 GLU B CA 1
ATOM 5655 C C . GLU B 1 296 ? 5.805 39.312 -4.18 1 26.36 296 GLU B C 1
ATOM 5657 O O . GLU B 1 296 ? 6.512 38.312 -4.031 1 26.36 296 GLU B O 1
ATOM 5662 N N . SER B 1 297 ? 4.516 39.125 -4.168 1 29.23 297 SER B N 1
ATOM 5663 C CA . SER B 1 297 ? 3.76 37.938 -4.539 1 29.23 297 SER B CA 1
ATOM 5664 C C . SER B 1 297 ? 4.039 37.531 -5.98 1 29.23 297 SER B C 1
ATOM 5666 O O . SER B 1 297 ? 3.607 38.188 -6.918 1 29.23 297 SER B O 1
ATOM 5668 N N . SER B 1 298 ? 5.277 37.281 -6.477 1 26.02 298 SER B N 1
ATOM 5669 C CA . SER B 1 298 ? 5.375 36.781 -7.852 1 26.02 298 SER B CA 1
ATOM 5670 C C . SER B 1 298 ? 4.488 35.562 -8.078 1 26.02 298 SER B C 1
ATOM 5672 O O . SER B 1 298 ? 4.457 34.656 -7.246 1 26.02 298 SER B O 1
ATOM 5674 N N . ASP B 1 299 ? 3.469 35.719 -8.805 1 29.11 299 ASP B N 1
ATOM 5675 C CA . ASP B 1 299 ? 2.609 34.688 -9.406 1 29.11 299 ASP B CA 1
ATOM 5676 C C . ASP B 1 299 ? 3.434 33.531 -9.945 1 29.11 299 ASP B C 1
ATOM 5678 O O . ASP B 1 299 ? 3.992 33.625 -11.047 1 29.11 299 ASP B O 1
ATOM 5682 N N . VAL B 1 300 ? 4.359 33 -9.195 1 26.27 300 VAL B N 1
ATOM 5683 C CA . VAL B 1 300 ? 5.125 31.875 -9.734 1 26.27 300 VAL B CA 1
ATOM 5684 C C . VAL B 1 300 ? 4.172 30.781 -10.227 1 26.27 300 VAL B C 1
ATOM 5686 O O . VAL B 1 300 ? 3.316 30.312 -9.469 1 26.27 300 VAL B O 1
ATOM 5689 N N . PHE B 1 301 ? 3.779 30.844 -11.43 1 27.06 301 PHE B N 1
ATOM 5690 C CA . PHE B 1 301 ? 3.219 29.688 -12.125 1 27.06 301 PHE B CA 1
ATOM 5691 C C . PHE B 1 301 ? 3.887 28.406 -11.656 1 27.06 301 PHE B C 1
ATOM 5693 O O . PHE B 1 301 ? 5.102 28.375 -11.445 1 27.06 301 PHE B O 1
ATOM 5700 N N . MET B 1 302 ? 3.121 27.594 -10.898 1 32.75 302 MET B N 1
ATOM 5701 C CA . MET B 1 302 ? 3.504 26.297 -10.383 1 32.75 302 MET B CA 1
ATOM 5702 C C . MET B 1 302 ? 4.184 25.453 -11.461 1 32.75 302 MET B C 1
ATOM 5704 O O . MET B 1 302 ? 3.557 25.094 -12.461 1 32.75 302 MET B O 1
ATOM 5708 N N . ASP B 1 303 ? 5.422 25.797 -11.812 1 29.61 303 ASP B N 1
ATOM 5709 C CA . ASP B 1 303 ? 6.141 24.828 -12.641 1 29.61 303 ASP B CA 1
ATOM 5710 C C . ASP B 1 303 ? 5.75 23.406 -12.273 1 29.61 303 ASP B C 1
ATOM 5712 O O . ASP B 1 303 ? 5.059 23.172 -11.281 1 29.61 303 ASP B O 1
ATOM 5716 N N . ASP B 1 304 ? 6.746 22.406 -12.641 1 31.19 304 ASP B N 1
ATOM 5717 C CA . ASP B 1 304 ? 6.684 20.984 -12.898 1 31.19 304 ASP B CA 1
ATOM 5718 C C . ASP B 1 304 ? 6.348 20.203 -11.633 1 31.19 304 ASP B C 1
ATOM 5720 O O . ASP B 1 304 ? 6.828 20.547 -10.547 1 31.19 304 ASP B O 1
ATOM 5724 N N . LEU B 1 305 ? 5.109 19.922 -11.508 1 33.28 305 LEU B N 1
ATOM 5725 C CA . LEU B 1 305 ? 4.777 18.875 -10.555 1 33.28 305 LEU B CA 1
ATOM 5726 C C . LEU B 1 305 ? 5.969 17.953 -10.32 1 33.28 305 LEU B C 1
ATOM 5728 O O . LEU B 1 305 ? 6.148 16.953 -11.031 1 33.28 305 LEU B O 1
ATOM 5732 N N . GLY B 1 306 ? 7.219 18.516 -10.305 1 30.78 306 GLY B N 1
ATOM 5733 C CA . GLY B 1 306 ? 8.359 17.656 -10.023 1 30.78 306 GLY B CA 1
ATOM 5734 C C . GLY B 1 306 ? 8.078 16.609 -8.961 1 30.78 306 GLY B C 1
ATOM 5735 O O . GLY B 1 306 ? 7.133 16.766 -8.18 1 30.78 306 GLY B O 1
ATOM 5736 N N . ASP B 1 307 ? 8.375 15.461 -9.406 1 31.66 307 ASP B N 1
ATOM 5737 C CA . ASP B 1 307 ? 8.344 14.367 -8.438 1 31.66 307 ASP B CA 1
ATOM 5738 C C . ASP B 1 307 ? 8.859 14.828 -7.078 1 31.66 307 ASP B C 1
ATOM 5740 O O . ASP B 1 307 ? 10.031 15.211 -6.945 1 31.66 307 ASP B O 1
ATOM 5744 N N . PRO B 1 308 ? 8.086 15.656 -6.445 1 33.88 308 PRO B N 1
ATOM 5745 C CA . PRO B 1 308 ? 8.523 16.234 -5.172 1 33.88 308 PRO B CA 1
ATOM 5746 C C . PRO B 1 308 ? 9.398 15.281 -4.363 1 33.88 308 PRO B C 1
ATOM 5748 O O . PRO B 1 308 ? 9.898 15.656 -3.299 1 33.88 308 PRO B O 1
ATOM 5751 N N . TYR B 1 309 ? 9.172 14.008 -4.555 1 32.88 309 TYR B N 1
ATOM 5752 C CA . TYR B 1 309 ? 10.18 13.219 -3.854 1 32.88 309 TYR B CA 1
ATOM 5753 C C . TYR B 1 309 ? 11.57 13.523 -4.383 1 32.88 309 TYR B C 1
ATOM 5755 O O . TYR B 1 309 ? 12.555 12.898 -3.961 1 32.88 309 TYR B O 1
ATOM 5763 N N . ILE B 1 310 ? 11.648 14.141 -5.605 1 28.34 310 ILE B N 1
ATOM 5764 C CA . ILE B 1 310 ? 12.977 14.492 -6.098 1 28.34 310 ILE B CA 1
ATOM 5765 C C . ILE B 1 310 ? 13.469 15.75 -5.387 1 28.34 310 ILE B C 1
ATOM 5767 O O . ILE B 1 310 ? 13.102 16.875 -5.762 1 28.34 310 ILE B O 1
ATOM 5771 N N . VAL B 1 311 ? 13.18 16.172 -4.238 1 28.91 311 VAL B N 1
ATOM 5772 C CA . VAL B 1 311 ? 14.344 16.969 -3.846 1 28.91 311 VAL B CA 1
ATOM 5773 C C . VAL B 1 311 ? 15.594 16.422 -4.543 1 28.91 311 VAL B C 1
ATOM 5775 O O . VAL B 1 311 ? 15.773 15.211 -4.652 1 28.91 311 VAL B O 1
ATOM 5778 N N . GLU B 1 312 ? 16.094 17.047 -5.543 1 27.62 312 GLU B N 1
ATOM 5779 C CA . GLU B 1 312 ? 17.469 16.828 -5.988 1 27.62 312 GLU B CA 1
ATOM 5780 C C . GLU B 1 312 ? 18.375 16.453 -4.816 1 27.62 312 GLU B C 1
ATOM 5782 O O . GLU B 1 312 ? 18.828 17.328 -4.07 1 27.62 312 GLU B O 1
ATOM 5787 N N . ALA B 1 313 ? 17.953 15.719 -3.893 1 26.66 313 ALA B N 1
ATOM 5788 C CA . ALA B 1 313 ? 19.062 15.172 -3.109 1 26.66 313 ALA B CA 1
ATOM 5789 C C . ALA B 1 313 ? 20.312 14.977 -3.975 1 26.66 313 ALA B C 1
ATOM 5791 O O . ALA B 1 313 ? 20.266 14.234 -4.957 1 26.66 313 ALA B O 1
ATOM 5792 N N . GLU B 1 314 ? 20.969 15.984 -4.328 1 29.05 314 GLU B N 1
ATOM 5793 C CA . GLU B 1 314 ? 22.359 15.734 -4.684 1 29.05 314 GLU B CA 1
ATOM 5794 C C . GLU B 1 314 ? 22.844 14.406 -4.102 1 29.05 314 GLU B C 1
ATOM 5796 O O . GLU B 1 314 ? 22.844 14.227 -2.883 1 29.05 314 GLU B O 1
ATOM 5801 N N . GLU B 1 315 ? 22.297 13.406 -4.539 1 31.42 315 GLU B N 1
ATOM 5802 C CA . GLU B 1 315 ? 22.938 12.109 -4.289 1 31.42 315 GLU B CA 1
ATOM 5803 C C . GLU B 1 315 ? 24.375 12.281 -3.84 1 31.42 315 GLU B C 1
ATOM 5805 O O . GLU B 1 315 ? 25.25 12.602 -4.652 1 31.42 315 GLU B O 1
ATOM 5810 N N . LEU B 1 316 ? 24.609 13 -2.924 1 35.06 316 LEU B N 1
ATOM 5811 C CA . LEU B 1 316 ? 25.953 12.891 -2.375 1 35.06 316 LEU B CA 1
ATOM 5812 C C . LEU B 1 316 ? 26.469 11.461 -2.484 1 35.06 316 LEU B C 1
ATOM 5814 O O . LEU B 1 316 ? 25.812 10.523 -2.018 1 35.06 316 LEU B O 1
ATOM 5818 N N . ASP B 1 317 ? 26.953 11.109 -3.521 1 44.91 317 ASP B N 1
ATOM 5819 C CA . ASP B 1 317 ? 27.578 9.844 -3.883 1 44.91 317 ASP B CA 1
ATOM 5820 C C . ASP B 1 317 ? 28.359 9.266 -2.711 1 44.91 317 ASP B C 1
ATOM 5822 O O . ASP B 1 317 ? 29.484 9.695 -2.436 1 44.91 317 ASP B O 1
ATOM 5826 N N . ILE B 1 318 ? 27.688 8.82 -1.823 1 50.69 318 ILE B N 1
ATOM 5827 C CA . ILE B 1 318 ? 28.328 8.195 -0.668 1 50.69 318 ILE B CA 1
ATOM 5828 C C . ILE B 1 318 ? 29.609 7.484 -1.104 1 50.69 318 ILE B C 1
ATOM 5830 O O . ILE B 1 318 ? 30.609 7.508 -0.388 1 50.69 318 ILE B O 1
ATOM 5834 N N . ASP B 1 319 ? 29.484 7.074 -2.232 1 55.88 319 ASP B N 1
ATOM 5835 C CA . ASP B 1 319 ? 30.703 6.48 -2.785 1 55.88 319 ASP B CA 1
ATOM 5836 C C . ASP B 1 319 ? 31.781 7.543 -3.027 1 55.88 319 ASP B C 1
ATOM 5838 O O . ASP B 1 319 ? 32.969 7.312 -2.768 1 55.88 319 ASP B O 1
ATOM 5842 N N . ASP B 1 320 ? 31.219 8.586 -3.414 1 64.12 320 ASP B N 1
ATOM 5843 C CA . ASP B 1 320 ? 32.156 9.688 -3.605 1 64.12 320 ASP B CA 1
ATOM 5844 C C . ASP B 1 320 ? 32.688 10.211 -2.266 1 64.12 320 ASP B C 1
ATOM 5846 O O . ASP B 1 320 ? 33.844 10.562 -2.143 1 64.12 320 ASP B O 1
ATOM 5850 N N . LEU B 1 321 ? 31.859 10.141 -1.35 1 70.81 321 LEU B N 1
ATOM 5851 C CA . LEU B 1 321 ? 32.25 10.578 -0.018 1 70.81 321 LEU B CA 1
ATOM 5852 C C . LEU B 1 321 ? 33.219 9.562 0.621 1 70.81 321 LEU B C 1
ATOM 5854 O O . LEU B 1 321 ? 34.188 9.945 1.257 1 70.81 321 LEU B O 1
ATOM 5858 N N . ILE B 1 322 ? 32.969 8.406 0.377 1 71.5 322 ILE B N 1
ATOM 5859 C CA . ILE B 1 322 ? 33.844 7.348 0.854 1 71.5 322 ILE B CA 1
ATOM 5860 C C . ILE B 1 322 ? 35.219 7.492 0.21 1 71.5 322 ILE B C 1
ATOM 5862 O O . ILE B 1 322 ? 36.25 7.422 0.895 1 71.5 322 ILE B O 1
ATOM 5866 N N . ASP B 1 323 ? 35.188 7.785 -1.012 1 70 323 ASP B N 1
ATOM 5867 C CA . ASP B 1 323 ? 36.438 7.961 -1.737 1 70 323 ASP B CA 1
ATOM 5868 C C . ASP B 1 323 ? 37.188 9.195 -1.248 1 70 323 ASP B C 1
ATOM 5870 O O . ASP B 1 323 ? 38.406 9.172 -1.112 1 70 323 ASP B O 1
ATOM 5874 N N . LYS B 1 324 ? 36.469 10.141 -0.952 1 76 324 LYS B N 1
ATOM 5875 C CA . LYS B 1 324 ? 37.094 11.352 -0.434 1 76 324 LYS B CA 1
ATOM 5876 C C . LYS B 1 324 ? 37.719 11.109 0.944 1 76 324 LYS B C 1
ATOM 5878 O O . LYS B 1 324 ? 38.812 11.578 1.227 1 76 324 LYS B O 1
ATOM 5883 N N . VAL B 1 325 ? 37.094 10.375 1.712 1 79.69 325 VAL B N 1
ATOM 5884 C CA . VAL B 1 325 ? 37.594 10.07 3.045 1 79.69 325 VAL B CA 1
ATOM 5885 C C . VAL B 1 325 ? 38.844 9.172 2.936 1 79.69 325 VAL B C 1
ATOM 5887 O O . VAL B 1 325 ? 39.812 9.367 3.658 1 79.69 325 VAL B O 1
ATOM 5890 N N . ARG B 1 326 ? 38.75 8.359 1.984 1 75.25 326 ARG B N 1
ATOM 5891 C CA . ARG B 1 326 ? 39.906 7.488 1.755 1 75.25 326 ARG B CA 1
ATOM 5892 C C . ARG B 1 326 ? 41.125 8.289 1.307 1 75.25 326 ARG B C 1
ATOM 5894 O O . ARG B 1 326 ? 42.25 7.898 1.582 1 75.25 326 ARG B O 1
ATOM 5901 N N . MET B 1 327 ? 40.906 9.344 0.748 1 76.12 327 MET B N 1
ATOM 5902 C CA . MET B 1 327 ? 42 10.211 0.313 1 76.12 327 MET B CA 1
ATOM 5903 C C . MET B 1 327 ? 42.562 11.016 1.485 1 76.12 327 MET B C 1
ATOM 5905 O O . MET B 1 327 ? 43.719 11.414 1.469 1 76.12 327 MET B O 1
ATOM 5909 N N . ILE B 1 328 ? 41.844 11.188 2.424 1 78.62 328 ILE B N 1
ATOM 5910 C CA . ILE B 1 328 ? 42.188 12.023 3.564 1 78.62 328 ILE B CA 1
ATOM 5911 C C . ILE B 1 328 ? 42.906 11.18 4.609 1 78.62 328 ILE B C 1
ATOM 5913 O O . ILE B 1 328 ? 43.938 11.594 5.156 1 78.62 328 ILE B O 1
ATOM 5917 N N . ILE B 1 329 ? 42.438 9.977 4.785 1 76.75 329 ILE B N 1
ATOM 5918 C CA . ILE B 1 329 ? 42.969 9.117 5.844 1 76.75 329 ILE B CA 1
ATOM 5919 C C . ILE B 1 329 ? 43.969 8.125 5.254 1 76.75 329 ILE B C 1
ATOM 5921 O O . ILE B 1 329 ? 43.625 7.336 4.371 1 76.75 329 ILE B O 1
ATOM 5925 N N . SER B 1 330 ? 45.062 8.203 5.781 1 72.81 330 SER B N 1
ATOM 5926 C CA . SER B 1 330 ? 46.156 7.41 5.227 1 72.81 330 SER B CA 1
ATOM 5927 C C . SER B 1 330 ? 46.031 5.949 5.645 1 72.81 330 SER B C 1
ATOM 5929 O O . SER B 1 330 ? 46.531 5.059 4.949 1 72.81 330 SER B O 1
ATOM 5931 N N . GLU B 1 331 ? 45.375 5.723 6.715 1 69.81 331 GLU B N 1
ATOM 5932 C CA . GLU B 1 331 ? 45.188 4.359 7.199 1 69.81 331 GLU B CA 1
ATOM 5933 C C . GLU B 1 331 ? 44.188 3.594 6.352 1 69.81 331 GLU B C 1
ATOM 5935 O O . GLU B 1 331 ? 43.25 4.188 5.793 1 69.81 331 GLU B O 1
ATOM 5940 N N . ASN B 1 332 ? 44.375 2.361 6.223 1 67.25 332 ASN B N 1
ATOM 5941 C CA . ASN B 1 332 ? 43.469 1.492 5.484 1 67.25 332 ASN B CA 1
ATOM 5942 C C . ASN B 1 332 ? 42.219 1.131 6.316 1 67.25 332 ASN B C 1
ATOM 5944 O O . ASN B 1 332 ? 42.25 0.136 7.043 1 67.25 332 ASN B O 1
ATOM 5948 N N . LEU B 1 333 ? 41.156 1.854 6.168 1 73.06 333 LEU B N 1
ATOM 5949 C CA . LEU B 1 333 ? 39.938 1.644 6.918 1 73.06 333 LEU B CA 1
ATOM 5950 C C . LEU B 1 333 ? 38.938 0.846 6.102 1 73.06 333 LEU B C 1
ATOM 5952 O O . LEU B 1 333 ? 38.875 0.968 4.875 1 73.06 333 LEU B O 1
ATOM 5956 N N . LYS B 1 334 ? 38.156 0.092 6.777 1 68.31 334 LYS B N 1
ATOM 5957 C CA . LYS B 1 334 ? 37.062 -0.639 6.145 1 68.31 334 LYS B CA 1
ATOM 5958 C C . LYS B 1 334 ? 35.938 0.302 5.746 1 68.31 334 LYS B C 1
ATOM 5960 O O . LYS B 1 334 ? 35.75 1.345 6.371 1 68.31 334 LYS B O 1
ATOM 5965 N N . THR B 1 335 ? 35.312 -0.104 4.699 1 71.56 335 THR B N 1
ATOM 5966 C CA . THR B 1 335 ? 34.219 0.715 4.188 1 71.56 335 THR B CA 1
ATOM 5967 C C . THR B 1 335 ? 33.219 0.993 5.285 1 71.56 335 THR B C 1
ATOM 5969 O O . THR B 1 335 ? 32.719 2.121 5.426 1 71.56 335 THR B O 1
ATOM 5972 N N . LYS B 1 336 ? 33 0.09 6.031 1 69.25 336 LYS B N 1
ATOM 5973 C CA . LYS B 1 336 ? 32.062 0.256 7.129 1 69.25 336 LYS B CA 1
ATOM 5974 C C . LYS B 1 336 ? 32.531 1.305 8.125 1 69.25 336 LYS B C 1
ATOM 5976 O O . LYS B 1 336 ? 31.75 2.086 8.656 1 69.25 336 LYS B O 1
ATOM 5981 N N . GLU B 1 337 ? 33.781 1.292 8.336 1 70.88 337 GLU B N 1
ATOM 5982 C CA . GLU B 1 337 ? 34.406 2.252 9.242 1 70.88 337 GLU B CA 1
ATOM 5983 C C . GLU B 1 337 ? 34.312 3.672 8.688 1 70.88 337 GLU B C 1
ATOM 5985 O O . GLU B 1 337 ? 34.031 4.613 9.43 1 70.88 337 GLU B O 1
ATOM 5990 N N . ILE B 1 338 ? 34.5 3.744 7.461 1 78.69 338 ILE B N 1
ATOM 5991 C CA . ILE B 1 338 ? 34.438 5.043 6.801 1 78.69 338 ILE B CA 1
ATOM 5992 C C . ILE B 1 338 ? 33 5.57 6.855 1 78.69 338 ILE B C 1
ATOM 5994 O O . ILE B 1 338 ? 32.781 6.75 7.141 1 78.69 338 ILE B O 1
ATOM 5998 N N . LYS B 1 339 ? 32.25 4.695 6.613 1 74.56 339 LYS B N 1
ATOM 5999 C CA . LYS B 1 339 ? 30.828 5.07 6.68 1 74.56 339 LYS B CA 1
ATOM 6000 C C . LYS B 1 339 ? 30.453 5.535 8.086 1 74.56 339 LYS B C 1
ATOM 6002 O O . LYS B 1 339 ? 29.703 6.5 8.242 1 74.56 339 LYS B O 1
ATOM 6007 N N . SER B 1 340 ? 31.047 4.926 9.008 1 72.25 340 SER B N 1
ATOM 6008 C CA . SER B 1 340 ? 30.797 5.312 10.398 1 72.25 340 SER B CA 1
ATOM 6009 C C . SER B 1 340 ? 31.344 6.707 10.68 1 72.25 340 SER B C 1
ATOM 6011 O O . SER B 1 340 ? 30.719 7.496 11.391 1 72.25 340 SER B O 1
ATOM 6013 N N . ILE B 1 341 ? 32.438 6.969 10.156 1 77.62 341 ILE B N 1
ATOM 6014 C CA . ILE B 1 341 ? 33.031 8.281 10.312 1 77.62 341 ILE B CA 1
ATOM 6015 C C . ILE B 1 341 ? 32.219 9.336 9.578 1 77.62 341 ILE B C 1
ATOM 6017 O O . ILE B 1 341 ? 31.969 10.414 10.109 1 77.62 341 ILE B O 1
ATOM 6021 N N . LEU B 1 342 ? 31.891 8.961 8.469 1 78.69 342 LEU B N 1
ATOM 6022 C CA . LEU B 1 342 ? 31.062 9.859 7.668 1 78.69 342 LEU B CA 1
ATOM 6023 C C . LEU B 1 342 ? 29.75 10.172 8.383 1 78.69 342 LEU B C 1
ATOM 6025 O O . LEU B 1 342 ? 29.312 11.328 8.422 1 78.69 342 LEU B O 1
ATOM 6029 N N . GLN B 1 343 ? 29.328 9.219 8.906 1 73.44 343 GLN B N 1
ATOM 6030 C CA . GLN B 1 343 ? 28.094 9.359 9.672 1 73.44 343 GLN B CA 1
ATOM 6031 C C . GLN B 1 343 ? 28.297 10.273 10.883 1 73.44 343 GLN B C 1
ATOM 6033 O O . GLN B 1 343 ? 27.469 11.148 11.148 1 73.44 343 GLN B O 1
ATOM 6038 N N . ALA B 1 344 ? 29.344 10.023 11.547 1 69.56 344 ALA B N 1
ATOM 6039 C CA . ALA B 1 344 ? 29.688 10.844 12.711 1 69.56 344 ALA B CA 1
ATOM 6040 C C . ALA B 1 344 ? 29.891 12.297 12.312 1 69.56 344 ALA B C 1
ATOM 6042 O O . ALA B 1 344 ? 29.609 13.211 13.094 1 69.56 344 ALA B O 1
ATOM 6043 N N . ALA B 1 345 ? 30.281 12.508 11.078 1 74.81 345 ALA B N 1
ATOM 6044 C CA . ALA B 1 345 ? 30.641 13.836 10.586 1 74.81 345 ALA B CA 1
ATOM 6045 C C . ALA B 1 345 ? 29.469 14.453 9.805 1 74.81 345 ALA B C 1
ATOM 6047 O O . ALA B 1 345 ? 29.609 15.539 9.234 1 74.81 345 ALA B O 1
ATOM 6048 N N . ASP B 1 346 ? 28.406 13.656 9.758 1 66.56 346 ASP B N 1
ATOM 6049 C CA . ASP B 1 346 ? 27.234 14.07 8.992 1 66.56 346 ASP B CA 1
ATOM 6050 C C . ASP B 1 346 ? 27.625 14.383 7.543 1 66.56 346 ASP B C 1
ATOM 6052 O O . ASP B 1 346 ? 27.219 15.414 7 1 66.56 346 ASP B O 1
ATOM 6056 N N . ASN B 1 347 ? 28.578 13.609 7.098 1 71.25 347 ASN B N 1
ATOM 6057 C CA . ASN B 1 347 ? 29.078 13.602 5.73 1 71.25 347 ASN B CA 1
ATOM 6058 C C . ASN B 1 347 ? 29.828 14.883 5.398 1 71.25 347 ASN B C 1
ATOM 6060 O O . ASN B 1 347 ? 30.016 15.219 4.227 1 71.25 347 ASN B O 1
ATOM 6064 N N . ASP B 1 348 ? 30.172 15.539 6.316 1 73.75 348 ASP B N 1
ATOM 6065 C CA . ASP B 1 348 ? 31 16.734 6.156 1 73.75 348 ASP B CA 1
ATOM 6066 C C . ASP B 1 348 ? 32.469 16.359 6.094 1 73.75 348 ASP B C 1
ATOM 6068 O O . ASP B 1 348 ? 33.094 16.047 7.117 1 73.75 348 ASP B O 1
ATOM 6072 N N . ILE B 1 349 ? 33.031 16.547 5.027 1 79.56 349 ILE B N 1
ATOM 6073 C CA . ILE B 1 349 ? 34.406 16.109 4.75 1 79.56 349 ILE B CA 1
ATOM 6074 C C . ILE B 1 349 ? 35.375 17.016 5.508 1 79.56 349 ILE B C 1
ATOM 6076 O O . ILE B 1 349 ? 36.438 16.562 5.926 1 79.56 349 ILE B O 1
ATOM 6080 N N . SER B 1 350 ? 34.969 18.172 5.738 1 79.5 350 SER B N 1
ATOM 6081 C CA . SER B 1 350 ? 35.875 19.078 6.438 1 79.5 350 SER B CA 1
ATOM 6082 C C . SER B 1 350 ? 36.062 18.672 7.891 1 79.5 350 SER B C 1
ATOM 6084 O O . SER B 1 350 ? 37.188 18.719 8.406 1 79.5 350 SER B O 1
ATOM 6086 N N . LYS B 1 351 ? 35.094 18.188 8.477 1 80.5 351 LYS B N 1
ATOM 6087 C CA . LYS B 1 351 ? 35.156 17.719 9.852 1 80.5 351 LYS B CA 1
ATOM 6088 C C . LYS B 1 351 ? 36.031 16.469 9.953 1 80.5 351 LYS B C 1
ATOM 6090 O O . LYS B 1 351 ? 36.781 16.312 10.93 1 80.5 351 LYS B O 1
ATOM 6095 N N . ILE B 1 352 ? 35.969 15.773 8.961 1 82.06 352 ILE B N 1
ATOM 6096 C CA . ILE B 1 352 ? 36.75 14.547 8.914 1 82.06 352 ILE B CA 1
ATOM 6097 C C . ILE B 1 352 ? 38.219 14.891 8.719 1 82.06 352 ILE B C 1
ATOM 6099 O O . ILE B 1 352 ? 39.094 14.328 9.391 1 82.06 352 ILE B O 1
ATOM 6103 N N . LYS B 1 353 ? 38.406 15.828 7.898 1 81.94 353 LYS B N 1
ATOM 6104 C CA . LYS B 1 353 ? 39.781 16.297 7.668 1 81.94 353 LYS B CA 1
ATOM 6105 C C . LYS B 1 353 ? 40.375 16.875 8.945 1 81.94 353 LYS B C 1
ATOM 6107 O O . LYS B 1 353 ? 41.531 16.562 9.297 1 81.94 353 LYS B O 1
ATOM 6112 N N . ASP B 1 354 ? 39.625 17.625 9.609 1 80 354 ASP B N 1
ATOM 6113 C CA . ASP B 1 354 ? 40.094 18.25 10.844 1 80 354 ASP B CA 1
ATOM 6114 C C . ASP B 1 354 ? 40.375 17.203 11.922 1 80 354 ASP B C 1
ATOM 6116 O O . ASP B 1 354 ? 41.406 17.266 12.602 1 80 354 ASP B O 1
ATOM 6120 N N . ALA B 1 355 ? 39.531 16.312 12.008 1 79.12 355 ALA B N 1
ATOM 6121 C CA . ALA B 1 355 ? 39.688 15.258 13 1 79.12 355 ALA B CA 1
ATOM 6122 C C . ALA B 1 355 ? 40.938 14.398 12.703 1 79.12 355 ALA B C 1
ATOM 6124 O O . ALA B 1 355 ? 41.656 14.016 13.617 1 79.12 355 ALA B O 1
ATOM 6125 N N . TYR B 1 356 ? 41.062 14.188 11.516 1 84.56 356 TYR B N 1
ATOM 6126 C CA . TYR B 1 356 ? 42.219 13.359 11.133 1 84.56 356 TYR B CA 1
ATOM 6127 C C . TYR B 1 356 ? 43.5 14.109 11.344 1 84.56 356 TYR B C 1
ATOM 6129 O O . TYR B 1 356 ? 44.5 13.531 11.812 1 84.56 356 TYR B O 1
ATOM 6137 N N . GLU B 1 357 ? 43.531 15.297 11.07 1 79.62 357 GLU B N 1
ATOM 6138 C CA . GLU B 1 357 ? 44.688 16.125 11.344 1 79.62 357 GLU B CA 1
ATOM 6139 C C . GLU B 1 357 ? 45.031 16.125 12.836 1 79.62 357 GLU B C 1
ATOM 6141 O O . GLU B 1 357 ? 46.188 16.078 13.211 1 79.62 357 GLU B O 1
ATOM 6146 N N . LEU B 1 358 ? 44.031 16.203 13.578 1 78.38 358 LEU B N 1
ATOM 6147 C CA . LEU B 1 358 ? 44.219 16.156 15.023 1 78.38 358 LEU B CA 1
ATOM 6148 C C . LEU B 1 358 ? 44.719 14.789 15.469 1 78.38 358 LEU B C 1
ATOM 6150 O O . LEU B 1 358 ? 45.562 14.688 16.359 1 78.38 358 LEU B O 1
ATOM 6154 N N . ALA B 1 359 ? 44.25 13.82 14.852 1 77.44 359 ALA B N 1
ATOM 6155 C CA . ALA B 1 359 ? 44.656 12.453 15.172 1 77.44 359 ALA B CA 1
ATOM 6156 C C . ALA B 1 359 ? 46.125 12.242 14.867 1 77.44 359 ALA B C 1
ATOM 6158 O O . ALA B 1 359 ? 46.844 11.586 15.633 1 77.44 359 ALA B O 1
ATOM 6159 N N . CYS B 1 360 ? 46.5 12.805 13.883 1 78.81 360 CYS B N 1
ATOM 6160 C CA . CYS B 1 360 ? 47.875 12.664 13.445 1 78.81 360 CYS B CA 1
ATOM 6161 C C . CYS B 1 360 ? 48.844 13.336 14.422 1 78.81 360 CYS B C 1
ATOM 6163 O O . CYS B 1 360 ? 50 12.953 14.508 1 78.81 360 CYS B O 1
ATOM 6165 N N . LYS B 1 361 ? 48.344 14.219 15.102 1 71.12 361 LYS B N 1
ATOM 6166 C CA . LYS B 1 361 ? 49.156 14.945 16.078 1 71.12 361 LYS B CA 1
ATOM 6167 C C . LYS B 1 361 ? 49.188 14.234 17.422 1 71.12 361 LYS B C 1
ATOM 6169 O O . LYS B 1 361 ? 49.938 14.625 18.328 1 71.12 361 LYS B O 1
ATOM 6174 N N . GLN B 1 362 ? 48.406 13.289 17.469 1 66.94 362 GLN B N 1
ATOM 6175 C CA . GLN B 1 362 ? 48.375 12.531 18.719 1 66.94 362 GLN B CA 1
ATOM 6176 C C . GLN B 1 362 ? 49.375 11.383 18.703 1 66.94 362 GLN B C 1
ATOM 6178 O O . GLN B 1 362 ? 49.625 10.797 17.656 1 66.94 362 GLN B O 1
ATOM 6183 N N . SER B 1 363 ? 50.094 11.273 19.703 1 61 363 SER B N 1
ATOM 6184 C CA . SER B 1 363 ? 51.219 10.336 19.75 1 61 363 SER B CA 1
ATOM 6185 C C . SER B 1 363 ? 50.719 8.891 19.734 1 61 363 SER B C 1
ATOM 6187 O O . SER B 1 363 ? 51.375 8.016 19.156 1 61 363 SER B O 1
ATOM 6189 N N . GLU B 1 364 ? 49.625 8.531 20.453 1 59.22 364 GLU B N 1
ATOM 6190 C CA . GLU B 1 364 ? 49.219 7.129 20.531 1 59.22 364 GLU B CA 1
ATOM 6191 C C . GLU B 1 364 ? 47.719 6.969 20.375 1 59.22 364 GLU B C 1
ATOM 6193 O O . GLU B 1 364 ? 46.938 7.508 21.156 1 59.22 364 GLU B O 1
ATOM 6198 N N . ILE B 1 365 ? 47.188 6.594 19.125 1 64.44 365 ILE B N 1
ATOM 6199 C CA . ILE B 1 365 ? 45.781 6.27 18.938 1 64.44 365 ILE B CA 1
ATOM 6200 C C . ILE B 1 365 ? 45.625 4.77 18.672 1 64.44 365 ILE B C 1
ATOM 6202 O O . ILE B 1 365 ? 46.188 4.242 17.703 1 64.44 365 ILE B O 1
ATOM 6206 N N . GLU B 1 366 ? 45.125 4.113 19.625 1 62.41 366 GLU B N 1
ATOM 6207 C CA . GLU B 1 366 ? 44.969 2.672 19.469 1 62.41 366 GLU B CA 1
ATOM 6208 C C . GLU B 1 366 ? 43.875 2.359 18.438 1 62.41 366 GLU B C 1
ATOM 6210 O O . GLU B 1 366 ? 44.031 1.446 17.625 1 62.41 366 GLU B O 1
ATOM 6215 N N . ASN B 1 367 ? 42.781 3.109 18.547 1 64.12 367 ASN B N 1
ATOM 6216 C CA . ASN B 1 367 ? 41.656 2.934 17.656 1 64.12 367 ASN B CA 1
ATOM 6217 C C . ASN B 1 367 ? 41.312 4.227 16.922 1 64.12 367 ASN B C 1
ATOM 6219 O O . ASN B 1 367 ? 40.625 5.094 17.469 1 64.12 367 ASN B O 1
ATOM 6223 N N . LEU B 1 368 ? 41.812 4.254 15.742 1 77.25 368 LEU B N 1
ATOM 6224 C CA . LEU B 1 368 ? 41.688 5.492 14.977 1 77.25 368 LEU B CA 1
ATOM 6225 C C . LEU B 1 368 ? 40.219 5.812 14.703 1 77.25 368 LEU B C 1
ATOM 6227 O O . LEU B 1 368 ? 39.781 6.957 14.883 1 77.25 368 LEU B O 1
ATOM 6231 N N . VAL B 1 369 ? 39.531 4.82 14.305 1 76.69 369 VAL B N 1
ATOM 6232 C CA . VAL B 1 369 ? 38.125 5.027 13.93 1 76.69 369 VAL B CA 1
ATOM 6233 C C . VAL B 1 369 ? 37.344 5.516 15.141 1 76.69 369 VAL B C 1
ATOM 6235 O O . VAL B 1 369 ? 36.594 6.504 15.055 1 76.69 369 VAL B O 1
ATOM 6238 N N . GLY B 1 370 ? 37.469 4.883 16.172 1 71.06 370 GLY B N 1
ATOM 6239 C CA . GLY B 1 370 ? 36.812 5.309 17.406 1 71.06 370 GLY B CA 1
ATOM 6240 C C . GLY B 1 370 ? 37.219 6.699 17.844 1 71.06 370 GLY B C 1
ATOM 6241 O O . GLY B 1 370 ? 36.375 7.492 18.281 1 71.06 370 GLY B O 1
ATOM 6242 N N . TRP B 1 371 ? 38.438 6.977 17.797 1 74.31 371 TRP B N 1
ATOM 6243 C CA . TRP B 1 371 ? 38.938 8.281 18.188 1 74.31 371 TRP B CA 1
ATOM 6244 C C . TRP B 1 371 ? 38.375 9.383 17.281 1 74.31 371 TRP B C 1
ATOM 6246 O O . TRP B 1 371 ? 37.969 10.43 17.781 1 74.31 371 TRP B O 1
ATOM 6256 N N . MET B 1 372 ? 38.344 9.148 16.031 1 79.62 372 MET B N 1
ATOM 6257 C CA . MET B 1 372 ? 37.844 10.133 15.086 1 79.62 372 MET B CA 1
ATOM 6258 C C . MET B 1 372 ? 36.344 10.414 15.328 1 79.62 372 MET B C 1
ATOM 6260 O O . MET B 1 372 ? 35.938 11.57 15.32 1 79.62 372 MET B O 1
ATOM 6264 N N . ILE B 1 373 ? 35.719 9.406 15.531 1 75.88 373 ILE B N 1
ATOM 6265 C CA . ILE B 1 373 ? 34.281 9.547 15.805 1 75.88 373 ILE B CA 1
ATOM 6266 C C . ILE B 1 373 ? 34.062 10.359 17.078 1 75.88 373 ILE B C 1
ATOM 6268 O O . ILE B 1 373 ? 33.25 11.281 17.109 1 75.88 373 ILE B O 1
ATOM 6272 N N . SER B 1 374 ? 34.844 10.133 18.031 1 72.62 374 SER B N 1
ATOM 6273 C CA . SER B 1 374 ? 34.781 10.883 19.281 1 72.62 374 SER B CA 1
ATOM 6274 C C . SER B 1 374 ? 35.219 12.336 19.078 1 72.62 374 SER B C 1
ATOM 6276 O O . SER B 1 374 ? 34.594 13.25 19.609 1 72.62 374 SER B O 1
ATOM 6278 N N . ALA B 1 375 ? 36.188 12.523 18.344 1 76.19 375 ALA B N 1
ATOM 6279 C CA . ALA B 1 375 ? 36.688 13.867 18.078 1 76.19 375 ALA B CA 1
ATOM 6280 C C . ALA B 1 375 ? 35.656 14.695 17.312 1 76.19 375 ALA B C 1
ATOM 6282 O O . ALA B 1 375 ? 35.438 15.875 17.625 1 76.19 375 ALA B O 1
ATOM 6283 N N . ILE B 1 376 ? 35 14.086 16.438 1 77.81 376 ILE B N 1
ATOM 6284 C CA . ILE B 1 376 ? 34 14.766 15.609 1 77.81 376 ILE B CA 1
ATOM 6285 C C . ILE B 1 376 ? 32.75 15.07 16.438 1 77.81 376 ILE B C 1
ATOM 6287 O O . ILE B 1 376 ? 32.25 16.188 16.406 1 77.81 376 ILE B O 1
ATOM 6291 N N . LYS B 1 377 ? 32.469 14.164 17.219 1 69.38 377 LYS B N 1
ATOM 6292 C CA . LYS B 1 377 ? 31.25 14.289 18 1 69.38 377 LYS B CA 1
ATOM 6293 C C . LYS B 1 377 ? 31.422 15.273 19.156 1 69.38 377 LYS B C 1
ATOM 6295 O O . LYS B 1 377 ? 30.516 16.031 19.484 1 69.38 377 LYS B O 1
ATOM 6300 N N . ASN B 1 378 ? 32.688 15.328 19.688 1 67.5 378 ASN B N 1
ATOM 6301 C CA . ASN B 1 378 ? 32.969 16.141 20.875 1 67.5 378 ASN B CA 1
ATOM 6302 C C . ASN B 1 378 ? 33.75 17.406 20.516 1 67.5 378 ASN B C 1
ATOM 6304 O O . ASN B 1 378 ? 34.094 18.203 21.391 1 67.5 378 ASN B O 1
ATOM 6308 N N . GLY B 1 379 ? 34 17.547 19.328 1 67.69 379 GLY B N 1
ATOM 6309 C CA . GLY B 1 379 ? 34.656 18.766 18.875 1 67.69 379 GLY B CA 1
ATOM 6310 C C . GLY B 1 379 ? 36.031 18.938 19.453 1 67.69 379 GLY B C 1
ATOM 6311 O O . GLY B 1 379 ? 36.344 19.984 20.031 1 67.69 379 GLY B O 1
ATOM 6312 N N . TYR B 1 380 ? 36.875 18.031 19.344 1 69.5 380 TYR B N 1
ATOM 6313 C CA . TYR B 1 380 ? 38.219 18.141 19.844 1 69.5 380 TYR B CA 1
ATOM 6314 C C . TYR B 1 380 ? 39 19.234 19.125 1 69.5 380 TYR B C 1
ATOM 6316 O O . TYR B 1 380 ? 38.844 19.422 17.922 1 69.5 380 TYR B O 1
ATOM 6324 N N . THR B 1 381 ? 39.5 20.203 19.922 1 63.25 381 THR B N 1
ATOM 6325 C CA . THR B 1 381 ? 40.344 21.266 19.359 1 63.25 381 THR B CA 1
ATOM 6326 C C . THR B 1 381 ? 41.781 21.062 19.766 1 63.25 381 THR B C 1
ATOM 6328 O O . THR B 1 381 ? 42.062 20.422 20.781 1 63.25 381 THR B O 1
ATOM 6331 N N . ALA B 1 382 ? 42.719 21.562 18.984 1 54.12 382 ALA B N 1
ATOM 6332 C CA . ALA B 1 382 ? 44.156 21.516 19.297 1 54.12 382 ALA B CA 1
ATOM 6333 C C . ALA B 1 382 ? 44.469 22.312 20.562 1 54.12 382 ALA B C 1
ATOM 6335 O O . ALA B 1 382 ? 44.156 23.5 20.641 1 54.12 382 ALA B O 1
ATOM 6336 N N . THR B 1 383 ? 44.312 21.922 21.703 1 42.28 383 THR B N 1
ATOM 6337 C CA . THR B 1 383 ? 44.844 22.688 22.828 1 42.28 383 THR B CA 1
ATOM 6338 C C . THR B 1 383 ? 46.375 22.75 22.766 1 42.28 383 THR B C 1
ATOM 6340 O O . THR B 1 383 ? 47.031 21.734 22.484 1 42.28 383 THR B O 1
ATOM 6343 N N . PRO B 1 384 ? 47 23.953 22.734 1 35.19 384 PRO B N 1
ATOM 6344 C CA . PRO B 1 384 ? 48.469 24.062 22.828 1 35.19 384 PRO B CA 1
ATOM 6345 C C . PRO B 1 384 ? 49.031 23.234 23.969 1 35.19 384 PRO B C 1
ATOM 6347 O O . PRO B 1 384 ? 48.406 23.094 25.016 1 35.19 384 PRO B O 1
ATOM 6350 N N . LYS B 1 385 ? 50 22.594 23.766 1 36.56 385 LYS B N 1
ATOM 6351 C CA . LYS B 1 385 ? 50.812 21.922 24.781 1 36.56 385 LYS B CA 1
ATOM 6352 C C . LYS B 1 385 ? 51.25 22.891 25.859 1 36.56 385 LYS B C 1
ATOM 6354 O O . LYS B 1 385 ? 51.938 23.875 25.594 1 36.56 385 LYS B O 1
ATOM 6359 N N . ARG B 1 386 ? 50.531 23.172 26.969 1 29.94 386 ARG B N 1
ATOM 6360 C CA . ARG B 1 386 ? 51.281 23.734 28.078 1 29.94 386 ARG B CA 1
ATOM 6361 C C . ARG B 1 386 ? 52.531 22.891 28.375 1 29.94 386 ARG B C 1
ATOM 6363 O O . ARG B 1 386 ? 52.469 21.656 28.375 1 29.94 386 ARG B O 1
ATOM 6370 N N . LYS B 1 387 ? 53.75 23.469 28.344 1 31.53 387 LYS B N 1
ATOM 6371 C CA . LYS B 1 387 ? 55.094 23 28.766 1 31.53 387 LYS B CA 1
ATOM 6372 C C . LYS B 1 387 ? 55.031 22.297 30.109 1 31.53 387 LYS B C 1
ATOM 6374 O O . LYS B 1 387 ? 56.062 22.062 30.734 1 31.53 387 LYS B O 1
ATOM 6379 N N . ASN B 1 388 ? 53.812 22.297 30.969 1 28.66 388 ASN B N 1
ATOM 6380 C CA . ASN B 1 388 ? 54.219 21.812 32.281 1 28.66 388 ASN B CA 1
ATOM 6381 C C . ASN B 1 388 ? 54.562 20.328 32.25 1 28.66 388 ASN B C 1
ATOM 6383 O O . ASN B 1 388 ? 53.969 19.547 31.531 1 28.66 388 ASN B O 1
ATOM 6387 N N . ASN B 1 389 ? 55.875 19.797 32.781 1 29.5 389 ASN B N 1
ATOM 6388 C CA . ASN B 1 389 ? 56.562 18.531 33 1 29.5 389 ASN B CA 1
ATOM 6389 C C . ASN B 1 389 ? 55.625 17.484 33.594 1 29.5 389 ASN B C 1
ATOM 6391 O O . ASN B 1 389 ? 56.062 16.375 33.906 1 29.5 389 ASN B O 1
ATOM 6395 N N . THR B 1 390 ? 54.688 17.844 34.656 1 26.69 390 THR B N 1
ATOM 6396 C CA . THR B 1 390 ? 54.219 16.766 35.531 1 26.69 390 THR B CA 1
ATOM 6397 C C . THR B 1 390 ? 53.281 15.844 34.781 1 26.69 390 THR B C 1
ATOM 6399 O O . THR B 1 390 ? 52.469 16.297 33.938 1 26.69 390 THR B O 1
ATOM 6402 N N . TYR B 1 391 ? 53.5 14.453 34.812 1 28.31 391 TYR B N 1
ATOM 6403 C CA . TYR B 1 391 ? 52.812 13.242 34.344 1 28.31 391 TYR B CA 1
ATOM 6404 C C . TYR B 1 391 ? 51.344 13.273 34.688 1 28.31 391 TYR B C 1
ATOM 6406 O O . TYR B 1 391 ? 50.938 13.016 35.812 1 28.31 391 TYR B O 1
ATOM 6414 N N . SER B 1 392 ? 50.594 14.336 34.469 1 27.12 392 SER B N 1
ATOM 6415 C CA . SER B 1 392 ? 49.219 14.344 34.875 1 27.12 392 SER B CA 1
ATOM 6416 C C . SER B 1 392 ? 48.469 13.125 34.312 1 27.12 392 SER B C 1
ATOM 6418 O O . SER B 1 392 ? 48.5 12.859 33.125 1 27.12 392 SER B O 1
ATOM 6420 N N . ASP B 1 393 ? 48.281 12.047 35.188 1 26.94 393 ASP B N 1
ATOM 6421 C CA . ASP B 1 393 ? 47.531 10.797 35.062 1 26.94 393 ASP B CA 1
ATOM 6422 C C . ASP B 1 393 ? 46.156 11.039 34.469 1 26.94 393 ASP B C 1
ATOM 6424 O O . ASP B 1 393 ? 45.312 11.711 35.094 1 26.94 393 ASP B O 1
ATOM 6428 N N . PHE B 1 394 ? 46.031 11.289 33.25 1 29.25 394 PHE B N 1
ATOM 6429 C CA . PHE B 1 394 ? 44.719 11.328 32.625 1 29.25 394 PHE B CA 1
ATOM 6430 C C . PHE B 1 394 ? 43.875 10.125 33.031 1 29.25 394 PHE B C 1
ATOM 6432 O O . PHE B 1 394 ? 44.312 8.984 32.906 1 29.25 394 PHE B O 1
ATOM 6439 N N . GLU B 1 395 ? 43.156 10.266 34.188 1 27.64 395 GLU B N 1
ATOM 6440 C CA . GLU B 1 395 ? 42.219 9.203 34.562 1 27.64 395 GLU B CA 1
ATOM 6441 C C . GLU B 1 395 ? 41.406 8.695 33.375 1 27.64 395 GLU B C 1
ATOM 6443 O O . GLU B 1 395 ? 40.656 9.453 32.75 1 27.64 395 GLU B O 1
ATOM 6448 N N . GLN B 1 396 ? 42 7.797 32.594 1 26.5 396 GLN B N 1
ATOM 6449 C CA . GLN B 1 396 ? 41.312 6.98 31.609 1 26.5 396 GLN B CA 1
ATOM 6450 C C . GLN B 1 396 ? 40.031 6.398 32.188 1 26.5 396 GLN B C 1
ATOM 6452 O O . GLN B 1 396 ? 40.062 5.594 33.125 1 26.5 396 GLN B O 1
ATOM 6457 N N . ASN B 1 397 ? 39 7.223 32.344 1 27.64 397 ASN B N 1
ATOM 6458 C CA . ASN B 1 397 ? 37.781 6.539 32.719 1 27.64 397 ASN B CA 1
ATOM 6459 C C . ASN B 1 397 ? 37.562 5.297 31.859 1 27.64 397 ASN B C 1
ATOM 6461 O O . ASN B 1 397 ? 37.656 5.359 30.625 1 27.64 397 ASN B O 1
ATOM 6465 N N . THR B 1 398 ? 37.938 4.102 32.375 1 28.5 398 THR B N 1
ATOM 6466 C CA . THR B 1 398 ? 37.719 2.754 31.844 1 28.5 398 THR B CA 1
ATOM 6467 C C . THR B 1 398 ? 36.25 2.578 31.406 1 28.5 398 THR B C 1
ATOM 6469 O O . THR B 1 398 ? 35.375 2.418 32.25 1 28.5 398 THR B O 1
ATOM 6472 N N . TYR B 1 399 ? 35.781 3.359 30.531 1 27.94 399 TYR B N 1
ATOM 6473 C CA . TYR B 1 399 ? 34.469 2.994 30.016 1 27.94 399 TYR B CA 1
ATOM 6474 C C . TYR B 1 399 ? 34.438 1.538 29.578 1 27.94 399 TYR B C 1
ATOM 6476 O O . TYR B 1 399 ? 35.406 1.048 28.984 1 27.94 399 TYR B O 1
ATOM 6484 N N . ASP B 1 400 ? 33.75 0.662 30.406 1 30.73 400 ASP B N 1
ATOM 6485 C CA . ASP B 1 400 ? 33.5 -0.761 30.188 1 30.73 400 ASP B CA 1
ATOM 6486 C C . ASP B 1 400 ? 33.094 -1.038 28.734 1 30.73 400 ASP B C 1
ATOM 6488 O O . ASP B 1 400 ? 32.062 -0.581 28.281 1 30.73 400 ASP B O 1
ATOM 6492 N N . TYR B 1 401 ? 34.062 -1.245 27.891 1 30.98 401 TYR B N 1
ATOM 6493 C CA . TYR B 1 401 ? 34.031 -1.675 26.5 1 30.98 401 TYR B CA 1
ATOM 6494 C C . TYR B 1 401 ? 33.062 -2.814 26.297 1 30.98 401 TYR B C 1
ATOM 6496 O O . TYR B 1 401 ? 32.812 -3.229 25.156 1 30.98 401 TYR B O 1
ATOM 6504 N N . GLU B 1 402 ? 32.719 -3.52 27.469 1 33 402 GLU B N 1
ATOM 6505 C CA . GLU B 1 402 ? 31.859 -4.684 27.266 1 33 402 GLU B CA 1
ATOM 6506 C C . GLU B 1 402 ? 30.484 -4.281 26.734 1 33 402 GLU B C 1
ATOM 6508 O O . GLU B 1 402 ? 29.891 -4.988 25.906 1 33 402 GLU B O 1
ATOM 6513 N N . LEU B 1 403 ? 30.016 -3.131 27.172 1 31.34 403 LEU B N 1
ATOM 6514 C CA . LEU B 1 403 ? 28.641 -2.852 26.766 1 31.34 403 LEU B CA 1
ATOM 6515 C C . LEU B 1 403 ? 28.578 -2.48 25.281 1 31.34 403 LEU B C 1
ATOM 6517 O O . LEU B 1 403 ? 27.641 -2.861 24.578 1 31.34 403 LEU B O 1
ATOM 6521 N N . LEU B 1 404 ? 29.578 -1.778 24.766 1 29.75 404 LEU B N 1
ATOM 6522 C CA . LEU B 1 404 ? 29.438 -1.38 23.375 1 29.75 404 LEU B CA 1
ATOM 6523 C C . LEU B 1 404 ? 29.656 -2.568 22.453 1 29.75 404 LEU B C 1
ATOM 6525 O O . LEU B 1 404 ? 29 -2.68 21.406 1 29.75 404 LEU B O 1
ATOM 6529 N N . GLU B 1 405 ? 30.453 -3.564 22.766 1 32.28 405 GLU B N 1
ATOM 6530 C CA . GLU B 1 405 ? 30.578 -4.754 21.922 1 32.28 405 GLU B CA 1
ATOM 6531 C C . GLU B 1 405 ? 29.234 -5.492 21.844 1 32.28 405 GLU B C 1
ATOM 6533 O O . GLU B 1 405 ? 28.891 -6.031 20.781 1 32.28 405 GLU B O 1
ATOM 6538 N N . ASP B 1 406 ? 28.469 -5.598 22.891 1 33.03 406 ASP B N 1
ATOM 6539 C CA . ASP B 1 406 ? 27.203 -6.301 22.844 1 33.03 406 ASP B CA 1
ATOM 6540 C C . ASP B 1 406 ? 26.203 -5.586 21.938 1 33.03 406 ASP B C 1
ATOM 6542 O O . ASP B 1 406 ? 25.391 -6.23 21.266 1 33.03 406 ASP B O 1
ATOM 6546 N N . GLU B 1 407 ? 26.234 -4.355 21.891 1 31.33 407 GLU B N 1
ATOM 6547 C CA . GLU B 1 407 ? 25.281 -3.666 21.016 1 31.33 407 GLU B CA 1
ATOM 6548 C C . GLU B 1 407 ? 25.656 -3.84 19.547 1 31.33 407 GLU B C 1
ATOM 6550 O O . GLU B 1 407 ? 24.781 -3.891 18.672 1 31.33 407 GLU B O 1
ATOM 6555 N N . LEU B 1 408 ? 26.859 -3.895 19.125 1 30.25 408 LEU B N 1
ATOM 6556 C CA . LEU B 1 408 ? 27.234 -4.145 17.75 1 30.25 408 LEU B CA 1
ATOM 6557 C C . LEU B 1 408 ? 26.938 -5.586 17.344 1 30.25 408 LEU B C 1
ATOM 6559 O O . LEU B 1 408 ? 26.656 -5.871 16.188 1 30.25 408 LEU B O 1
ATOM 6563 N N . ARG B 1 409 ? 27.031 -6.645 18.234 1 31.22 409 ARG B N 1
ATOM 6564 C CA . ARG B 1 409 ? 26.578 -8 17.938 1 31.22 409 ARG B CA 1
ATOM 6565 C C . ARG B 1 409 ? 25.047 -8.062 17.891 1 31.22 409 ARG B C 1
ATOM 6567 O O . ARG B 1 409 ? 24.484 -9.031 17.391 1 31.22 409 ARG B O 1
ATOM 6574 N N . ALA B 1 410 ? 24.344 -7.293 18.688 1 31.02 410 ALA B N 1
ATOM 6575 C CA . ALA B 1 410 ? 22.875 -7.383 18.625 1 31.02 410 ALA B CA 1
ATOM 6576 C C . ALA B 1 410 ? 22.344 -6.586 17.438 1 31.02 410 ALA B C 1
ATOM 6578 O O . ALA B 1 410 ? 21.172 -6.727 17.078 1 31.02 410 ALA B O 1
ATOM 6579 N N . ASN B 1 411 ? 22.906 -5.492 17.016 1 26.88 411 ASN B N 1
ATOM 6580 C CA . ASN B 1 411 ? 22.312 -4.895 15.82 1 26.88 411 ASN B CA 1
ATOM 6581 C C . ASN B 1 411 ? 22.859 -5.52 14.547 1 26.88 411 ASN B C 1
ATOM 6583 O O . ASN B 1 411 ? 24.078 -5.746 14.43 1 26.88 411 ASN B O 1
#

Radius of gyration: 31.08 Å; Cα contacts (8 Å, |Δi|>4): 1164; chains: 2; bounding box: 93×90×72 Å

Foldseek 3Di:
DPPPPVPLAQKFKFALQVLQFFAAAFLLLQLVLLVCRSVLVQWDADPQATKDKDFLVVSCVLLLAPDDPVVVVVVVVVRQVVLCVDKGWDAAVVVRDIDIDRQWNHWDDDPRMTMTGGHNVCCCRRRVPDDRIFMDGSSLSSPDLGLLLSSVVSVVRSVVVVVLVVLVVVCVVVVHDSVVPPPAKDKDKDKDWPLSSCRSSNVAGCPDPQLVVQQPYPDRPSVNSLVRGPVCGQVDPVSCCVVRVVVSQVSCLVRHQKHKDKDFDFDDPLRDGGIMMMIIIGSNVVCVVVVDDPPPPPPPSPPDSPVSVPPVPVVPVVVVLLVLLCVLAVDDDDSVLSVLLCVLQVSDSVLLNQLRVVVVVDPDDPDSSVSSSCCSSVVDDPDPPPPDPDPPPPPPPPPPPVVVVVVVVVD/DPPPPVPLAQKFKFALQVLQFFAAAFLLLQLVLLVCRSVLVQWDADPQATKDKDFLVVSCVLLLAPDDPVVVVVVVVVRQVVLCVDKGWDAAVVVRDIDIDRQWNHWDDDPRMTMTGGHNVCCCRRRVPDDRIFMDGSSLSSPDLALLLSSVVSVVRSVVVVVVVVLCVVCVVVVHDSVVPPPAKDKDKDKDWPLSSCRSSNVAGCPDPQLVVQQPYPDRPSVNSLVRGPVCGQVDPVSCCVVRVVVSQVSCLVRHQKHKDKDFDFDDPLRDGGIMMMIIIGSNNVCVVVVDDPPPPPPPSPPDSPVSVPPVPVPPVVVVLLVLLCVLAVDDDDSVLSVLLCVLQVSDSVLLNVLRVVVVPDDDDPDSSVSSSVCSSVVDDPDPDDPDPDPPPPPPPPPPPVVVVVVVVVD

pLDDT: mean 73.21, std 22.77, range [24.64, 98.38]

Organism: Butyrivibrio fibrisolvens (NCBI:txid831)

InterPro domains:
  IPR000525 Initiator Rep protein, WH1 domain [PF01051] (12-157)
  IPR036388 Winged helix-like DNA-binding domain superfamily [G3DSA:1.10.10.10] (3-140)
  IPR036388 Winged helix-like DNA-binding domain superfamily [G3DSA:1.10.10.10] (144-288)
  IPR036390 Winged helix DNA-binding domain superfamily [SSF46785] (14-138)
  IPR036390 Winged helix DNA-binding domain superfamily [SSF46785] (130-283)